Protein AF-0000000084362398 (afdb_homodimer)

Structure (mmCIF, N/CA/C/O backbone):
data_AF-0000000084362398-model_v1
#
loop_
_entity.id
_entity.type
_entity.pdbx_description
1 polymer 'CBS domain-containing protein'
#
loop_
_atom_site.group_PDB
_atom_site.id
_atom_site.type_symbol
_atom_site.label_atom_id
_atom_site.label_alt_id
_atom_site.label_comp_id
_atom_site.label_asym_id
_atom_site.label_entity_id
_atom_site.label_seq_id
_atom_site.pdbx_PDB_ins_code
_atom_site.Cartn_x
_atom_site.Cartn_y
_atom_site.Cartn_z
_atom_site.occupancy
_atom_site.B_iso_or_equiv
_atom_site.auth_seq_id
_atom_site.auth_comp_id
_atom_site.auth_asym_id
_atom_site.auth_atom_id
_atom_site.pdbx_PDB_model_num
ATOM 1 N N . MET A 1 1 ? 42.781 -15.797 26.016 1 23.03 1 MET A N 1
ATOM 2 C CA . MET A 1 1 ? 41.906 -16.719 25.297 1 23.03 1 MET A CA 1
ATOM 3 C C . MET A 1 1 ? 40.469 -16.516 25.672 1 23.03 1 MET A C 1
ATOM 5 O O . MET A 1 1 ? 39.969 -17.156 26.609 1 23.03 1 MET A O 1
ATOM 9 N N . LEU A 1 2 ? 39.875 -15.32 25.781 1 23.44 2 LEU A N 1
ATOM 10 C CA . LEU A 1 2 ? 38.688 -14.859 26.453 1 23.44 2 LEU A CA 1
ATOM 11 C C . LEU A 1 2 ? 37.438 -15.398 25.781 1 23.44 2 LEU A C 1
ATOM 13 O O . LEU A 1 2 ? 37.281 -15.281 24.562 1 23.44 2 LEU A O 1
ATOM 17 N N . ARG A 1 3 ? 36.906 -16.469 26.438 1 30.06 3 ARG A N 1
ATOM 18 C CA . ARG A 1 3 ? 35.688 -17.203 26.125 1 30.06 3 ARG A CA 1
ATOM 19 C C . ARG A 1 3 ? 34.531 -16.266 25.875 1 30.06 3 ARG A C 1
ATOM 21 O O . ARG A 1 3 ? 34.188 -15.461 26.734 1 30.06 3 ARG A O 1
ATOM 28 N N . PRO A 1 4 ? 34.281 -15.945 24.625 1 32.34 4 PRO A N 1
ATOM 29 C CA . PRO A 1 4 ? 33.312 -14.938 24.234 1 32.34 4 PRO A CA 1
ATOM 30 C C . PRO A 1 4 ? 31.953 -15.148 24.891 1 32.34 4 PRO A C 1
ATOM 32 O O . PRO A 1 4 ? 31.625 -16.266 25.297 1 32.34 4 PRO A O 1
ATOM 35 N N . LEU A 1 5 ? 31.375 -14.164 25.578 1 32.97 5 LEU A N 1
ATOM 36 C CA . LEU A 1 5 ? 30.219 -14.039 26.453 1 32.97 5 LEU A CA 1
ATOM 37 C C . LEU A 1 5 ? 29.031 -14.789 25.891 1 32.97 5 LEU A C 1
ATOM 39 O O . LEU A 1 5 ? 28.484 -14.414 24.859 1 32.97 5 LEU A O 1
ATOM 43 N N . TYR A 1 6 ? 28.875 -16.125 26.062 1 34.94 6 TYR A N 1
ATOM 44 C CA . TYR A 1 6 ? 27.891 -17.188 25.859 1 34.94 6 TYR A CA 1
ATOM 45 C C . TYR A 1 6 ? 26.516 -16.781 26.375 1 34.94 6 TYR A C 1
ATOM 47 O O . TYR A 1 6 ? 25.531 -17.484 26.172 1 34.94 6 TYR A O 1
ATOM 55 N N . SER A 1 7 ? 26.516 -15.898 27.344 1 40.41 7 SER A N 1
ATOM 56 C CA . SER A 1 7 ? 25.297 -15.648 28.109 1 40.41 7 SER A CA 1
ATOM 57 C C . SER A 1 7 ? 24.25 -14.922 27.266 1 40.41 7 SER A C 1
ATOM 59 O O . SER A 1 7 ? 23.047 -15.008 27.547 1 40.41 7 SER A O 1
ATOM 61 N N . SER A 1 8 ? 24.781 -14.07 26.422 1 41.56 8 SER A N 1
ATOM 62 C CA . SER A 1 8 ? 23.828 -13.32 25.609 1 41.56 8 SER A CA 1
ATOM 63 C C . SER A 1 8 ? 23.078 -14.242 24.656 1 41.56 8 SER A C 1
ATOM 65 O O . SER A 1 8 ? 22.047 -13.859 24.094 1 41.56 8 SER A O 1
ATOM 67 N N . SER A 1 9 ? 23.656 -15.492 24.531 1 41.34 9 SER A N 1
ATOM 68 C CA . SER A 1 9 ? 23.062 -16.484 23.641 1 41.34 9 SER A CA 1
ATOM 69 C C . SER A 1 9 ? 21.797 -17.078 24.25 1 41.34 9 SER A C 1
ATOM 71 O O . SER A 1 9 ? 20.828 -17.359 23.531 1 41.34 9 SER A O 1
ATOM 73 N N . ARG A 1 10 ? 21.859 -17.406 25.578 1 44.62 10 ARG A N 1
ATOM 74 C CA . ARG A 1 10 ? 20.75 -18.094 26.203 1 44.62 10 ARG A CA 1
ATOM 75 C C . ARG A 1 10 ? 19.516 -17.203 26.297 1 44.62 10 ARG A C 1
ATOM 77 O O . ARG A 1 10 ? 18.391 -17.688 26.281 1 44.62 10 ARG A O 1
ATOM 84 N N . LEU A 1 11 ? 19.766 -15.984 26.766 1 39.19 11 LEU A N 1
ATOM 85 C CA . LEU A 1 11 ? 18.625 -15.078 26.781 1 39.19 11 LEU A CA 1
ATOM 86 C C . LEU A 1 11 ? 17.938 -15.031 25.422 1 39.19 11 LEU A C 1
ATOM 88 O O . LEU A 1 11 ? 16.703 -15 25.344 1 39.19 11 LEU A O 1
ATOM 92 N N . PHE A 1 12 ? 18.828 -15.031 24.375 1 42.84 12 PHE A N 1
ATOM 93 C CA . PHE A 1 12 ? 18.344 -15.008 23 1 42.84 12 PHE A CA 1
ATOM 94 C C . PHE A 1 12 ? 17.688 -16.344 22.641 1 42.84 12 PHE A C 1
ATOM 96 O O . PHE A 1 12 ? 16.703 -16.359 21.922 1 42.84 12 PHE A O 1
ATOM 103 N N . GLN A 1 13 ? 18.312 -17.5 23.219 1 44.78 13 GLN A N 1
ATOM 104 C CA . GLN A 1 13 ? 17.719 -18.797 22.969 1 44.78 13 GLN A CA 1
ATOM 105 C C . GLN A 1 13 ? 16.391 -18.938 23.688 1 44.78 13 GLN A C 1
ATOM 107 O O . GLN A 1 13 ? 15.438 -19.5 23.141 1 44.78 13 GLN A O 1
ATOM 112 N N . ALA A 1 14 ? 16.344 -18.625 24.953 1 40.97 14 ALA A N 1
ATOM 113 C CA . ALA A 1 14 ? 15.117 -18.672 25.75 1 40.97 14 ALA A CA 1
ATOM 114 C C . ALA A 1 14 ? 14.031 -17.781 25.141 1 40.97 14 ALA A C 1
ATOM 116 O O . ALA A 1 14 ? 12.852 -18.156 25.125 1 40.97 14 ALA A O 1
ATOM 117 N N . ALA A 1 15 ? 14.344 -16.625 24.781 1 42.12 15 ALA A N 1
ATOM 118 C CA . ALA A 1 15 ? 13.367 -15.797 24.094 1 42.12 15 ALA A CA 1
ATOM 119 C C . ALA A 1 15 ? 12.828 -16.516 22.859 1 42.12 15 ALA A C 1
ATOM 121 O O . ALA A 1 15 ? 11.648 -16.359 22.516 1 42.12 15 ALA A O 1
ATOM 122 N N . ARG A 1 16 ? 13.641 -17.328 22.219 1 43.06 16 ARG A N 1
ATOM 123 C CA . ARG A 1 16 ? 13.258 -18.125 21.062 1 43.06 16 ARG A CA 1
ATOM 124 C C . ARG A 1 16 ? 12.164 -19.109 21.422 1 43.06 16 ARG A C 1
ATOM 126 O O . ARG A 1 16 ? 11.25 -19.344 20.625 1 43.06 16 ARG A O 1
ATOM 133 N N . GLN A 1 17 ? 12.422 -19.859 22.516 1 43.56 17 GLN A N 1
ATOM 134 C CA . GLN A 1 17 ? 11.461 -20.891 22.875 1 43.56 17 GLN A CA 1
ATOM 135 C C . GLN A 1 17 ? 10.133 -20.297 23.312 1 43.56 17 GLN A C 1
ATOM 137 O O . GLN A 1 17 ? 9.07 -20.844 23.016 1 43.56 17 GLN A O 1
ATOM 142 N N . TYR A 1 18 ? 10.258 -19.5 24.281 1 40.31 18 TYR A N 1
ATOM 143 C CA . TYR A 1 18 ? 9.039 -18.953 24.875 1 40.31 18 TYR A CA 1
ATOM 144 C C . TYR A 1 18 ? 8.25 -18.141 23.844 1 40.31 18 TYR A C 1
ATOM 146 O O . TYR A 1 18 ? 7.023 -18.078 23.906 1 40.31 18 TYR A O 1
ATOM 154 N N . PHE A 1 19 ? 8.898 -17.281 23.031 1 41.75 19 PHE A N 1
ATOM 155 C CA . PHE A 1 19 ? 8.109 -16.453 22.141 1 41.75 19 PHE A CA 1
ATOM 156 C C . PHE A 1 19 ? 7.672 -17.234 20.906 1 41.75 19 PHE A C 1
ATOM 158 O O . PHE A 1 19 ? 8.281 -17.125 19.844 1 41.75 19 PHE A O 1
ATOM 165 N N . ARG A 1 20 ? 7.328 -18.375 21.078 1 46.34 20 ARG A N 1
ATOM 166 C CA . ARG A 1 20 ? 6.617 -19.188 20.078 1 46.34 20 ARG A CA 1
ATOM 167 C C . ARG A 1 20 ? 5.648 -18.328 19.281 1 46.34 20 ARG A C 1
ATOM 169 O O . ARG A 1 20 ? 5.258 -18.703 18.172 1 46.34 20 ARG A O 1
ATOM 176 N N . ASN A 1 21 ? 5.066 -17.234 19.875 1 58.59 21 ASN A N 1
ATOM 177 C CA . ASN A 1 21 ? 4.125 -16.453 19.078 1 58.59 21 ASN A CA 1
ATOM 178 C C . ASN A 1 21 ? 4.844 -15.398 18.25 1 58.59 21 ASN A C 1
ATOM 180 O O . ASN A 1 21 ? 5.27 -14.367 18.766 1 58.59 21 ASN A O 1
ATOM 184 N N . ASP A 1 22 ? 5.41 -15.859 17.172 1 67.31 22 ASP A N 1
ATOM 185 C CA . ASP A 1 22 ? 6.145 -15.094 16.156 1 67.31 22 ASP A CA 1
ATOM 186 C C . ASP A 1 22 ? 5.652 -13.648 16.109 1 67.31 22 ASP A C 1
ATOM 188 O O . ASP A 1 22 ? 6.449 -12.719 15.961 1 67.31 22 ASP A O 1
ATOM 192 N N . GLN A 1 23 ? 4.473 -13.414 16.656 1 74.06 23 GLN A N 1
ATOM 193 C CA . GLN A 1 23 ? 3.92 -12.07 16.516 1 74.06 23 GLN A CA 1
ATOM 194 C C . GLN A 1 23 ? 4.32 -11.195 17.703 1 74.06 23 GLN A C 1
ATOM 196 O O . GLN A 1 23 ? 4.617 -10.008 17.531 1 74.06 23 GLN A O 1
ATOM 201 N N . LEU A 1 24 ? 4.359 -11.75 18.891 1 77.5 24 LEU A N 1
ATOM 202 C CA . LEU A 1 24 ? 4.746 -10.992 20.078 1 77.5 24 LEU A CA 1
ATOM 203 C C . LEU A 1 24 ? 6.234 -10.656 20.047 1 77.5 24 LEU A C 1
ATOM 205 O O . LEU A 1 24 ? 6.637 -9.562 20.453 1 77.5 24 LEU A O 1
ATOM 209 N N . MET A 1 25 ? 6.969 -11.617 19.641 1 83.31 25 MET A N 1
ATOM 210 C CA . MET A 1 25 ? 8.406 -11.383 19.516 1 83.31 25 MET A CA 1
ATOM 211 C C . MET A 1 25 ? 8.688 -10.266 18.516 1 83.31 25 MET A C 1
ATOM 213 O O . MET A 1 25 ? 9.516 -9.398 18.766 1 83.31 25 MET A O 1
ATOM 217 N N . LEU A 1 26 ? 7.977 -10.32 17.484 1 86.88 26 LEU A N 1
ATOM 218 C CA . LEU A 1 26 ? 8.164 -9.305 16.453 1 86.88 26 LEU A CA 1
ATOM 219 C C . LEU A 1 26 ? 7.75 -7.93 16.969 1 86.88 26 LEU A C 1
ATOM 221 O O . LEU A 1 26 ? 8.383 -6.922 16.641 1 86.88 26 LEU A O 1
ATOM 225 N N . ALA A 1 27 ? 6.746 -7.91 17.781 1 87.06 27 ALA A N 1
ATOM 226 C CA . ALA A 1 27 ? 6.281 -6.645 18.359 1 87.06 27 ALA A CA 1
ATOM 227 C C . ALA A 1 27 ? 7.316 -6.062 19.312 1 87.06 27 ALA A C 1
ATOM 229 O O . ALA A 1 27 ? 7.582 -4.855 19.297 1 87.06 27 ALA A O 1
ATOM 230 N N . MET A 1 28 ? 7.879 -6.848 20.094 1 90.94 28 MET A N 1
ATOM 231 C CA . MET A 1 28 ? 8.891 -6.391 21.047 1 90.94 28 MET A CA 1
ATOM 232 C C . MET A 1 28 ? 10.141 -5.914 20.328 1 90.94 28 MET A C 1
ATOM 234 O O . MET A 1 28 ? 10.719 -4.883 20.688 1 90.94 28 MET A O 1
ATOM 238 N N . LEU A 1 29 ? 10.508 -6.703 19.359 1 94.69 29 LEU A N 1
ATOM 239 C CA . LEU A 1 29 ? 11.672 -6.312 18.578 1 94.69 29 LEU A CA 1
ATOM 240 C C . LEU A 1 29 ? 11.43 -4.992 17.859 1 94.69 29 LEU A C 1
ATOM 242 O O . LEU A 1 29 ? 12.352 -4.184 17.703 1 94.69 29 LEU A O 1
ATOM 246 N N . SER A 1 30 ? 10.227 -4.816 17.422 1 95.5 30 SER A N 1
ATOM 247 C CA . SER A 1 30 ? 9.891 -3.582 16.734 1 95.5 30 SER A CA 1
ATOM 248 C C . SER A 1 30 ? 10.016 -2.373 17.641 1 95.5 30 SER A C 1
ATOM 250 O O . SER A 1 30 ? 10.445 -1.302 17.219 1 95.5 30 SER A O 1
ATOM 252 N N . VAL A 1 31 ? 9.656 -2.551 18.906 1 94.5 31 VAL A N 1
ATOM 253 C CA . VAL A 1 31 ? 9.789 -1.469 19.875 1 94.5 31 VAL A CA 1
ATOM 254 C C . VAL A 1 31 ? 11.266 -1.152 20.109 1 94.5 31 VAL A C 1
ATOM 256 O O . VAL A 1 31 ? 11.664 0.015 20.109 1 94.5 31 VAL A O 1
ATOM 259 N N . ILE A 1 32 ? 12.008 -2.158 20.219 1 97.31 32 ILE A N 1
ATOM 260 C CA . ILE A 1 32 ? 13.438 -1.988 20.469 1 97.31 32 ILE A CA 1
ATOM 261 C C . ILE A 1 32 ? 14.094 -1.312 19.266 1 97.31 32 ILE A C 1
ATOM 263 O O . ILE A 1 32 ? 14.867 -0.367 19.422 1 97.31 32 ILE A O 1
ATOM 267 N N . ILE A 1 33 ? 13.773 -1.783 18.125 1 98 33 ILE A N 1
ATOM 268 C CA . ILE A 1 33 ? 14.336 -1.215 16.906 1 98 33 ILE A CA 1
ATOM 269 C C . ILE A 1 33 ? 13.906 0.246 16.781 1 98 33 ILE A C 1
ATOM 271 O O . ILE A 1 33 ? 14.703 1.096 16.375 1 98 33 ILE A O 1
ATOM 275 N N . GLY A 1 34 ? 12.656 0.538 17.109 1 97.75 34 GLY A N 1
ATOM 276 C CA . GLY A 1 34 ? 12.188 1.912 17.078 1 97.75 34 GLY A CA 1
ATOM 277 C C . GLY A 1 34 ? 12.938 2.83 18.016 1 97.75 34 GLY A C 1
ATOM 278 O O . GLY A 1 34 ? 13.328 3.936 17.641 1 97.75 34 GLY A O 1
ATOM 279 N N . ILE A 1 35 ? 13.195 2.365 19.172 1 97.19 35 ILE A N 1
ATOM 280 C CA . ILE A 1 35 ? 13.867 3.164 20.188 1 97.19 35 ILE A CA 1
ATOM 281 C C . ILE A 1 35 ? 15.32 3.41 19.781 1 97.19 35 ILE A C 1
ATOM 283 O O . ILE A 1 35 ? 15.781 4.555 19.781 1 97.19 35 ILE A O 1
ATOM 287 N N . VAL A 1 36 ? 15.945 2.385 19.422 1 98.31 36 VAL A N 1
ATOM 288 C CA . VAL A 1 36 ? 17.375 2.488 19.125 1 98.31 36 VAL A CA 1
ATOM 289 C C . VAL A 1 36 ? 17.562 3.283 17.844 1 98.31 36 VAL A C 1
ATOM 291 O O . VAL A 1 36 ? 18.469 4.121 17.75 1 98.31 36 VAL A O 1
ATOM 294 N N . THR A 1 37 ? 16.781 2.996 16.859 1 98.31 37 THR A N 1
ATOM 295 C CA . THR A 1 37 ? 16.891 3.744 15.609 1 98.31 37 THR A CA 1
ATOM 296 C C . THR A 1 37 ? 16.594 5.223 15.836 1 98.31 37 THR A C 1
ATOM 298 O O . THR A 1 37 ? 17.266 6.09 15.266 1 98.31 37 THR A O 1
ATOM 301 N N . GLY A 1 38 ? 15.531 5.48 16.656 1 97.19 38 GLY A N 1
ATOM 302 C CA . GLY A 1 38 ? 15.273 6.867 17 1 97.19 38 GLY A CA 1
ATOM 303 C C . GLY A 1 38 ? 16.469 7.551 17.641 1 97.19 38 GLY A C 1
ATOM 304 O O . GLY A 1 38 ? 16.812 8.688 17.281 1 97.19 38 GLY A O 1
ATOM 305 N N . ALA A 1 39 ? 17.125 6.898 18.469 1 97.81 39 ALA A N 1
ATOM 306 C CA . ALA A 1 39 ? 18.297 7.43 19.141 1 97.81 39 ALA A CA 1
ATOM 307 C C . ALA A 1 39 ? 19.469 7.602 18.172 1 97.81 39 ALA A C 1
ATOM 309 O O . ALA A 1 39 ? 20.203 8.586 18.234 1 97.81 39 ALA A O 1
ATOM 310 N N . LEU A 1 40 ? 19.609 6.66 17.312 1 98.06 40 LEU A N 1
ATOM 311 C CA . LEU A 1 40 ? 20.672 6.719 16.312 1 98.06 40 LEU A CA 1
ATOM 312 C C . LEU A 1 40 ? 20.469 7.895 15.367 1 98.06 40 LEU A C 1
ATOM 314 O O . LEU A 1 40 ? 21.422 8.562 14.977 1 98.06 40 LEU A O 1
ATOM 318 N N . VAL A 1 41 ? 19.266 8.125 15.008 1 96.94 41 VAL A N 1
ATOM 319 C CA . VAL A 1 41 ? 18.969 9.219 14.102 1 96.94 41 VAL A CA 1
ATOM 320 C C . VAL A 1 41 ? 19.234 10.555 14.789 1 96.94 41 VAL A C 1
ATOM 322 O O . VAL A 1 41 ? 19.75 11.492 14.164 1 96.94 41 VAL A O 1
ATOM 325 N N . ILE A 1 42 ? 18.938 10.656 16.047 1 96.62 42 ILE A N 1
ATOM 326 C CA . ILE A 1 42 ? 19.234 11.852 16.828 1 96.62 42 ILE A CA 1
ATOM 327 C C . ILE A 1 42 ? 20.75 12.07 16.891 1 96.62 42 ILE A C 1
ATOM 329 O O . ILE A 1 42 ? 21.234 13.18 16.672 1 96.62 42 ILE A O 1
ATOM 333 N N . ALA A 1 43 ? 21.453 11.023 17.188 1 97.62 43 ALA A N 1
ATOM 334 C CA . ALA A 1 43 ? 22.906 11.109 17.25 1 97.62 43 ALA A CA 1
ATOM 335 C C . ALA A 1 43 ? 23.484 11.539 15.906 1 97.62 43 ALA A C 1
ATOM 337 O O . ALA A 1 43 ? 24.438 12.32 15.867 1 97.62 43 ALA A O 1
ATOM 338 N N . PHE A 1 44 ? 22.984 11.031 14.875 1 97.5 44 PHE A N 1
ATOM 339 C CA . PHE A 1 44 ? 23.422 11.375 13.531 1 97.5 44 PHE A CA 1
ATOM 340 C C . PHE A 1 44 ? 23.188 12.852 13.25 1 97.5 44 PHE A C 1
ATOM 342 O O . PHE A 1 44 ? 24.078 13.547 12.75 1 97.5 44 PHE A O 1
ATOM 349 N N . ARG A 1 45 ? 22.016 13.328 13.547 1 95.12 45 ARG A N 1
ATOM 350 C CA . ARG A 1 45 ? 21.688 14.727 13.336 1 95.12 45 ARG A CA 1
ATOM 351 C C . ARG A 1 45 ? 22.578 15.641 14.172 1 95.12 45 ARG A C 1
ATOM 353 O O . ARG A 1 45 ? 23.047 16.672 13.688 1 95.12 45 ARG A O 1
ATOM 360 N N . GLU A 1 46 ? 22.797 15.242 15.391 1 95 46 GLU A N 1
ATOM 361 C CA . GLU A 1 46 ? 23.688 16 16.25 1 95 46 GLU A CA 1
ATOM 362 C C . GLU A 1 46 ? 25.125 15.984 15.727 1 95 46 GLU A C 1
ATOM 364 O O . GLU A 1 46 ? 25.875 16.953 15.906 1 95 46 GLU A O 1
ATOM 369 N N . GLY A 1 47 ? 25.484 14.867 15.172 1 96.62 47 GLY A N 1
ATOM 370 C CA . GLY A 1 47 ? 26.797 14.789 14.531 1 96.62 47 GLY A CA 1
ATOM 371 C C . GLY A 1 47 ? 26.953 15.781 13.391 1 96.62 47 GLY A C 1
ATOM 372 O O . GLY A 1 47 ? 28.016 16.406 13.258 1 96.62 47 GLY A O 1
ATOM 373 N N . ILE A 1 48 ? 25.969 15.93 12.586 1 96 48 ILE A N 1
ATOM 374 C CA . ILE A 1 48 ? 25.984 16.891 11.484 1 96 48 ILE A CA 1
ATOM 375 C C . ILE A 1 48 ? 26.156 18.297 12.039 1 96 48 ILE A C 1
ATOM 377 O O . ILE A 1 48 ? 26.984 19.078 11.547 1 96 48 ILE A O 1
ATOM 381 N N . LEU A 1 49 ? 25.375 18.609 13.062 1 93.62 49 LEU A N 1
ATOM 382 C CA . LEU A 1 49 ? 25.438 19.938 13.664 1 93.62 49 LEU A CA 1
ATOM 383 C C . LEU A 1 49 ? 26.797 20.203 14.281 1 93.62 49 LEU A C 1
ATOM 385 O O . LEU A 1 49 ? 27.297 21.328 14.242 1 93.62 49 LEU A O 1
ATOM 389 N N . PHE A 1 50 ? 27.328 19.203 14.82 1 95.19 50 PHE A N 1
ATOM 390 C CA . PHE A 1 50 ? 28.656 19.328 15.414 1 95.19 50 PHE A CA 1
ATOM 391 C C . PHE A 1 50 ? 29.688 19.719 14.359 1 95.19 50 PHE A C 1
ATOM 393 O O . PHE A 1 50 ? 30.484 20.641 14.578 1 95.19 50 PHE A O 1
ATOM 400 N N . PHE A 1 51 ? 29.688 19.078 13.25 1 96.25 51 PHE A N 1
ATOM 401 C CA . PHE A 1 51 ? 30.641 19.375 12.195 1 96.25 51 PHE A CA 1
ATOM 402 C C . PHE A 1 51 ? 30.375 20.75 11.594 1 96.25 51 PHE A C 1
ATOM 404 O O . PHE A 1 51 ? 31.312 21.484 11.273 1 96.25 51 PHE A O 1
ATOM 411 N N . GLN A 1 52 ? 29.156 21.078 11.422 1 94.25 52 GLN A N 1
ATOM 412 C CA . GLN A 1 52 ? 28.797 22.391 10.898 1 94.25 52 GLN A CA 1
ATOM 413 C C . GLN A 1 52 ? 29.266 23.5 11.836 1 94.25 52 GLN A C 1
ATOM 415 O O . GLN A 1 52 ? 29.719 24.562 11.383 1 94.25 52 GLN A O 1
ATOM 420 N N . ALA A 1 53 ? 29.094 23.281 13.117 1 93.94 53 ALA A N 1
ATOM 421 C CA . ALA A 1 53 ? 29.547 24.25 14.109 1 93.94 53 ALA A CA 1
ATOM 422 C C . ALA A 1 53 ? 31.062 24.375 14.102 1 93.94 53 ALA A C 1
ATOM 424 O O . ALA A 1 53 ? 31.609 25.484 14.234 1 93.94 53 ALA A O 1
ATOM 425 N N . THR A 1 54 ? 31.703 23.312 13.938 1 93.75 54 THR A N 1
ATOM 426 C CA . THR A 1 54 ? 33.156 23.281 13.969 1 93.75 54 THR A CA 1
ATOM 427 C C . THR A 1 54 ? 33.75 23.922 12.719 1 93.75 54 THR A C 1
ATOM 429 O O . THR A 1 54 ? 34.719 24.688 12.789 1 93.75 54 THR A O 1
ATOM 432 N N . PHE A 1 55 ? 33.156 23.688 11.562 1 94.75 55 PHE A N 1
ATOM 433 C CA . PHE A 1 55 ? 33.75 24.125 10.305 1 94.75 55 PHE A CA 1
ATOM 434 C C . PHE A 1 55 ? 33.25 25.516 9.922 1 94.75 55 PHE A C 1
ATOM 436 O O . PHE A 1 55 ? 33.969 26.281 9.297 1 94.75 55 PHE A O 1
ATOM 443 N N . TYR A 1 56 ? 32.031 25.812 10.242 1 93.25 56 TYR A N 1
ATOM 444 C CA . TYR A 1 56 ? 31.438 27.078 9.789 1 93.25 56 TYR A CA 1
ATOM 445 C C . TYR A 1 56 ? 31.078 27.969 10.969 1 93.25 56 TYR A C 1
ATOM 447 O O . TYR A 1 56 ? 30.828 29.156 10.797 1 93.25 56 TYR A O 1
ATOM 455 N N . GLY A 1 57 ? 30.969 27.469 12.164 1 88.56 57 GLY A N 1
ATOM 456 C CA . GLY A 1 57 ? 30.516 28.219 13.32 1 88.56 57 GLY A CA 1
ATOM 457 C C . GLY A 1 57 ? 29 28.359 13.383 1 88.56 57 GLY A C 1
ATOM 458 O O . GLY A 1 57 ? 28.484 29.266 14.047 1 88.56 57 GLY A O 1
ATOM 459 N N . ALA A 1 58 ? 28.328 27.641 12.695 1 82.06 58 ALA A N 1
ATOM 460 C CA . ALA A 1 58 ? 26.875 27.734 12.594 1 82.06 58 ALA A CA 1
ATOM 461 C C . ALA A 1 58 ? 26.188 26.812 13.609 1 82.06 58 ALA A C 1
ATOM 463 O O . ALA A 1 58 ? 26.562 25.656 13.75 1 82.06 58 ALA A O 1
ATOM 464 N N . ILE A 1 59 ? 25.25 27.562 14.367 1 75.88 59 ILE A N 1
ATOM 465 C CA . ILE A 1 59 ? 24.469 26.812 15.352 1 75.88 59 ILE A CA 1
ATOM 466 C C . ILE A 1 59 ? 23.031 26.656 14.859 1 75.88 59 ILE A C 1
ATOM 468 O O . ILE A 1 59 ? 22.359 27.641 14.578 1 75.88 59 ILE A O 1
ATOM 472 N N . GLY A 1 60 ? 22.703 25.625 13.922 1 72.69 60 GLY A N 1
ATOM 473 C CA . GLY A 1 60 ? 21.328 25.438 13.484 1 72.69 60 GLY A CA 1
ATOM 474 C C . GLY A 1 60 ? 21.219 25.125 12.008 1 72.69 60 GLY A C 1
ATOM 475 O O . GLY A 1 60 ? 22.172 24.656 11.391 1 72.69 60 GLY A O 1
ATOM 476 N N . GLU A 1 61 ? 19.922 25.484 11.57 1 71.44 61 GLU A N 1
ATOM 477 C CA . GLU A 1 61 ? 19.641 25.031 10.211 1 71.44 61 GLU A CA 1
ATOM 478 C C . GLU A 1 61 ? 19.844 26.156 9.203 1 71.44 61 GLU A C 1
ATOM 480 O O . GLU A 1 61 ? 19.797 25.922 7.992 1 71.44 61 GLU A O 1
ATOM 485 N N . ARG A 1 62 ? 20.25 27.328 9.711 1 80.19 62 ARG A N 1
ATOM 486 C CA . ARG A 1 62 ? 20.469 28.453 8.805 1 80.19 62 ARG A CA 1
ATOM 487 C C . ARG A 1 62 ? 21.953 28.672 8.539 1 80.19 62 ARG A C 1
ATOM 489 O O . ARG A 1 62 ? 22.484 29.75 8.805 1 80.19 62 ARG A O 1
ATOM 496 N N . LEU A 1 63 ? 22.531 27.75 7.918 1 81.75 63 LEU A N 1
ATOM 497 C CA . LEU A 1 63 ? 23.953 27.734 7.586 1 81.75 63 LEU A CA 1
ATOM 498 C C . LEU A 1 63 ? 24.297 28.906 6.656 1 81.75 63 LEU A C 1
ATOM 500 O O . LEU A 1 63 ? 25.391 29.484 6.762 1 81.75 63 LEU A O 1
ATOM 504 N N . TYR A 1 64 ? 23.359 29.297 5.855 1 85.44 64 TYR A N 1
ATOM 505 C CA . TYR A 1 64 ? 23.641 30.297 4.824 1 85.44 64 TYR A CA 1
ATOM 506 C C . TYR A 1 64 ? 23.844 31.672 5.438 1 85.44 64 TYR A C 1
ATOM 508 O O . TYR A 1 64 ? 24.578 32.5 4.898 1 85.44 64 TYR A O 1
ATOM 516 N N . ASP A 1 65 ? 23.203 31.953 6.582 1 86 65 ASP A N 1
ATOM 517 C CA . ASP A 1 65 ? 23.375 33.25 7.242 1 86 65 ASP A CA 1
ATOM 518 C C . ASP A 1 65 ? 24.797 33.406 7.77 1 86 65 ASP A C 1
ATOM 520 O O . ASP A 1 65 ? 25.391 34.5 7.645 1 86 65 ASP A O 1
ATOM 524 N N . VAL A 1 66 ? 25.312 32.344 8.258 1 87.5 66 VAL A N 1
ATOM 525 C CA . VAL A 1 66 ? 26.656 32.375 8.828 1 87.5 66 VAL A CA 1
ATOM 526 C C . VAL A 1 66 ? 27.703 32.344 7.707 1 87.5 66 VAL A C 1
ATOM 528 O O . VAL A 1 66 ? 28.719 33.031 7.762 1 87.5 66 VAL A O 1
ATOM 531 N N . ALA A 1 67 ? 27.438 31.594 6.754 1 88.38 67 ALA A N 1
ATOM 532 C CA . ALA A 1 67 ? 28.344 31.406 5.633 1 88.38 67 ALA A CA 1
ATOM 533 C C . ALA A 1 67 ? 28.562 32.719 4.883 1 88.38 67 ALA A C 1
ATOM 535 O O . ALA A 1 67 ? 29.656 33 4.387 1 88.38 67 ALA A O 1
ATOM 536 N N . ALA A 1 68 ? 27.547 33.5 4.828 1 87.5 68 ALA A N 1
ATOM 537 C CA . ALA A 1 68 ? 27.625 34.781 4.117 1 87.5 68 ALA A CA 1
ATOM 538 C C . ALA A 1 68 ? 28.609 35.719 4.793 1 87.5 68 ALA A C 1
ATOM 540 O O . ALA A 1 68 ? 29.188 36.594 4.141 1 87.5 68 ALA A O 1
ATOM 541 N N . GLY A 1 69 ? 28.891 35.531 6.02 1 88.06 69 GLY A N 1
ATOM 542 C CA . GLY A 1 69 ? 29.781 36.406 6.766 1 88.06 69 GLY A CA 1
ATOM 543 C C . GLY A 1 69 ? 31.203 35.906 6.824 1 88.06 69 GLY A C 1
ATOM 544 O O . GLY A 1 69 ? 32.094 36.594 7.285 1 88.06 69 GLY A O 1
ATOM 545 N N . LEU A 1 70 ? 31.438 34.75 6.301 1 91.75 70 LEU A N 1
ATOM 546 C CA . LEU A 1 70 ? 32.781 34.125 6.355 1 91.75 70 LEU A CA 1
ATOM 547 C C . LEU A 1 70 ? 33.625 34.594 5.184 1 91.75 70 LEU A C 1
ATOM 549 O O . LEU A 1 70 ? 33.094 35 4.137 1 91.75 70 LEU A O 1
ATOM 553 N N . PRO A 1 71 ? 34.938 34.594 5.387 1 94.44 71 PRO A N 1
ATOM 554 C CA . PRO A 1 71 ? 35.812 34.969 4.273 1 94.44 71 PRO A CA 1
ATOM 555 C C . PRO A 1 71 ? 35.75 34 3.104 1 94.44 71 PRO A C 1
ATOM 557 O O . PRO A 1 71 ? 35.406 32.812 3.297 1 94.44 71 PRO A O 1
ATOM 560 N N . TRP A 1 72 ? 36.062 34.438 1.909 1 94.19 72 TRP A N 1
ATOM 561 C CA . TRP A 1 72 ? 35.906 33.688 0.678 1 94.19 72 TRP A CA 1
ATOM 562 C C . TRP A 1 72 ? 36.781 32.406 0.73 1 94.19 72 TRP A C 1
ATOM 564 O O . TRP A 1 72 ? 36.375 31.359 0.232 1 94.19 72 TRP A O 1
ATOM 574 N N . TRP A 1 73 ? 37.938 32.5 1.31 1 95 73 TRP A N 1
ATOM 575 C CA . TRP A 1 73 ? 38.844 31.344 1.332 1 95 73 TRP A CA 1
ATOM 576 C C . TRP A 1 73 ? 38.312 30.234 2.225 1 95 73 TRP A C 1
ATOM 578 O O . TRP A 1 73 ? 38.562 29.047 1.979 1 95 73 TRP A O 1
ATOM 588 N N . HIS A 1 74 ? 37.562 30.641 3.283 1 95.31 74 HIS A N 1
ATOM 589 C CA . HIS A 1 74 ? 36.969 29.656 4.18 1 95.31 74 HIS A CA 1
ATOM 590 C C . HIS A 1 74 ? 35.875 28.875 3.48 1 95.31 74 HIS A C 1
ATOM 592 O O . HIS A 1 74 ? 35.75 27.656 3.656 1 95.31 74 HIS A O 1
ATOM 598 N N . LEU A 1 75 ? 35.094 29.578 2.67 1 95 75 LEU A N 1
ATOM 599 C CA . LEU A 1 75 ? 34 28.969 1.942 1 95 75 LEU A CA 1
ATOM 600 C C . LEU A 1 75 ? 34.531 28.016 0.871 1 95 75 LEU A C 1
ATOM 602 O O . LEU A 1 75 ? 33.844 27.047 0.506 1 95 75 LEU A O 1
ATOM 606 N N . LEU A 1 76 ? 35.719 28.25 0.422 1 96.62 76 LEU A N 1
ATOM 607 C CA . LEU A 1 76 ? 36.312 27.391 -0.575 1 96.62 76 LEU A CA 1
ATOM 608 C C . LEU A 1 76 ? 37.062 26.234 0.092 1 96.62 76 LEU A C 1
ATOM 610 O O . LEU A 1 76 ? 37 25.094 -0.368 1 96.62 76 LEU A O 1
ATOM 614 N N . ALA A 1 77 ? 37.719 26.484 1.186 1 97.12 77 ALA A N 1
ATOM 615 C CA . ALA A 1 77 ? 38.625 25.531 1.812 1 97.12 77 ALA A CA 1
ATOM 616 C C . ALA A 1 77 ? 37.844 24.422 2.516 1 97.12 77 ALA A C 1
ATOM 618 O O . ALA A 1 77 ? 38.219 23.25 2.463 1 97.12 77 ALA A O 1
ATOM 619 N N . VAL A 1 78 ? 36.781 24.766 3.16 1 97 78 VAL A N 1
ATOM 620 C CA . VAL A 1 78 ? 36.094 23.797 4.008 1 97 78 VAL A CA 1
ATOM 621 C C . VAL A 1 78 ? 35.469 22.703 3.146 1 97 78 VAL A C 1
ATOM 623 O O . VAL A 1 78 ? 35.719 21.516 3.373 1 97 78 VAL A O 1
ATOM 626 N N . PRO A 1 79 ? 34.688 23.031 2.102 1 97.69 79 PRO A N 1
ATOM 627 C CA . PRO A 1 79 ? 34.125 21.938 1.29 1 97.69 79 PRO A CA 1
ATOM 628 C C . PRO A 1 79 ? 35.188 21.188 0.494 1 97.69 79 PRO A C 1
ATOM 630 O O . PRO A 1 79 ? 35.062 19.984 0.256 1 97.69 79 PRO A O 1
ATOM 633 N N . THR A 1 80 ? 36.25 21.859 0.119 1 98.19 80 THR A N 1
ATOM 634 C CA . THR A 1 80 ? 37.312 21.203 -0.644 1 98.19 80 THR A CA 1
ATOM 635 C C . THR A 1 80 ? 38.094 20.219 0.23 1 98.19 80 THR A C 1
ATOM 637 O O . THR A 1 80 ? 38.25 19.047 -0.13 1 98.19 80 THR A O 1
ATOM 640 N N . LEU A 1 81 ? 38.531 20.703 1.374 1 98 81 LEU A N 1
ATOM 641 C CA . LEU A 1 81 ? 39.281 19.828 2.283 1 98 81 LEU A CA 1
ATOM 642 C C . LEU A 1 81 ? 38.375 18.781 2.895 1 98 81 LEU A C 1
ATOM 644 O O . LEU A 1 81 ? 38.812 17.625 3.09 1 98 81 LEU A O 1
ATOM 648 N N . GLY A 1 82 ? 37.25 19.25 3.271 1 97.69 82 GLY A N 1
ATOM 649 C CA . GLY A 1 82 ? 36.25 18.266 3.74 1 97.69 82 GLY A CA 1
ATOM 650 C C . GLY A 1 82 ? 35.969 17.188 2.725 1 97.69 82 GLY A C 1
ATOM 651 O O . GLY A 1 82 ? 35.812 16.016 3.08 1 97.69 82 GLY A O 1
ATOM 652 N N . GLY A 1 83 ? 35.812 17.578 1.436 1 98.19 83 GLY A N 1
ATOM 653 C CA . GLY A 1 83 ? 35.594 16.625 0.365 1 98.19 83 GLY A CA 1
ATOM 654 C C . GLY A 1 83 ? 36.75 15.633 0.228 1 98.19 83 GLY A C 1
ATOM 655 O O . GLY A 1 83 ? 36.531 14.453 -0.055 1 98.19 83 GLY A O 1
ATOM 656 N N . LEU A 1 84 ? 37.906 16.141 0.44 1 98 84 LEU A N 1
ATOM 657 C CA . LEU A 1 84 ? 39.062 15.258 0.384 1 98 84 LEU A CA 1
ATOM 658 C C . LEU A 1 84 ? 39 14.219 1.497 1 98 84 LEU A C 1
ATOM 660 O O . LEU A 1 84 ? 39.281 13.039 1.26 1 98 84 LEU A O 1
ATOM 664 N N . VAL A 1 85 ? 38.719 14.625 2.664 1 98.19 85 VAL A N 1
ATOM 665 C CA . VAL A 1 85 ? 38.656 13.719 3.803 1 98.19 85 VAL A CA 1
ATOM 666 C C . VAL A 1 85 ? 37.531 12.695 3.574 1 98.19 85 VAL A C 1
ATOM 668 O O . VAL A 1 85 ? 37.719 11.5 3.838 1 98.19 85 VAL A O 1
ATOM 671 N N . VAL A 1 86 ? 36.438 13.172 3.09 1 98.12 86 VAL A N 1
ATOM 672 C CA . VAL A 1 86 ? 35.281 12.297 2.814 1 98.12 86 VAL A CA 1
ATOM 673 C C . VAL A 1 86 ? 35.688 11.25 1.776 1 98.12 86 VAL A C 1
ATOM 675 O O . VAL A 1 86 ? 35.375 10.062 1.945 1 98.12 86 VAL A O 1
ATOM 678 N N . GLY A 1 87 ? 36.281 11.703 0.696 1 97.69 87 GLY A N 1
ATOM 679 C CA . GLY A 1 87 ? 36.719 10.789 -0.343 1 97.69 87 GLY A CA 1
ATOM 680 C C . GLY A 1 87 ? 37.688 9.711 0.167 1 97.69 87 GLY A C 1
ATOM 681 O O . GLY A 1 87 ? 37.562 8.547 -0.198 1 97.69 87 GLY A O 1
ATOM 682 N N . VAL A 1 88 ? 38.562 10.117 1.042 1 97.44 88 VAL A N 1
ATOM 683 C CA . VAL A 1 88 ? 39.531 9.195 1.599 1 97.44 88 VAL A CA 1
ATOM 684 C C . VAL A 1 88 ? 38.844 8.195 2.527 1 97.44 88 VAL A C 1
ATOM 686 O O . VAL A 1 88 ? 39.156 7.004 2.506 1 97.44 88 VAL A O 1
ATOM 689 N N . LEU A 1 89 ? 38 8.672 3.289 1 97.62 89 LEU A N 1
ATOM 690 C CA . LEU A 1 89 ? 37.281 7.805 4.23 1 97.62 89 LEU A CA 1
ATOM 691 C C . LEU A 1 89 ? 36.406 6.801 3.49 1 97.62 89 LEU A C 1
ATOM 693 O O . LEU A 1 89 ? 36.281 5.652 3.912 1 97.62 89 LEU A O 1
ATOM 697 N N . ILE A 1 90 ? 35.781 7.215 2.426 1 96.75 90 ILE A N 1
ATOM 698 C CA . ILE A 1 90 ? 34.938 6.324 1.642 1 96.75 90 ILE A CA 1
ATOM 699 C C . ILE A 1 90 ? 35.812 5.246 0.981 1 96.75 90 ILE A C 1
ATOM 701 O O . ILE A 1 90 ? 35.469 4.062 1.029 1 96.75 90 ILE A O 1
ATOM 705 N N . HIS A 1 91 ? 36.875 5.648 0.425 1 94.62 91 HIS A N 1
ATOM 706 C CA . HIS A 1 91 ? 37.719 4.742 -0.332 1 94.62 91 HIS A CA 1
ATOM 707 C C . HIS A 1 91 ? 38.375 3.705 0.579 1 94.62 91 HIS A C 1
ATOM 709 O O . HIS A 1 91 ? 38.469 2.531 0.217 1 94.62 91 HIS A O 1
ATOM 715 N N . TYR A 1 92 ? 38.719 4.121 1.754 1 93.69 92 TYR A N 1
ATOM 716 C CA . TYR A 1 92 ? 39.438 3.203 2.621 1 93.69 92 TYR A CA 1
ATOM 717 C C . TYR A 1 92 ? 38.531 2.66 3.723 1 93.69 92 TYR A C 1
ATOM 719 O O . TYR A 1 92 ? 38.812 1.618 4.316 1 93.69 92 TYR A O 1
ATOM 727 N N . GLY A 1 93 ? 37.5 3.256 3.992 1 93 93 GLY A N 1
ATOM 728 C CA . GLY A 1 93 ? 36.656 2.887 5.129 1 93 93 GLY A CA 1
ATOM 729 C C . GLY A 1 93 ? 35.5 2.012 4.746 1 93 93 GLY A C 1
ATOM 730 O O . GLY A 1 93 ? 34.938 1.284 5.582 1 93 93 GLY A O 1
ATOM 731 N N . LEU A 1 94 ? 35.094 2.139 3.551 1 93.56 94 LEU A N 1
ATOM 732 C CA . LEU A 1 94 ? 33.938 1.348 3.098 1 93.56 94 LEU A CA 1
ATOM 733 C C . LEU A 1 94 ? 34.375 0.319 2.059 1 93.56 94 LEU A C 1
ATOM 735 O O . LEU A 1 94 ? 35.156 0.63 1.16 1 93.56 94 LEU A O 1
ATOM 739 N N . ARG A 1 95 ? 33.875 -0.902 2.141 1 86.81 95 ARG A N 1
ATOM 740 C CA . ARG A 1 95 ? 34.344 -2.037 1.342 1 86.81 95 ARG A CA 1
ATOM 741 C C . ARG A 1 95 ? 34 -1.831 -0.133 1 86.81 95 ARG A C 1
ATOM 743 O O . ARG A 1 95 ? 34.781 -2.199 -1.008 1 86.81 95 ARG A O 1
ATOM 750 N N . ASP A 1 96 ? 32.906 -1.191 -0.431 1 88.12 96 ASP A N 1
ATOM 751 C CA . ASP A 1 96 ? 32.5 -1.042 -1.823 1 88.12 96 ASP A CA 1
ATOM 752 C C . ASP A 1 96 ? 32.969 0.292 -2.396 1 88.12 96 ASP A C 1
ATOM 754 O O . ASP A 1 96 ? 32.719 0.588 -3.57 1 88.12 96 ASP A O 1
ATOM 758 N N . GLN A 1 97 ? 33.625 1.177 -1.596 1 90.44 97 GLN A N 1
ATOM 759 C CA . GLN A 1 97 ? 34.25 2.424 -1.989 1 90.44 97 GLN A CA 1
ATOM 760 C C . GLN A 1 97 ? 33.25 3.402 -2.586 1 90.44 97 GLN A C 1
ATOM 762 O O . GLN A 1 97 ? 33.562 4.086 -3.568 1 90.44 97 GLN A O 1
ATOM 767 N N . ARG A 1 98 ? 32.062 3.324 -2.154 1 91.31 98 ARG A N 1
ATOM 768 C CA . ARG A 1 98 ? 31.016 4.246 -2.549 1 91.31 98 ARG A CA 1
ATOM 769 C C . ARG A 1 98 ? 30.156 4.633 -1.352 1 91.31 98 ARG A C 1
ATOM 771 O O . ARG A 1 98 ? 30.062 3.889 -0.374 1 91.31 98 ARG A O 1
ATOM 778 N N . PRO A 1 99 ? 29.562 5.82 -1.464 1 92.5 99 PRO A N 1
ATOM 779 C CA . PRO A 1 99 ? 28.656 6.184 -0.376 1 92.5 99 PRO A CA 1
ATOM 780 C C . PRO A 1 99 ? 27.422 5.277 -0.309 1 92.5 99 PRO A C 1
ATOM 782 O O . PRO A 1 99 ? 26.922 4.836 -1.345 1 92.5 99 PRO A O 1
ATOM 785 N N . HIS A 1 100 ? 27.016 5.016 0.94 1 93.62 100 HIS A N 1
ATOM 786 C CA . HIS A 1 100 ? 25.844 4.156 1.139 1 93.62 100 HIS A CA 1
ATOM 787 C C . HIS A 1 100 ? 24.594 4.98 1.408 1 93.62 100 HIS A C 1
ATOM 789 O O . HIS A 1 100 ? 24.672 6.07 1.98 1 93.62 100 HIS A O 1
ATOM 795 N N . GLY A 1 101 ? 23.469 4.492 0.942 1 94.12 101 GLY A N 1
ATOM 796 C CA . GLY A 1 101 ? 22.188 5.164 1.111 1 94.12 101 GLY A CA 1
ATOM 797 C C . GLY A 1 101 ? 21 4.227 0.996 1 94.12 101 GLY A C 1
ATOM 798 O O . GLY A 1 101 ? 21.094 3.049 1.351 1 94.12 101 GLY A O 1
ATOM 799 N N . VAL A 1 102 ? 19.922 4.758 0.569 1 95.31 102 VAL A N 1
ATOM 800 C CA . VAL A 1 102 ? 18.656 4.031 0.54 1 95.31 102 VAL A CA 1
ATOM 801 C C . VAL A 1 102 ? 18.734 2.912 -0.496 1 95.31 102 VAL A C 1
ATOM 803 O O . VAL A 1 102 ? 18.141 1.844 -0.303 1 95.31 102 VAL A O 1
ATOM 806 N N . ALA A 1 103 ? 19.438 3.135 -1.575 1 93.81 103 ALA A N 1
ATOM 807 C CA . ALA A 1 103 ? 19.562 2.115 -2.613 1 93.81 103 ALA A CA 1
ATOM 808 C C . ALA A 1 103 ? 20.188 0.841 -2.053 1 93.81 103 ALA A C 1
ATOM 810 O O . ALA A 1 103 ? 19.828 -0.265 -2.467 1 93.81 103 ALA A O 1
ATOM 811 N N . ASP A 1 104 ? 21.109 0.986 -1.155 1 94.12 104 ASP A N 1
ATOM 812 C CA . ASP A 1 104 ? 21.75 -0.165 -0.52 1 94.12 104 ASP A CA 1
ATOM 813 C C . ASP A 1 104 ? 20.75 -0.934 0.345 1 94.12 104 ASP A C 1
ATOM 815 O O . ASP A 1 104 ? 20.844 -2.158 0.463 1 94.12 104 ASP A O 1
ATOM 819 N N . VAL A 1 105 ? 19.891 -0.191 0.96 1 95.62 105 VAL A N 1
ATOM 820 C CA . VAL A 1 105 ? 18.875 -0.808 1.797 1 95.62 105 VAL A CA 1
ATOM 821 C C . VAL A 1 105 ? 17.906 -1.602 0.924 1 95.62 105 VAL A C 1
ATOM 823 O O . VAL A 1 105 ? 17.516 -2.719 1.274 1 95.62 105 VAL A O 1
ATOM 826 N N . ILE A 1 106 ? 17.516 -1.013 -0.197 1 91.38 106 ILE A N 1
ATOM 827 C CA . ILE A 1 106 ? 16.625 -1.691 -1.138 1 91.38 106 ILE A CA 1
ATOM 828 C C . ILE A 1 106 ? 17.297 -2.965 -1.648 1 91.38 106 ILE A C 1
ATOM 830 O O . ILE A 1 106 ? 16.656 -4.012 -1.75 1 91.38 106 ILE A O 1
ATOM 834 N N . GLU A 1 107 ? 18.547 -2.871 -1.956 1 87.88 107 GLU A N 1
ATOM 835 C CA . GLU A 1 107 ? 19.328 -4.023 -2.408 1 87.88 107 GLU A CA 1
ATOM 836 C C . GLU A 1 107 ? 19.344 -5.121 -1.347 1 87.88 107 GLU A C 1
ATOM 838 O O . GLU A 1 107 ? 19.188 -6.301 -1.664 1 87.88 107 GLU A O 1
ATOM 843 N N . ALA A 1 108 ? 19.594 -4.715 -0.144 1 89 108 ALA A N 1
ATOM 844 C CA . ALA A 1 108 ? 19.625 -5.68 0.952 1 89 108 ALA A CA 1
ATOM 845 C C . ALA A 1 108 ? 18.281 -6.379 1.122 1 89 108 ALA A C 1
ATOM 847 O O . ALA A 1 108 ? 18.234 -7.582 1.377 1 89 108 ALA A O 1
ATOM 848 N N . SER A 1 109 ? 17.25 -5.652 1.063 1 87.69 109 SER A N 1
ATOM 849 C CA . SER A 1 109 ? 15.906 -6.211 1.194 1 87.69 109 SER A CA 1
ATOM 850 C C . SER A 1 109 ? 15.609 -7.195 0.066 1 87.69 109 SER A C 1
ATOM 852 O O . SER A 1 109 ? 15.055 -8.273 0.303 1 87.69 109 SER A O 1
ATOM 854 N N . ALA A 1 110 ? 16.016 -6.852 -1.083 1 77.19 110 ALA A N 1
ATOM 855 C CA . ALA A 1 110 ? 15.664 -7.633 -2.266 1 77.19 110 ALA A CA 1
ATOM 856 C C . ALA A 1 110 ? 16.594 -8.828 -2.439 1 77.19 110 ALA A C 1
ATOM 858 O O . ALA A 1 110 ? 16.156 -9.906 -2.836 1 77.19 110 ALA A O 1
ATOM 859 N N . LEU A 1 111 ? 17.891 -8.594 -2.143 1 73.69 111 LEU A N 1
ATOM 860 C CA . LEU A 1 111 ? 18.859 -9.578 -2.596 1 73.69 111 LEU A CA 1
ATOM 861 C C . LEU A 1 111 ? 19.578 -10.227 -1.41 1 73.69 111 LEU A C 1
ATOM 863 O O . LEU A 1 111 ? 20.141 -11.32 -1.538 1 73.69 111 LEU A O 1
ATOM 867 N N . LYS A 1 112 ? 19.547 -9.609 -0.319 1 79 112 LYS A N 1
ATOM 868 C CA . LYS A 1 112 ? 20.359 -10.117 0.78 1 79 112 LYS A CA 1
ATOM 869 C C . LYS A 1 112 ? 19.5 -10.57 1.946 1 79 112 LYS A C 1
ATOM 871 O O . LYS A 1 112 ? 19.953 -10.656 3.084 1 79 112 LYS A O 1
ATOM 876 N N . GLY A 1 113 ? 18.203 -10.695 1.756 1 76.56 113 GLY A N 1
ATOM 877 C CA . GLY A 1 113 ? 17.281 -11.195 2.77 1 76.56 113 GLY A CA 1
ATOM 878 C C . GLY A 1 113 ? 17.078 -10.227 3.916 1 76.56 113 GLY A C 1
ATOM 879 O O . GLY A 1 113 ? 16.797 -10.633 5.043 1 76.56 113 GLY A O 1
ATOM 880 N N . GLY A 1 114 ? 17.453 -9.039 3.719 1 85.94 114 GLY A N 1
ATOM 881 C CA . GLY A 1 114 ? 17.234 -8.016 4.727 1 85.94 114 GLY A CA 1
ATOM 882 C C . GLY A 1 114 ? 18.359 -7.918 5.734 1 85.94 114 GLY A C 1
ATOM 883 O O . GLY A 1 114 ? 18.188 -7.328 6.805 1 85.94 114 GLY A O 1
ATOM 884 N N . ARG A 1 115 ? 19.516 -8.516 5.449 1 88.75 115 ARG A N 1
ATOM 885 C CA . ARG A 1 115 ? 20.641 -8.492 6.379 1 88.75 115 ARG A CA 1
ATOM 886 C C . ARG A 1 115 ? 21.656 -7.426 5.988 1 88.75 115 ARG A C 1
ATOM 888 O O . ARG A 1 115 ? 21.875 -7.184 4.801 1 88.75 115 ARG A O 1
ATOM 895 N N . MET A 1 116 ? 22.094 -6.707 6.996 1 94.25 116 MET A N 1
ATOM 896 C CA . MET A 1 116 ? 23.062 -5.629 6.793 1 94.25 116 MET A CA 1
ATOM 897 C C . MET A 1 116 ? 24.062 -5.582 7.934 1 94.25 116 MET A C 1
ATOM 899 O O . MET A 1 116 ? 23.844 -6.164 8.992 1 94.25 116 MET A O 1
ATOM 903 N N . SER A 1 117 ? 25.172 -4.938 7.707 1 94.94 117 SER A N 1
ATOM 904 C CA . SER A 1 117 ? 26.219 -4.805 8.703 1 94.94 117 SER A CA 1
ATOM 905 C C . SER A 1 117 ? 26.062 -3.514 9.5 1 94.94 117 SER A C 1
ATOM 907 O O . SER A 1 117 ? 25.953 -2.43 8.922 1 94.94 117 SER A O 1
ATOM 909 N N . LEU A 1 118 ? 26.078 -3.613 10.828 1 96.69 118 LEU A N 1
ATOM 910 C CA . LEU A 1 118 ? 25.969 -2.436 11.688 1 96.69 118 LEU A CA 1
ATOM 911 C C . LEU A 1 118 ? 27.234 -1.589 11.609 1 96.69 118 LEU A C 1
ATOM 913 O O . LEU A 1 118 ? 27.156 -0.358 11.648 1 96.69 118 LEU A O 1
ATOM 917 N N . THR A 1 119 ? 28.328 -2.199 11.516 1 96.44 119 THR A N 1
ATOM 918 C CA . THR A 1 119 ? 29.594 -1.484 11.453 1 96.44 119 THR A CA 1
ATOM 919 C C . THR A 1 119 ? 29.672 -0.626 10.195 1 96.44 119 THR A C 1
ATOM 921 O O . THR A 1 119 ? 30.094 0.527 10.242 1 96.44 119 THR A O 1
ATOM 924 N N . THR A 1 120 ? 29.266 -1.206 9.125 1 95.81 120 THR A N 1
ATOM 925 C CA . THR A 1 120 ? 29.219 -0.442 7.879 1 95.81 120 THR A CA 1
ATOM 926 C C . THR A 1 120 ? 28.25 0.724 7.996 1 95.81 120 THR A C 1
ATOM 928 O O . THR A 1 120 ? 28.516 1.817 7.492 1 95.81 120 THR A O 1
ATOM 931 N N . GLY A 1 121 ? 27.141 0.469 8.672 1 97.31 121 GLY A N 1
ATOM 932 C CA . GLY A 1 121 ? 26.141 1.518 8.867 1 97.31 121 GLY A CA 1
ATOM 933 C C . GLY A 1 121 ? 26.672 2.682 9.688 1 97.31 121 GLY A C 1
ATOM 934 O O . GLY A 1 121 ? 26.422 3.844 9.359 1 97.31 121 GLY A O 1
ATOM 935 N N . LEU A 1 122 ? 27.391 2.377 10.711 1 97.62 122 LEU A N 1
ATOM 936 C CA . LEU A 1 122 ? 27.922 3.41 11.594 1 97.62 122 LEU A CA 1
ATOM 937 C C . LEU A 1 122 ? 29.031 4.199 10.891 1 97.62 122 LEU A C 1
ATOM 939 O O . LEU A 1 122 ? 29.094 5.422 11.016 1 97.62 122 LEU A O 1
ATOM 943 N N . ARG A 1 123 ? 29.859 3.531 10.164 1 97.38 123 ARG A N 1
ATOM 944 C CA . ARG A 1 123 ? 30.906 4.207 9.406 1 97.38 123 ARG A CA 1
ATOM 945 C C . ARG A 1 123 ? 30.297 5.125 8.344 1 97.38 123 ARG A C 1
ATOM 947 O O . ARG A 1 123 ? 30.734 6.266 8.188 1 97.38 123 ARG A O 1
ATOM 954 N N . ALA A 1 124 ? 29.312 4.578 7.664 1 97.69 124 ALA A N 1
ATOM 955 C CA . ALA A 1 124 ? 28.656 5.371 6.633 1 97.69 124 ALA A CA 1
ATOM 956 C C . ALA A 1 124 ? 27.984 6.605 7.234 1 97.69 124 ALA A C 1
ATOM 958 O O . ALA A 1 124 ? 28.016 7.688 6.648 1 97.69 124 ALA A O 1
ATOM 959 N N . ALA A 1 125 ? 27.359 6.426 8.383 1 98.06 125 ALA A N 1
ATOM 960 C CA . ALA A 1 125 ? 26.719 7.547 9.055 1 98.06 125 ALA A CA 1
ATOM 961 C C . ALA A 1 125 ? 27.719 8.633 9.422 1 98.06 125 ALA A C 1
ATOM 963 O O . ALA A 1 125 ? 27.438 9.82 9.273 1 98.06 125 ALA A O 1
ATOM 964 N N . PHE A 1 126 ? 28.828 8.234 9.875 1 97.94 126 PHE A N 1
ATOM 965 C CA . PHE A 1 126 ? 29.875 9.172 10.242 1 97.94 126 PHE A CA 1
ATOM 966 C C . PHE A 1 126 ? 30.359 9.945 9.016 1 97.94 126 PHE A C 1
ATOM 968 O O . PHE A 1 126 ? 30.484 11.172 9.055 1 97.94 126 PHE A O 1
ATOM 975 N N . ILE A 1 127 ? 30.625 9.266 7.973 1 97.94 127 ILE A N 1
ATOM 976 C CA . ILE A 1 127 ? 31.109 9.859 6.734 1 97.94 127 ILE A CA 1
ATOM 977 C C . ILE A 1 127 ? 30.062 10.828 6.184 1 97.94 127 ILE A C 1
ATOM 979 O O . ILE A 1 127 ? 30.406 11.93 5.738 1 97.94 127 ILE A O 1
ATOM 983 N N . ASN A 1 128 ? 28.781 10.406 6.219 1 98.12 128 ASN A N 1
ATOM 984 C CA . ASN A 1 128 ? 27.703 11.258 5.73 1 98.12 128 ASN A CA 1
ATOM 985 C C . ASN A 1 128 ? 27.547 12.516 6.582 1 98.12 128 ASN A C 1
ATOM 987 O O . ASN A 1 128 ? 27.25 13.586 6.062 1 98.12 128 ASN A O 1
ATOM 991 N N . ALA A 1 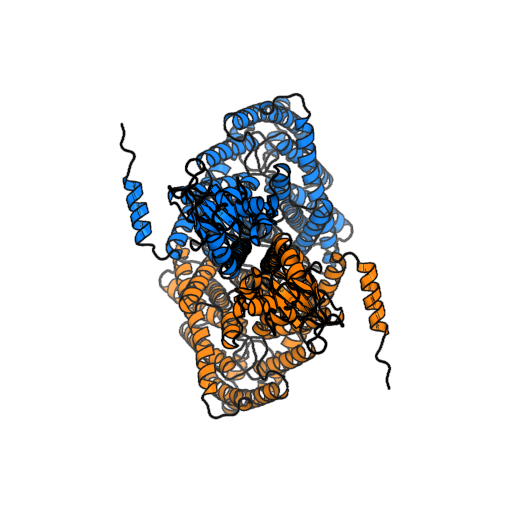129 ? 27.703 12.336 7.91 1 97.88 129 ALA A N 1
ATOM 992 C CA . ALA A 1 129 ? 27.625 13.5 8.789 1 97.88 129 ALA A CA 1
ATOM 993 C C . ALA A 1 129 ? 28.734 14.5 8.461 1 97.88 129 ALA A C 1
ATOM 995 O O . ALA A 1 129 ? 28.5 15.711 8.445 1 97.88 129 ALA A O 1
ATOM 996 N N . LEU A 1 130 ? 29.891 14 8.234 1 97.75 130 LEU A N 1
ATOM 997 C CA . LEU A 1 130 ? 31.031 14.836 7.855 1 97.75 130 LEU A CA 1
ATOM 998 C C . LEU A 1 130 ? 30.781 15.508 6.512 1 97.75 130 LEU A C 1
ATOM 1000 O O . LEU A 1 130 ? 31.047 16.703 6.344 1 97.75 130 LEU A O 1
ATOM 1004 N N . SER A 1 131 ? 30.266 14.766 5.574 1 98.12 131 SER A N 1
ATOM 1005 C CA . SER A 1 131 ? 29.969 15.258 4.238 1 98.12 131 SER A CA 1
ATOM 1006 C C . SER A 1 131 ? 29 16.438 4.289 1 98.12 131 SER A C 1
ATOM 1008 O O . SER A 1 131 ? 29.266 17.5 3.711 1 98.12 131 SER A O 1
ATOM 1010 N N . ILE A 1 132 ? 27.953 16.297 5.016 1 96.94 132 ILE A N 1
ATOM 1011 C CA . ILE A 1 132 ? 26.938 17.328 5.141 1 96.94 132 ILE A CA 1
ATOM 1012 C C . ILE A 1 132 ? 27.5 18.5 5.945 1 96.94 132 ILE A C 1
ATOM 1014 O O . ILE A 1 132 ? 27.281 19.672 5.602 1 96.94 132 ILE A O 1
ATOM 1018 N N . GLY A 1 133 ? 28.25 18.188 6.945 1 95.62 133 GLY A N 1
ATOM 1019 C CA . GLY A 1 133 ? 28.828 19.203 7.809 1 95.62 133 GLY A CA 1
ATOM 1020 C C . GLY A 1 133 ? 29.828 20.094 7.098 1 95.62 133 GLY A C 1
ATOM 1021 O O . GLY A 1 133 ? 30 21.266 7.469 1 95.62 133 GLY A O 1
ATOM 1022 N N . CYS A 1 134 ? 30.469 19.562 6.082 1 95.81 134 CYS A N 1
ATOM 1023 C CA . CYS A 1 134 ? 31.453 20.344 5.348 1 95.81 134 CYS A CA 1
ATOM 1024 C C . CYS A 1 134 ? 30.797 21.203 4.289 1 95.81 134 CYS A C 1
ATOM 1026 O O . CYS A 1 134 ? 31.453 22.031 3.65 1 95.81 134 CYS A O 1
ATOM 1028 N N . GLY A 1 135 ? 29.516 20.984 4.141 1 94.94 135 GLY A N 1
ATOM 1029 C CA . GLY A 1 135 ? 28.812 21.906 3.268 1 94.94 135 GLY A CA 1
ATOM 1030 C C . GLY A 1 135 ? 28.281 21.25 2.008 1 94.94 135 GLY A C 1
ATOM 1031 O O . GLY A 1 135 ? 27.688 21.922 1.154 1 94.94 135 GLY A O 1
ATOM 1032 N N . ALA A 1 136 ? 28.438 19.953 1.841 1 97.5 136 ALA A N 1
ATOM 1033 C CA . ALA A 1 136 ? 27.875 19.266 0.683 1 97.5 136 ALA A CA 1
ATOM 1034 C C . ALA A 1 136 ? 26.375 19.484 0.597 1 97.5 136 ALA A C 1
ATOM 1036 O O . ALA A 1 136 ? 25.672 19.5 1.619 1 97.5 136 ALA A O 1
ATOM 1037 N N . SER A 1 137 ? 25.875 19.734 -0.617 1 98.06 137 SER A N 1
ATOM 1038 C CA . SER A 1 137 ? 24.453 19.969 -0.85 1 98.06 137 SER A CA 1
ATOM 1039 C C . SER A 1 137 ? 23.688 18.656 -0.987 1 98.06 137 SER A C 1
ATOM 1041 O O . SER A 1 137 ? 23.312 18.266 -2.092 1 98.06 137 SER A O 1
ATOM 1043 N N . VAL A 1 138 ? 23.484 17.984 0.113 1 97.81 138 VAL A N 1
ATOM 1044 C CA . VAL A 1 138 ? 22.844 16.672 0.151 1 97.81 138 VAL A CA 1
ATOM 1045 C C . VAL A 1 138 ? 21.906 16.594 1.355 1 97.81 138 VAL A C 1
ATOM 1047 O O . VAL A 1 138 ? 21.828 17.531 2.154 1 97.81 138 VAL A O 1
ATOM 1050 N N . GLY A 1 139 ? 21.156 15.547 1.379 1 96.25 139 GLY A N 1
ATOM 1051 C CA . GLY A 1 139 ? 20.172 15.391 2.443 1 96.25 139 GLY A CA 1
ATOM 1052 C C . GLY A 1 139 ? 20.625 14.438 3.535 1 96.25 139 GLY A C 1
ATOM 1053 O O . GLY A 1 139 ? 21.547 13.641 3.33 1 96.25 139 GLY A O 1
ATOM 1054 N N . ARG A 1 140 ? 19.969 14.516 4.637 1 95.69 140 ARG A N 1
ATOM 1055 C CA . ARG A 1 140 ? 20.359 13.703 5.789 1 95.69 140 ARG A CA 1
ATOM 1056 C C . ARG A 1 140 ? 19.438 12.5 5.953 1 95.69 140 ARG A C 1
ATOM 1058 O O . ARG A 1 140 ? 19.781 11.539 6.641 1 95.69 140 ARG A O 1
ATOM 1065 N N . GLU A 1 141 ? 18.312 12.398 5.301 1 94.69 141 GLU A N 1
ATOM 1066 C CA . GLU A 1 141 ? 17.312 11.359 5.527 1 94.69 141 GLU A CA 1
ATOM 1067 C C . GLU A 1 141 ? 17.766 10.023 4.953 1 94.69 141 GLU A C 1
ATOM 1069 O O . GLU A 1 141 ? 17.531 8.969 5.551 1 94.69 141 GLU A O 1
ATOM 1074 N N . GLY A 1 142 ? 18.344 10.094 3.791 1 96 142 GLY A N 1
ATOM 1075 C CA . GLY A 1 142 ? 18.844 8.867 3.199 1 96 142 GLY A CA 1
ATOM 1076 C C . GLY A 1 142 ? 19.812 8.117 4.105 1 96 142 GLY A C 1
ATOM 1077 O O . GLY A 1 142 ? 19.594 6.945 4.414 1 96 142 GLY A O 1
ATOM 1078 N N . PRO A 1 143 ? 20.812 8.828 4.52 1 97.62 143 PRO A N 1
ATOM 1079 C CA . PRO A 1 143 ? 21.75 8.219 5.461 1 97.62 143 PRO A CA 1
ATOM 1080 C C . PRO A 1 143 ? 21.078 7.734 6.742 1 97.62 143 PRO A C 1
ATOM 1082 O O . PRO A 1 143 ? 21.469 6.703 7.301 1 97.62 143 PRO A O 1
ATOM 1085 N N . ALA A 1 144 ? 20.109 8.484 7.215 1 97.81 144 ALA A N 1
ATOM 1086 C CA . ALA A 1 144 ? 19.375 8.062 8.406 1 97.81 144 ALA A CA 1
ATOM 1087 C C . ALA A 1 144 ? 18.656 6.742 8.172 1 97.81 144 ALA A C 1
ATOM 1089 O O . ALA A 1 144 ? 18.656 5.863 9.039 1 97.81 144 ALA A O 1
ATOM 1090 N N . VAL A 1 145 ? 18.031 6.648 7.039 1 97.81 145 VAL A N 1
ATOM 1091 C CA . VAL A 1 145 ? 17.344 5.426 6.656 1 97.81 145 VAL A CA 1
ATOM 1092 C C . VAL A 1 145 ? 18.328 4.258 6.609 1 97.81 145 VAL A C 1
ATOM 1094 O O . VAL A 1 145 ? 18.031 3.17 7.113 1 97.81 145 VAL A O 1
ATOM 1097 N N . HIS A 1 146 ? 19.469 4.5 5.988 1 98.12 146 HIS A N 1
ATOM 1098 C CA . HIS A 1 146 ? 20.484 3.463 5.91 1 98.12 146 HIS A CA 1
ATOM 1099 C C . HIS A 1 146 ? 20.953 3.037 7.301 1 98.12 146 HIS A C 1
ATOM 1101 O O . HIS A 1 146 ? 21.156 1.848 7.555 1 98.12 146 HIS A O 1
ATOM 1107 N N . LEU A 1 147 ? 21.141 4.008 8.141 1 98.38 147 LEU A N 1
ATOM 1108 C CA . LEU A 1 147 ? 21.578 3.744 9.5 1 98.38 147 LEU A CA 1
ATOM 1109 C C . LEU A 1 147 ? 20.562 2.902 10.258 1 98.38 147 LEU A C 1
ATOM 1111 O O . LEU A 1 147 ? 20.922 1.911 10.898 1 98.38 147 LEU A O 1
ATOM 1115 N N . GLY A 1 148 ? 19.312 3.271 10.203 1 98.38 148 GLY A N 1
ATOM 1116 C CA . GLY A 1 148 ? 18.25 2.494 10.828 1 98.38 148 GLY A CA 1
ATOM 1117 C C . GLY A 1 148 ? 18.141 1.085 10.281 1 98.38 148 GLY A C 1
ATOM 1118 O O . GLY A 1 148 ? 17.984 0.126 11.039 1 98.38 148 GLY A O 1
ATOM 1119 N N . ALA A 1 149 ? 18.203 0.983 9.008 1 98.19 149 ALA A N 1
ATOM 1120 C CA . ALA A 1 149 ? 18.141 -0.321 8.352 1 98.19 149 ALA A CA 1
ATOM 1121 C C . ALA A 1 149 ? 19.328 -1.196 8.758 1 98.19 149 ALA A C 1
ATOM 1123 O O . ALA A 1 149 ? 19.188 -2.408 8.922 1 98.19 149 ALA A O 1
ATOM 1124 N N . SER A 1 150 ? 20.484 -0.565 8.836 1 98.19 150 SER A N 1
ATOM 1125 C CA . SER A 1 150 ? 21.688 -1.311 9.211 1 98.19 150 SER A CA 1
ATOM 1126 C C . SER A 1 150 ? 21.547 -1.905 10.609 1 98.19 150 SER A C 1
ATOM 1128 O O . SER A 1 150 ? 21.953 -3.049 10.844 1 98.19 150 SER A O 1
ATOM 1130 N N . PHE A 1 151 ? 21.031 -1.159 11.492 1 98.31 151 PHE A N 1
ATOM 1131 C CA . PHE A 1 151 ? 20.828 -1.675 12.836 1 98.31 151 PHE A CA 1
ATOM 1132 C C . PHE A 1 151 ? 19.812 -2.811 12.844 1 98.31 151 PHE A C 1
ATOM 1134 O O . PHE A 1 151 ? 20.062 -3.867 13.43 1 98.31 151 PHE A O 1
ATOM 1141 N N . ALA A 1 152 ? 18.672 -2.582 12.258 1 98.19 152 ALA A N 1
ATOM 1142 C CA . ALA A 1 152 ? 17.625 -3.602 12.203 1 98.19 152 ALA A CA 1
ATOM 1143 C C . ALA A 1 152 ? 18.125 -4.867 11.523 1 98.19 152 ALA A C 1
ATOM 1145 O O . ALA A 1 152 ? 17.844 -5.98 11.977 1 98.19 152 ALA A O 1
ATOM 1146 N N . GLY A 1 153 ? 18.859 -4.66 10.383 1 96.38 153 GLY A N 1
ATOM 1147 C CA . GLY A 1 153 ? 19.422 -5.801 9.68 1 96.38 153 GLY A CA 1
ATOM 1148 C C . GLY A 1 153 ? 20.438 -6.574 10.516 1 96.38 153 GLY A C 1
ATOM 1149 O O . GLY A 1 153 ? 20.516 -7.801 10.414 1 96.38 153 GLY A O 1
ATOM 1150 N N . TRP A 1 154 ? 21.203 -5.875 11.234 1 97.12 154 TRP A N 1
ATOM 1151 C CA . TRP A 1 154 ? 22.172 -6.496 12.133 1 97.12 154 TRP A CA 1
ATOM 1152 C C . TRP A 1 154 ? 21.469 -7.316 13.211 1 97.12 154 TRP A C 1
ATOM 1154 O O . TRP A 1 154 ? 21.906 -8.422 13.539 1 97.12 154 TRP A O 1
ATOM 1164 N N . VAL A 1 155 ? 20.406 -6.812 13.82 1 96.81 155 VAL A N 1
ATOM 1165 C CA . VAL A 1 155 ? 19.641 -7.523 14.836 1 96.81 155 VAL A CA 1
ATOM 1166 C C . VAL A 1 155 ? 19.078 -8.812 14.242 1 96.81 155 VAL A C 1
ATOM 1168 O O . VAL A 1 155 ? 19.109 -9.867 14.875 1 96.81 155 VAL A O 1
ATOM 1171 N N . ALA A 1 156 ? 18.531 -8.672 13.039 1 93.62 156 ALA A N 1
ATOM 1172 C CA . ALA A 1 156 ? 17.984 -9.844 12.375 1 93.62 156 ALA A CA 1
ATOM 1173 C C . ALA A 1 156 ? 19.047 -10.914 12.164 1 93.62 156 ALA A C 1
ATOM 1175 O O . ALA A 1 156 ? 18.781 -12.109 12.312 1 93.62 156 ALA A O 1
ATOM 1176 N N . LYS A 1 157 ? 20.219 -10.477 11.789 1 91.38 157 LYS A N 1
ATOM 1177 C CA . LYS A 1 157 ? 21.344 -11.391 11.578 1 91.38 157 LYS A CA 1
ATOM 1178 C C . LYS A 1 157 ? 21.75 -12.062 12.891 1 91.38 157 LYS A C 1
ATOM 1180 O O . LYS A 1 157 ? 22.016 -13.266 12.922 1 91.38 157 LYS A O 1
ATOM 1185 N N . GLN A 1 158 ? 21.781 -11.344 13.93 1 93.69 158 GLN A N 1
ATOM 1186 C CA . GLN A 1 158 ? 22.188 -11.859 15.234 1 93.69 158 GLN A CA 1
ATOM 1187 C C . GLN A 1 158 ? 21.188 -12.898 15.75 1 93.69 158 GLN A C 1
ATOM 1189 O O . GLN A 1 158 ? 21.578 -13.852 16.422 1 93.69 158 GLN A O 1
ATOM 1194 N N . LEU A 1 159 ? 19.969 -12.703 15.398 1 91.19 159 LEU A N 1
ATOM 1195 C CA . LEU A 1 159 ? 18.922 -13.602 15.891 1 91.19 159 LEU A CA 1
ATOM 1196 C C . LEU A 1 159 ? 18.625 -14.695 14.867 1 91.19 159 LEU A C 1
ATOM 1198 O O . LEU A 1 159 ? 17.75 -15.539 15.094 1 91.19 159 LEU A O 1
ATOM 1202 N N . ASP A 1 160 ? 19.234 -14.68 13.781 1 86.81 160 ASP A N 1
ATOM 1203 C CA . ASP A 1 160 ? 19.109 -15.656 12.711 1 86.81 160 ASP A CA 1
ATOM 1204 C C . ASP A 1 160 ? 17.641 -15.844 12.32 1 86.81 160 ASP A C 1
ATOM 1206 O O . ASP A 1 160 ? 17.141 -16.969 12.312 1 86.81 160 ASP A O 1
ATOM 1210 N N . LEU A 1 161 ? 17.094 -14.781 12.039 1 84.19 161 LEU A N 1
ATOM 1211 C CA . LEU A 1 161 ? 15.68 -14.805 11.695 1 84.19 161 LEU A CA 1
ATOM 1212 C C . LEU A 1 161 ? 15.484 -15.227 10.242 1 84.19 161 LEU A C 1
ATOM 1214 O O . LEU A 1 161 ? 16.406 -15.148 9.438 1 84.19 161 LEU A O 1
ATOM 1218 N N . SER A 1 162 ? 14.273 -15.656 9.953 1 75.38 162 SER A N 1
ATOM 1219 C CA . SER A 1 162 ? 13.922 -16.016 8.586 1 75.38 162 SER A CA 1
ATOM 1220 C C . SER A 1 162 ? 13.969 -14.805 7.66 1 75.38 162 SER A C 1
ATOM 1222 O O . SER A 1 162 ? 13.977 -13.664 8.125 1 75.38 162 SER A O 1
ATOM 1224 N N . ARG A 1 163 ? 14.016 -15.078 6.383 1 76.06 163 ARG A N 1
ATOM 1225 C CA . ARG A 1 163 ? 14.094 -14.023 5.375 1 76.06 163 ARG A CA 1
ATOM 1226 C C . ARG A 1 163 ? 12.922 -13.055 5.508 1 76.06 163 ARG A C 1
ATOM 1228 O O . ARG A 1 163 ? 13.109 -11.836 5.426 1 76.06 163 ARG A O 1
ATOM 1235 N N . SER A 1 164 ? 11.766 -13.562 5.727 1 76.69 164 SER A N 1
ATOM 1236 C CA . SER A 1 164 ? 10.562 -12.742 5.824 1 76.69 164 SER A CA 1
ATOM 1237 C C . SER A 1 164 ? 10.609 -11.844 7.062 1 76.69 164 SER A C 1
ATOM 1239 O O . SER A 1 164 ? 10.273 -10.664 6.988 1 76.69 164 SER A O 1
ATOM 1241 N N . LEU A 1 165 ? 11.023 -12.438 8.117 1 82.81 165 LEU A N 1
ATOM 1242 C CA . LEU A 1 165 ? 11.094 -11.68 9.359 1 82.81 165 LEU A CA 1
ATOM 1243 C C . LEU A 1 165 ? 12.203 -10.633 9.305 1 82.81 165 LEU A C 1
ATOM 1245 O O . LEU A 1 165 ? 12.047 -9.523 9.82 1 82.81 165 LEU A O 1
ATOM 1249 N N . SER A 1 166 ? 13.312 -11.023 8.656 1 87.75 166 SER A N 1
ATOM 1250 C CA . SER A 1 166 ? 14.43 -10.094 8.523 1 87.75 166 SER A CA 1
ATOM 1251 C C . SER A 1 166 ? 14.039 -8.883 7.684 1 87.75 166 SER A C 1
ATOM 1253 O O . SER A 1 166 ? 14.422 -7.754 8.008 1 87.75 166 SER A O 1
ATOM 1255 N N . ARG A 1 167 ? 13.32 -9.109 6.668 1 86.75 167 ARG A N 1
ATOM 1256 C CA . ARG A 1 167 ? 12.859 -8.023 5.812 1 86.75 167 ARG A CA 1
ATOM 1257 C C . ARG A 1 167 ? 11.898 -7.105 6.559 1 86.75 167 ARG A C 1
ATOM 1259 O O . ARG A 1 167 ? 11.938 -5.887 6.395 1 86.75 167 ARG A O 1
ATOM 1266 N N . THR A 1 168 ? 11.055 -7.715 7.332 1 88.62 168 THR A N 1
ATOM 1267 C CA . THR A 1 168 ? 10.117 -6.938 8.133 1 88.62 168 THR A CA 1
ATOM 1268 C C . THR A 1 168 ? 10.859 -6.059 9.141 1 88.62 168 THR A C 1
ATOM 1270 O O . THR A 1 168 ? 10.531 -4.883 9.305 1 88.62 168 THR A O 1
ATOM 1273 N N . LEU A 1 169 ? 11.859 -6.617 9.773 1 94.31 169 LEU A N 1
ATOM 1274 C CA . LEU A 1 169 ? 12.625 -5.84 10.742 1 94.31 169 LEU A CA 1
ATOM 1275 C C . LEU A 1 169 ? 13.391 -4.715 10.047 1 94.31 169 LEU A C 1
ATOM 1277 O O . LEU A 1 169 ? 13.523 -3.619 10.594 1 94.31 169 LEU A O 1
ATOM 1281 N N . LEU A 1 170 ? 13.938 -5.082 8.883 1 95.25 170 LEU A N 1
ATOM 1282 C CA . LEU A 1 170 ? 14.594 -4.043 8.102 1 95.25 170 LEU A CA 1
ATOM 1283 C C . LEU A 1 170 ? 13.641 -2.883 7.832 1 95.25 170 LEU A C 1
ATOM 1285 O O . LEU A 1 170 ? 14.023 -1.717 7.957 1 95.25 170 LEU A O 1
ATOM 1289 N N . GLY A 1 171 ? 12.445 -3.24 7.48 1 94.94 171 GLY A N 1
ATOM 1290 C CA . GLY A 1 171 ? 11.414 -2.23 7.297 1 94.94 171 GLY A CA 1
ATOM 1291 C C . GLY A 1 171 ? 11.141 -1.423 8.555 1 94.94 171 GLY A C 1
ATOM 1292 O O . GLY A 1 171 ? 10.883 -0.22 8.484 1 94.94 171 GLY A O 1
ATOM 1293 N N . CYS A 1 172 ? 11.203 -2.055 9.703 1 96.56 172 CYS A N 1
ATOM 1294 C CA . CYS A 1 172 ? 11.031 -1.369 10.984 1 96.56 172 CYS A CA 1
ATOM 1295 C C . CYS A 1 172 ? 12.102 -0.299 11.172 1 96.56 172 CYS A C 1
ATOM 1297 O O . CYS A 1 172 ? 11.797 0.814 11.609 1 96.56 172 CYS A O 1
ATOM 1299 N N . GLY A 1 173 ? 13.258 -0.664 10.867 1 98.06 173 GLY A N 1
ATOM 1300 C CA . GLY A 1 173 ? 14.336 0.305 10.961 1 98.06 173 GLY A CA 1
ATOM 1301 C C . GLY A 1 173 ? 14.156 1.494 10.039 1 98.06 173 GLY A C 1
ATOM 1302 O O . GLY A 1 173 ? 14.383 2.639 10.438 1 98.06 173 GLY A O 1
ATOM 1303 N N . VAL A 1 174 ? 13.797 1.231 8.82 1 97.75 174 VAL A N 1
ATOM 1304 C CA . VAL A 1 174 ? 13.57 2.27 7.816 1 97.75 174 VAL A CA 1
ATOM 1305 C C . VAL A 1 174 ? 12.438 3.191 8.273 1 97.75 174 VAL A C 1
ATOM 1307 O O . VAL A 1 174 ? 12.578 4.414 8.242 1 97.75 174 VAL A O 1
ATOM 1310 N N . ALA A 1 175 ? 1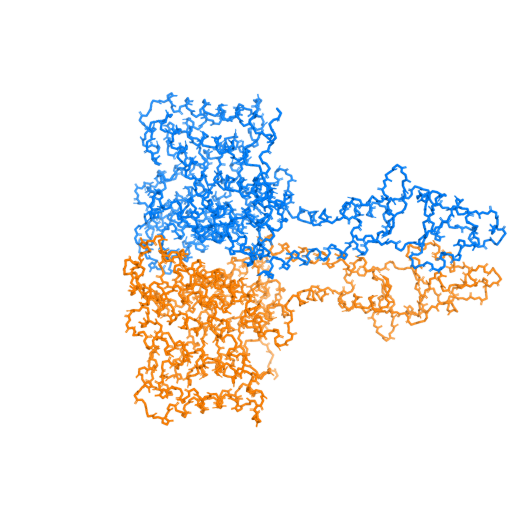1.391 2.584 8.719 1 97.31 175 ALA A N 1
ATOM 1311 C CA . ALA A 1 175 ? 10.211 3.338 9.148 1 97.31 175 ALA A CA 1
ATOM 1312 C C . ALA A 1 175 ? 10.539 4.23 10.336 1 97.31 175 ALA A C 1
ATOM 1314 O O . ALA A 1 175 ? 10.141 5.395 10.383 1 97.31 175 ALA A O 1
ATOM 1315 N N . ALA A 1 176 ? 11.211 3.697 11.273 1 97.81 176 ALA A N 1
ATOM 1316 C CA . ALA A 1 176 ? 11.586 4.465 12.461 1 97.81 176 ALA A CA 1
ATOM 1317 C C . ALA A 1 176 ? 12.5 5.625 12.094 1 97.81 176 ALA A C 1
ATOM 1319 O O . ALA A 1 176 ? 12.391 6.715 12.656 1 97.81 176 ALA A O 1
ATOM 1320 N N . ALA A 1 177 ? 13.359 5.359 11.227 1 98 177 ALA A N 1
ATOM 1321 C CA . ALA A 1 177 ? 14.297 6.398 10.812 1 98 177 ALA A CA 1
ATOM 1322 C C . ALA A 1 177 ? 13.57 7.547 10.117 1 98 177 ALA A C 1
ATOM 1324 O O . ALA A 1 177 ? 13.828 8.719 10.406 1 98 177 ALA A O 1
ATOM 1325 N N . VAL A 1 178 ? 12.734 7.242 9.211 1 95.62 178 VAL A N 1
ATOM 1326 C CA . VAL A 1 178 ? 11.992 8.266 8.484 1 95.62 178 VAL A CA 1
ATOM 1327 C C . VAL A 1 178 ? 11.055 9 9.438 1 95.62 178 VAL A C 1
ATOM 1329 O O . VAL A 1 178 ? 11 10.234 9.438 1 95.62 178 VAL A O 1
ATOM 1332 N N . ALA A 1 179 ? 10.359 8.258 10.219 1 93.44 179 ALA A N 1
ATOM 1333 C CA . ALA A 1 179 ? 9.422 8.844 11.18 1 93.44 179 ALA A CA 1
ATOM 1334 C C . ALA A 1 179 ? 10.148 9.75 12.172 1 93.44 179 ALA A C 1
ATOM 1336 O O . ALA A 1 179 ? 9.664 10.836 12.492 1 93.44 179 ALA A O 1
ATOM 1337 N N . GLY A 1 180 ? 11.234 9.25 12.656 1 91.12 180 GLY A N 1
ATOM 1338 C CA . GLY A 1 180 ? 12.016 10.047 13.594 1 91.12 180 GLY A CA 1
ATOM 1339 C C . GLY A 1 180 ? 12.617 11.289 12.969 1 91.12 180 GLY A C 1
ATOM 1340 O O . GLY A 1 180 ? 12.773 12.312 13.641 1 91.12 180 GLY A O 1
ATOM 1341 N N . SER A 1 181 ? 12.867 11.211 11.703 1 91.06 181 SER A N 1
ATOM 1342 C CA . SER A 1 181 ? 13.492 12.336 11.008 1 91.06 181 SER A CA 1
ATOM 1343 C C . SER A 1 181 ? 12.469 13.422 10.695 1 91.06 181 SER A C 1
ATOM 1345 O O . SER A 1 181 ? 12.805 14.609 10.703 1 91.06 181 SER A O 1
ATOM 1347 N N . PHE A 1 182 ? 11.266 13.062 10.438 1 87.12 182 PHE A N 1
ATOM 1348 C CA . PHE A 1 182 ? 10.289 14.023 9.938 1 87.12 182 PHE A CA 1
ATOM 1349 C C . PHE A 1 182 ? 9.133 14.18 10.922 1 87.12 182 PHE A C 1
ATOM 1351 O O . PHE A 1 182 ? 8.219 14.969 10.695 1 87.12 182 PHE A O 1
ATOM 1358 N N . ASN A 1 183 ? 9.148 13.43 11.969 1 86.06 183 ASN A N 1
ATOM 1359 C CA . ASN A 1 183 ? 8 13.375 12.867 1 86.06 183 ASN A CA 1
ATOM 1360 C C . ASN A 1 183 ? 6.723 12.992 12.125 1 86.06 183 ASN A C 1
ATOM 1362 O O . ASN A 1 183 ? 5.703 13.672 12.25 1 86.06 183 ASN A O 1
ATOM 1366 N N . ALA A 1 184 ? 6.902 12.047 11.328 1 88.38 184 ALA A N 1
ATOM 1367 C CA . ALA A 1 184 ? 5.812 11.586 10.469 1 88.38 184 ALA A CA 1
ATOM 1368 C C . ALA A 1 184 ? 5.676 10.062 10.531 1 88.38 184 ALA A C 1
ATOM 1370 O O . ALA A 1 184 ? 6.125 9.359 9.617 1 88.38 184 ALA A O 1
ATOM 1371 N N . PRO A 1 185 ? 5 9.578 11.555 1 90 185 PRO A N 1
ATOM 1372 C CA . PRO A 1 185 ? 4.973 8.133 11.773 1 90 185 PRO A CA 1
ATOM 1373 C C . PRO A 1 185 ? 4.215 7.383 10.68 1 90 185 PRO A C 1
ATOM 1375 O O . PRO A 1 185 ? 4.605 6.277 10.305 1 90 185 PRO A O 1
ATOM 1378 N N . ILE A 1 186 ? 3.094 7.883 10.164 1 89.69 186 ILE A N 1
ATOM 1379 C CA . ILE A 1 186 ? 2.354 7.199 9.102 1 89.69 186 ILE A CA 1
ATOM 1380 C C . ILE A 1 186 ? 3.205 7.133 7.84 1 89.69 186 ILE A C 1
ATOM 1382 O O . ILE A 1 186 ? 3.338 6.07 7.227 1 89.69 186 ILE A O 1
ATOM 1386 N N . ALA A 1 187 ? 3.756 8.281 7.547 1 91.19 187 ALA A N 1
ATOM 1387 C CA . ALA A 1 187 ? 4.59 8.367 6.352 1 91.19 187 ALA A CA 1
ATOM 1388 C C . ALA A 1 187 ? 5.797 7.438 6.457 1 91.19 187 ALA A C 1
ATOM 1390 O O . ALA A 1 187 ? 6.199 6.816 5.469 1 91.19 187 ALA A O 1
ATOM 1391 N N . GLY A 1 188 ? 6.363 7.414 7.633 1 93.25 188 GLY A N 1
ATOM 1392 C CA . GLY A 1 188 ? 7.496 6.523 7.828 1 93.25 188 GLY A CA 1
ATOM 1393 C C . GLY A 1 188 ? 7.16 5.062 7.586 1 93.25 188 GLY A C 1
ATOM 1394 O O . GLY A 1 188 ? 7.914 4.348 6.93 1 93.25 188 GLY A O 1
ATOM 1395 N N . ALA A 1 189 ? 6.074 4.648 8.109 1 92.38 189 ALA A N 1
ATOM 1396 C CA . ALA A 1 189 ? 5.645 3.266 7.93 1 92.38 189 ALA A CA 1
ATOM 1397 C C . ALA A 1 189 ? 5.371 2.963 6.457 1 92.38 189 ALA A C 1
ATOM 1399 O O . ALA A 1 189 ? 5.766 1.91 5.949 1 92.38 189 ALA A O 1
ATOM 1400 N N . LEU A 1 190 ? 4.734 3.91 5.82 1 90.62 190 LEU A N 1
ATOM 1401 C CA . LEU A 1 190 ? 4.371 3.682 4.426 1 90.62 190 LEU A CA 1
ATOM 1402 C C . LEU A 1 190 ? 5.598 3.773 3.525 1 90.62 190 LEU A C 1
ATOM 1404 O O . LEU A 1 190 ? 5.688 3.066 2.518 1 90.62 190 LEU A O 1
ATOM 1408 N N . PHE A 1 191 ? 6.52 4.57 3.893 1 92.5 191 PHE A N 1
ATOM 1409 C CA . PHE A 1 191 ? 7.75 4.664 3.117 1 92.5 191 PHE A CA 1
ATOM 1410 C C . PHE A 1 191 ? 8.492 3.332 3.109 1 92.5 191 PHE A C 1
ATOM 1412 O O . PHE A 1 191 ? 9 2.902 2.072 1 92.5 191 PHE A O 1
ATOM 1419 N N . ALA A 1 192 ? 8.609 2.771 4.27 1 93.06 192 ALA A N 1
ATOM 1420 C CA . ALA A 1 192 ? 9.273 1.475 4.379 1 93.06 192 ALA A CA 1
ATOM 1421 C C . ALA A 1 192 ? 8.625 0.45 3.449 1 93.06 192 ALA A C 1
ATOM 1423 O O . ALA A 1 192 ? 9.32 -0.326 2.791 1 93.06 192 ALA A O 1
ATOM 1424 N N . ASN A 1 193 ? 7.348 0.483 3.4 1 85.44 193 ASN A N 1
ATOM 1425 C CA . ASN A 1 193 ? 6.621 -0.486 2.588 1 85.44 193 ASN A CA 1
ATOM 1426 C C . ASN A 1 193 ? 6.637 -0.104 1.11 1 85.44 193 ASN A C 1
ATOM 1428 O O . ASN A 1 193 ? 6.719 -0.974 0.241 1 85.44 193 ASN A O 1
ATOM 1432 N N . GLU A 1 194 ? 6.555 1.115 0.81 1 84.62 194 GLU A N 1
ATOM 1433 C CA . GLU A 1 194 ? 6.441 1.607 -0.56 1 84.62 194 GLU A CA 1
ATOM 1434 C C . GLU A 1 194 ? 7.785 1.55 -1.279 1 84.62 194 GLU A C 1
ATOM 1436 O O . GLU A 1 194 ? 7.852 1.187 -2.455 1 84.62 194 GLU A O 1
ATOM 1441 N N . VAL A 1 195 ? 8.82 1.851 -0.602 1 85.69 195 VAL A N 1
ATOM 1442 C CA . VAL A 1 195 ? 10.102 2.055 -1.275 1 85.69 195 VAL A CA 1
ATOM 1443 C C . VAL A 1 195 ? 11.023 0.87 -0.998 1 85.69 195 VAL A C 1
ATOM 1445 O O . VAL A 1 195 ? 11.766 0.429 -1.883 1 85.69 195 VAL A O 1
ATOM 1448 N N . VAL A 1 196 ? 10.977 0.311 0.179 1 85.19 196 VAL A N 1
ATOM 1449 C CA . VAL A 1 196 ? 12.023 -0.629 0.573 1 85.19 196 VAL A CA 1
ATOM 1450 C C . VAL A 1 196 ? 11.508 -2.061 0.448 1 85.19 196 VAL A C 1
ATOM 1452 O O . VAL A 1 196 ? 12.109 -2.887 -0.241 1 85.19 196 VAL A O 1
ATOM 1455 N N . ILE A 1 197 ? 10.391 -2.312 1.107 1 75.88 197 ILE A N 1
ATOM 1456 C CA . ILE A 1 197 ? 9.875 -3.68 1.121 1 75.88 197 ILE A CA 1
ATOM 1457 C C . ILE A 1 197 ? 9.172 -3.98 -0.199 1 75.88 197 ILE A C 1
ATOM 1459 O O . ILE A 1 197 ? 9.328 -5.07 -0.759 1 75.88 197 ILE A O 1
ATOM 1463 N N . GLY A 1 198 ? 8.383 -3.021 -0.665 1 69.06 198 GLY A N 1
ATOM 1464 C CA . GLY A 1 198 ? 7.766 -3.162 -1.973 1 69.06 198 GLY A CA 1
ATOM 1465 C C . GLY A 1 198 ? 6.383 -3.783 -1.914 1 69.06 198 GLY A C 1
ATOM 1466 O O . GLY A 1 198 ? 5.812 -4.141 -2.947 1 69.06 198 GLY A O 1
ATOM 1467 N N . HIS A 1 199 ? 5.883 -4.082 -0.741 1 62.97 199 HIS A N 1
ATOM 1468 C CA . HIS A 1 199 ? 4.512 -4.57 -0.635 1 62.97 199 HIS A CA 1
ATOM 1469 C C . HIS A 1 199 ? 3.889 -4.176 0.7 1 62.97 199 HIS A C 1
ATOM 1471 O O . HIS A 1 199 ? 4.586 -3.701 1.6 1 62.97 199 HIS A O 1
ATOM 1477 N N . TYR A 1 200 ? 2.525 -4.34 0.75 1 56.38 200 TYR A N 1
ATOM 1478 C CA . TYR A 1 200 ? 1.787 -3.908 1.933 1 56.38 200 TYR A CA 1
ATOM 1479 C C . TYR A 1 200 ? 1.118 -5.094 2.619 1 56.38 200 TYR A C 1
ATOM 1481 O O . TYR A 1 200 ? -0.08 -5.055 2.91 1 56.38 200 TYR A O 1
ATOM 1489 N N . ALA A 1 201 ? 1.921 -6.055 2.896 1 59.72 201 ALA A N 1
ATOM 1490 C CA . ALA A 1 201 ? 1.341 -7.172 3.635 1 59.72 201 ALA A CA 1
ATOM 1491 C C . ALA A 1 201 ? 1.004 -6.766 5.066 1 59.72 201 ALA A C 1
ATOM 1493 O O . ALA A 1 201 ? 1.8 -6.102 5.734 1 59.72 201 ALA A O 1
ATOM 1494 N N . LEU A 1 202 ? -0.142 -7.082 5.477 1 61.84 202 LEU A N 1
ATOM 1495 C CA . LEU A 1 202 ? -0.665 -6.684 6.781 1 61.84 202 LEU A CA 1
ATOM 1496 C C . LEU A 1 202 ? 0.224 -7.203 7.906 1 61.84 202 LEU A C 1
ATOM 1498 O O . LEU A 1 202 ? 0.437 -6.512 8.906 1 61.84 202 LEU A O 1
ATOM 1502 N N . LYS A 1 203 ? 0.747 -8.375 7.75 1 66.94 203 LYS A N 1
ATOM 1503 C CA . LYS A 1 203 ? 1.57 -8.961 8.805 1 66.94 203 LYS A CA 1
ATOM 1504 C C . LYS A 1 203 ? 2.848 -8.156 9.016 1 66.94 203 LYS A C 1
ATOM 1506 O O . LYS A 1 203 ? 3.371 -8.086 10.133 1 66.94 203 LYS A O 1
ATOM 1511 N N . ALA A 1 204 ? 3.248 -7.676 7.938 1 74.12 204 ALA A N 1
ATOM 1512 C CA . ALA A 1 204 ? 4.469 -6.875 8.008 1 74.12 204 ALA A CA 1
ATOM 1513 C C . ALA A 1 204 ? 4.156 -5.438 8.406 1 74.12 204 ALA A C 1
ATOM 1515 O O . ALA A 1 204 ? 5.027 -4.723 8.914 1 74.12 204 ALA A O 1
ATOM 1516 N N . PHE A 1 205 ? 2.967 -5.102 8.398 1 82.62 205 PHE A N 1
ATOM 1517 C CA . PHE A 1 205 ? 2.592 -3.703 8.586 1 82.62 205 PHE A CA 1
ATOM 1518 C C . PHE A 1 205 ? 2.586 -3.342 10.062 1 82.62 205 PHE A C 1
ATOM 1520 O O . PHE A 1 205 ? 3.07 -2.275 10.453 1 82.62 205 PHE A O 1
ATOM 1527 N N . ALA A 1 206 ? 2.139 -4.23 10.914 1 85.75 206 ALA A N 1
ATOM 1528 C CA . ALA A 1 206 ? 1.961 -3.926 12.328 1 85.75 206 ALA A CA 1
ATOM 1529 C C . ALA A 1 206 ? 3.301 -3.627 13 1 85.75 206 ALA A C 1
ATOM 1531 O O . ALA A 1 206 ? 3.463 -2.584 13.633 1 85.75 206 ALA A O 1
ATOM 1532 N N . PRO A 1 207 ? 4.25 -4.504 12.852 1 90.38 207 PRO A N 1
ATOM 1533 C CA . PRO A 1 207 ? 5.539 -4.199 13.477 1 90.38 207 PRO A CA 1
ATOM 1534 C C . PRO A 1 207 ? 6.18 -2.93 12.922 1 90.38 207 PRO A C 1
ATOM 1536 O O . PRO A 1 207 ? 6.828 -2.186 13.664 1 90.38 207 PRO A O 1
ATOM 1539 N N . VAL A 1 208 ? 6.027 -2.684 11.656 1 93.69 208 VAL A N 1
ATOM 1540 C CA . VAL A 1 208 ? 6.605 -1.51 11.016 1 93.69 208 VAL A CA 1
ATOM 1541 C C . VAL A 1 208 ? 5.992 -0.242 11.602 1 93.69 208 VAL A C 1
ATOM 1543 O O . VAL A 1 208 ? 6.703 0.728 11.883 1 93.69 208 VAL A O 1
ATOM 1546 N N . VAL A 1 209 ? 4.738 -0.289 11.867 1 92.81 209 VAL A N 1
ATOM 1547 C CA . VAL A 1 209 ? 4.035 0.846 12.453 1 92.81 209 VAL A CA 1
ATOM 1548 C C . VAL A 1 209 ? 4.5 1.053 13.898 1 92.81 209 VAL A C 1
ATOM 1550 O O . VAL A 1 209 ? 4.734 2.186 14.32 1 92.81 209 VAL A O 1
ATOM 1553 N N . ILE A 1 210 ? 4.59 -0.01 14.617 1 92.19 210 ILE A N 1
ATOM 1554 C CA . ILE A 1 210 ? 5.027 0.072 16.016 1 92.19 210 ILE A CA 1
ATOM 1555 C C . ILE A 1 210 ? 6.41 0.715 16.078 1 92.19 210 ILE A C 1
ATOM 1557 O O . ILE A 1 210 ? 6.648 1.606 16.891 1 92.19 210 ILE A O 1
ATOM 1561 N N . ALA A 1 211 ? 7.254 0.271 15.234 1 96.44 211 ALA A N 1
ATOM 1562 C CA . ALA A 1 211 ? 8.602 0.837 15.195 1 96.44 211 ALA A CA 1
ATOM 1563 C C . ALA A 1 211 ? 8.562 2.309 14.797 1 96.44 211 ALA A C 1
ATOM 1565 O O . ALA A 1 211 ? 9.312 3.125 15.336 1 96.44 211 ALA A O 1
ATOM 1566 N N . SER A 1 212 ? 7.785 2.607 13.812 1 95.06 212 SER A N 1
ATOM 1567 C CA . SER A 1 212 ? 7.645 3.975 13.328 1 95.06 212 SER A CA 1
ATOM 1568 C C . SER A 1 212 ? 7.164 4.91 14.43 1 95.06 212 SER A C 1
ATOM 1570 O O . SER A 1 212 ? 7.73 5.984 14.633 1 95.06 212 SER A O 1
ATOM 1572 N N . VAL A 1 213 ? 6.188 4.527 15.164 1 91.31 213 VAL A N 1
ATOM 1573 C CA . VAL A 1 213 ? 5.629 5.32 16.25 1 91.31 213 VAL A CA 1
ATOM 1574 C C . VAL A 1 213 ? 6.664 5.473 17.359 1 91.31 213 VAL A C 1
ATOM 1576 O O . VAL A 1 213 ? 6.855 6.566 17.906 1 91.31 213 VAL A O 1
ATOM 1579 N N . THR A 1 214 ? 7.305 4.391 17.688 1 93.12 214 THR A N 1
ATOM 1580 C CA . THR A 1 214 ? 8.312 4.43 18.75 1 93.12 214 THR A CA 1
ATOM 1581 C C . THR A 1 214 ? 9.461 5.359 18.359 1 93.12 214 THR A C 1
ATOM 1583 O O . THR A 1 214 ? 9.945 6.121 19.203 1 93.12 214 THR A O 1
ATOM 1586 N N . GLY A 1 215 ? 9.891 5.219 17.125 1 94.06 215 GLY A N 1
ATOM 1587 C CA . GLY A 1 215 ? 10.914 6.137 16.672 1 94.06 215 GLY A CA 1
ATOM 1588 C C . GLY A 1 215 ? 10.508 7.594 16.766 1 94.06 215 GLY A C 1
ATOM 1589 O O . GLY A 1 215 ? 11.32 8.445 17.141 1 94.06 215 GLY A O 1
ATOM 1590 N N . THR A 1 216 ? 9.32 7.879 16.484 1 90.94 216 THR A N 1
ATOM 1591 C CA . THR A 1 216 ? 8.789 9.234 16.562 1 90.94 216 THR A CA 1
ATOM 1592 C C . THR A 1 216 ? 8.758 9.719 18.016 1 90.94 216 THR A C 1
ATOM 1594 O O . THR A 1 216 ? 9.094 10.875 18.297 1 90.94 216 THR A O 1
ATOM 1597 N N . VAL A 1 217 ? 8.352 8.875 18.875 1 87.94 217 VAL A N 1
ATOM 1598 C CA . VAL A 1 217 ? 8.266 9.227 20.281 1 87.94 217 VAL A CA 1
ATOM 1599 C C . VAL A 1 217 ? 9.648 9.586 20.812 1 87.94 217 VAL A C 1
ATOM 1601 O O . VAL A 1 217 ? 9.805 10.555 21.562 1 87.94 217 VAL A O 1
ATOM 1604 N N . VAL A 1 218 ? 10.586 8.836 20.406 1 92.25 218 VAL A N 1
ATOM 1605 C CA . VAL A 1 218 ? 11.953 9.109 20.844 1 92.25 218 VAL A CA 1
ATOM 1606 C C . VAL A 1 218 ? 12.406 10.461 20.297 1 92.25 218 VAL A C 1
ATOM 1608 O O . VAL A 1 218 ? 13.008 11.258 21.031 1 92.25 218 VAL A O 1
ATOM 1611 N N . SER A 1 219 ? 12.148 10.672 19.078 1 90.62 219 SER A N 1
ATOM 1612 C CA . SER A 1 219 ? 12.523 11.945 18.469 1 90.62 219 SER A CA 1
ATOM 1613 C C . SER A 1 219 ? 11.805 13.109 19.125 1 90.62 219 SER A C 1
ATOM 1615 O O . SER A 1 219 ? 12.414 14.148 19.406 1 90.62 219 SER A O 1
ATOM 1617 N N . ARG A 1 220 ? 10.57 12.977 19.422 1 85.38 220 ARG A N 1
ATOM 1618 C CA . ARG A 1 220 ? 9.781 14.039 20.031 1 85.38 220 ARG A CA 1
ATOM 1619 C C . ARG A 1 220 ? 10.234 14.281 21.469 1 85.38 220 ARG A C 1
ATOM 1621 O O . ARG A 1 220 ? 10.195 15.414 21.953 1 85.38 220 ARG A O 1
ATOM 1628 N N . ALA A 1 221 ? 10.578 13.25 22.109 1 85.56 221 ALA A N 1
ATOM 1629 C CA . ALA A 1 221 ? 11.062 13.391 23.484 1 85.56 221 ALA A CA 1
ATOM 1630 C C . ALA A 1 221 ? 12.328 14.242 23.531 1 85.56 221 ALA A C 1
ATOM 1632 O O . ALA A 1 221 ? 12.57 14.961 24.5 1 85.56 221 ALA A O 1
ATOM 1633 N N . TYR A 1 222 ? 13.047 14.18 22.453 1 88.06 222 TYR A N 1
ATOM 1634 C CA . TYR A 1 222 ? 14.305 14.914 22.422 1 88.06 222 TYR A CA 1
ATOM 1635 C C . TYR A 1 222 ? 14.094 16.312 21.828 1 88.06 222 TYR A C 1
ATOM 1637 O O . TYR A 1 222 ? 14.555 17.297 22.391 1 88.06 222 TYR A O 1
ATOM 1645 N N . TYR A 1 223 ? 13.445 16.438 20.719 1 83.81 223 TYR A N 1
ATOM 1646 C CA . TYR A 1 223 ? 13.336 17.688 19.984 1 83.81 223 TYR A CA 1
ATOM 1647 C C . TYR A 1 223 ? 12.031 18.406 20.328 1 83.81 223 TYR A C 1
ATOM 1649 O O . TYR A 1 223 ? 11.891 19.609 20.094 1 83.81 223 TYR A O 1
ATOM 1657 N N . GLY A 1 224 ? 11.031 17.734 20.859 1 74.06 224 GLY A N 1
ATOM 1658 C CA . GLY A 1 224 ? 9.711 18.297 21.094 1 74.06 224 GLY A CA 1
ATOM 1659 C C . GLY A 1 224 ? 8.727 18 19.984 1 74.06 224 GLY A C 1
ATOM 1660 O O . GLY A 1 224 ? 9.062 17.281 19.031 1 74.06 224 GLY A O 1
ATOM 1661 N N . ASP A 1 225 ? 7.453 18.406 20.156 1 62.38 225 ASP A N 1
ATOM 1662 C CA . ASP A 1 225 ? 6.344 18.047 19.281 1 62.38 225 ASP A CA 1
ATOM 1663 C C . ASP A 1 225 ? 6.121 19.109 18.203 1 62.38 225 ASP A C 1
ATOM 1665 O O . ASP A 1 225 ? 5.172 19.891 18.297 1 62.38 225 ASP A O 1
ATOM 1669 N N . TYR A 1 226 ? 7.223 19.5 17.641 1 53.5 226 TYR A N 1
ATOM 1670 C CA . TYR A 1 226 ? 7.016 20.562 16.672 1 53.5 226 TYR A CA 1
ATOM 1671 C C . TYR A 1 226 ? 7.023 20 15.25 1 53.5 226 TYR A C 1
ATOM 1673 O O . TYR A 1 226 ? 7.781 19.078 14.945 1 53.5 226 TYR A O 1
ATOM 1681 N N . PRO A 1 227 ? 5.926 20.453 14.562 1 54.12 227 PRO A N 1
ATOM 1682 C CA . PRO A 1 227 ? 6.078 20.125 13.141 1 54.12 227 PRO A CA 1
ATOM 1683 C C . PRO A 1 227 ? 7.371 20.672 12.539 1 54.12 227 PRO A C 1
ATOM 1685 O O . PRO A 1 227 ? 7.918 21.656 13.039 1 54.12 227 PRO A O 1
ATOM 1688 N N . ALA A 1 228 ? 7.871 19.859 11.672 1 44.81 228 ALA A N 1
ATOM 1689 C CA . ALA A 1 228 ? 9.141 20.234 11.07 1 44.81 228 ALA A CA 1
ATOM 1690 C C . ALA A 1 228 ? 9.055 21.625 10.43 1 44.81 228 ALA A C 1
ATOM 1692 O O . ALA A 1 228 ? 10.039 22.359 10.398 1 44.81 228 ALA A O 1
ATOM 1693 N N . PHE A 1 229 ? 7.801 21.984 9.922 1 46.81 229 PHE A N 1
ATOM 1694 C CA . PHE A 1 229 ? 7.598 23.281 9.273 1 46.81 229 PHE A CA 1
ATOM 1695 C C . PHE A 1 229 ? 6.355 23.969 9.82 1 46.81 229 PHE A C 1
ATOM 1697 O O . PHE A 1 229 ? 5.348 23.312 10.094 1 46.81 229 PHE A O 1
ATOM 1704 N N . VAL A 1 230 ? 6.355 25.141 10.156 1 49.72 230 VAL A N 1
ATOM 1705 C CA . VAL A 1 230 ? 5.227 25.906 10.672 1 49.72 230 VAL A CA 1
ATOM 1706 C C . VAL A 1 230 ? 4.539 26.656 9.531 1 49.72 230 VAL A C 1
ATOM 1708 O O . VAL A 1 230 ? 5.172 27.453 8.836 1 49.72 230 VAL A O 1
ATOM 1711 N N . LEU A 1 231 ? 3.332 26.125 9.18 1 55.56 231 LEU A N 1
ATOM 1712 C CA . LEU A 1 231 ? 2.619 26.781 8.086 1 55.56 231 LEU A CA 1
ATOM 1713 C C . LEU A 1 231 ? 1.508 27.672 8.625 1 55.56 231 LEU A C 1
ATOM 1715 O O . LEU A 1 231 ? 0.851 27.328 9.609 1 55.56 231 LEU A O 1
ATOM 1719 N N . PRO A 1 232 ? 1.447 28.875 8.109 1 53.81 232 PRO A N 1
ATOM 1720 C CA . PRO A 1 232 ? 0.221 29.641 8.383 1 53.81 232 PRO A CA 1
ATOM 1721 C C . PRO A 1 232 ? -1.031 28.938 7.859 1 53.81 232 PRO A C 1
ATOM 1723 O O . PRO A 1 232 ? -0.956 28.156 6.902 1 53.81 232 PRO A O 1
ATOM 1726 N N . PRO A 1 233 ? -2.129 28.969 8.578 1 56.03 233 PRO A N 1
ATOM 1727 C CA . PRO A 1 233 ? -3.373 28.328 8.156 1 56.03 233 PRO A CA 1
ATOM 1728 C C . PRO A 1 233 ? -3.777 28.688 6.73 1 56.03 233 PRO A C 1
ATOM 1730 O O . PRO A 1 233 ? -3.656 29.859 6.328 1 56.03 233 PRO A O 1
ATOM 1733 N N . HIS A 1 234 ? -3.734 27.656 5.785 1 57.22 234 HIS A N 1
ATOM 1734 C CA . HIS A 1 234 ? -4.109 27.906 4.398 1 57.22 234 HIS A CA 1
ATOM 1735 C C . HIS A 1 234 ? -5.43 27.234 4.055 1 57.22 234 HIS A C 1
ATOM 1737 O O . HIS A 1 234 ? -5.781 26.203 4.648 1 57.22 234 HIS A O 1
ATOM 1743 N N . GLU A 1 235 ? -6.441 27.922 3.527 1 55.75 235 GLU A N 1
ATOM 1744 C CA . GLU A 1 235 ? -7.672 27.328 3.016 1 55.75 235 GLU A CA 1
ATOM 1745 C C . GLU A 1 235 ? -7.676 27.297 1.49 1 55.75 235 GLU A C 1
ATOM 1747 O O . GLU A 1 235 ? -7.098 28.172 0.843 1 55.75 235 GLU A O 1
ATOM 1752 N N . ILE A 1 236 ? -7.875 26.062 0.954 1 56.75 236 ILE A N 1
ATOM 1753 C CA . ILE A 1 236 ? -8.125 26.078 -0.483 1 56.75 236 ILE A CA 1
ATOM 1754 C C . ILE A 1 236 ? -9.383 26.891 -0.787 1 56.75 236 ILE A C 1
ATOM 1756 O O . ILE A 1 236 ? -10.484 26.516 -0.368 1 56.75 236 ILE A O 1
ATOM 1760 N N . LEU A 1 237 ? -9.18 28.047 -1.286 1 55.09 237 LEU A N 1
ATOM 1761 C CA . LEU A 1 237 ? -10.273 29.016 -1.399 1 55.09 237 LEU A CA 1
ATOM 1762 C C . LEU A 1 237 ? -11.102 28.75 -2.654 1 55.09 237 LEU A C 1
ATOM 1764 O O . LEU A 1 237 ? -12.273 29.125 -2.729 1 55.09 237 LEU A O 1
ATOM 1768 N N . SER A 1 238 ? -10.453 28.109 -3.652 1 66 238 SER A N 1
ATOM 1769 C CA . SER A 1 238 ? -11.273 28.078 -4.859 1 66 238 SER A CA 1
ATOM 1770 C C . SER A 1 238 ? -10.953 26.844 -5.703 1 66 238 SER A C 1
ATOM 1772 O O . SER A 1 238 ? -9.781 26.469 -5.844 1 66 238 SER A O 1
ATOM 1774 N N . TYR A 1 239 ? -12.016 26.156 -6.164 1 70.44 239 TYR A N 1
ATOM 1775 C CA . TYR A 1 239 ? -11.891 25 -7.051 1 70.44 239 TYR A CA 1
ATOM 1776 C C . TYR A 1 239 ? -11.227 25.391 -8.367 1 70.44 239 TYR A C 1
ATOM 1778 O O . TYR A 1 239 ? -10.742 24.531 -9.102 1 70.44 239 TYR A O 1
ATOM 1786 N N . PHE A 1 240 ? -11.07 26.625 -8.562 1 73.44 240 PHE A N 1
ATOM 1787 C CA . PHE A 1 240 ? -10.469 27.125 -9.789 1 73.44 240 PHE A CA 1
ATOM 1788 C C . PHE A 1 240 ? -8.953 27.031 -9.727 1 73.44 240 PHE A C 1
ATOM 1790 O O . PHE A 1 240 ? -8.266 27.281 -10.727 1 73.44 240 PHE A O 1
ATOM 1797 N N . GLU A 1 241 ? -8.555 26.516 -8.695 1 82.81 241 GLU A N 1
ATOM 1798 C CA . GLU A 1 241 ? -7.109 26.422 -8.547 1 82.81 241 GLU A CA 1
ATOM 1799 C C . GLU A 1 241 ? -6.594 25.062 -9.008 1 82.81 241 GLU A C 1
ATOM 1801 O O . GLU A 1 241 ? -5.387 24.844 -9.109 1 82.81 241 GLU A O 1
ATOM 1806 N N . PHE A 1 242 ? -7.434 24.203 -9.422 1 84.5 242 PHE A N 1
ATOM 1807 C CA . PHE A 1 242 ? -7.023 22.844 -9.758 1 84.5 242 PHE A CA 1
ATOM 1808 C C . PHE A 1 242 ? -6.148 22.844 -11 1 84.5 242 PHE A C 1
ATOM 1810 O O . PHE A 1 242 ? -5.164 22.109 -11.07 1 84.5 242 PHE A O 1
ATOM 1817 N N . PRO A 1 243 ? -6.469 23.672 -11.977 1 87.06 243 PRO A N 1
ATOM 1818 C CA . PRO A 1 243 ? -5.559 23.719 -13.117 1 87.06 243 PRO A CA 1
ATOM 1819 C C . PRO A 1 243 ? -4.152 24.172 -12.734 1 87.06 243 PRO A C 1
ATOM 1821 O O . PRO A 1 243 ? -3.17 23.719 -13.336 1 87.06 243 PRO A O 1
ATOM 1824 N N . ALA A 1 244 ? -4.086 25.094 -11.797 1 90.81 244 ALA A N 1
ATOM 1825 C CA . ALA A 1 244 ? -2.783 25.547 -11.312 1 90.81 244 ALA A CA 1
ATOM 1826 C C . ALA A 1 244 ? -2.02 24.406 -10.641 1 90.81 244 ALA A C 1
ATOM 1828 O O . ALA A 1 244 ? -0.801 24.297 -10.797 1 90.81 244 ALA A O 1
ATOM 1829 N N . PHE A 1 245 ? -2.748 23.594 -9.969 1 91.75 245 PHE A N 1
ATOM 1830 C CA . PHE A 1 245 ? -2.111 22.453 -9.312 1 91.75 245 PHE A CA 1
ATOM 1831 C C . PHE A 1 245 ? -1.593 21.453 -10.344 1 91.75 245 PHE A C 1
ATOM 1833 O O . PHE A 1 245 ? -0.521 20.875 -10.172 1 91.75 245 PHE A O 1
ATOM 1840 N N . ILE A 1 246 ? -2.363 21.25 -11.352 1 91.44 246 ILE A N 1
ATOM 1841 C CA . ILE A 1 246 ? -1.968 20.344 -12.43 1 91.44 246 ILE A CA 1
ATOM 1842 C C . ILE A 1 246 ? -0.707 20.875 -13.109 1 91.44 246 ILE A C 1
ATOM 1844 O O . ILE A 1 246 ? 0.24 20.125 -13.344 1 91.44 246 ILE A O 1
ATOM 1848 N N . LEU A 1 247 ? -0.72 22.125 -13.367 1 95.06 247 LEU A N 1
ATOM 1849 C CA . LEU A 1 247 ? 0.431 22.734 -14.023 1 95.06 247 LEU A CA 1
ATOM 1850 C C . LEU A 1 247 ? 1.67 22.656 -13.141 1 95.06 247 LEU A C 1
ATOM 1852 O O . LEU A 1 247 ? 2.77 22.391 -13.625 1 95.06 247 LEU A O 1
ATOM 1856 N N . LEU A 1 248 ? 1.467 22.953 -11.883 1 96.38 248 LEU A N 1
ATOM 1857 C CA . LEU A 1 248 ? 2.578 22.828 -10.953 1 96.38 248 LEU A CA 1
ATOM 1858 C C . LEU A 1 248 ? 3.102 21.391 -10.93 1 96.38 248 LEU A C 1
ATOM 1860 O O . LEU A 1 248 ? 4.309 21.172 -10.828 1 96.38 248 LEU A O 1
ATOM 1864 N N . GLY A 1 249 ? 2.176 20.422 -11 1 96.81 249 GLY A N 1
ATOM 1865 C CA . GLY A 1 249 ? 2.582 19.016 -11.078 1 96.81 249 GLY A CA 1
ATOM 1866 C C . GLY A 1 249 ? 3.436 18.719 -12.289 1 96.81 249 GLY A C 1
ATOM 1867 O O . GLY A 1 249 ? 4.43 17.984 -12.188 1 96.81 249 GLY A O 1
ATOM 1868 N N . VAL A 1 250 ? 3.07 19.266 -13.367 1 96.44 250 VAL A N 1
ATOM 1869 C CA . VAL A 1 250 ? 3.828 19.062 -14.594 1 96.44 250 VAL A CA 1
ATOM 1870 C C . VAL A 1 250 ? 5.227 19.656 -14.445 1 96.44 250 VAL A C 1
ATOM 1872 O O . VAL A 1 250 ? 6.227 19 -14.742 1 96.44 250 VAL A O 1
ATOM 1875 N N . LEU A 1 251 ? 5.289 20.844 -13.961 1 98.38 251 LEU A N 1
ATOM 1876 C CA . LEU A 1 251 ? 6.57 21.5 -13.773 1 98.38 251 LEU A CA 1
ATOM 1877 C C . LEU A 1 251 ? 7.426 20.766 -12.75 1 98.38 251 LEU A C 1
ATOM 1879 O O . LEU A 1 251 ? 8.648 20.688 -12.898 1 98.38 251 LEU A O 1
ATOM 1883 N N . ALA A 1 252 ? 6.762 20.328 -11.734 1 98.56 252 ALA A N 1
ATOM 1884 C CA . ALA A 1 252 ? 7.477 19.578 -10.703 1 98.56 252 ALA A CA 1
ATOM 1885 C C . ALA A 1 252 ? 8.086 18.297 -11.273 1 98.56 252 ALA A C 1
ATOM 1887 O O . ALA A 1 252 ? 9.203 17.922 -10.914 1 98.56 252 ALA A O 1
ATOM 1888 N N . GLY A 1 253 ? 7.293 17.594 -12.117 1 97.5 253 GLY A N 1
ATOM 1889 C CA . GLY A 1 253 ? 7.824 16.406 -12.766 1 97.5 253 GLY A CA 1
ATOM 1890 C C . GLY A 1 253 ? 9.031 16.688 -13.641 1 97.5 253 GLY A C 1
ATOM 1891 O O . GLY A 1 253 ? 10 15.93 -13.641 1 97.5 253 GLY A O 1
ATOM 1892 N N . LEU A 1 254 ? 8.969 17.75 -14.344 1 97.94 254 LEU A N 1
ATOM 1893 C CA . LEU A 1 254 ? 10.078 18.156 -15.195 1 97.94 254 LEU A CA 1
ATOM 1894 C C . LEU A 1 254 ? 11.297 18.547 -14.359 1 97.94 254 LEU A C 1
ATOM 1896 O O . LEU A 1 254 ? 12.43 18.203 -14.711 1 97.94 254 LEU A O 1
ATOM 1900 N N . THR A 1 255 ? 11.047 19.234 -13.32 1 98.56 255 THR A N 1
ATOM 1901 C CA . THR A 1 255 ? 12.117 19.641 -12.422 1 98.56 255 THR A CA 1
ATOM 1902 C C . THR A 1 255 ? 12.781 18.422 -11.789 1 98.56 255 THR A C 1
ATOM 1904 O O . THR A 1 255 ? 14.008 18.375 -11.672 1 98.56 255 THR A O 1
ATOM 1907 N N . ALA A 1 256 ? 11.977 17.531 -11.32 1 98.31 256 ALA A N 1
ATOM 1908 C CA . ALA A 1 256 ? 12.523 16.297 -10.75 1 98.31 256 ALA A CA 1
ATOM 1909 C C . ALA A 1 256 ? 13.383 15.57 -11.773 1 98.31 256 ALA A C 1
ATOM 1911 O O . ALA A 1 256 ? 14.453 15.062 -11.438 1 98.31 256 ALA A O 1
ATOM 1912 N N . SER A 1 257 ? 12.914 15.484 -12.992 1 97.5 257 SER A N 1
ATOM 1913 C CA . SER A 1 257 ? 13.68 14.836 -14.062 1 97.5 257 SER A CA 1
ATOM 1914 C C . SER A 1 257 ? 15 15.555 -14.312 1 97.5 257 SER A C 1
ATOM 1916 O O . SER A 1 257 ? 16.016 14.914 -14.562 1 97.5 257 SER A O 1
ATOM 1918 N N . LEU A 1 258 ? 14.914 16.812 -14.266 1 97.94 258 LEU A N 1
ATOM 1919 C CA . LEU A 1 258 ? 16.125 17.609 -14.438 1 97.94 258 LEU A CA 1
ATOM 1920 C C . LEU A 1 258 ? 17.109 17.359 -13.305 1 97.94 258 LEU A C 1
ATOM 1922 O O . LEU A 1 258 ? 18.312 17.266 -13.531 1 97.94 258 LEU A O 1
ATOM 1926 N N . LEU A 1 259 ? 16.625 17.328 -12.164 1 98.06 259 LEU A N 1
ATOM 1927 C CA . LEU A 1 259 ? 17.453 17.031 -11 1 98.06 259 LEU A CA 1
ATOM 1928 C C . LEU A 1 259 ? 18.156 15.688 -11.164 1 98.06 259 LEU A C 1
ATOM 1930 O O . LEU A 1 259 ? 19.359 15.578 -10.938 1 98.06 259 LEU A O 1
ATOM 1934 N N . LEU A 1 260 ? 17.453 14.672 -11.555 1 97.19 260 LEU A N 1
ATOM 1935 C CA . LEU A 1 260 ? 18.016 13.336 -11.758 1 97.19 260 LEU A CA 1
ATOM 1936 C C . LEU A 1 260 ? 19.078 13.352 -12.852 1 97.19 260 LEU A C 1
ATOM 1938 O O . LEU A 1 260 ? 20.172 12.797 -12.672 1 97.19 260 LEU A O 1
ATOM 1942 N N . ARG A 1 261 ? 18.734 13.977 -13.883 1 96.81 261 ARG A N 1
ATOM 1943 C CA . ARG A 1 261 ? 19.672 14.047 -15 1 96.81 261 ARG A CA 1
ATOM 1944 C C . ARG A 1 261 ? 20.953 14.75 -14.594 1 96.81 261 ARG A C 1
ATOM 1946 O O . ARG A 1 261 ? 22.047 14.344 -15 1 96.81 261 ARG A O 1
ATOM 1953 N N . THR A 1 262 ? 20.797 15.797 -13.906 1 98.06 262 THR A N 1
ATOM 1954 C CA . THR A 1 262 ? 21.953 16.562 -13.469 1 98.06 262 THR A CA 1
ATOM 1955 C C . THR A 1 262 ? 22.859 15.711 -12.578 1 98.06 262 THR A C 1
ATOM 1957 O O . THR A 1 262 ? 24.094 15.758 -12.703 1 98.06 262 THR A O 1
ATOM 1960 N N . ILE A 1 263 ? 22.328 15 -11.727 1 97.56 263 ILE A N 1
ATOM 1961 C CA . ILE A 1 263 ? 23.094 14.164 -10.805 1 97.56 263 ILE A CA 1
ATOM 1962 C C . ILE A 1 263 ? 23.859 13.102 -11.594 1 97.56 263 ILE A C 1
ATOM 1964 O O . ILE A 1 263 ? 25.078 12.945 -11.398 1 97.56 263 ILE A O 1
ATOM 1968 N N . PHE A 1 264 ? 23.234 12.406 -12.453 1 95.81 264 PHE A N 1
ATOM 1969 C CA . PHE A 1 264 ? 23.859 11.273 -13.133 1 95.81 264 PHE A CA 1
ATOM 1970 C C . PHE A 1 264 ? 24.797 11.758 -14.227 1 95.81 264 PHE A C 1
ATOM 1972 O O . PHE A 1 264 ? 25.797 11.102 -14.531 1 95.81 264 PHE A O 1
ATOM 1979 N N . THR A 1 265 ? 24.5 12.922 -14.812 1 96.94 265 THR A N 1
ATOM 1980 C CA . THR A 1 265 ? 25.453 13.516 -15.734 1 96.94 265 THR A CA 1
ATOM 1981 C C . THR A 1 265 ? 26.734 13.93 -15 1 96.94 265 THR A C 1
ATOM 1983 O O . THR A 1 265 ? 27.844 13.734 -15.508 1 96.94 265 THR A O 1
ATOM 1986 N N . ALA A 1 266 ? 26.516 14.5 -13.852 1 97.69 266 ALA A N 1
ATOM 1987 C CA . ALA A 1 266 ? 27.688 14.859 -13.031 1 97.69 266 ALA A CA 1
ATOM 1988 C C . ALA A 1 266 ? 28.484 13.617 -12.656 1 97.69 266 ALA A C 1
ATOM 1990 O O . ALA A 1 266 ? 29.719 13.656 -12.633 1 97.69 266 ALA A O 1
ATOM 1991 N N . GLN A 1 267 ? 27.828 12.594 -12.352 1 96 267 GLN A N 1
ATOM 1992 C CA . GLN A 1 267 ? 28.484 11.336 -12.023 1 96 267 GLN A CA 1
ATOM 1993 C C . GLN A 1 267 ? 29.297 10.812 -13.211 1 96 267 GLN A C 1
ATOM 1995 O O . GLN A 1 267 ? 30.438 10.359 -13.039 1 96 267 GLN A O 1
ATOM 2000 N N . ASP A 1 268 ? 28.766 10.859 -14.344 1 96.06 268 ASP A N 1
ATOM 2001 C CA . ASP A 1 268 ? 29.453 10.398 -15.547 1 96.06 268 ASP A CA 1
ATOM 2002 C C . ASP A 1 268 ? 30.656 11.289 -15.859 1 96.06 268 ASP A C 1
ATOM 2004 O O . ASP A 1 268 ? 31.703 10.789 -16.266 1 96.06 268 ASP A O 1
ATOM 2008 N N . LEU A 1 269 ? 30.438 12.516 -15.656 1 96.06 269 LEU A N 1
ATOM 2009 C CA . LEU A 1 269 ? 31.531 13.461 -15.906 1 96.06 269 LEU A CA 1
ATOM 2010 C C . LEU A 1 269 ? 32.688 13.234 -14.93 1 96.06 269 LEU A C 1
ATOM 2012 O O . LEU A 1 269 ? 33.844 13.359 -15.297 1 96.06 269 LEU A O 1
ATOM 2016 N N . SER A 1 270 ? 32.344 13 -13.727 1 95.75 270 SER A N 1
ATOM 2017 C CA . SER A 1 270 ? 33.375 12.781 -12.711 1 95.75 270 SER A CA 1
ATOM 2018 C C . SER A 1 270 ? 34.25 11.562 -13.039 1 95.75 270 SER A C 1
ATOM 2020 O O . SER A 1 270 ? 35.438 11.523 -12.727 1 95.75 270 SER A O 1
ATOM 2022 N N . LYS A 1 271 ? 33.688 10.594 -13.664 1 91.81 271 LYS A N 1
ATOM 2023 C CA . LYS A 1 271 ? 34.406 9.367 -14 1 91.81 271 LYS A CA 1
ATOM 2024 C C . LYS A 1 271 ? 35.406 9.594 -15.125 1 91.81 271 LYS A C 1
ATOM 2026 O O . LYS A 1 271 ? 36.344 8.805 -15.305 1 91.81 271 LYS A O 1
ATOM 2031 N N . THR A 1 272 ? 35.219 10.617 -15.867 1 93.94 272 THR A N 1
ATOM 2032 C CA . THR A 1 272 ? 36.094 10.891 -17 1 93.94 272 THR A CA 1
ATOM 2033 C C . THR A 1 272 ? 37.312 11.672 -16.531 1 93.94 272 THR A C 1
ATOM 2035 O O . THR A 1 272 ? 38.312 11.734 -17.25 1 93.94 272 THR A O 1
ATOM 2038 N N . LEU A 1 273 ? 37.281 12.211 -15.422 1 94.56 273 LEU A N 1
ATOM 2039 C CA . LEU A 1 273 ? 38.406 13 -14.922 1 94.56 273 LEU A CA 1
ATOM 2040 C C . LEU A 1 273 ? 39.562 12.094 -14.508 1 94.56 273 LEU A C 1
ATOM 2042 O O . LEU A 1 273 ? 39.344 11.016 -13.945 1 94.56 273 LEU A O 1
ATOM 2046 N N . PRO A 1 274 ? 40.75 12.5 -14.844 1 93.56 274 PRO A N 1
ATOM 2047 C CA . PRO A 1 274 ? 41.906 11.695 -14.5 1 93.56 274 PRO A CA 1
ATOM 2048 C C . PRO A 1 274 ? 42.344 11.859 -13.039 1 93.56 274 PRO A C 1
ATOM 2050 O O . PRO A 1 274 ? 43.469 12.258 -12.75 1 93.56 274 PRO A O 1
ATOM 2053 N N . VAL A 1 275 ? 41.469 11.781 -12.117 1 94 275 VAL A N 1
ATOM 2054 C CA . VAL A 1 275 ? 41.719 11.875 -10.68 1 94 275 VAL A CA 1
ATOM 2055 C C . VAL A 1 275 ? 41.281 10.586 -9.992 1 94 275 VAL A C 1
ATOM 2057 O O . VAL A 1 275 ? 40.312 9.961 -10.414 1 94 275 VAL A O 1
ATOM 2060 N N . PRO A 1 276 ? 42.125 10.227 -9.07 1 93.25 276 PRO A N 1
ATOM 2061 C CA . PRO A 1 276 ? 41.719 9.031 -8.344 1 93.25 276 PRO A CA 1
ATOM 2062 C C . PRO A 1 276 ? 40.344 9.211 -7.664 1 93.25 276 PRO A C 1
ATOM 2064 O O . PRO A 1 276 ? 40.031 10.312 -7.223 1 93.25 276 PRO A O 1
ATOM 2067 N N . PRO A 1 277 ? 39.656 8.172 -7.516 1 92.06 277 PRO A N 1
ATOM 2068 C CA . PRO A 1 277 ? 38.281 8.25 -6.98 1 92.06 277 PRO A CA 1
ATOM 2069 C C . PRO A 1 277 ? 38.219 8.922 -5.613 1 92.06 277 PRO A C 1
ATOM 2071 O O . PRO A 1 277 ? 37.25 9.602 -5.297 1 92.06 277 PRO A O 1
ATOM 2074 N N . TRP A 1 278 ? 39.25 8.805 -4.836 1 94.12 278 TRP A N 1
ATOM 2075 C CA . TRP A 1 278 ? 39.219 9.383 -3.498 1 94.12 278 TRP A CA 1
ATOM 2076 C C . TRP A 1 278 ? 39.375 10.898 -3.559 1 94.12 278 TRP A C 1
ATOM 2078 O O . TRP A 1 278 ? 39.125 11.602 -2.582 1 94.12 278 TRP A O 1
ATOM 2088 N N . GLY A 1 279 ? 39.75 11.469 -4.68 1 96.5 279 GLY A N 1
ATOM 2089 C CA . GLY A 1 279 ? 39.969 12.898 -4.836 1 96.5 279 GLY A CA 1
ATOM 2090 C C . GLY A 1 279 ? 38.75 13.609 -5.438 1 96.5 279 GLY A C 1
ATOM 2091 O O . GLY A 1 279 ? 38.656 14.836 -5.395 1 96.5 279 GLY A O 1
ATOM 2092 N N . LEU A 1 280 ? 37.844 12.906 -5.918 1 97.12 280 LEU A N 1
ATOM 2093 C CA . LEU A 1 280 ? 36.719 13.461 -6.66 1 97.12 280 LEU A CA 1
ATOM 2094 C C . LEU A 1 280 ? 35.875 14.352 -5.762 1 97.12 280 LEU A C 1
ATOM 2096 O O . LEU A 1 280 ? 35.469 15.445 -6.164 1 97.12 280 LEU A O 1
ATOM 2100 N N . PRO A 1 281 ? 35.625 13.906 -4.504 1 97.81 281 PRO A N 1
ATOM 2101 C CA . PRO A 1 281 ? 34.812 14.789 -3.645 1 97.81 281 PRO A CA 1
ATOM 2102 C C . PRO A 1 281 ? 35.531 16.125 -3.359 1 97.81 281 PRO A C 1
ATOM 2104 O O . PRO A 1 281 ? 34.844 17.141 -3.141 1 97.81 281 PRO A O 1
ATOM 2107 N N . ALA A 1 282 ? 36.812 16.172 -3.426 1 98.19 282 ALA A N 1
ATOM 2108 C CA . ALA A 1 282 ? 37.562 17.422 -3.256 1 98.19 282 ALA A CA 1
ATOM 2109 C C . ALA A 1 282 ? 37.25 18.391 -4.402 1 98.19 282 ALA A C 1
ATOM 2111 O O . ALA A 1 282 ? 37.094 19.594 -4.184 1 98.19 282 ALA A O 1
ATOM 2112 N N . ILE A 1 283 ? 37.219 17.875 -5.566 1 98.06 283 ILE A N 1
ATOM 2113 C CA . ILE A 1 283 ? 36.906 18.688 -6.738 1 98.06 283 ILE A CA 1
ATOM 2114 C C . ILE A 1 283 ? 35.469 19.188 -6.633 1 98.06 283 ILE A C 1
ATOM 2116 O O . ILE A 1 283 ? 35.188 20.359 -6.898 1 98.06 283 ILE A O 1
ATOM 2120 N N . GLY A 1 284 ? 34.594 18.25 -6.289 1 98.06 284 GLY A N 1
ATOM 2121 C CA . GLY A 1 284 ? 33.219 18.656 -6.051 1 98.06 284 GLY A CA 1
ATOM 2122 C C . GLY A 1 284 ? 33.094 19.734 -4.988 1 98.06 284 GLY A C 1
ATOM 2123 O O . GLY A 1 284 ? 32.344 20.688 -5.148 1 98.06 284 GLY A O 1
ATOM 2124 N N . GLY A 1 285 ? 33.844 19.531 -3.916 1 98.25 285 GLY A N 1
ATOM 2125 C CA . GLY A 1 285 ? 33.844 20.531 -2.85 1 98.25 285 GLY A CA 1
ATOM 2126 C C . GLY A 1 285 ? 34.312 21.891 -3.309 1 98.25 285 GLY A C 1
ATOM 2127 O O . GLY A 1 285 ? 33.781 22.922 -2.873 1 98.25 285 GLY A O 1
ATOM 2128 N N . PHE A 1 286 ? 35.25 21.875 -4.113 1 98.19 286 PHE A N 1
ATOM 2129 C CA . PHE A 1 286 ? 35.75 23.141 -4.664 1 98.19 286 PHE A CA 1
ATOM 2130 C C . PHE A 1 286 ? 34.656 23.844 -5.465 1 98.19 286 PHE A C 1
ATOM 2132 O O . PHE A 1 286 ? 34.438 25.047 -5.309 1 98.19 286 PHE A O 1
ATOM 2139 N N . MET A 1 287 ? 34 23.125 -6.301 1 98.38 287 MET A N 1
ATOM 2140 C CA . MET A 1 287 ? 32.938 23.688 -7.121 1 98.38 287 MET A CA 1
ATOM 2141 C C . MET A 1 287 ? 31.812 24.234 -6.246 1 98.38 287 MET A C 1
ATOM 2143 O O . MET A 1 287 ? 31.266 25.297 -6.516 1 98.38 287 MET A O 1
ATOM 2147 N N . ILE A 1 288 ? 31.484 23.516 -5.203 1 97.62 288 ILE A N 1
ATOM 2148 C CA . ILE A 1 288 ? 30.453 23.922 -4.277 1 97.62 288 ILE A CA 1
ATOM 2149 C C . ILE A 1 288 ? 30.875 25.203 -3.553 1 97.62 288 ILE A C 1
ATOM 2151 O O . ILE A 1 288 ? 30.078 26.109 -3.35 1 97.62 288 ILE A O 1
ATOM 2155 N N . GLY A 1 289 ? 32.125 25.203 -3.148 1 97.19 289 GLY A N 1
ATOM 2156 C CA . GLY A 1 289 ? 32.656 26.391 -2.52 1 97.19 289 GLY A CA 1
ATOM 2157 C C . GLY A 1 289 ? 32.531 27.625 -3.4 1 97.19 289 GLY A C 1
ATOM 2158 O O . GLY A 1 289 ? 32.188 28.703 -2.924 1 97.19 289 GLY A O 1
ATOM 2159 N N . VAL A 1 290 ? 32.812 27.469 -4.633 1 97.75 290 VAL A N 1
ATOM 2160 C CA . VAL A 1 290 ? 32.688 28.578 -5.582 1 97.75 290 VAL A CA 1
ATOM 2161 C C . VAL A 1 290 ? 31.25 29.031 -5.695 1 97.75 290 VAL A C 1
ATOM 2163 O O . VAL A 1 290 ? 30.969 30.234 -5.719 1 97.75 290 VAL A O 1
ATOM 2166 N N . MET A 1 291 ? 30.375 28.141 -5.742 1 97.75 291 MET A N 1
ATOM 2167 C CA . MET A 1 291 ? 28.953 28.469 -5.824 1 97.75 291 MET A CA 1
ATOM 2168 C C . MET A 1 291 ? 28.484 29.188 -4.566 1 97.75 291 MET A C 1
ATOM 2170 O O . MET A 1 291 ? 27.656 30.094 -4.637 1 97.75 291 MET A O 1
ATOM 2174 N N . ALA A 1 292 ? 29.062 28.766 -3.455 1 96.38 292 ALA A N 1
ATOM 2175 C CA . ALA A 1 292 ? 28.641 29.297 -2.16 1 96.38 292 ALA A CA 1
ATOM 2176 C C . ALA A 1 292 ? 29.062 30.766 -2.014 1 96.38 292 ALA A C 1
ATOM 2178 O O . ALA A 1 292 ? 28.5 31.5 -1.199 1 96.38 292 ALA A O 1
ATOM 2179 N N . LEU A 1 293 ? 30.047 31.219 -2.795 1 95.62 293 LEU A N 1
ATOM 2180 C CA . LEU A 1 293 ? 30.469 32.594 -2.76 1 95.62 293 LEU A CA 1
ATOM 2181 C C . LEU A 1 293 ? 29.344 33.531 -3.256 1 95.62 293 LEU A C 1
ATOM 2183 O O . LEU A 1 293 ? 29.219 34.656 -2.783 1 95.62 293 LEU A O 1
ATOM 2187 N N . VAL A 1 294 ? 28.516 32.969 -4.168 1 95 294 VAL A N 1
ATOM 2188 C CA . VAL A 1 294 ? 27.453 33.781 -4.762 1 95 294 VAL A CA 1
ATOM 2189 C C . VAL A 1 294 ? 26.109 33.406 -4.129 1 95 294 VAL A C 1
ATOM 2191 O O . VAL A 1 294 ? 25.25 34.25 -3.936 1 95 294 VAL A O 1
ATOM 2194 N N . LEU A 1 295 ? 26 32.125 -3.869 1 96.38 295 LEU A N 1
ATOM 2195 C CA . LEU A 1 295 ? 24.734 31.609 -3.373 1 96.38 295 LEU A CA 1
ATOM 2196 C C . LEU A 1 295 ? 24.953 30.656 -2.205 1 96.38 295 LEU A C 1
ATOM 2198 O O . LEU A 1 295 ? 24.75 29.438 -2.338 1 96.38 295 LEU A O 1
ATOM 2202 N N . PRO A 1 296 ? 25.188 31.234 -1.022 1 95.5 296 PRO A N 1
ATOM 2203 C CA . PRO A 1 296 ? 25.469 30.375 0.136 1 95.5 296 PRO A CA 1
ATOM 2204 C C . PRO A 1 296 ? 24.297 29.484 0.521 1 95.5 296 PRO A C 1
ATOM 2206 O O . PRO A 1 296 ? 24.469 28.516 1.253 1 95.5 296 PRO A O 1
ATOM 2209 N N . GLN A 1 297 ? 23.109 29.75 -0.031 1 95.19 297 GLN A N 1
ATOM 2210 C CA . GLN A 1 297 ? 21.891 29 0.29 1 95.19 297 GLN A CA 1
ATOM 2211 C C . GLN A 1 297 ? 21.969 27.578 -0.227 1 95.19 297 GLN A C 1
ATOM 2213 O O . GLN A 1 297 ? 21.156 26.719 0.17 1 95.19 297 GLN A O 1
ATOM 2218 N N . VAL A 1 298 ? 22.906 27.281 -1.043 1 96.25 298 VAL A N 1
ATOM 2219 C CA . VAL A 1 298 ? 22.984 25.953 -1.646 1 96.25 298 VAL A CA 1
ATOM 2220 C C . VAL A 1 298 ? 23.688 25 -0.692 1 96.25 298 VAL A C 1
ATOM 2222 O O . VAL A 1 298 ? 23.594 23.766 -0.849 1 96.25 298 VAL A O 1
ATOM 2225 N N . LEU A 1 299 ? 24.344 25.531 0.342 1 95.25 299 LEU A N 1
ATOM 2226 C CA . LEU A 1 299 ? 25.141 24.703 1.252 1 95.25 299 LEU A CA 1
ATOM 2227 C C . LEU A 1 299 ? 24.234 23.906 2.186 1 95.25 299 LEU A C 1
ATOM 2229 O O . LEU A 1 299 ? 23.203 24.406 2.633 1 95.25 299 LEU A O 1
ATOM 2233 N N . GLY A 1 300 ? 24.641 22.656 2.445 1 93.69 300 GLY A N 1
ATOM 2234 C CA . GLY A 1 300 ? 24.016 21.859 3.482 1 93.69 300 GLY A CA 1
ATOM 2235 C C . GLY A 1 300 ? 22.688 21.266 3.059 1 93.69 300 GLY A C 1
ATOM 2236 O O . GLY A 1 300 ? 22.453 21.047 1.869 1 93.69 300 GLY A O 1
ATOM 2237 N N . VAL A 1 301 ? 21.859 21.016 4.031 1 92.94 301 VAL A N 1
ATOM 2238 C CA . VAL A 1 301 ? 20.594 20.297 3.832 1 92.94 301 VAL A CA 1
ATOM 2239 C C . VAL A 1 301 ? 19.578 21.219 3.176 1 92.94 301 VAL A C 1
ATOM 2241 O O . VAL A 1 301 ? 18.812 20.797 2.307 1 92.94 301 VAL A O 1
ATOM 2244 N N . GLY A 1 302 ? 19.516 22.484 3.518 1 91.5 302 GLY A N 1
ATOM 2245 C CA . GLY A 1 302 ? 18.672 23.469 2.877 1 91.5 302 GLY A CA 1
ATOM 2246 C C . GLY A 1 302 ? 17.344 23.656 3.592 1 91.5 302 GLY A C 1
ATOM 2247 O O . GLY A 1 302 ? 16.422 24.266 3.049 1 91.5 302 GLY A O 1
ATOM 2248 N N . TYR A 1 303 ? 17.156 23.234 4.875 1 88.06 303 TYR A N 1
ATOM 2249 C CA . TYR A 1 303 ? 15.883 23.359 5.578 1 88.06 303 TYR A CA 1
ATOM 2250 C C . TYR A 1 303 ? 15.625 24.797 5.992 1 88.06 303 TYR A C 1
ATOM 2252 O O . TYR A 1 303 ? 14.484 25.25 6.023 1 88.06 303 TYR A O 1
ATOM 2260 N N . GLY A 1 304 ? 16.703 25.562 6.246 1 87.62 304 GLY A N 1
ATOM 2261 C CA . GLY A 1 304 ? 16.531 26.953 6.586 1 87.62 304 GLY A CA 1
ATOM 2262 C C . GLY A 1 304 ? 15.898 27.766 5.477 1 87.62 304 GLY A C 1
ATOM 2263 O O . GLY A 1 304 ? 14.938 28.5 5.711 1 87.62 304 GLY A O 1
ATOM 2264 N N . ILE A 1 305 ? 16.406 27.594 4.312 1 91.12 305 ILE A N 1
ATOM 2265 C CA . ILE A 1 305 ? 15.891 28.359 3.178 1 91.12 305 ILE A CA 1
ATOM 2266 C C . ILE A 1 305 ? 14.484 27.875 2.818 1 91.12 305 ILE A C 1
ATOM 2268 O O . ILE A 1 305 ? 13.656 28.641 2.344 1 91.12 305 ILE A O 1
ATOM 2272 N N . THR A 1 306 ? 14.203 26.609 3.033 1 91.31 306 THR A N 1
ATOM 2273 C CA . THR A 1 306 ? 12.867 26.078 2.814 1 91.31 306 THR A CA 1
ATOM 2274 C C . THR A 1 306 ? 11.859 26.719 3.76 1 91.31 306 THR A C 1
ATOM 2276 O O . THR A 1 306 ? 10.75 27.062 3.354 1 91.31 306 THR A O 1
ATOM 2279 N N . ASP A 1 307 ? 12.273 26.891 4.969 1 88.56 307 ASP A N 1
ATOM 2280 C CA . ASP A 1 307 ? 11.43 27.562 5.953 1 88.56 307 ASP A CA 1
ATOM 2281 C C . ASP A 1 307 ? 11.117 29 5.523 1 88.56 307 ASP A C 1
ATOM 2283 O O . ASP A 1 307 ? 9.992 29.469 5.695 1 88.56 307 ASP A O 1
ATOM 2287 N N . ASP A 1 308 ? 12.125 29.625 5.051 1 89.12 308 ASP A N 1
ATOM 2288 C CA . ASP A 1 308 ? 11.938 31 4.582 1 89.12 308 ASP A CA 1
ATOM 2289 C C . ASP A 1 308 ? 10.977 31.047 3.4 1 89.12 308 ASP A C 1
ATOM 2291 O O . ASP A 1 308 ? 10.195 32 3.27 1 89.12 308 ASP A O 1
ATOM 2295 N N . ALA A 1 309 ? 11.07 30.078 2.549 1 90.56 309 ALA A N 1
ATOM 2296 C CA . ALA A 1 309 ? 10.172 30.016 1.399 1 90.56 309 ALA A CA 1
ATOM 2297 C C . ALA A 1 309 ? 8.727 29.781 1.842 1 90.56 309 ALA A C 1
ATOM 2299 O O . ALA A 1 309 ? 7.801 30.375 1.284 1 90.56 309 ALA A O 1
ATOM 2300 N N . LEU A 1 310 ? 8.547 28.953 2.76 1 86.44 310 LEU A N 1
ATOM 2301 C CA . LEU A 1 310 ? 7.223 28.656 3.281 1 86.44 310 LEU A CA 1
ATOM 2302 C C . LEU A 1 310 ? 6.617 29.859 3.979 1 86.44 310 LEU A C 1
ATOM 2304 O O . LEU A 1 310 ? 5.395 30.031 3.984 1 86.44 310 LEU A O 1
ATOM 2308 N N . GLY A 1 311 ? 7.504 30.672 4.531 1 82.44 311 GLY A N 1
ATOM 2309 C CA . GLY A 1 311 ? 7.059 31.875 5.227 1 82.44 311 GLY A CA 1
ATOM 2310 C C . GLY A 1 311 ? 6.855 33.062 4.305 1 82.44 311 GLY A C 1
ATOM 2311 O O . GLY A 1 311 ? 6.629 34.188 4.766 1 82.44 311 GLY A O 1
ATOM 2312 N N . ASP A 1 312 ? 6.953 32.844 3.064 1 80.38 312 ASP A N 1
ATOM 2313 C CA . ASP A 1 312 ? 6.703 33.844 2.037 1 80.38 312 ASP A CA 1
ATOM 2314 C C . ASP A 1 312 ? 7.664 35.031 2.178 1 80.38 312 ASP A C 1
ATOM 2316 O O . ASP A 1 312 ? 7.277 36.188 1.966 1 80.38 312 ASP A O 1
ATOM 2320 N N . SER A 1 313 ? 8.82 34.75 2.492 1 80.62 313 SER A N 1
ATOM 2321 C CA . SER A 1 313 ? 9.742 35.844 2.77 1 80.62 313 SER A CA 1
ATOM 2322 C C . SER A 1 313 ? 10.758 36.031 1.643 1 80.62 313 SER A C 1
ATOM 2324 O O . SER A 1 313 ? 11.539 36.969 1.638 1 80.62 313 SER A O 1
ATOM 2326 N N . LEU A 1 314 ? 10.68 35.156 0.669 1 91 314 LEU A N 1
ATOM 2327 C CA . LEU A 1 314 ? 11.727 35.188 -0.347 1 91 314 LEU A CA 1
ATOM 2328 C C . LEU A 1 314 ? 11.227 35.844 -1.624 1 91 314 LEU A C 1
ATOM 2330 O O . LEU A 1 314 ? 10.07 35.688 -2.014 1 91 314 LEU A O 1
ATOM 2334 N N . ALA A 1 315 ? 12.125 36.625 -2.201 1 94.19 315 ALA A N 1
ATOM 2335 C CA . ALA A 1 315 ? 11.828 37.25 -3.484 1 94.19 315 ALA A CA 1
ATOM 2336 C C . ALA A 1 315 ? 11.898 36.25 -4.625 1 94.19 315 ALA A C 1
ATOM 2338 O O . ALA A 1 315 ? 12.57 35.219 -4.512 1 94.19 315 ALA A O 1
ATOM 2339 N N . LEU A 1 316 ? 11.18 36.531 -5.719 1 95.62 316 LEU A N 1
ATOM 2340 C CA . LEU A 1 316 ? 11.102 35.625 -6.871 1 95.62 316 LEU A CA 1
ATOM 2341 C C . LEU A 1 316 ? 12.492 35.312 -7.418 1 95.62 316 LEU A C 1
ATOM 2343 O O . LEU A 1 316 ? 12.797 34.156 -7.734 1 95.62 316 LEU A O 1
ATOM 2347 N N . GLY A 1 317 ? 13.305 36.344 -7.555 1 96.5 317 GLY A N 1
ATOM 2348 C CA . GLY A 1 317 ? 14.648 36.156 -8.078 1 96.5 317 GLY A CA 1
ATOM 2349 C C . GLY A 1 317 ? 15.477 35.156 -7.266 1 96.5 317 GLY A C 1
ATOM 2350 O O . GLY A 1 317 ? 16.203 34.344 -7.824 1 96.5 317 GLY A O 1
ATOM 2351 N N . LEU A 1 318 ? 15.445 35.312 -5.973 1 96.38 318 LEU A N 1
ATOM 2352 C CA . LEU A 1 318 ? 16.203 34.438 -5.094 1 96.38 318 LEU A CA 1
ATOM 2353 C C . LEU A 1 318 ? 15.656 33 -5.164 1 96.38 318 LEU A C 1
ATOM 2355 O O . LEU A 1 318 ? 16.422 32.031 -5.121 1 96.38 318 LEU A O 1
ATOM 2359 N N . LEU A 1 319 ? 14.336 32.875 -5.254 1 97.81 319 LEU A N 1
ATOM 2360 C CA . LEU A 1 319 ? 13.719 31.562 -5.371 1 97.81 319 LEU A CA 1
ATOM 2361 C C . LEU A 1 319 ? 14.234 30.844 -6.609 1 97.81 319 LEU A C 1
ATOM 2363 O O . LEU A 1 319 ? 14.617 29.672 -6.531 1 97.81 319 LEU A O 1
ATOM 2367 N N . VAL A 1 320 ? 14.266 31.469 -7.68 1 98.06 320 VAL A N 1
ATOM 2368 C CA . VAL A 1 320 ? 14.695 30.875 -8.938 1 98.06 320 VAL A CA 1
ATOM 2369 C C . VAL A 1 320 ? 16.188 30.578 -8.875 1 98.06 320 VAL A C 1
ATOM 2371 O O . VAL A 1 320 ? 16.656 29.531 -9.352 1 98.06 320 VAL A O 1
ATOM 2374 N N . ALA A 1 321 ? 16.938 31.5 -8.312 1 98.06 321 ALA A N 1
ATOM 2375 C CA . ALA A 1 321 ? 18.391 31.312 -8.203 1 98.06 321 ALA A CA 1
ATOM 2376 C C . ALA A 1 321 ? 18.719 30.078 -7.363 1 98.06 321 ALA A C 1
ATOM 2378 O O . ALA A 1 321 ? 19.594 29.297 -7.73 1 98.06 321 ALA A O 1
ATOM 2379 N N . VAL A 1 322 ? 18.078 29.969 -6.262 1 98.06 322 VAL A N 1
ATOM 2380 C CA . VAL A 1 322 ? 18.344 28.844 -5.375 1 98.06 322 VAL A CA 1
ATOM 2381 C C . VAL A 1 322 ? 17.844 27.547 -6.02 1 98.06 322 VAL A C 1
ATOM 2383 O O . VAL A 1 322 ? 18.438 26.484 -5.852 1 98.06 322 VAL A O 1
ATOM 2386 N N . LEU A 1 323 ? 16.688 27.609 -6.742 1 98.56 323 LEU A N 1
ATOM 2387 C CA . LEU A 1 323 ? 16.172 26.453 -7.469 1 98.56 323 LEU A CA 1
ATOM 2388 C C . LEU A 1 323 ? 17.219 25.891 -8.414 1 98.56 323 LEU A C 1
ATOM 2390 O O . LEU A 1 323 ? 17.547 24.703 -8.344 1 98.56 323 LEU A O 1
ATOM 2394 N N . VAL A 1 324 ? 17.766 26.688 -9.195 1 98.5 324 VAL A N 1
ATOM 2395 C CA . VAL A 1 324 ? 18.766 26.266 -10.18 1 98.5 324 VAL A CA 1
ATOM 2396 C C . VAL A 1 324 ? 20.062 25.906 -9.477 1 98.5 324 VAL A C 1
ATOM 2398 O O . VAL A 1 324 ? 20.688 24.891 -9.781 1 98.5 324 VAL A O 1
ATOM 2401 N N . GLY A 1 325 ? 20.469 26.75 -8.539 1 98.5 325 GLY A N 1
ATOM 2402 C CA . GLY A 1 325 ? 21.703 26.516 -7.809 1 98.5 325 GLY A CA 1
ATOM 2403 C C . GLY A 1 325 ? 21.688 25.203 -7.047 1 98.5 325 GLY A C 1
ATOM 2404 O O . GLY A 1 325 ? 22.688 24.469 -7.043 1 98.5 325 GLY A O 1
ATOM 2405 N N . LYS A 1 326 ? 20.578 24.922 -6.387 1 98.5 326 LYS A N 1
ATOM 2406 C CA . LYS A 1 326 ? 20.484 23.703 -5.59 1 98.5 326 LYS A CA 1
ATOM 2407 C C . LYS A 1 326 ? 20.516 22.469 -6.48 1 98.5 326 LYS A C 1
ATOM 2409 O O . LYS A 1 326 ? 21.062 21.422 -6.102 1 98.5 326 LYS A O 1
ATOM 2414 N N . ILE A 1 327 ? 19.875 22.531 -7.621 1 98.75 327 ILE A N 1
ATOM 2415 C CA . ILE A 1 327 ? 19.891 21.422 -8.57 1 98.75 327 ILE A CA 1
ATOM 2416 C C . ILE A 1 327 ? 21.328 21.109 -8.977 1 98.75 327 ILE A C 1
ATOM 2418 O O . ILE A 1 327 ? 21.766 19.953 -8.93 1 98.75 327 ILE A O 1
ATOM 2422 N N . ILE A 1 328 ? 22.062 22.125 -9.273 1 98.62 328 ILE A N 1
ATOM 2423 C CA . ILE A 1 328 ? 23.453 21.969 -9.727 1 98.62 328 ILE A CA 1
ATOM 2424 C C . ILE A 1 328 ? 24.328 21.516 -8.562 1 98.62 328 ILE A C 1
ATOM 2426 O O . ILE A 1 328 ? 25.125 20.578 -8.703 1 98.62 328 ILE A O 1
ATOM 2430 N N . ALA A 1 329 ? 24.188 22.156 -7.43 1 98.62 329 ALA A N 1
ATOM 2431 C CA . ALA A 1 329 ? 25.016 21.844 -6.266 1 98.62 329 ALA A CA 1
ATOM 2432 C C . ALA A 1 329 ? 24.797 20.406 -5.805 1 98.62 329 ALA A C 1
ATOM 2434 O O . ALA A 1 329 ? 25.75 19.719 -5.441 1 98.62 329 ALA A O 1
ATOM 2435 N N . THR A 1 330 ? 23.547 20 -5.77 1 98.62 330 THR A N 1
ATOM 2436 C CA . THR A 1 330 ? 23.234 18.641 -5.383 1 98.62 330 THR A CA 1
ATOM 2437 C C . THR A 1 330 ? 23.781 17.641 -6.41 1 98.62 330 THR A C 1
ATOM 2439 O O . THR A 1 330 ? 24.297 16.594 -6.047 1 98.62 330 THR A O 1
ATOM 2442 N N . GLY A 1 331 ? 23.625 18.016 -7.676 1 98.44 331 GLY A N 1
ATOM 2443 C CA . GLY A 1 331 ? 24.219 17.188 -8.719 1 98.44 331 GLY A CA 1
ATOM 2444 C C . GLY A 1 331 ? 25.719 17 -8.562 1 98.44 331 GLY A C 1
ATOM 2445 O O . GLY A 1 331 ? 26.219 15.883 -8.672 1 98.44 331 GLY A O 1
ATOM 2446 N N . ILE A 1 332 ? 26.375 18.047 -8.266 1 98.19 332 ILE A N 1
ATOM 2447 C CA . ILE A 1 332 ? 27.828 18.016 -8.086 1 98.19 332 ILE A CA 1
ATOM 2448 C C . ILE A 1 332 ? 28.172 17.203 -6.844 1 98.19 332 ILE A C 1
ATOM 2450 O O . ILE A 1 332 ? 29.078 16.375 -6.875 1 98.19 332 ILE A O 1
ATOM 2454 N N . SER A 1 333 ? 27.469 17.438 -5.762 1 98.38 333 SER A N 1
ATOM 2455 C CA . SER A 1 333 ? 27.766 16.75 -4.512 1 98.38 333 SER A CA 1
ATOM 2456 C C . SER A 1 333 ? 27.625 15.234 -4.668 1 98.38 333 SER A C 1
ATOM 2458 O O . SER A 1 333 ? 28.562 14.484 -4.379 1 98.38 333 SER A O 1
ATOM 2460 N N . LEU A 1 334 ? 26.547 14.789 -5.176 1 97.5 334 LEU A N 1
ATOM 2461 C CA . LEU A 1 334 ? 26.297 13.359 -5.309 1 97.5 334 LEU A CA 1
ATOM 2462 C C . LEU A 1 334 ? 27.094 12.773 -6.473 1 97.5 334 LEU A C 1
ATOM 2464 O O . LEU A 1 334 ? 27.578 11.641 -6.398 1 97.5 334 LEU A O 1
ATOM 2468 N N . GLY A 1 335 ? 27.234 13.516 -7.473 1 96.94 335 GLY A N 1
ATOM 2469 C CA . GLY A 1 335 ? 27.938 13.039 -8.648 1 96.94 335 GLY A CA 1
ATOM 2470 C C . GLY A 1 335 ? 29.438 12.883 -8.422 1 96.94 335 GLY A C 1
ATOM 2471 O O . GLY A 1 335 ? 30.062 12.008 -9.023 1 96.94 335 GLY A O 1
ATOM 2472 N N . PHE A 1 336 ? 29.969 13.711 -7.609 1 97.44 336 PHE A N 1
ATOM 2473 C CA . PHE A 1 336 ? 31.422 13.695 -7.391 1 97.44 336 PHE A CA 1
ATOM 2474 C C . PHE A 1 336 ? 31.766 12.883 -6.148 1 97.44 336 PHE A C 1
ATOM 2476 O O . PHE A 1 336 ? 32.906 12.875 -5.707 1 97.44 336 PHE A O 1
ATOM 2483 N N . GLY A 1 337 ? 30.797 12.312 -5.559 1 95.31 337 GLY A N 1
ATOM 2484 C CA . GLY A 1 337 ? 31.109 11.242 -4.625 1 95.31 337 GLY A CA 1
ATOM 2485 C C . GLY A 1 337 ? 30.906 11.633 -3.174 1 95.31 337 GLY A C 1
ATOM 2486 O O . GLY A 1 337 ? 31.25 10.883 -2.264 1 95.31 337 GLY A O 1
ATOM 2487 N N . PHE A 1 338 ? 30.375 12.812 -2.883 1 97 338 PHE A N 1
ATOM 2488 C CA . PHE A 1 338 ? 30.016 13.125 -1.506 1 97 338 PHE A CA 1
ATOM 2489 C C . PHE A 1 338 ? 28.938 12.164 -0.996 1 97 338 PHE A C 1
ATOM 2491 O O . PHE A 1 338 ? 28.141 11.648 -1.776 1 97 338 PHE A O 1
ATOM 2498 N N . GLY A 1 339 ? 29 11.859 0.294 1 96.06 339 GLY A N 1
ATOM 2499 C CA . GLY A 1 339 ? 27.938 11.086 0.914 1 96.06 339 GLY A CA 1
ATOM 2500 C C . GLY A 1 339 ? 26.734 11.93 1.282 1 96.06 339 GLY A C 1
ATOM 2501 O O . GLY A 1 339 ? 26.859 13.078 1.693 1 96.06 339 GLY A O 1
ATOM 2502 N N . GLY A 1 340 ? 25.609 11.344 1.121 1 96.38 340 GLY A N 1
ATOM 2503 C CA . GLY A 1 340 ? 24.375 12.031 1.469 1 96.38 340 GLY A CA 1
ATOM 2504 C C . GLY A 1 340 ? 23.156 11.484 0.749 1 96.38 340 GLY A C 1
ATOM 2505 O O . GLY A 1 340 ? 23.266 10.539 -0.038 1 96.38 340 GLY A O 1
ATOM 2506 N N . GLY A 1 341 ? 22 12.094 1.079 1 96.06 341 GLY A N 1
ATOM 2507 C CA . GLY A 1 341 ? 20.75 11.664 0.481 1 96.06 341 GLY A CA 1
ATOM 2508 C C . GLY A 1 341 ? 20.141 12.688 -0.458 1 96.06 341 GLY A C 1
ATOM 2509 O O . GLY A 1 341 ? 20.672 13.797 -0.595 1 96.06 341 GLY A O 1
ATOM 2510 N N . ILE A 1 342 ? 19.078 12.289 -1.07 1 96.94 342 ILE A N 1
ATOM 2511 C CA . ILE A 1 342 ? 18.469 13.141 -2.082 1 96.94 342 ILE A CA 1
ATOM 2512 C C . ILE A 1 342 ? 17.156 13.719 -1.555 1 96.94 342 ILE A C 1
ATOM 2514 O O . ILE A 1 342 ? 16.609 14.656 -2.131 1 96.94 342 ILE A O 1
ATOM 2518 N N . PHE A 1 343 ? 16.656 13.242 -0.435 1 94.88 343 PHE A N 1
ATOM 2519 C CA . PHE A 1 343 ? 15.336 13.594 0.079 1 94.88 343 PHE A CA 1
ATOM 2520 C C . PHE A 1 343 ? 15.234 15.094 0.324 1 94.88 343 PHE A C 1
ATOM 2522 O O . PHE A 1 343 ? 14.375 15.766 -0.256 1 94.88 343 PHE A O 1
ATOM 2529 N N . SER A 1 344 ? 16.109 15.625 1.132 1 94.25 344 SER A N 1
ATOM 2530 C CA . SER A 1 344 ? 16.031 17.031 1.531 1 94.25 344 SER A CA 1
ATOM 2531 C C . SER A 1 344 ? 16.25 17.953 0.341 1 94.25 344 SER A C 1
ATOM 2533 O O . SER A 1 344 ? 15.508 18.922 0.148 1 94.25 344 SER A O 1
ATOM 2535 N N . PRO A 1 345 ? 17.219 17.672 -0.452 1 97.31 345 PRO A N 1
ATOM 2536 C CA . PRO A 1 345 ? 17.391 18.531 -1.628 1 97.31 345 PRO A CA 1
ATOM 2537 C C . PRO A 1 345 ? 16.141 18.531 -2.525 1 97.31 345 PRO A C 1
ATOM 2539 O O . PRO A 1 345 ? 15.812 19.578 -3.109 1 97.31 345 PRO A O 1
ATOM 2542 N N . SER A 1 346 ? 15.5 17.406 -2.639 1 97.75 346 SER A N 1
ATOM 2543 C CA . SER A 1 346 ? 14.289 17.359 -3.453 1 97.75 346 SER A CA 1
ATOM 2544 C C . SER A 1 346 ? 13.188 18.234 -2.854 1 97.75 346 SER A C 1
ATOM 2546 O O . SER A 1 346 ? 12.43 18.875 -3.582 1 97.75 346 SER A O 1
ATOM 2548 N N . LEU A 1 347 ? 13.133 18.25 -1.553 1 95.25 347 LEU A N 1
ATOM 2549 C CA . LEU A 1 347 ? 12.164 19.109 -0.877 1 95.25 347 LEU A CA 1
ATOM 2550 C C . LEU A 1 347 ? 12.492 20.578 -1.11 1 95.25 347 LEU A C 1
ATOM 2552 O O . LEU A 1 347 ? 11.602 21.391 -1.366 1 95.25 347 LEU A O 1
ATOM 2556 N N . VAL A 1 348 ? 13.781 20.922 -1.028 1 96.62 348 VAL A N 1
ATOM 2557 C CA . VAL A 1 348 ? 14.219 22.312 -1.197 1 96.62 348 VAL A CA 1
ATOM 2558 C C . VAL A 1 348 ? 13.922 22.781 -2.621 1 96.62 348 VAL A C 1
ATOM 2560 O O . VAL A 1 348 ? 13.344 23.844 -2.82 1 96.62 348 VAL A O 1
ATOM 2563 N N . VAL A 1 349 ? 14.312 21.969 -3.564 1 98.5 349 VAL A N 1
ATOM 2564 C CA . VAL A 1 349 ? 14.086 22.297 -4.969 1 98.5 349 VAL A CA 1
ATOM 2565 C C . VAL A 1 349 ? 12.594 22.453 -5.23 1 98.5 349 VAL A C 1
ATOM 2567 O O . VAL A 1 349 ? 12.172 23.391 -5.922 1 98.5 349 VAL A O 1
ATOM 2570 N N . GLY A 1 350 ? 11.852 21.594 -4.691 1 98.25 350 GLY A N 1
ATOM 2571 C CA . GLY A 1 350 ? 10.414 21.688 -4.836 1 98.25 350 GLY A CA 1
ATOM 2572 C C . GLY A 1 350 ? 9.812 22.922 -4.184 1 98.25 350 GLY A C 1
ATOM 2573 O O . GLY A 1 350 ? 8.906 23.547 -4.734 1 98.25 350 GLY A O 1
ATOM 2574 N N . ALA A 1 351 ? 10.305 23.203 -3.016 1 95.88 351 ALA A N 1
ATOM 2575 C CA . ALA A 1 351 ? 9.828 24.391 -2.312 1 95.88 351 ALA A CA 1
ATOM 2576 C C . ALA A 1 351 ? 10.117 25.656 -3.117 1 95.88 351 ALA A C 1
ATOM 2578 O O . ALA A 1 351 ? 9.273 26.547 -3.217 1 95.88 351 ALA A O 1
ATOM 2579 N N . MET A 1 352 ? 11.297 25.703 -3.627 1 98.19 352 MET A N 1
ATOM 2580 C CA . MET A 1 352 ? 11.672 26.875 -4.422 1 98.19 352 MET A CA 1
ATOM 2581 C C . MET A 1 352 ? 10.812 26.984 -5.68 1 98.19 352 MET A C 1
ATOM 2583 O O . MET A 1 352 ? 10.375 28.062 -6.047 1 98.19 352 MET A O 1
ATOM 2587 N N . LEU A 1 353 ? 10.57 25.875 -6.305 1 98.44 353 LEU A N 1
ATOM 2588 C CA . LEU A 1 353 ? 9.719 25.859 -7.488 1 98.44 353 LEU A CA 1
ATOM 2589 C C . LEU A 1 353 ? 8.305 26.297 -7.145 1 98.44 353 LEU A C 1
ATOM 2591 O O . LEU A 1 353 ? 7.723 27.141 -7.832 1 98.44 353 LEU A O 1
ATOM 2595 N N . GLY A 1 354 ? 7.773 25.688 -6.148 1 96.56 354 GLY A N 1
ATOM 2596 C CA . GLY A 1 354 ? 6.422 26.016 -5.727 1 96.56 354 GLY A CA 1
ATOM 2597 C C . GLY A 1 354 ? 6.27 27.469 -5.316 1 96.56 354 GLY A C 1
ATOM 2598 O O . GLY A 1 354 ? 5.266 28.109 -5.645 1 96.56 354 GLY A O 1
ATOM 2599 N N . GLY A 1 355 ? 7.258 27.953 -4.543 1 94.81 355 GLY A N 1
ATOM 2600 C CA . GLY A 1 355 ? 7.234 29.344 -4.16 1 94.81 355 GLY A CA 1
ATOM 2601 C C . GLY A 1 355 ? 7.27 30.297 -5.344 1 94.81 355 GLY A C 1
ATOM 2602 O O . GLY A 1 355 ? 6.512 31.266 -5.398 1 94.81 355 GLY A O 1
ATOM 2603 N N . ALA A 1 356 ? 8.141 30.031 -6.227 1 97.12 356 ALA A N 1
ATOM 2604 C CA . ALA A 1 356 ? 8.227 30.859 -7.434 1 97.12 356 ALA A CA 1
ATOM 2605 C C . ALA A 1 356 ? 6.934 30.797 -8.234 1 97.12 356 ALA A C 1
ATOM 2607 O O . ALA A 1 356 ? 6.445 31.828 -8.711 1 97.12 356 ALA A O 1
ATOM 2608 N N . PHE A 1 357 ? 6.422 29.625 -8.398 1 95.62 357 PHE A N 1
ATOM 2609 C CA . PHE A 1 357 ? 5.164 29.422 -9.109 1 95.62 357 PHE A CA 1
ATOM 2610 C C . PHE A 1 357 ? 4.031 30.188 -8.422 1 95.62 357 PHE A C 1
ATOM 2612 O O . PHE A 1 357 ? 3.203 30.812 -9.094 1 95.62 357 PHE A O 1
ATOM 2619 N N . GLY A 1 358 ? 4.027 30.078 -7.141 1 91.88 358 GLY A N 1
ATOM 2620 C CA . GLY A 1 358 ? 2.996 30.781 -6.379 1 91.88 358 GLY A CA 1
ATOM 2621 C C . GLY A 1 358 ? 3.01 32.281 -6.586 1 91.88 358 GLY A C 1
ATOM 2622 O O . GLY A 1 358 ? 1.955 32.906 -6.73 1 91.88 358 GLY A O 1
ATOM 2623 N N . ILE A 1 359 ? 4.172 32.875 -6.586 1 92.5 359 ILE A N 1
ATOM 2624 C CA . ILE A 1 359 ? 4.305 34.312 -6.797 1 92.5 359 ILE A CA 1
ATOM 2625 C C . ILE A 1 359 ? 3.807 34.656 -8.195 1 92.5 359 ILE A C 1
ATOM 2627 O O . ILE A 1 359 ? 3.068 35.625 -8.359 1 92.5 359 ILE A O 1
ATOM 2631 N N . VAL A 1 360 ? 4.109 33.875 -9.164 1 92.44 360 VAL A N 1
ATOM 2632 C CA . VAL A 1 360 ? 3.74 34.156 -10.547 1 92.44 360 VAL A CA 1
ATOM 2633 C C . VAL A 1 360 ? 2.23 34 -10.719 1 92.44 360 VAL A C 1
ATOM 2635 O O . VAL A 1 360 ? 1.582 34.844 -11.328 1 92.44 360 VAL A O 1
ATOM 2638 N N . VAL A 1 361 ? 1.703 32.969 -10.219 1 88.56 361 VAL A N 1
ATOM 2639 C CA . VAL A 1 361 ? 0.28 32.688 -10.391 1 88.56 361 VAL A CA 1
ATOM 2640 C C . VAL A 1 361 ? -0.542 33.75 -9.648 1 88.56 361 VAL A C 1
ATOM 2642 O O . VAL A 1 361 ? -1.592 34.188 -10.133 1 88.56 361 VAL A O 1
ATOM 2645 N N . THR A 1 362 ? -0.103 34.062 -8.461 1 84.25 362 THR A N 1
ATOM 2646 C CA . THR A 1 362 ? -0.833 35.031 -7.672 1 84.25 362 THR A CA 1
ATOM 2647 C C . THR A 1 362 ? -0.784 36.406 -8.336 1 84.25 362 THR A C 1
ATOM 2649 O O . THR A 1 362 ? -1.695 37.219 -8.164 1 84.25 362 THR A O 1
ATOM 2652 N N . SER A 1 363 ? 0.227 36.688 -9 1 84.5 363 SER A N 1
ATOM 2653 C CA . SER A 1 363 ? 0.32 37.938 -9.711 1 84.5 363 SER A CA 1
ATOM 2654 C C . SER A 1 363 ? -0.686 38 -10.859 1 84.5 363 SER A C 1
ATOM 2656 O O . SER A 1 363 ? -1.22 39.094 -11.164 1 84.5 363 SER A O 1
ATOM 2658 N N . PHE A 1 364 ? -0.984 36.875 -11.398 1 82.44 364 PHE A N 1
ATOM 2659 C CA . PHE A 1 364 ? -1.917 36.812 -12.516 1 82.44 364 PHE A CA 1
ATOM 2660 C C . PHE A 1 364 ? -3.352 36.688 -12.016 1 82.44 364 PHE A C 1
ATOM 2662 O O . PHE A 1 364 ? -4.285 37.188 -12.641 1 82.44 364 PHE A O 1
ATOM 2669 N N . MET A 1 365 ? -3.525 35.938 -10.953 1 77.25 365 MET A N 1
ATOM 2670 C CA . MET A 1 365 ? -4.863 35.719 -10.414 1 77.25 365 MET A CA 1
ATOM 2671 C C . MET A 1 365 ? -4.895 35.969 -8.906 1 77.25 365 MET A C 1
ATOM 2673 O O . MET A 1 365 ? -5.004 35.031 -8.125 1 77.25 365 MET A O 1
ATOM 2677 N N . PRO A 1 366 ? -5.027 37.156 -8.477 1 70.5 366 PRO A N 1
ATOM 2678 C CA . PRO A 1 366 ? -4.961 37.469 -7.055 1 70.5 366 PRO A CA 1
ATOM 2679 C C . PRO A 1 366 ? -6.137 36.906 -6.262 1 70.5 366 PRO A C 1
ATOM 2681 O O . PRO A 1 366 ? -6.023 36.688 -5.051 1 70.5 366 PRO A O 1
ATOM 2684 N N . GLU A 1 367 ? -7.223 36.625 -6.84 1 63.84 367 GLU A N 1
ATOM 2685 C CA . GLU A 1 367 ? -8.422 36.156 -6.148 1 63.84 367 GLU A CA 1
ATOM 2686 C C . GLU A 1 367 ? -8.297 34.688 -5.75 1 63.84 367 GLU A C 1
ATOM 2688 O O . GLU A 1 367 ? -8.977 34.219 -4.836 1 63.84 367 GLU A O 1
ATOM 2693 N N . LEU A 1 368 ? -7.492 34 -6.426 1 58.5 368 LEU A N 1
ATOM 2694 C CA . LEU A 1 368 ? -7.438 32.531 -6.281 1 58.5 368 LEU A CA 1
ATOM 2695 C C . LEU A 1 368 ? -6.434 32.156 -5.207 1 58.5 368 LEU A C 1
ATOM 2697 O O . LEU A 1 368 ? -6.152 30.953 -5.023 1 58.5 368 LEU A O 1
ATOM 2701 N N . ASN A 1 369 ? -6.371 32.812 -3.918 1 61.09 369 ASN A N 1
ATOM 2702 C CA . ASN A 1 369 ? -4.965 32.719 -3.537 1 61.09 369 ASN A CA 1
ATOM 2703 C C . ASN A 1 369 ? -4.766 31.719 -2.393 1 61.09 369 ASN A C 1
ATOM 2705 O O . ASN A 1 369 ? -5.254 31.953 -1.282 1 61.09 369 ASN A O 1
ATOM 2709 N N . THR A 1 370 ? -4.672 30.375 -2.582 1 63.62 370 THR A N 1
ATOM 2710 C CA . THR A 1 370 ? -4.012 29.422 -1.701 1 63.62 370 THR A CA 1
ATOM 2711 C C . THR A 1 370 ? -2.764 30.031 -1.072 1 63.62 370 THR A C 1
ATOM 2713 O O . THR A 1 370 ? -2.281 29.547 -0.045 1 63.62 370 THR A O 1
ATOM 2716 N N . GLY A 1 371 ? -2.383 31.266 -1.409 1 74.38 371 GLY A N 1
ATOM 2717 C CA . GLY A 1 371 ? -1.188 31.906 -0.886 1 74.38 371 GLY A CA 1
ATOM 2718 C C . GLY A 1 371 ? 0.098 31.281 -1.395 1 74.38 371 GLY A C 1
ATOM 2719 O O . GLY A 1 371 ? 0.099 30.141 -1.865 1 74.38 371 GLY A O 1
ATOM 2720 N N . THR A 1 372 ? 1.169 31.969 -1.417 1 82.75 372 THR A N 1
ATOM 2721 C CA . THR A 1 372 ? 2.471 31.5 -1.887 1 82.75 372 THR A CA 1
ATOM 2722 C C . THR A 1 372 ? 2.963 30.328 -1.054 1 82.75 372 THR A C 1
ATOM 2724 O O . THR A 1 372 ? 3.594 29.406 -1.582 1 82.75 372 THR A O 1
ATOM 2727 N N . GLY A 1 373 ? 2.549 30.344 0.216 1 83.69 373 GLY A N 1
ATOM 2728 C CA . GLY A 1 373 ? 2.936 29.25 1.099 1 83.69 373 GLY A CA 1
ATOM 2729 C C . GLY A 1 373 ? 2.328 27.922 0.703 1 83.69 373 GLY A C 1
ATOM 2730 O O . GLY A 1 373 ? 2.984 26.875 0.792 1 83.69 373 GLY A O 1
ATOM 2731 N N . GLY A 1 374 ? 1.088 27.969 0.281 1 85.62 374 GLY A N 1
ATOM 2732 C CA . GLY A 1 374 ? 0.424 26.766 -0.162 1 85.62 374 GLY A CA 1
ATOM 2733 C C . GLY A 1 374 ? 1.065 26.141 -1.391 1 85.62 374 GLY A C 1
ATOM 2734 O O . GLY A 1 374 ? 1.271 24.922 -1.446 1 85.62 374 GLY A O 1
ATOM 2735 N N . TYR A 1 375 ? 1.411 26.953 -2.311 1 90.81 375 TYR A N 1
ATOM 2736 C CA . TYR A 1 375 ? 2.062 26.469 -3.521 1 90.81 375 TYR A CA 1
ATOM 2737 C C . TYR A 1 375 ? 3.461 25.938 -3.213 1 90.81 375 TYR A C 1
ATOM 2739 O O . TYR A 1 375 ? 3.928 24.984 -3.848 1 90.81 375 TYR A O 1
ATOM 2747 N N . THR A 1 376 ? 4.137 26.609 -2.262 1 92.06 376 THR A N 1
ATOM 2748 C CA . THR A 1 376 ? 5.449 26.141 -1.831 1 92.06 376 THR A CA 1
ATOM 2749 C C . THR A 1 376 ? 5.375 24.719 -1.289 1 92.06 376 THR A C 1
ATOM 2751 O O . THR A 1 376 ? 6.203 23.875 -1.632 1 92.06 376 THR A O 1
ATOM 2754 N N . LEU A 1 377 ? 4.34 24.516 -0.55 1 90.62 377 LEU A N 1
ATOM 2755 C CA . LEU A 1 377 ? 4.156 23.203 0.047 1 90.62 377 LEU A CA 1
ATOM 2756 C C . LEU A 1 377 ? 3.855 22.156 -1.022 1 90.62 377 LEU A C 1
ATOM 2758 O O . LEU A 1 377 ? 4.383 21.047 -0.974 1 90.62 377 LEU A O 1
ATOM 2762 N N . ILE A 1 378 ? 3.004 22.469 -1.886 1 92.56 378 ILE A N 1
ATOM 2763 C CA . ILE A 1 378 ? 2.619 21.547 -2.953 1 92.56 378 ILE A CA 1
ATOM 2764 C C . ILE A 1 378 ? 3.832 21.234 -3.822 1 92.56 378 ILE A C 1
ATOM 2766 O O . ILE A 1 378 ? 4.059 20.078 -4.188 1 92.56 378 ILE A O 1
ATOM 2770 N N . GLY A 1 379 ? 4.57 22.234 -4.121 1 95.75 379 GLY A N 1
ATOM 2771 C CA . GLY A 1 379 ? 5.785 22.016 -4.895 1 95.75 379 GLY A CA 1
ATOM 2772 C C . GLY A 1 379 ? 6.785 21.125 -4.188 1 95.75 379 GLY A C 1
ATOM 2773 O O . GLY A 1 379 ? 7.402 20.25 -4.816 1 95.75 379 GLY A O 1
ATOM 2774 N N . MET A 1 380 ? 6.957 21.359 -2.928 1 94.56 380 MET A N 1
ATOM 2775 C CA . MET A 1 380 ? 7.855 20.562 -2.102 1 94.56 380 MET A CA 1
ATOM 2776 C C . MET A 1 380 ? 7.516 19.078 -2.209 1 94.56 380 MET A C 1
ATOM 2778 O O . MET A 1 380 ? 8.391 18.25 -2.49 1 94.56 380 MET A O 1
ATOM 2782 N N . GLY A 1 381 ? 6.273 18.828 -2.023 1 94.62 381 GLY A N 1
ATOM 2783 C CA . GLY A 1 381 ? 5.836 17.438 -2.072 1 94.62 381 GLY A CA 1
ATOM 2784 C C . GLY A 1 381 ? 5.902 16.844 -3.465 1 94.62 381 GLY A C 1
ATOM 2785 O O . GLY A 1 381 ? 6.297 15.688 -3.631 1 94.62 381 GLY A O 1
ATOM 2786 N N . ALA A 1 382 ? 5.559 17.578 -4.457 1 97.31 382 ALA A N 1
ATOM 2787 C CA . ALA A 1 382 ? 5.469 17.078 -5.828 1 97.31 382 ALA A CA 1
ATOM 2788 C C . ALA A 1 382 ? 6.844 16.703 -6.367 1 97.31 382 ALA A C 1
ATOM 2790 O O . ALA A 1 382 ? 7.016 15.641 -6.957 1 97.31 382 ALA A O 1
ATOM 2791 N N . VAL A 1 383 ? 7.805 17.5 -6.168 1 98.19 383 VAL A N 1
ATOM 2792 C CA . VAL A 1 383 ? 9.141 17.219 -6.668 1 98.19 383 VAL A CA 1
ATOM 2793 C C . VAL A 1 383 ? 9.75 16.047 -5.879 1 98.19 383 VAL A C 1
ATOM 2795 O O . VAL A 1 383 ? 10.367 15.156 -6.457 1 98.19 383 VAL A O 1
ATOM 2798 N N . ALA A 1 384 ? 9.594 16.109 -4.59 1 96.94 384 ALA A N 1
ATOM 2799 C CA . ALA A 1 384 ? 10.148 15.039 -3.754 1 96.94 384 ALA A CA 1
ATOM 2800 C C . ALA A 1 384 ? 9.555 13.688 -4.133 1 96.94 384 ALA A C 1
ATOM 2802 O O . ALA A 1 384 ? 10.281 12.703 -4.262 1 96.94 384 ALA A O 1
ATOM 2803 N N . ALA A 1 385 ? 8.242 13.68 -4.258 1 95.94 385 ALA A N 1
ATOM 2804 C CA . ALA A 1 385 ? 7.574 12.422 -4.602 1 95.94 385 ALA A CA 1
ATOM 2805 C C . ALA A 1 385 ? 8.07 11.891 -5.941 1 95.94 385 ALA A C 1
ATOM 2807 O O . ALA A 1 385 ? 8.328 10.688 -6.078 1 95.94 385 ALA A O 1
ATOM 2808 N N . ALA A 1 386 ? 8.18 12.711 -6.895 1 95.56 386 ALA A N 1
ATOM 2809 C CA . ALA A 1 386 ? 8.617 12.328 -8.234 1 95.56 386 ALA A CA 1
ATOM 2810 C C . ALA A 1 386 ? 10.07 11.852 -8.227 1 95.56 386 ALA A C 1
ATOM 2812 O O . ALA A 1 386 ? 10.43 10.93 -8.961 1 95.56 386 ALA A O 1
ATOM 2813 N N . THR A 1 387 ? 10.859 12.445 -7.469 1 96.75 387 THR A N 1
ATOM 2814 C CA . THR A 1 387 ? 12.273 12.102 -7.398 1 96.75 387 THR A CA 1
ATOM 2815 C C . THR A 1 387 ? 12.469 10.758 -6.691 1 96.75 387 THR A C 1
ATOM 2817 O O . THR A 1 387 ? 13.266 9.93 -7.137 1 96.75 387 THR A O 1
ATOM 2820 N N . LEU A 1 388 ? 11.742 10.586 -5.648 1 93.94 388 LEU A N 1
ATOM 2821 C CA . LEU A 1 388 ? 11.922 9.398 -4.812 1 93.94 388 LEU A CA 1
ATOM 2822 C C . LEU A 1 388 ? 11.141 8.219 -5.367 1 93.94 388 LEU A C 1
ATOM 2824 O O . LEU A 1 388 ? 11.422 7.066 -5.023 1 93.94 388 LEU A O 1
ATOM 2828 N N . GLY A 1 389 ? 10.195 8.531 -6.156 1 89.25 389 GLY A N 1
ATOM 2829 C CA . GLY A 1 389 ? 9.32 7.48 -6.641 1 89.25 389 GLY A CA 1
ATOM 2830 C C . GLY A 1 389 ? 8.398 6.934 -5.566 1 89.25 389 GLY A C 1
ATOM 2831 O O . GLY A 1 389 ? 8.117 5.73 -5.535 1 89.25 389 GLY A O 1
ATOM 2832 N N . ALA A 1 390 ? 8.047 7.715 -4.68 1 90.62 390 ALA A N 1
ATOM 2833 C CA . ALA A 1 390 ? 7.219 7.324 -3.543 1 90.62 390 ALA A CA 1
ATOM 2834 C C . ALA A 1 390 ? 6.09 8.328 -3.322 1 90.62 390 ALA A C 1
ATOM 2836 O O . ALA A 1 390 ? 6.098 9.078 -2.344 1 90.62 390 ALA A O 1
ATOM 2837 N N . PRO A 1 391 ? 5.078 8.352 -4.113 1 90 391 PRO A N 1
ATOM 2838 C CA . PRO A 1 391 ? 4.031 9.375 -4.062 1 90 391 PRO A CA 1
ATOM 2839 C C . PRO A 1 391 ? 3.201 9.305 -2.785 1 90 391 PRO A C 1
ATOM 2841 O O . PRO A 1 391 ? 2.828 10.344 -2.232 1 90 391 PRO A O 1
ATOM 2844 N N . ILE A 1 392 ? 2.877 8.109 -2.268 1 88.44 392 ILE A N 1
ATOM 2845 C CA . ILE A 1 392 ? 1.989 7.957 -1.119 1 88.44 392 ILE A CA 1
ATOM 2846 C C . ILE A 1 392 ? 2.697 8.438 0.145 1 88.44 392 ILE A C 1
ATOM 2848 O O . ILE A 1 392 ? 2.201 9.328 0.842 1 88.44 392 ILE A O 1
ATOM 2852 N N . SER A 1 393 ? 3.828 7.883 0.37 1 89.94 393 SER A N 1
ATOM 2853 C CA . SER A 1 393 ? 4.555 8.211 1.593 1 89.94 393 SER A CA 1
ATOM 2854 C C . SER A 1 393 ? 4.973 9.68 1.611 1 89.94 393 SER A C 1
ATOM 2856 O O . SER A 1 393 ? 4.918 10.328 2.656 1 89.94 393 SER A O 1
ATOM 2858 N N . THR A 1 394 ? 5.367 10.211 0.465 1 90.88 394 THR A N 1
ATOM 2859 C CA . THR A 1 394 ? 5.816 11.602 0.424 1 90.88 394 THR A CA 1
ATOM 2860 C C . THR A 1 394 ? 4.648 12.555 0.667 1 90.88 394 THR A C 1
ATOM 2862 O O . THR A 1 394 ? 4.809 13.578 1.328 1 90.88 394 THR A O 1
ATOM 2865 N N . THR A 1 395 ? 3.521 12.242 0.106 1 88.69 395 THR A N 1
ATOM 2866 C CA . THR A 1 395 ? 2.332 13.039 0.373 1 88.69 395 THR A CA 1
ATOM 2867 C C . THR A 1 395 ? 2.033 13.086 1.869 1 88.69 395 THR A C 1
ATOM 2869 O O . THR A 1 395 ? 1.75 14.148 2.422 1 88.69 395 THR A O 1
ATOM 2872 N N . LEU A 1 396 ? 2.188 11.977 2.445 1 88.12 396 LEU A N 1
ATOM 2873 C CA . LEU A 1 396 ? 1.861 11.891 3.863 1 88.12 396 LEU A CA 1
ATOM 2874 C C . LEU A 1 396 ? 2.926 12.578 4.711 1 88.12 396 LEU A C 1
ATOM 2876 O O . LEU A 1 396 ? 2.619 13.148 5.758 1 88.12 396 LEU A O 1
ATOM 2880 N N . ILE A 1 397 ? 4.152 12.492 4.277 1 87.06 397 ILE A N 1
ATOM 2881 C CA . ILE A 1 397 ? 5.215 13.203 4.98 1 87.06 397 ILE A CA 1
ATOM 2882 C C . ILE A 1 397 ? 4.898 14.695 5.016 1 87.06 397 ILE A C 1
ATOM 2884 O O . ILE A 1 397 ? 4.961 15.328 6.074 1 87.06 397 ILE A O 1
ATOM 2888 N N . VAL A 1 398 ? 4.562 15.234 3.902 1 82.81 398 VAL A N 1
ATOM 2889 C CA . VAL A 1 398 ? 4.27 16.656 3.811 1 82.81 398 VAL A CA 1
ATOM 2890 C C . VAL A 1 398 ? 3.043 17 4.656 1 82.81 398 VAL A C 1
ATOM 2892 O O . VAL A 1 398 ? 3.014 18.016 5.344 1 82.81 398 VAL A O 1
ATOM 2895 N N . PHE A 1 399 ? 2.133 16.062 4.68 1 78.31 399 PHE A N 1
ATOM 2896 C CA . PHE A 1 399 ? 0.904 16.266 5.441 1 78.31 399 PHE A CA 1
ATOM 2897 C C . PHE A 1 399 ? 1.18 16.219 6.938 1 78.31 399 PHE A C 1
ATOM 2899 O O . PHE A 1 399 ? 0.662 17.047 7.695 1 78.31 399 PHE A O 1
ATOM 2906 N N . GLU A 1 400 ? 1.862 15.281 7.328 1 79 400 GLU A N 1
ATOM 2907 C CA . GLU A 1 400 ? 2.133 15.109 8.75 1 79 400 GLU A CA 1
ATOM 2908 C C . GLU A 1 400 ? 3.059 16.203 9.273 1 79 400 GLU A C 1
ATOM 2910 O O . GLU A 1 400 ? 2.959 16.625 10.43 1 79 400 GLU A O 1
ATOM 2915 N N . MET A 1 401 ? 3.865 16.688 8.336 1 74.69 401 MET A N 1
ATOM 2916 C CA . MET A 1 401 ? 4.824 17.703 8.742 1 74.69 401 MET A CA 1
ATOM 2917 C C . MET A 1 401 ? 4.141 19.062 8.898 1 74.69 401 MET A C 1
ATOM 2919 O O . MET A 1 401 ? 4.578 19.906 9.688 1 74.69 401 MET A O 1
ATOM 2923 N N . THR A 1 402 ? 3.059 19.234 8.148 1 68.44 402 THR A N 1
ATOM 2924 C CA . THR A 1 402 ? 2.461 20.562 8.125 1 68.44 402 THR A CA 1
ATOM 2925 C C . THR A 1 402 ? 1.12 20.562 8.852 1 68.44 402 THR A C 1
ATOM 2927 O O . THR A 1 402 ? 0.65 21.625 9.289 1 68.44 402 THR A O 1
ATOM 2930 N N . GLY A 1 403 ? 0.46 19.422 8.891 1 64.38 403 GLY A N 1
ATOM 2931 C CA . GLY A 1 403 ? -0.843 19.328 9.531 1 64.38 403 GLY A CA 1
ATOM 2932 C C . GLY A 1 403 ? -1.949 20 8.742 1 64.38 403 GLY A C 1
ATOM 2933 O O . GLY A 1 403 ? -3.033 20.25 9.273 1 64.38 403 GLY A O 1
ATOM 2934 N N . ASP A 1 404 ? -1.653 20.453 7.516 1 64 404 ASP A N 1
ATOM 2935 C CA . ASP A 1 404 ? -2.646 21.172 6.734 1 64 404 ASP A CA 1
ATOM 2936 C C . ASP A 1 404 ? -3.367 20.25 5.754 1 64 404 ASP A C 1
ATOM 2938 O O . ASP A 1 404 ? -2.812 19.891 4.715 1 64 404 ASP A O 1
ATOM 2942 N N . TYR A 1 405 ? -4.602 20.078 6.082 1 62.88 405 TYR A N 1
ATOM 2943 C CA . TYR A 1 405 ? -5.387 19.125 5.285 1 62.88 405 TYR A CA 1
ATOM 2944 C C . TYR A 1 405 ? -6.043 19.828 4.105 1 62.88 405 TYR A C 1
ATOM 2946 O O . TYR A 1 405 ? -6.414 19.188 3.119 1 62.88 405 TYR A O 1
ATOM 2954 N N . ALA A 1 406 ? -6.07 21.156 4.207 1 67.12 406 ALA A N 1
ATOM 2955 C CA . ALA A 1 406 ? -6.773 21.906 3.156 1 67.12 406 ALA A CA 1
ATOM 2956 C C . ALA A 1 406 ? -6.051 21.766 1.818 1 67.12 406 ALA A C 1
ATOM 2958 O O . ALA A 1 406 ? -6.68 21.812 0.76 1 67.12 406 ALA A O 1
ATOM 2959 N N . LEU A 1 407 ? -4.758 21.547 1.989 1 76.94 407 LEU A N 1
ATOM 2960 C CA . LEU A 1 407 ? -3.971 21.531 0.761 1 76.94 407 LEU A CA 1
ATOM 2961 C C . LEU A 1 407 ? -3.748 20.109 0.275 1 76.94 407 LEU A C 1
ATOM 2963 O O . LEU A 1 407 ? -3.02 19.875 -0.695 1 76.94 407 LEU A O 1
ATOM 2967 N N . THR A 1 408 ? -4.449 19.25 0.856 1 77 408 THR A N 1
ATOM 2968 C CA . THR A 1 408 ? -4.207 17.844 0.598 1 77 408 THR A CA 1
ATOM 2969 C C . THR A 1 408 ? -4.617 17.469 -0.825 1 77 408 THR A C 1
ATOM 2971 O O . THR A 1 408 ? -3.908 16.734 -1.51 1 77 408 THR A O 1
ATOM 2974 N N . MET A 1 409 ? -5.672 18.016 -1.243 1 83.69 409 MET A N 1
ATOM 2975 C CA . MET A 1 409 ? -6.176 17.656 -2.566 1 83.69 409 MET A CA 1
ATOM 2976 C C . MET A 1 409 ? -5.242 18.156 -3.66 1 83.69 409 MET A C 1
ATOM 2978 O O . MET A 1 409 ? -4.941 17.438 -4.609 1 83.69 409 MET A O 1
ATOM 2982 N N . GLY A 1 410 ? -4.855 19.422 -3.488 1 86.94 410 GLY A N 1
ATOM 2983 C CA . GLY A 1 410 ? -3.918 19.969 -4.457 1 86.94 410 GLY A CA 1
ATOM 2984 C C . GLY A 1 410 ? -2.59 19.25 -4.48 1 86.94 410 GLY A C 1
ATOM 2985 O O . GLY A 1 410 ? -2.027 19 -5.551 1 86.94 410 GLY A O 1
ATOM 2986 N N . LEU A 1 411 ? -2.152 18.906 -3.328 1 90.69 411 LEU A N 1
ATOM 2987 C CA . LEU A 1 411 ? -0.889 18.188 -3.205 1 90.69 411 LEU A CA 1
ATOM 2988 C C . LEU A 1 411 ? -0.976 16.812 -3.865 1 90.69 411 LEU A C 1
ATOM 2990 O O . LEU A 1 411 ? -0.074 16.422 -4.605 1 90.69 411 LEU A O 1
ATOM 2994 N N . LEU A 1 412 ? -2.076 16.172 -3.586 1 89.88 412 LEU A N 1
ATOM 2995 C CA . LEU A 1 412 ? -2.258 14.836 -4.145 1 89.88 412 LEU A CA 1
ATOM 2996 C C . LEU A 1 412 ? -2.266 14.883 -5.668 1 89.88 412 LEU A C 1
ATOM 2998 O O . LEU A 1 412 ? -1.636 14.047 -6.32 1 89.88 412 LEU A O 1
ATOM 3002 N N . LEU A 1 413 ? -2.932 15.773 -6.16 1 90.25 413 LEU A N 1
ATOM 3003 C CA . LEU A 1 413 ? -3.025 15.906 -7.609 1 90.25 413 LEU A CA 1
ATOM 3004 C C . LEU A 1 413 ? -1.664 16.219 -8.219 1 90.25 413 LEU A C 1
ATOM 3006 O O . LEU A 1 413 ? -1.267 15.625 -9.219 1 90.25 413 LEU A O 1
ATOM 3010 N N . ALA A 1 414 ? -1.014 17.141 -7.648 1 94.62 414 ALA A N 1
ATOM 3011 C CA . ALA A 1 414 ? 0.297 17.547 -8.156 1 94.62 414 ALA A CA 1
ATOM 3012 C C . ALA A 1 414 ? 1.291 16.391 -8.07 1 94.62 414 ALA A C 1
ATOM 3014 O O . ALA A 1 414 ? 2.117 16.203 -8.969 1 94.62 414 ALA A O 1
ATOM 3015 N N . VAL A 1 415 ? 1.229 15.664 -7.02 1 94.62 415 VAL A N 1
ATOM 3016 C CA . VAL A 1 415 ? 2.15 14.562 -6.773 1 94.62 415 VAL A CA 1
ATOM 3017 C C . VAL A 1 415 ? 1.939 13.469 -7.82 1 94.62 415 VAL A C 1
ATOM 3019 O O . VAL A 1 415 ? 2.902 12.938 -8.383 1 94.62 415 VAL A O 1
ATOM 3022 N N . VAL A 1 416 ? 0.726 13.172 -8.055 1 90.12 416 VAL A N 1
ATOM 3023 C CA . VAL A 1 416 ? 0.435 12.094 -9 1 90.12 416 VAL A CA 1
ATOM 3024 C C . VAL A 1 416 ? 0.852 12.516 -10.406 1 90.12 416 VAL A C 1
ATOM 3026 O O . VAL A 1 416 ? 1.418 11.711 -11.156 1 90.12 416 VAL A O 1
ATOM 3029 N N . ILE A 1 417 ? 0.608 13.711 -10.766 1 91.19 417 ILE A N 1
ATOM 3030 C CA . ILE A 1 417 ? 0.964 14.219 -12.086 1 91.19 417 ILE A CA 1
ATOM 3031 C C . ILE A 1 417 ? 2.484 14.273 -12.227 1 91.19 417 ILE A C 1
ATOM 3033 O O . ILE A 1 417 ? 3.035 13.867 -13.25 1 91.19 417 ILE A O 1
ATOM 3037 N N . SER A 1 418 ? 3.115 14.797 -11.242 1 95.75 418 SER A N 1
ATOM 3038 C CA . SER A 1 418 ? 4.57 14.906 -11.305 1 95.75 418 SER A CA 1
ATOM 3039 C C . SER A 1 418 ? 5.223 13.539 -11.414 1 95.75 418 SER A C 1
ATOM 3041 O O . SER A 1 418 ? 6.191 13.359 -12.156 1 95.75 418 SER A O 1
ATOM 3043 N N . THR A 1 419 ? 4.734 12.625 -10.664 1 90.81 419 THR A N 1
ATOM 3044 C CA . THR A 1 419 ? 5.281 11.273 -10.703 1 90.81 419 THR A CA 1
ATOM 3045 C C . THR A 1 419 ? 5.074 10.648 -12.078 1 90.81 419 THR A C 1
ATOM 3047 O O . THR A 1 419 ? 5.961 9.961 -12.594 1 90.81 419 THR A O 1
ATOM 3050 N N . ALA A 1 420 ? 3.912 10.867 -12.641 1 85.25 420 ALA A N 1
ATOM 3051 C CA . ALA A 1 420 ? 3.627 10.344 -13.977 1 85.25 420 ALA A CA 1
ATOM 3052 C C . ALA A 1 420 ? 4.559 10.953 -15.016 1 85.25 420 ALA A C 1
ATOM 3054 O O . ALA A 1 420 ? 5.043 10.25 -15.914 1 85.25 420 ALA A O 1
ATOM 3055 N N . ILE A 1 421 ? 4.785 12.18 -14.906 1 90 421 ILE A N 1
ATOM 3056 C CA . ILE A 1 421 ? 5.648 12.891 -15.852 1 90 421 ILE A CA 1
ATOM 3057 C C . ILE A 1 421 ? 7.078 12.367 -15.727 1 90 421 ILE A C 1
ATOM 3059 O O . ILE A 1 421 ? 7.738 12.109 -16.734 1 90 421 ILE A O 1
ATOM 3063 N N . THR A 1 422 ? 7.555 12.273 -14.547 1 91.31 422 THR A N 1
ATOM 3064 C CA . THR A 1 422 ? 8.922 11.812 -14.32 1 91.31 422 THR A CA 1
ATOM 3065 C C . THR A 1 422 ? 9.102 10.391 -14.852 1 91.31 422 THR A C 1
ATOM 3067 O O . THR A 1 422 ? 10.156 10.055 -15.398 1 91.31 422 THR A O 1
ATOM 3070 N N . ARG A 1 423 ? 8.141 9.578 -14.648 1 82.38 423 ARG A N 1
ATOM 3071 C CA . ARG A 1 423 ? 8.219 8.211 -15.141 1 82.38 423 ARG A CA 1
ATOM 3072 C C . ARG A 1 423 ? 8.289 8.172 -16.656 1 82.38 423 ARG A C 1
ATOM 3074 O O . ARG A 1 423 ? 8.93 7.289 -17.234 1 82.38 423 ARG A O 1
ATOM 3081 N N . ASN A 1 424 ? 7.637 9.047 -17.297 1 82.38 424 ASN A N 1
ATOM 3082 C CA . ASN A 1 424 ? 7.648 9.102 -18.766 1 82.38 424 ASN A CA 1
ATOM 3083 C C . ASN A 1 424 ? 8.961 9.672 -19.297 1 82.38 424 ASN A C 1
ATOM 3085 O O . ASN A 1 424 ? 9.445 9.25 -20.344 1 82.38 424 ASN A O 1
ATOM 3089 N N . VAL A 1 425 ? 9.461 10.578 -18.547 1 88 425 VAL A N 1
ATOM 3090 C CA . VAL A 1 425 ? 10.648 11.281 -19.016 1 88 425 VAL A CA 1
ATOM 3091 C C . VAL A 1 425 ? 11.898 10.508 -18.594 1 88 425 VAL A C 1
ATOM 3093 O O . VAL A 1 425 ? 12.812 10.32 -19.406 1 88 425 VAL A O 1
ATOM 3096 N N . SER A 1 426 ? 11.961 10.102 -17.359 1 85.5 426 SER A N 1
ATOM 3097 C CA . SER A 1 426 ? 13.164 9.461 -16.828 1 85.5 426 SER A CA 1
ATOM 3098 C C . SER A 1 426 ? 12.977 7.957 -16.703 1 85.5 426 SER A C 1
ATOM 3100 O O . SER A 1 426 ? 13.922 7.234 -16.359 1 85.5 426 SER A O 1
ATOM 3102 N N . LYS A 1 427 ? 11.812 7.434 -16.875 1 75.19 427 LYS A N 1
ATOM 3103 C CA . LYS A 1 427 ? 11.453 6.016 -16.891 1 75.19 427 LYS A CA 1
ATOM 3104 C C . LYS A 1 427 ? 11.375 5.453 -15.477 1 75.19 427 LYS A C 1
ATOM 3106 O O . LYS A 1 427 ? 10.648 4.484 -15.227 1 75.19 427 LYS A O 1
ATOM 3111 N N . THR A 1 428 ? 12.375 5.984 -14.594 1 79.94 428 THR A N 1
ATOM 3112 C CA . THR A 1 428 ? 12.367 5.414 -13.258 1 79.94 428 THR A CA 1
ATOM 3113 C C . THR A 1 428 ? 12.711 6.477 -12.219 1 79.94 428 THR A C 1
ATOM 3115 O O . THR A 1 428 ? 12.969 7.633 -12.562 1 79.94 428 THR A O 1
ATOM 3118 N N . SER A 1 429 ? 12.672 6.074 -10.891 1 86.69 429 SER A N 1
ATOM 3119 C CA . SER A 1 429 ? 13 6.953 -9.766 1 86.69 429 SER A CA 1
ATOM 3120 C C . SER A 1 429 ? 14.5 6.969 -9.492 1 86.69 429 SER A C 1
ATOM 3122 O O . SER A 1 429 ? 15.25 6.207 -10.094 1 86.69 429 SER A O 1
ATOM 3124 N N . PHE A 1 430 ? 14.859 7.805 -8.664 1 92.06 430 PHE A N 1
ATOM 3125 C CA . PHE A 1 430 ? 16.266 7.996 -8.328 1 92.06 430 PHE A CA 1
ATOM 3126 C C . PHE A 1 430 ? 16.891 6.691 -7.848 1 92.06 430 PHE A C 1
ATOM 3128 O O . PHE A 1 430 ? 17.938 6.281 -8.336 1 92.06 430 PHE A O 1
ATOM 3135 N N . PHE A 1 431 ? 16.344 5.977 -6.965 1 90.44 431 PHE A N 1
ATOM 3136 C CA . PHE A 1 431 ? 16.906 4.773 -6.367 1 90.44 431 PHE A CA 1
ATOM 3137 C C . PHE A 1 431 ? 16.953 3.637 -7.383 1 90.44 431 PHE A C 1
ATOM 3139 O O . PHE A 1 431 ? 17.922 2.875 -7.426 1 90.44 431 PHE A O 1
ATOM 3146 N N . ALA A 1 432 ? 15.938 3.568 -8.117 1 85.25 432 ALA A N 1
ATOM 3147 C CA . ALA A 1 432 ? 15.914 2.547 -9.164 1 85.25 432 ALA A CA 1
ATOM 3148 C C . ALA A 1 432 ? 17.016 2.781 -10.188 1 85.25 432 ALA A C 1
ATOM 3150 O O . ALA A 1 432 ? 17.641 1.83 -10.664 1 85.25 432 ALA A O 1
ATOM 3151 N N . LEU A 1 433 ? 17.188 4.004 -10.508 1 87.75 433 LEU A N 1
ATOM 3152 C CA . LEU A 1 433 ? 18.234 4.344 -11.461 1 87.75 433 LEU A CA 1
ATOM 3153 C C . LEU A 1 433 ? 19.609 4.035 -10.891 1 87.75 433 LEU A C 1
ATOM 3155 O O . LEU A 1 433 ? 20.5 3.584 -11.609 1 87.75 433 LEU A O 1
ATOM 3159 N N . GLN A 1 434 ? 19.766 4.355 -9.641 1 91.56 434 GLN A N 1
ATOM 3160 C CA . GLN A 1 434 ? 21.016 4.039 -8.977 1 91.56 434 GLN A CA 1
ATOM 3161 C C . GLN A 1 434 ? 21.312 2.543 -9.031 1 91.56 434 GLN A C 1
ATOM 3163 O O . GLN A 1 434 ? 22.453 2.133 -9.281 1 91.56 434 GLN A O 1
ATOM 3168 N N . LEU A 1 435 ? 20.359 1.751 -8.781 1 88.62 435 LEU A N 1
ATOM 3169 C CA . LEU A 1 435 ? 20.531 0.301 -8.773 1 88.62 435 LEU A CA 1
ATOM 3170 C C . LEU A 1 435 ? 20.75 -0.232 -10.188 1 88.62 435 LEU A C 1
ATOM 3172 O O . LEU A 1 435 ? 21.547 -1.144 -10.391 1 88.62 435 LEU A O 1
ATOM 3176 N N . GLU A 1 436 ? 20.062 0.306 -11.148 1 83.5 436 GLU A N 1
ATOM 3177 C CA . GLU A 1 436 ? 20.234 -0.09 -12.539 1 83.5 436 GLU A CA 1
ATOM 3178 C C . GLU A 1 436 ? 21.672 0.185 -13.008 1 83.5 436 GLU A C 1
ATOM 3180 O O . GLU A 1 436 ? 22.25 -0.617 -13.742 1 83.5 436 GLU A O 1
ATOM 3185 N N . ARG A 1 437 ? 22.125 1.269 -12.625 1 86.69 437 ARG A N 1
ATOM 3186 C CA . ARG A 1 437 ? 23.484 1.655 -13.031 1 86.69 437 ARG A CA 1
ATOM 3187 C C . ARG A 1 437 ? 24.531 0.757 -12.383 1 86.69 437 ARG A C 1
ATOM 3189 O O . ARG A 1 437 ? 25.641 0.62 -12.898 1 86.69 437 ARG A O 1
ATOM 3196 N N . ARG A 1 438 ? 24.109 0.193 -11.258 1 85.88 438 ARG A N 1
ATOM 3197 C CA . ARG A 1 438 ? 24.984 -0.776 -10.609 1 85.88 438 ARG A CA 1
ATOM 3198 C C . ARG A 1 438 ? 24.828 -2.16 -11.227 1 85.88 438 ARG A C 1
ATOM 3200 O O . ARG A 1 438 ? 25.484 -3.117 -10.797 1 85.88 438 ARG A O 1
ATOM 3207 N N . GLY A 1 439 ? 23.938 -2.246 -12.18 1 78.69 439 GLY A N 1
ATOM 3208 C CA . GLY A 1 439 ? 23.703 -3.514 -12.852 1 78.69 439 GLY A CA 1
ATOM 3209 C C . GLY A 1 439 ? 22.719 -4.406 -12.109 1 78.69 439 GLY A C 1
ATOM 3210 O O . GLY A 1 439 ? 22.656 -5.613 -12.367 1 78.69 439 GLY A O 1
ATOM 3211 N N . LEU A 1 440 ? 22.062 -3.863 -11.195 1 76 440 LEU A N 1
ATOM 3212 C CA . LEU A 1 440 ? 21.141 -4.656 -10.383 1 76 440 LEU A CA 1
ATOM 3213 C C . LEU A 1 440 ? 19.703 -4.48 -10.859 1 76 440 LEU A C 1
ATOM 3215 O O . LEU A 1 440 ? 19.188 -3.359 -10.898 1 76 440 LEU A O 1
ATOM 3219 N N . ASP A 1 441 ? 19.109 -5.453 -11.523 1 64.5 441 ASP A N 1
ATOM 3220 C CA . ASP A 1 441 ? 17.703 -5.441 -11.938 1 64.5 441 ASP A CA 1
ATOM 3221 C C . ASP A 1 441 ? 16.812 -6.082 -10.875 1 64.5 441 ASP A C 1
ATOM 3223 O O . ASP A 1 441 ? 16.891 -7.289 -10.641 1 64.5 441 ASP A O 1
ATOM 3227 N N . LEU A 1 442 ? 16.031 -5.281 -10.25 1 63.09 442 LEU A N 1
ATOM 3228 C CA . LEU A 1 442 ? 15.227 -5.797 -9.141 1 63.09 442 LEU A CA 1
ATOM 3229 C C . LEU A 1 442 ? 14.156 -6.766 -9.648 1 63.09 442 LEU A C 1
ATOM 3231 O O . LEU A 1 442 ? 13.773 -7.699 -8.938 1 63.09 442 LEU A O 1
ATOM 3235 N N . LYS A 1 443 ? 13.625 -6.523 -10.852 1 59.69 443 LYS A N 1
ATOM 3236 C CA . LYS A 1 443 ? 12.656 -7.457 -11.422 1 59.69 443 LYS A CA 1
ATOM 3237 C C . LYS A 1 443 ? 13.281 -8.836 -11.617 1 59.69 443 LYS A C 1
ATOM 3239 O O . LYS A 1 443 ? 12.695 -9.852 -11.227 1 59.69 443 LYS A O 1
ATOM 3244 N N . GLY A 1 444 ? 14.305 -8.742 -12.266 1 52.78 444 GLY A N 1
ATOM 3245 C CA . GLY A 1 444 ? 15.07 -9.961 -12.508 1 52.78 444 GLY A CA 1
ATOM 3246 C C . GLY A 1 444 ? 15.633 -10.578 -11.242 1 52.78 444 GLY A C 1
ATOM 3247 O O . GLY A 1 444 ? 15.695 -11.797 -11.117 1 52.78 444 GLY A O 1
ATOM 3248 N N . GLY A 1 445 ? 15.758 -9.727 -10.391 1 53.66 445 GLY A N 1
ATOM 3249 C CA . GLY A 1 445 ? 16.359 -10.172 -9.141 1 53.66 445 GLY A CA 1
ATOM 3250 C C . GLY A 1 445 ? 15.398 -10.969 -8.273 1 53.66 445 GLY A C 1
ATOM 3251 O O . GLY A 1 445 ? 15.797 -11.945 -7.641 1 53.66 445 GLY A O 1
ATOM 3252 N N . PHE A 1 446 ? 14.195 -10.492 -8.352 1 61.16 446 PHE A N 1
ATOM 3253 C CA . PHE A 1 446 ? 13.188 -11.211 -7.578 1 61.16 446 PHE A CA 1
ATOM 3254 C C . PHE A 1 446 ? 13.023 -12.633 -8.094 1 61.16 446 PHE A C 1
ATOM 3256 O O . PHE A 1 446 ? 13.008 -13.586 -7.312 1 61.16 446 PHE A O 1
ATOM 3263 N N . GLU A 1 447 ? 12.875 -12.617 -9.453 1 64.44 447 GLU A N 1
ATOM 3264 C CA . GLU A 1 447 ? 12.75 -13.93 -10.078 1 64.44 447 GLU A CA 1
ATOM 3265 C C . GLU A 1 447 ? 13.922 -14.836 -9.703 1 64.44 447 GLU A C 1
ATOM 3267 O O . GLU A 1 447 ? 13.719 -15.969 -9.266 1 64.44 447 GLU A O 1
ATOM 3272 N N . SER A 1 448 ? 15.023 -14.312 -9.859 1 63.53 448 SER A N 1
ATOM 3273 C CA . SER A 1 448 ? 16.234 -15.055 -9.562 1 63.53 448 SER A CA 1
ATOM 3274 C C . SER A 1 448 ? 16.344 -15.383 -8.078 1 63.53 448 SER A C 1
ATOM 3276 O O . SER A 1 448 ? 16.781 -16.469 -7.707 1 63.53 448 SER A O 1
ATOM 3278 N N . GLY A 1 449 ? 15.867 -14.469 -7.316 1 64.38 449 GLY A N 1
ATOM 3279 C CA . GLY A 1 449 ? 15.906 -14.688 -5.879 1 64.38 449 GLY A CA 1
ATOM 3280 C C . GLY A 1 449 ? 15.039 -15.844 -5.426 1 64.38 449 GLY A C 1
ATOM 3281 O O . GLY A 1 449 ? 15.453 -16.656 -4.59 1 64.38 449 GLY A O 1
ATOM 3282 N N . LEU A 1 450 ? 13.922 -15.945 -6.051 1 71.06 450 LEU A N 1
ATOM 3283 C CA . LEU A 1 450 ? 13.008 -17.016 -5.699 1 71.06 450 LEU A CA 1
ATOM 3284 C C . LEU A 1 450 ? 13.562 -18.375 -6.125 1 71.06 450 LEU A C 1
ATOM 3286 O O . LEU A 1 450 ? 13.422 -19.359 -5.402 1 71.06 450 LEU A O 1
ATOM 3290 N N . LEU A 1 451 ? 14.219 -18.328 -7.27 1 74.88 451 LEU A N 1
ATOM 3291 C CA . LEU A 1 451 ? 14.781 -19.578 -7.781 1 74.88 451 LEU A CA 1
ATOM 3292 C C . LEU A 1 451 ? 16.031 -19.969 -6.996 1 74.88 451 LEU A C 1
ATOM 3294 O O . LEU A 1 451 ? 16.297 -21.172 -6.828 1 74.88 451 LEU A O 1
ATOM 3298 N N . ARG A 1 452 ? 16.641 -19.125 -6.453 1 71.44 452 ARG A N 1
ATOM 3299 C CA . ARG A 1 452 ? 17.859 -19.391 -5.695 1 71.44 452 ARG A CA 1
ATOM 3300 C C . ARG A 1 452 ? 17.531 -19.781 -4.258 1 71.44 452 ARG A C 1
ATOM 3302 O O . ARG A 1 452 ? 18.391 -20.328 -3.549 1 71.44 452 ARG A O 1
ATOM 3309 N N . ALA A 1 453 ? 16.297 -19.453 -3.934 1 70.06 453 ALA A N 1
ATOM 3310 C CA . ALA A 1 453 ? 15.891 -19.75 -2.557 1 70.06 453 ALA A CA 1
ATOM 3311 C C . ALA A 1 453 ? 15.68 -21.234 -2.352 1 70.06 453 ALA A C 1
ATOM 3313 O O . ALA A 1 453 ? 15.703 -21.734 -1.219 1 70.06 453 ALA A O 1
ATOM 3314 N N . SER A 1 454 ? 15.422 -21.969 -3.471 1 78.31 454 SER A N 1
ATOM 3315 C CA . SER A 1 454 ? 15.211 -23.406 -3.385 1 78.31 454 SER A CA 1
ATOM 3316 C C . SER A 1 454 ? 16.375 -24.172 -4.004 1 78.31 454 SER A C 1
ATOM 3318 O O . SER A 1 454 ? 17.016 -23.703 -4.941 1 78.31 454 SER A O 1
ATOM 3320 N N . ARG A 1 455 ? 16.656 -25.344 -3.424 1 86.25 455 ARG A N 1
ATOM 3321 C CA . ARG A 1 455 ? 17.734 -26.203 -3.91 1 86.25 455 ARG A CA 1
ATOM 3322 C C . ARG A 1 455 ? 17.188 -27.391 -4.695 1 86.25 455 ARG A C 1
ATOM 3324 O O . ARG A 1 455 ? 16.016 -27.75 -4.535 1 86.25 455 ARG A O 1
ATOM 3331 N N . VAL A 1 456 ? 18 -27.891 -5.422 1 91.44 456 VAL A N 1
ATOM 3332 C CA . VAL A 1 456 ? 17.656 -29.031 -6.27 1 91.44 456 VAL A CA 1
ATOM 3333 C C . VAL A 1 456 ? 17.219 -30.203 -5.398 1 91.44 456 VAL A C 1
ATOM 3335 O O . VAL A 1 456 ? 16.25 -30.891 -5.711 1 91.44 456 VAL A O 1
ATOM 3338 N N . CYS A 1 457 ? 17.797 -30.422 -4.324 1 89.88 457 CYS A N 1
ATOM 3339 C CA . CYS A 1 457 ? 17.516 -31.578 -3.463 1 89.88 457 CYS A CA 1
ATOM 3340 C C . CYS A 1 457 ? 16.125 -31.469 -2.859 1 89.88 457 CYS A C 1
ATOM 3342 O O . CYS A 1 457 ? 15.523 -32.469 -2.477 1 89.88 457 CYS A O 1
ATOM 3344 N N . ASP A 1 458 ? 15.57 -30.234 -2.795 1 87.44 458 ASP A N 1
ATOM 3345 C CA . ASP A 1 458 ? 14.25 -30 -2.227 1 87.44 458 ASP A CA 1
ATOM 3346 C C . ASP A 1 458 ? 13.156 -30.453 -3.191 1 87.44 458 ASP A C 1
ATOM 3348 O O . ASP A 1 458 ? 12.016 -30.703 -2.777 1 87.44 458 ASP A O 1
ATOM 3352 N N . VAL A 1 459 ? 13.555 -30.531 -4.445 1 89.94 459 VAL A N 1
ATOM 3353 C CA . VAL A 1 459 ? 12.539 -30.734 -5.473 1 89.94 459 VAL A CA 1
ATOM 3354 C C . VAL A 1 459 ? 12.789 -32.062 -6.188 1 89.94 459 VAL A C 1
ATOM 3356 O O . VAL A 1 459 ? 11.891 -32.594 -6.832 1 89.94 459 VAL A O 1
ATOM 3359 N N . MET A 1 460 ? 13.969 -32.625 -6.031 1 90.69 460 MET A N 1
ATOM 3360 C CA . MET A 1 460 ? 14.352 -33.844 -6.781 1 90.69 460 MET A CA 1
ATOM 3361 C C . MET A 1 460 ? 13.508 -35.031 -6.352 1 90.69 460 MET A C 1
ATOM 3363 O O . MET A 1 460 ? 12.938 -35.031 -5.262 1 90.69 460 MET A O 1
ATOM 3367 N N . GLU A 1 461 ? 13.383 -35.938 -7.246 1 88.25 461 GLU A N 1
ATOM 3368 C CA . GLU A 1 461 ? 12.719 -37.219 -6.969 1 88.25 461 GLU A CA 1
ATOM 3369 C C . GLU A 1 461 ? 13.727 -38.344 -6.883 1 88.25 461 GLU A C 1
ATOM 3371 O O . GLU A 1 461 ? 14.641 -38.438 -7.703 1 88.25 461 GLU A O 1
ATOM 3376 N N . GLU A 1 462 ? 13.562 -39.094 -5.898 1 82.5 462 GLU A N 1
ATOM 3377 C CA . GLU A 1 462 ? 14.508 -40.188 -5.668 1 82.5 462 GLU A CA 1
ATOM 3378 C C . GLU A 1 462 ? 14.164 -41.406 -6.52 1 82.5 462 GLU A C 1
ATOM 3380 O O . GLU A 1 462 ? 15.016 -42.281 -6.766 1 82.5 462 GLU A O 1
ATOM 3385 N N . ASN A 1 463 ? 12.992 -41.375 -7.066 1 72.25 463 ASN A N 1
ATOM 3386 C CA . ASN A 1 463 ? 12.562 -42.594 -7.754 1 72.25 463 ASN A CA 1
ATOM 3387 C C . ASN A 1 463 ? 12.953 -42.562 -9.234 1 72.25 463 ASN A C 1
ATOM 3389 O O . ASN A 1 463 ? 12.25 -41.969 -10.055 1 72.25 463 ASN A O 1
ATOM 3393 N N . ALA A 1 464 ? 14.227 -42.812 -9.469 1 76.25 464 ALA A N 1
ATOM 3394 C CA . ALA A 1 464 ? 14.625 -42.938 -10.867 1 76.25 464 ALA A CA 1
ATOM 3395 C C . ALA A 1 464 ? 15.07 -44.375 -11.164 1 76.25 464 ALA A C 1
ATOM 3397 O O . ALA A 1 464 ? 15.492 -45.094 -10.258 1 76.25 464 ALA A O 1
ATOM 3398 N N . GLU A 1 465 ? 14.805 -44.812 -12.336 1 77.81 465 GLU A N 1
ATOM 3399 C CA . GLU A 1 465 ? 15.211 -46.156 -12.75 1 77.81 465 GLU A CA 1
ATOM 3400 C C . GLU A 1 465 ? 16.703 -46.219 -13.094 1 77.81 465 GLU A C 1
ATOM 3402 O O . GLU A 1 465 ? 17.141 -45.562 -14.047 1 77.81 465 GLU A O 1
ATOM 3407 N N . LEU A 1 466 ? 17.406 -46.938 -12.266 1 86.38 466 LEU A N 1
ATOM 3408 C CA . LEU A 1 466 ? 18.859 -47.062 -12.43 1 86.38 466 LEU A CA 1
ATOM 3409 C C . LEU A 1 466 ? 19.219 -48.406 -13.07 1 86.38 466 LEU A C 1
ATOM 3411 O O . LEU A 1 466 ? 18.609 -49.438 -12.781 1 86.38 466 LEU A O 1
ATOM 3415 N N . LEU A 1 467 ? 20.141 -48.25 -13.969 1 89.94 467 LEU A N 1
ATOM 3416 C CA . LEU A 1 467 ? 20.641 -49.469 -14.617 1 89.94 467 LEU A CA 1
ATOM 3417 C C . LEU A 1 467 ? 22.141 -49.625 -14.359 1 89.94 467 LEU A C 1
ATOM 3419 O O . LEU A 1 467 ? 22.875 -48.656 -14.289 1 89.94 467 LEU A O 1
ATOM 3423 N N . ASN A 1 468 ? 22.422 -50.906 -14.242 1 91.56 468 ASN A N 1
ATOM 3424 C CA . ASN A 1 468 ? 23.844 -51.219 -14.156 1 91.56 468 ASN A CA 1
ATOM 3425 C C . ASN A 1 468 ? 24.516 -51.156 -15.531 1 91.56 468 ASN A C 1
ATOM 3427 O O . ASN A 1 468 ? 23.922 -51.562 -16.531 1 91.56 468 ASN A O 1
ATOM 3431 N N . ARG A 1 469 ? 25.734 -50.781 -15.57 1 90.06 469 ARG A N 1
ATOM 3432 C CA . ARG A 1 469 ? 26.469 -50.594 -16.828 1 90.06 469 ARG A CA 1
ATOM 3433 C C . ARG A 1 469 ? 26.578 -51.938 -17.578 1 90.06 469 ARG A C 1
ATOM 3435 O O . ARG A 1 469 ? 26.688 -51.938 -18.812 1 90.06 469 ARG A O 1
ATOM 3442 N N . ASN A 1 470 ? 26.5 -53.062 -16.844 1 89 470 ASN A N 1
ATOM 3443 C CA . ASN A 1 470 ? 26.703 -54.344 -17.469 1 89 470 ASN A CA 1
ATOM 3444 C C . ASN A 1 470 ? 25.375 -55 -17.859 1 89 470 ASN A C 1
ATOM 3446 O O . ASN A 1 470 ? 25.344 -56.156 -18.297 1 89 470 ASN A O 1
ATOM 3450 N N . LEU A 1 471 ? 24.391 -54.344 -17.797 1 89 471 LEU A N 1
ATOM 3451 C CA . LEU A 1 471 ? 23.094 -54.906 -18.156 1 89 471 LEU A CA 1
ATOM 3452 C C . LEU A 1 471 ? 23.016 -55.188 -19.656 1 89 471 LEU A C 1
ATOM 3454 O O . LEU A 1 471 ? 23.312 -54.344 -20.469 1 89 471 LEU A O 1
ATOM 3458 N N . PRO A 1 472 ? 22.641 -56.375 -19.906 1 87.5 472 PRO A N 1
ATOM 3459 C CA . PRO A 1 472 ? 22.547 -56.75 -21.328 1 87.5 472 PRO A CA 1
ATOM 3460 C C . PRO A 1 472 ? 21.453 -55.969 -22.062 1 87.5 472 PRO A C 1
ATOM 3462 O O . PRO A 1 472 ? 20.484 -55.5 -21.453 1 87.5 472 PRO A O 1
ATOM 3465 N N . LEU A 1 473 ? 21.578 -55.875 -23.297 1 85.75 473 LEU A N 1
ATOM 3466 C CA . LEU A 1 473 ? 20.719 -55.094 -24.172 1 85.75 473 LEU A CA 1
ATOM 3467 C C . LEU A 1 473 ? 19.281 -55.594 -24.094 1 85.75 473 LEU A C 1
ATOM 3469 O O . LEU A 1 473 ? 18.344 -54.781 -24.141 1 85.75 473 LEU A O 1
ATOM 3473 N N . ALA A 1 474 ? 19.109 -56.875 -23.969 1 79.56 474 ALA A N 1
ATOM 3474 C CA . ALA A 1 474 ? 17.766 -57.438 -23.906 1 79.56 474 ALA A CA 1
ATOM 3475 C C . ALA A 1 474 ? 17 -56.906 -22.688 1 79.56 474 ALA A C 1
ATOM 3477 O O . ALA A 1 474 ? 15.828 -56.531 -22.797 1 79.56 474 ALA A O 1
ATOM 3478 N N . SER A 1 475 ? 17.688 -56.875 -21.609 1 85.19 475 SER A N 1
ATOM 3479 C CA . SER A 1 475 ? 17.094 -56.375 -20.375 1 85.19 475 SER A CA 1
ATOM 3480 C C . SER A 1 475 ? 16.906 -54.844 -20.422 1 85.19 475 SER A C 1
ATOM 3482 O O . SER A 1 475 ? 15.93 -54.344 -19.875 1 85.19 475 SER A O 1
ATOM 3484 N N . LEU A 1 476 ? 17.797 -54.25 -21.047 1 85.81 476 LEU A N 1
ATOM 3485 C CA . LEU A 1 476 ? 17.734 -52.781 -21.188 1 85.81 476 LEU A CA 1
ATOM 3486 C C . LEU A 1 476 ? 16.469 -52.375 -21.969 1 85.81 476 LEU A C 1
ATOM 3488 O O . LEU A 1 476 ? 15.828 -51.375 -21.609 1 85.81 476 LEU A O 1
ATOM 3492 N N . ARG A 1 477 ? 16.188 -53.062 -22.906 1 79.44 477 ARG A N 1
ATOM 3493 C CA . ARG A 1 477 ? 15.008 -52.812 -23.719 1 79.44 477 ARG A CA 1
ATOM 3494 C C . ARG A 1 477 ? 13.742 -52.875 -22.875 1 79.44 477 ARG A C 1
ATOM 3496 O O . ARG A 1 477 ? 12.852 -52.031 -23 1 79.44 477 ARG A O 1
ATOM 3503 N N . VAL A 1 478 ? 13.711 -53.812 -22.047 1 79.31 478 VAL A N 1
ATOM 3504 C CA . VAL A 1 478 ? 12.547 -54 -21.188 1 79.31 478 VAL A CA 1
ATOM 3505 C C . VAL A 1 478 ? 12.438 -52.844 -20.203 1 79.31 478 VAL A C 1
ATOM 3507 O O . VAL A 1 478 ? 11.344 -52.344 -19.938 1 79.31 478 VAL A O 1
ATOM 3510 N N . CYS A 1 479 ? 13.523 -52.438 -19.797 1 83.12 479 CYS A N 1
ATOM 3511 C CA . CYS A 1 479 ? 13.539 -51.344 -18.844 1 83.12 479 CYS A CA 1
ATOM 3512 C C . CYS A 1 479 ? 13.07 -50.062 -19.484 1 83.12 479 CYS A C 1
ATOM 3514 O O . CYS A 1 479 ? 12.352 -49.281 -18.859 1 83.12 479 CYS A O 1
ATOM 3516 N N . LEU A 1 480 ? 13.5 -49.812 -20.609 1 80 480 LEU A N 1
ATOM 3517 C CA . LEU A 1 480 ? 13.102 -48.625 -21.344 1 80 480 LEU A CA 1
ATOM 3518 C C . LEU A 1 480 ? 11.602 -48.625 -21.625 1 80 480 LEU A C 1
ATOM 3520 O O . LEU A 1 480 ? 10.953 -47.562 -21.594 1 80 480 LEU A O 1
ATOM 3524 N N . GLN A 1 481 ? 11.156 -49.812 -21.922 1 74.81 481 GLN A N 1
ATOM 3525 C CA . GLN A 1 481 ? 9.734 -49.969 -22.203 1 74.81 481 GLN A CA 1
ATOM 3526 C C . GLN A 1 481 ? 8.883 -49.688 -20.969 1 74.81 481 GLN A C 1
ATOM 3528 O O . GLN A 1 481 ? 7.777 -49.156 -21.094 1 74.81 481 GLN A O 1
ATOM 3533 N N . GLU A 1 482 ? 9.414 -50 -19.922 1 76.38 482 GLU A N 1
ATOM 3534 C CA . GLU A 1 482 ? 8.664 -49.875 -18.688 1 76.38 482 GLU A CA 1
ATOM 3535 C C . GLU A 1 482 ? 8.844 -48.469 -18.094 1 76.38 482 GLU A C 1
ATOM 3537 O O . GLU A 1 482 ? 8.086 -48.062 -17.203 1 76.38 482 GLU A O 1
ATOM 3542 N N . SER A 1 483 ? 9.75 -47.781 -18.609 1 75.44 483 SER A N 1
ATOM 3543 C CA . SER A 1 483 ? 10.047 -46.469 -18.047 1 75.44 483 SER A CA 1
ATOM 3544 C C . SER A 1 483 ? 8.969 -45.438 -18.422 1 75.44 483 SER A C 1
ATOM 3546 O O . SER A 1 483 ? 8.523 -45.406 -19.562 1 75.44 483 SER A O 1
ATOM 3548 N N . SER A 1 484 ? 8.625 -44.656 -17.453 1 70.75 484 SER A N 1
ATOM 3549 C CA . SER A 1 484 ? 7.605 -43.656 -17.688 1 70.75 484 SER A CA 1
ATOM 3550 C C . SER A 1 484 ? 8.188 -42.438 -18.375 1 70.75 484 SER A C 1
ATOM 3552 O O . SER A 1 484 ? 7.484 -41.719 -19.109 1 70.75 484 SER A O 1
ATOM 3554 N N . THR A 1 485 ? 9.461 -42.188 -18.297 1 71.94 485 THR A N 1
ATOM 3555 C CA . THR A 1 485 ? 10.078 -40.969 -18.828 1 71.94 485 THR A CA 1
ATOM 3556 C C . THR A 1 485 ? 10.844 -41.25 -20.109 1 71.94 485 THR A C 1
ATOM 3558 O O . THR A 1 485 ? 11.219 -40.344 -20.844 1 71.94 485 THR A O 1
ATOM 3561 N N . GLY A 1 486 ? 11.062 -42.531 -20.375 1 73.81 486 GLY A N 1
ATOM 3562 C CA . GLY A 1 486 ? 11.812 -42.969 -21.547 1 73.81 486 GLY A CA 1
ATOM 3563 C C . GLY A 1 486 ? 13.305 -42.719 -21.422 1 73.81 486 GLY A C 1
ATOM 3564 O O . GLY A 1 486 ? 14.039 -42.844 -22.406 1 73.81 486 GLY A O 1
ATOM 3565 N N . GLU A 1 487 ? 13.672 -42.281 -20.312 1 80.94 487 GLU A N 1
ATOM 3566 C CA . GLU A 1 487 ? 15.086 -42.031 -20.062 1 80.94 487 GLU A CA 1
ATOM 3567 C C . GLU A 1 487 ? 15.57 -42.812 -18.844 1 80.94 487 GLU A C 1
ATOM 3569 O O . GLU A 1 487 ? 14.891 -42.844 -17.812 1 80.94 487 GLU A O 1
ATOM 3574 N N . LEU A 1 488 ? 16.656 -43.562 -19.078 1 87.94 488 LEU A N 1
ATOM 3575 C CA . LEU A 1 488 ? 17.25 -44.344 -18.016 1 87.94 488 LEU A CA 1
ATOM 3576 C C . LEU A 1 488 ? 18.656 -43.875 -17.688 1 87.94 488 LEU A C 1
ATOM 3578 O O . LEU A 1 488 ? 19.344 -43.312 -18.562 1 87.94 488 LEU A O 1
ATOM 3582 N N . PHE A 1 489 ? 19.031 -44.125 -16.453 1 91.88 489 PHE A N 1
ATOM 3583 C CA . PHE A 1 489 ? 20.359 -43.688 -16 1 91.88 489 PHE A CA 1
ATOM 3584 C C . PHE A 1 489 ? 21.234 -44.906 -15.672 1 91.88 489 PHE A C 1
ATOM 3586 O O . PHE A 1 489 ? 20.766 -45.844 -15.055 1 91.88 489 PHE A O 1
ATOM 3593 N N . VAL A 1 490 ? 22.422 -44.844 -16.156 1 93.44 490 VAL A N 1
ATOM 3594 C CA . VAL A 1 490 ? 23.359 -45.938 -15.969 1 93.44 490 VAL A CA 1
ATOM 3595 C C . VAL A 1 490 ? 24.359 -45.594 -14.875 1 93.44 490 VAL A C 1
ATOM 3597 O O . VAL A 1 490 ? 24.953 -44.531 -14.891 1 93.44 490 VAL A O 1
ATOM 3600 N N . VAL A 1 491 ? 24.516 -46.531 -13.969 1 92.38 491 VAL A N 1
ATOM 3601 C CA . VAL A 1 491 ? 25.438 -46.281 -12.859 1 92.38 491 VAL A CA 1
ATOM 3602 C C . VAL A 1 491 ? 26.5 -47.375 -12.828 1 92.38 491 VAL A C 1
ATOM 3604 O O . VAL A 1 491 ? 26.297 -48.469 -13.352 1 92.38 491 VAL A O 1
ATOM 3607 N N . ASP A 1 492 ? 27.641 -47.062 -12.227 1 89.38 492 ASP A N 1
ATOM 3608 C CA . ASP A 1 492 ? 28.703 -48.062 -12.07 1 89.38 492 ASP A CA 1
ATOM 3609 C C . ASP A 1 492 ? 28.516 -48.875 -10.789 1 89.38 492 ASP A C 1
ATOM 3611 O O . ASP A 1 492 ? 27.469 -48.781 -10.133 1 89.38 492 ASP A O 1
ATOM 3615 N N . ASP A 1 493 ? 29.469 -49.781 -10.531 1 88.5 493 ASP A N 1
ATOM 3616 C CA . ASP A 1 493 ? 29.375 -50.688 -9.406 1 88.5 493 ASP A CA 1
ATOM 3617 C C . ASP A 1 493 ? 29.375 -49.938 -8.078 1 88.5 493 ASP A C 1
ATOM 3619 O O . ASP A 1 493 ? 28.891 -50.469 -7.062 1 88.5 493 ASP A O 1
ATOM 3623 N N . HIS A 1 494 ? 29.766 -48.688 -8.094 1 88 494 HIS A N 1
ATOM 3624 C CA . HIS A 1 494 ? 29.828 -47.906 -6.871 1 88 494 HIS A CA 1
ATOM 3625 C C . HIS A 1 494 ? 28.656 -46.938 -6.785 1 88 494 HIS A C 1
ATOM 3627 O O . HIS A 1 494 ? 28.609 -46.094 -5.879 1 88 494 HIS A O 1
ATOM 3633 N N . GLY A 1 495 ? 27.797 -47 -7.719 1 88.56 495 GLY A N 1
ATOM 3634 C CA . GLY A 1 495 ? 26.625 -46.156 -7.691 1 88.56 495 GLY A CA 1
ATOM 3635 C C . GLY A 1 495 ? 26.844 -44.812 -8.359 1 88.56 495 GLY A C 1
ATOM 3636 O O . GLY A 1 495 ? 26.016 -43.906 -8.219 1 88.56 495 GLY A O 1
ATOM 3637 N N . GLY A 1 496 ? 27.953 -44.688 -9 1 91.38 496 GLY A N 1
ATOM 3638 C CA . GLY A 1 496 ? 28.266 -43.438 -9.695 1 91.38 496 GLY A CA 1
ATOM 3639 C C . GLY A 1 496 ? 27.609 -43.344 -11.062 1 91.38 496 GLY A C 1
ATOM 3640 O O . GLY A 1 496 ? 27.547 -44.344 -11.789 1 91.38 496 GLY A O 1
ATOM 3641 N N . LEU A 1 497 ? 27.109 -42.156 -11.383 1 92.56 497 LEU A N 1
ATOM 3642 C CA . LEU A 1 497 ? 26.484 -41.938 -12.68 1 92.56 497 LEU A CA 1
ATOM 3643 C C . LEU A 1 497 ? 27.531 -41.969 -13.797 1 92.56 497 LEU A C 1
ATOM 3645 O O . LEU A 1 497 ? 28.516 -41.219 -13.742 1 92.56 497 LEU A O 1
ATOM 3649 N N . VAL A 1 498 ? 27.219 -42.75 -14.82 1 90.12 498 VAL A N 1
ATOM 3650 C CA . VAL A 1 498 ? 28.188 -42.875 -15.891 1 90.12 498 VAL A CA 1
ATOM 3651 C C . VAL A 1 498 ? 27.562 -42.438 -17.219 1 90.12 498 VAL A C 1
ATOM 3653 O O . VAL A 1 498 ? 28.281 -42.094 -18.156 1 90.12 498 VAL A O 1
ATOM 3656 N N . GLY A 1 499 ? 26.312 -42.562 -17.281 1 90.94 499 GLY A N 1
ATOM 3657 C CA . GLY A 1 499 ? 25.688 -42.188 -18.531 1 90.94 499 GLY A CA 1
ATOM 3658 C C . GLY A 1 499 ? 24.172 -42.25 -18.484 1 90.94 499 GLY A C 1
ATOM 3659 O O . GLY A 1 499 ? 23.594 -42.469 -17.406 1 90.94 499 GLY A O 1
ATOM 3660 N N . THR A 1 500 ? 23.531 -41.938 -19.625 1 90.38 500 THR A N 1
ATOM 3661 C CA . THR A 1 500 ? 22.078 -42.031 -19.797 1 90.38 500 THR A CA 1
ATOM 3662 C C . THR A 1 500 ? 21.734 -42.75 -21.094 1 90.38 500 THR A C 1
ATOM 3664 O O . THR A 1 500 ? 22.531 -42.781 -22.016 1 90.38 500 THR A O 1
ATOM 3667 N N . VAL A 1 501 ? 20.562 -43.438 -21.047 1 86.56 501 VAL A N 1
ATOM 3668 C CA . VAL A 1 501 ? 20.156 -44.188 -22.234 1 86.56 501 VAL A CA 1
ATOM 3669 C C . VAL A 1 501 ? 18.703 -43.844 -22.578 1 86.56 501 VAL A C 1
ATOM 3671 O O . VAL A 1 501 ? 17.844 -43.812 -21.703 1 86.56 501 VAL A O 1
ATOM 3674 N N . THR A 1 502 ? 18.516 -43.5 -23.828 1 82.62 502 THR A N 1
ATOM 3675 C CA . THR A 1 502 ? 17.172 -43.312 -24.375 1 82.62 502 THR A CA 1
ATOM 3676 C C . THR A 1 502 ? 16.969 -44.25 -25.578 1 82.62 502 THR A C 1
ATOM 3678 O O . THR A 1 502 ? 17.906 -44.938 -26 1 82.62 502 THR A O 1
ATOM 3681 N N . LEU A 1 503 ? 15.758 -44.188 -26.016 1 76.06 503 LEU A N 1
ATOM 3682 C CA . LEU A 1 503 ? 15.492 -45.031 -27.172 1 76.06 503 LEU A CA 1
ATOM 3683 C C . LEU A 1 503 ? 16.328 -44.594 -28.375 1 76.06 503 LEU A C 1
ATOM 3685 O O . LEU A 1 503 ? 16.75 -45.438 -29.188 1 76.06 503 LEU A O 1
ATOM 3689 N N . ALA A 1 504 ? 16.531 -43.375 -28.391 1 75.88 504 ALA A N 1
ATOM 3690 C CA . ALA A 1 504 ? 17.312 -42.844 -29.5 1 75.88 504 ALA A CA 1
ATOM 3691 C C . ALA A 1 504 ? 18.75 -43.344 -29.469 1 75.88 504 ALA A C 1
ATOM 3693 O O . ALA A 1 504 ? 19.391 -43.469 -30.516 1 75.88 504 ALA A O 1
ATOM 3694 N N . ASP A 1 505 ? 19.188 -43.719 -28.422 1 78.12 505 ASP A N 1
ATOM 3695 C CA . ASP A 1 505 ? 20.562 -44.156 -28.25 1 78.12 505 ASP A CA 1
ATOM 3696 C C . ASP A 1 505 ? 20.734 -45.625 -28.672 1 78.12 505 ASP A C 1
ATOM 3698 O O . ASP A 1 505 ? 21.844 -46.062 -28.922 1 78.12 505 ASP A O 1
ATOM 3702 N N . LEU A 1 506 ? 19.672 -46.375 -28.625 1 74.75 506 LEU A N 1
ATOM 3703 C CA . LEU A 1 506 ? 19.766 -47.812 -28.953 1 74.75 506 LEU A CA 1
ATOM 3704 C C . LEU A 1 506 ? 19.922 -48 -30.453 1 74.75 506 LEU A C 1
ATOM 3706 O O . LEU A 1 506 ? 20.391 -49.062 -30.906 1 74.75 506 LEU A O 1
ATOM 3710 N N . THR A 1 507 ? 20.062 -47 -31.234 1 64.19 507 THR A N 1
ATOM 3711 C CA . THR A 1 507 ? 20.25 -47.031 -32.688 1 64.19 507 THR A CA 1
ATOM 3712 C C . THR A 1 507 ? 19.641 -48.281 -33.281 1 64.19 507 THR A C 1
ATOM 3714 O O . THR A 1 507 ? 18.625 -48.812 -32.781 1 64.19 507 THR A O 1
ATOM 3717 N N . GLU A 1 508 ? 20.266 -48.906 -34.375 1 60.53 508 GLU A N 1
ATOM 3718 C CA . GLU A 1 508 ? 19.844 -50.094 -35.094 1 60.53 508 GLU A CA 1
ATOM 3719 C C . GLU A 1 508 ? 19.984 -51.344 -34.219 1 60.53 508 GLU A C 1
ATOM 3721 O O . GLU A 1 508 ? 19.266 -52.344 -34.406 1 60.53 508 GLU A O 1
ATOM 3726 N N . ALA A 1 509 ? 20.703 -51.281 -33.156 1 61.25 509 ALA A N 1
ATOM 3727 C CA . ALA A 1 509 ? 21 -52.438 -32.281 1 61.25 509 ALA A CA 1
ATOM 3728 C C . ALA A 1 509 ? 19.781 -52.75 -31.391 1 61.25 509 ALA A C 1
ATOM 3730 O O . ALA A 1 509 ? 19.656 -53.875 -30.906 1 61.25 509 ALA A O 1
ATOM 3731 N N . ALA A 1 510 ? 18.922 -51.812 -31.281 1 61.44 510 ALA A N 1
ATOM 3732 C CA . ALA A 1 510 ? 17.797 -51.938 -30.359 1 61.44 510 ALA A CA 1
ATOM 3733 C C . ALA A 1 510 ? 16.875 -53.062 -30.781 1 61.44 510 ALA A C 1
ATOM 3735 O O . ALA A 1 510 ? 16.25 -53.719 -29.938 1 61.44 510 ALA A O 1
ATOM 3736 N N . PHE A 1 511 ? 17.016 -53.375 -32.125 1 63.94 511 PHE A N 1
ATOM 3737 C CA . PHE A 1 511 ? 15.984 -54.281 -32.594 1 63.94 511 PHE A CA 1
ATOM 3738 C C . PHE A 1 511 ? 16.609 -55.562 -33.156 1 63.94 511 PHE A C 1
ATOM 3740 O O . PHE A 1 511 ? 15.914 -56.375 -33.75 1 63.94 511 PHE A O 1
ATOM 3747 N N . ASP A 1 512 ? 17.953 -55.562 -32.969 1 66.38 512 ASP A N 1
ATOM 3748 C CA . ASP A 1 512 ? 18.641 -56.781 -33.406 1 66.38 512 ASP A CA 1
ATOM 3749 C C . ASP A 1 512 ? 18.797 -57.781 -32.281 1 66.38 512 ASP A C 1
ATOM 3751 O O . ASP A 1 512 ? 19.562 -57.531 -31.328 1 66.38 512 ASP A O 1
ATOM 3755 N N . SER A 1 513 ? 18.094 -58.875 -32.312 1 68.62 513 SER A N 1
ATOM 3756 C CA . SER A 1 513 ? 18.109 -59.875 -31.266 1 68.62 513 SER A CA 1
ATOM 3757 C C . SER A 1 513 ? 19.484 -60.531 -31.156 1 68.62 513 SER A C 1
ATOM 3759 O O . SER A 1 513 ? 19.844 -61.094 -30.125 1 68.62 513 SER A O 1
ATOM 3761 N N . GLU A 1 514 ? 20.25 -60.469 -32.25 1 71.81 514 GLU A N 1
ATOM 3762 C CA . GLU A 1 514 ? 21.562 -61.094 -32.219 1 71.81 514 GLU A CA 1
ATOM 3763 C C . GLU A 1 514 ? 22.516 -60.375 -31.281 1 71.81 514 GLU A C 1
ATOM 3765 O O . GLU A 1 514 ? 23.484 -60.938 -30.781 1 71.81 514 GLU A O 1
ATOM 3770 N N . LEU A 1 515 ? 22.141 -59.219 -31.078 1 75.06 515 LEU A N 1
ATOM 3771 C CA . LEU A 1 515 ? 23.016 -58.406 -30.266 1 75.06 515 LEU A CA 1
ATOM 3772 C C . LEU A 1 515 ? 22.594 -58.406 -28.812 1 75.06 515 LEU A C 1
ATOM 3774 O O . LEU A 1 515 ? 23.219 -57.75 -27.969 1 75.06 515 LEU A O 1
ATOM 3778 N N . ASP A 1 516 ? 21.703 -59.219 -28.422 1 76.81 516 ASP A N 1
ATOM 3779 C CA . ASP A 1 516 ? 21.062 -59.219 -27.109 1 76.81 516 ASP A CA 1
ATOM 3780 C C . ASP A 1 516 ? 22.078 -59.5 -26.016 1 76.81 516 ASP A C 1
ATOM 3782 O O . ASP A 1 516 ? 22 -58.969 -24.922 1 76.81 516 ASP A O 1
ATOM 3786 N N . PHE A 1 517 ? 23 -60.312 -26.297 1 77.69 517 PHE A N 1
ATOM 3787 C CA . PHE A 1 517 ? 23.922 -60.719 -25.25 1 77.69 517 PHE A CA 1
ATOM 3788 C C . PHE A 1 517 ? 25.328 -60.25 -25.547 1 77.69 517 PHE A C 1
ATOM 3790 O O . PHE A 1 517 ? 26.266 -60.531 -24.781 1 77.69 517 PHE A O 1
ATOM 3797 N N . LEU A 1 518 ? 25.469 -59.438 -26.641 1 79.25 518 LEU A N 1
ATOM 3798 C CA . LEU A 1 518 ? 26.797 -59 -27.016 1 79.25 518 LEU A CA 1
ATOM 3799 C C . LEU A 1 518 ? 27.016 -57.531 -26.625 1 79.25 518 LEU A C 1
ATOM 3801 O O . LEU A 1 518 ? 28.156 -57.094 -26.469 1 79.25 518 LEU A O 1
ATOM 3805 N N . VAL A 1 519 ? 25.984 -56.875 -26.562 1 85.94 519 VAL A N 1
ATOM 3806 C CA . VAL A 1 519 ? 26.047 -55.469 -26.297 1 85.94 519 VAL A CA 1
ATOM 3807 C C . VAL A 1 519 ? 25.422 -55.156 -24.922 1 85.94 519 VAL A C 1
ATOM 3809 O O . VAL A 1 519 ? 24.422 -55.781 -24.547 1 85.94 519 VAL A O 1
ATOM 3812 N N . ASN A 1 520 ? 26.125 -54.406 -24.094 1 87.62 520 ASN A N 1
ATOM 3813 C CA . ASN A 1 520 ? 25.609 -54 -22.797 1 87.62 520 ASN A CA 1
ATOM 3814 C C . ASN A 1 520 ? 25.281 -52.5 -22.734 1 87.62 520 ASN A C 1
ATOM 3816 O O . ASN A 1 520 ? 25.469 -51.812 -23.719 1 87.62 520 ASN A O 1
ATOM 3820 N N . ALA A 1 521 ? 24.719 -52.094 -21.641 1 89.25 521 ALA A N 1
ATOM 3821 C CA . ALA A 1 521 ? 24.297 -50.719 -21.469 1 89.25 521 ALA A CA 1
ATOM 3822 C C . ALA A 1 521 ? 25.453 -49.75 -21.641 1 89.25 521 ALA A C 1
ATOM 3824 O O . ALA A 1 521 ? 25.297 -48.656 -22.203 1 89.25 521 ALA A O 1
ATOM 3825 N N . ALA A 1 522 ? 26.594 -50.094 -21.25 1 88.44 522 ALA A N 1
ATOM 3826 C CA . ALA A 1 522 ? 27.781 -49.25 -21.344 1 88.44 522 ALA A CA 1
ATOM 3827 C C . ALA A 1 522 ? 28.141 -48.969 -22.797 1 88.44 522 ALA A C 1
ATOM 3829 O O . ALA A 1 522 ? 28.734 -47.938 -23.109 1 88.44 522 ALA A O 1
ATOM 3830 N N . ASP A 1 523 ? 27.734 -49.75 -23.672 1 87.5 523 ASP A N 1
ATOM 3831 C CA . ASP A 1 523 ? 28.094 -49.625 -25.078 1 87.5 523 ASP A CA 1
ATOM 3832 C C . ASP A 1 523 ? 27.156 -48.688 -25.812 1 87.5 523 ASP A C 1
ATOM 3834 O O . ASP A 1 523 ? 27.5 -48.125 -26.859 1 87.5 523 ASP A O 1
ATOM 3838 N N . VAL A 1 524 ? 26.016 -48.5 -25.234 1 86.44 524 VAL A N 1
ATOM 3839 C CA . VAL A 1 524 ? 25.016 -47.75 -25.984 1 86.44 524 VAL A CA 1
ATOM 3840 C C . VAL A 1 524 ? 24.719 -46.438 -25.266 1 86.44 524 VAL A C 1
ATOM 3842 O O . VAL A 1 524 ? 24.141 -45.5 -25.844 1 86.44 524 VAL A O 1
ATOM 3845 N N . MET A 1 525 ? 25.094 -46.375 -24.141 1 86.88 525 MET A N 1
ATOM 3846 C CA . MET A 1 525 ? 24.75 -45.188 -23.328 1 86.88 525 MET A CA 1
ATOM 3847 C C . MET A 1 525 ? 25.453 -43.938 -23.828 1 86.88 525 MET A C 1
ATOM 3849 O O . MET A 1 525 ? 26.516 -44.031 -24.453 1 86.88 525 MET A O 1
ATOM 3853 N N . ARG A 1 526 ? 24.781 -42.781 -23.656 1 88.38 526 ARG A N 1
ATOM 3854 C CA . ARG A 1 526 ? 25.438 -41.5 -23.859 1 88.38 526 ARG A CA 1
ATOM 3855 C C . ARG A 1 526 ? 26.312 -41.156 -22.656 1 88.38 526 ARG A C 1
ATOM 3857 O O . ARG A 1 526 ? 25.844 -41.094 -21.516 1 88.38 526 ARG A O 1
ATOM 3864 N N . ARG A 1 527 ? 27.516 -40.812 -23.016 1 87.44 527 ARG A N 1
ATOM 3865 C CA . ARG A 1 527 ? 28.469 -40.562 -21.953 1 87.44 527 ARG A CA 1
ATOM 3866 C C . ARG A 1 527 ? 28.438 -39.094 -21.531 1 87.44 527 ARG A C 1
ATOM 3868 O O . ARG A 1 527 ? 28.078 -38.219 -22.328 1 87.44 527 ARG A O 1
ATOM 3875 N N . ASN A 1 528 ? 28.719 -38.812 -20.312 1 84 528 ASN A N 1
ATOM 3876 C CA . ASN A 1 528 ? 28.844 -37.469 -19.703 1 84 528 ASN A CA 1
ATOM 3877 C C . ASN A 1 528 ? 27.531 -36.688 -19.797 1 84 528 ASN A C 1
ATOM 3879 O O . ASN A 1 528 ? 27.516 -35.594 -20.328 1 84 528 ASN A O 1
ATOM 3883 N N . PRO A 1 529 ? 26.547 -37.281 -19.266 1 87.81 529 PRO A N 1
ATOM 3884 C CA . PRO A 1 529 ? 25.281 -36.562 -19.266 1 87.81 529 PRO A CA 1
ATOM 3885 C C . PRO A 1 529 ? 25.312 -35.312 -18.375 1 87.81 529 PRO A C 1
ATOM 3887 O O . PRO A 1 529 ? 26.141 -35.219 -17.469 1 87.81 529 PRO A O 1
ATOM 3890 N N . PRO A 1 530 ? 24.438 -34.312 -18.688 1 89.94 530 PRO A N 1
ATOM 3891 C CA . PRO A 1 530 ? 24.312 -33.188 -17.75 1 89.94 530 PRO A CA 1
ATOM 3892 C C . PRO A 1 530 ? 23.875 -33.625 -16.359 1 89.94 530 PRO A C 1
ATOM 3894 O O . PRO A 1 530 ? 23.047 -34.531 -16.234 1 89.94 530 PRO A O 1
ATOM 3897 N N . MET A 1 531 ? 24.516 -33.125 -15.398 1 92.5 531 MET A N 1
ATOM 3898 C CA . MET A 1 531 ? 24.172 -33.469 -14.023 1 92.5 531 MET A CA 1
ATOM 3899 C C . MET A 1 531 ? 24.094 -32.25 -13.148 1 92.5 531 MET A C 1
ATOM 3901 O O . MET A 1 531 ? 24.656 -31.188 -13.492 1 92.5 531 MET A O 1
ATOM 3905 N N . LEU A 1 532 ? 23.359 -32.312 -12.133 1 93.69 532 LEU A N 1
ATOM 3906 C CA . LEU A 1 532 ? 23.219 -31.266 -11.133 1 93.69 532 LEU A CA 1
ATOM 3907 C C . LEU A 1 532 ? 23.625 -31.766 -9.75 1 93.69 532 LEU A C 1
ATOM 3909 O O . LEU A 1 532 ? 23.531 -32.969 -9.461 1 93.69 532 LEU A O 1
ATOM 3913 N N . LEU A 1 533 ? 24.156 -30.891 -9.047 1 93.44 533 LEU A N 1
ATOM 3914 C CA . LEU A 1 533 ? 24.469 -31.219 -7.664 1 93.44 533 LEU A CA 1
ATOM 3915 C C . LEU A 1 533 ? 23.234 -31.016 -6.773 1 93.44 533 LEU A C 1
ATOM 3917 O O . LEU A 1 533 ? 22.406 -30.156 -7.051 1 93.44 533 LEU A O 1
ATOM 3921 N N . CYS A 1 534 ? 23.188 -31.781 -5.758 1 90.81 534 CYS A N 1
ATOM 3922 C CA . CYS A 1 534 ? 22.094 -31.688 -4.809 1 90.81 534 CYS A CA 1
ATOM 3923 C C . CYS A 1 534 ? 21.953 -30.281 -4.254 1 90.81 534 CYS A C 1
ATOM 3925 O O . CYS A 1 534 ? 20.844 -29.766 -4.094 1 90.81 534 CYS A O 1
ATOM 3927 N N . ASN A 1 535 ? 22.984 -29.562 -4.109 1 88.75 535 ASN A N 1
ATOM 3928 C CA . ASN A 1 535 ? 22.984 -28.266 -3.447 1 88.75 535 ASN A CA 1
ATOM 3929 C C . ASN A 1 535 ? 22.891 -27.125 -4.457 1 88.75 535 ASN A C 1
ATOM 3931 O O . ASN A 1 535 ? 22.891 -25.953 -4.074 1 88.75 535 ASN A O 1
ATOM 3935 N N . ASP A 1 536 ? 22.781 -27.531 -5.699 1 89.06 536 ASP A N 1
ATOM 3936 C CA . ASP A 1 536 ? 22.578 -26.484 -6.695 1 89.06 536 ASP A CA 1
ATOM 3937 C C . ASP A 1 536 ? 21.219 -25.797 -6.496 1 89.06 536 ASP A C 1
ATOM 3939 O O . ASP A 1 536 ? 20.297 -26.375 -5.918 1 89.06 536 ASP A O 1
ATOM 3943 N N . HIS A 1 537 ? 21.141 -24.516 -6.922 1 88.31 537 HIS A N 1
ATOM 3944 C CA . HIS A 1 537 ? 19.875 -23.797 -6.875 1 88.31 537 HIS A CA 1
ATOM 3945 C C . HIS A 1 537 ? 19 -24.125 -8.078 1 88.31 537 HIS A C 1
ATOM 3947 O O . HIS A 1 537 ? 19.5 -24.609 -9.102 1 88.31 537 HIS A O 1
ATOM 3953 N N . LEU A 1 538 ? 17.75 -23.891 -7.918 1 88.88 538 LEU A N 1
ATOM 3954 C CA . LEU A 1 538 ? 16.812 -24.188 -9 1 88.88 538 LEU A CA 1
ATOM 3955 C C . LEU A 1 538 ? 17.125 -23.344 -10.227 1 88.88 538 LEU A C 1
ATOM 3957 O O . LEU A 1 538 ? 16.844 -23.75 -11.359 1 88.88 538 LEU A O 1
ATOM 3961 N N . GLU A 1 539 ? 17.672 -22.172 -9.945 1 86.12 539 GLU A N 1
ATOM 3962 C CA . GLU A 1 539 ? 18.094 -21.359 -11.078 1 86.12 539 GLU A CA 1
ATOM 3963 C C . GLU A 1 539 ? 19.109 -22.094 -11.953 1 86.12 539 GLU A C 1
ATOM 3965 O O . GLU A 1 539 ? 19.016 -22.062 -13.18 1 86.12 539 GLU A O 1
ATOM 3970 N N . THR A 1 540 ? 20 -22.703 -11.305 1 87.62 540 THR A N 1
ATOM 3971 C CA . THR A 1 540 ? 21 -23.5 -12.008 1 87.62 540 THR A CA 1
ATOM 3972 C C . THR A 1 540 ? 20.359 -24.656 -12.75 1 87.62 540 THR A C 1
ATOM 3974 O O . THR A 1 540 ? 20.766 -25 -13.867 1 87.62 540 THR A O 1
ATOM 3977 N N . ALA A 1 541 ? 19.438 -25.219 -12.102 1 91.25 541 ALA A N 1
ATOM 3978 C CA . ALA A 1 541 ? 18.734 -26.328 -12.727 1 91.25 541 ALA A CA 1
ATOM 3979 C C . ALA A 1 541 ? 18.062 -25.891 -14.023 1 91.25 541 ALA A C 1
ATOM 3981 O O . ALA A 1 541 ? 18.188 -26.547 -15.055 1 91.25 541 ALA A O 1
ATOM 3982 N N . LEU A 1 542 ? 17.453 -24.766 -13.914 1 85.44 542 LEU A N 1
ATOM 3983 C CA . LEU A 1 542 ? 16.734 -24.266 -15.086 1 85.44 542 LEU A CA 1
ATOM 3984 C C . LEU A 1 542 ? 17.719 -23.891 -16.203 1 85.44 542 LEU A C 1
ATOM 3986 O O . LEU A 1 542 ? 17.453 -24.156 -17.375 1 85.44 542 LEU A O 1
ATOM 3990 N N . LEU A 1 543 ? 18.734 -23.297 -15.852 1 85.06 543 LEU A N 1
ATOM 3991 C CA . LEU A 1 543 ? 19.766 -22.938 -16.828 1 85.06 543 LEU A CA 1
ATOM 3992 C C . LEU A 1 543 ? 20.359 -24.172 -17.484 1 85.06 543 LEU A C 1
ATOM 3994 O O . LEU A 1 543 ? 20.562 -24.203 -18.688 1 85.06 543 LEU A O 1
ATOM 3998 N N . THR A 1 544 ? 20.641 -25.172 -16.734 1 89.25 544 THR A N 1
ATOM 3999 C CA . THR A 1 544 ? 21.203 -26.422 -17.25 1 89.25 544 THR A CA 1
ATOM 4000 C C . THR A 1 544 ? 20.203 -27.109 -18.188 1 89.25 544 THR A C 1
ATOM 4002 O O . THR A 1 544 ? 20.594 -27.641 -19.234 1 89.25 544 THR A O 1
ATOM 4005 N N . MET A 1 545 ? 19.031 -27.109 -17.812 1 88.06 545 MET A N 1
ATOM 4006 C CA . MET A 1 545 ? 18 -27.719 -18.656 1 88.06 545 MET A CA 1
ATOM 4007 C C . MET A 1 545 ? 17.844 -26.969 -19.969 1 88.06 545 MET A C 1
ATOM 4009 O O . MET A 1 545 ? 17.703 -27.578 -21.031 1 88.06 545 MET A O 1
ATOM 4013 N N . ARG A 1 546 ? 17.922 -25.688 -19.859 1 80.44 546 ARG A N 1
ATOM 4014 C CA . ARG A 1 546 ? 17.812 -24.859 -21.047 1 80.44 546 ARG A CA 1
ATOM 4015 C C . ARG A 1 546 ? 19.016 -25.062 -21.969 1 80.44 546 ARG A C 1
ATOM 4017 O O . ARG A 1 546 ? 18.859 -25.188 -23.188 1 80.44 546 ARG A O 1
ATOM 4024 N N . ASP A 1 547 ? 20.141 -25.125 -21.422 1 82.44 547 ASP A N 1
ATOM 4025 C CA . ASP A 1 547 ? 21.375 -25.266 -22.203 1 82.44 547 ASP A CA 1
ATOM 4026 C C . ASP A 1 547 ? 21.469 -26.672 -22.812 1 82.44 547 ASP A C 1
ATOM 4028 O O . ASP A 1 547 ? 21.906 -26.812 -23.953 1 82.44 547 ASP A O 1
ATOM 4032 N N . SER A 1 548 ? 21.062 -27.688 -22.078 1 81.44 548 SER A N 1
ATOM 4033 C CA . SER A 1 548 ? 21.172 -29.062 -22.547 1 81.44 548 SER A CA 1
ATOM 4034 C C . SER A 1 548 ? 19.969 -29.453 -23.406 1 81.44 548 SER A C 1
ATOM 4036 O O . SER A 1 548 ? 20.047 -30.391 -24.203 1 81.44 548 SER A O 1
ATOM 4038 N N . GLY A 1 549 ? 18.844 -28.766 -23.094 1 76.81 549 GLY A N 1
ATOM 4039 C CA . GLY A 1 549 ? 17.609 -29.109 -23.781 1 76.81 549 GLY A CA 1
ATOM 4040 C C . GLY A 1 549 ? 16.906 -30.312 -23.188 1 76.81 549 GLY A C 1
ATOM 4041 O O . GLY A 1 549 ? 15.93 -30.812 -23.766 1 76.81 549 GLY A O 1
ATOM 4042 N N . GLU A 1 550 ? 17.422 -30.844 -22.078 1 81.62 550 GLU A N 1
ATOM 4043 C CA . GLU A 1 550 ? 16.828 -32 -21.422 1 81.62 550 GLU A CA 1
ATOM 4044 C C . GLU A 1 550 ? 15.836 -31.578 -20.344 1 81.62 550 GLU A C 1
ATOM 4046 O O . GLU A 1 550 ? 16.078 -30.594 -19.625 1 81.62 550 GLU A O 1
ATOM 4051 N N . SER A 1 551 ? 14.734 -32.281 -20.266 1 84.19 551 SER A N 1
ATOM 4052 C CA . SER A 1 551 ? 13.719 -31.938 -19.266 1 84.19 551 SER A CA 1
ATOM 4053 C C . SER A 1 551 ? 13.906 -32.781 -18 1 84.19 551 SER A C 1
ATOM 4055 O O . SER A 1 551 ? 13.234 -32.531 -17 1 84.19 551 SER A O 1
ATOM 4057 N N . LEU A 1 552 ? 14.766 -33.75 -18.109 1 88.06 552 LEU A N 1
ATOM 4058 C CA . LEU A 1 552 ? 15.094 -34.625 -16.984 1 88.06 552 LEU A CA 1
ATOM 4059 C C . LEU A 1 552 ? 16.594 -34.656 -16.766 1 88.06 552 LEU A C 1
ATOM 4061 O O . LEU A 1 552 ? 17.359 -35 -17.672 1 88.06 552 LEU A O 1
ATOM 4065 N N . ILE A 1 553 ? 17.047 -34.281 -15.531 1 91.56 553 ILE A N 1
ATOM 4066 C CA . ILE A 1 553 ? 18.484 -34.25 -15.258 1 91.56 553 ILE A CA 1
ATOM 4067 C C . ILE A 1 553 ? 18.781 -35.031 -13.984 1 91.56 553 ILE A C 1
ATOM 4069 O O . ILE A 1 553 ? 18.016 -35 -13.031 1 91.56 553 ILE A O 1
ATOM 4073 N N . ALA A 1 554 ? 19.859 -35.75 -14.039 1 93.06 554 ALA A N 1
ATOM 4074 C CA . ALA A 1 554 ? 20.312 -36.531 -12.875 1 93.06 554 ALA A CA 1
ATOM 4075 C C . ALA A 1 554 ? 20.906 -35.625 -11.812 1 93.06 554 ALA A C 1
ATOM 4077 O O . ALA A 1 554 ? 21.547 -34.594 -12.133 1 93.06 554 ALA A O 1
ATOM 4078 N N . VAL A 1 555 ? 20.609 -35.938 -10.594 1 94.56 555 VAL A N 1
ATOM 4079 C CA . VAL A 1 555 ? 21.172 -35.219 -9.445 1 94.56 555 VAL A CA 1
ATOM 4080 C C . VAL A 1 555 ? 22.188 -36.125 -8.742 1 94.56 555 VAL A C 1
ATOM 4082 O O . VAL A 1 555 ? 21.906 -37.281 -8.43 1 94.56 555 VAL A O 1
ATOM 4085 N N . VAL A 1 556 ? 23.391 -35.562 -8.539 1 93.31 556 VAL A N 1
ATOM 4086 C CA . VAL A 1 556 ? 24.453 -36.344 -7.918 1 93.31 556 VAL A CA 1
ATOM 4087 C C . VAL A 1 556 ? 24.922 -35.656 -6.641 1 93.31 556 VAL A C 1
ATOM 4089 O O . VAL A 1 556 ? 24.594 -34.469 -6.406 1 93.31 556 VAL A O 1
ATOM 4092 N N . ASP A 1 557 ? 25.547 -36.375 -5.879 1 89.44 557 ASP A N 1
ATOM 4093 C CA . ASP A 1 557 ? 25.984 -35.844 -4.586 1 89.44 557 ASP A CA 1
ATOM 4094 C C . ASP A 1 557 ? 27.141 -34.875 -4.75 1 89.44 557 ASP A C 1
ATOM 4096 O O . ASP A 1 557 ? 27.125 -33.781 -4.18 1 89.44 557 ASP A O 1
ATOM 4100 N N . ASN A 1 558 ? 28.172 -35.25 -5.395 1 88.38 558 ASN A N 1
ATOM 4101 C CA . ASN A 1 558 ? 29.312 -34.375 -5.641 1 88.38 558 ASN A CA 1
ATOM 4102 C C . ASN A 1 558 ? 29.938 -34.625 -7.012 1 88.38 558 ASN A C 1
ATOM 4104 O O . ASN A 1 558 ? 29.641 -35.656 -7.648 1 88.38 558 ASN A O 1
ATOM 4108 N N . SER A 1 559 ? 30.828 -33.719 -7.457 1 83.19 559 SER A N 1
ATOM 4109 C CA . SER A 1 559 ? 31.422 -33.781 -8.789 1 83.19 559 SER A CA 1
ATOM 4110 C C . SER A 1 559 ? 32.531 -34.844 -8.852 1 83.19 559 SER A C 1
ATOM 4112 O O . SER A 1 559 ? 32.875 -35.312 -9.938 1 83.19 559 SER A O 1
ATOM 4114 N N . GLU A 1 560 ? 33 -35.188 -7.738 1 81.06 560 GLU A N 1
ATOM 4115 C CA . GLU A 1 560 ? 34.125 -36.156 -7.719 1 81.06 560 GLU A CA 1
ATOM 4116 C C . GLU A 1 560 ? 33.625 -37.594 -7.82 1 81.06 560 GLU A C 1
ATOM 4118 O O . GLU A 1 560 ? 34.062 -38.344 -8.688 1 81.06 560 GLU A O 1
ATOM 4123 N N . ASN A 1 561 ? 32.688 -38.094 -6.992 1 83.12 561 ASN A N 1
ATOM 4124 C CA . ASN A 1 561 ? 32.188 -39.438 -6.949 1 83.12 561 ASN A CA 1
ATOM 4125 C C . ASN A 1 561 ? 30.938 -39.625 -7.812 1 83.12 561 ASN A C 1
ATOM 4127 O O . ASN A 1 561 ? 30.594 -40.719 -8.195 1 83.12 561 ASN A O 1
ATOM 4131 N N . CYS A 1 562 ? 30.297 -38.594 -8.164 1 89.31 562 CYS A N 1
ATOM 4132 C CA . CYS A 1 562 ? 29.094 -38.531 -8.984 1 89.31 562 CYS A CA 1
ATOM 4133 C C . CYS A 1 562 ? 28.078 -39.594 -8.539 1 89.31 562 CYS A C 1
ATOM 4135 O O . CYS A 1 562 ? 27.469 -40.281 -9.367 1 89.31 562 CYS A O 1
ATOM 4137 N N . LYS A 1 563 ? 27.969 -39.812 -7.25 1 91.75 563 LYS A N 1
ATOM 4138 C CA . LYS A 1 563 ? 26.969 -40.75 -6.758 1 91.75 563 LYS A CA 1
ATOM 4139 C C . LYS A 1 563 ? 25.562 -40.281 -7.105 1 91.75 563 LYS A C 1
ATOM 4141 O O . LYS A 1 563 ? 25.188 -39.156 -6.82 1 91.75 563 LYS A O 1
ATOM 4146 N N . PHE A 1 564 ? 24.812 -41.219 -7.613 1 92.62 564 PHE A N 1
ATOM 4147 C CA . PHE A 1 564 ? 23.469 -40.906 -8.07 1 92.62 564 PHE A CA 1
ATOM 4148 C C . PHE A 1 564 ? 22.516 -40.75 -6.887 1 92.62 564 PHE A C 1
ATOM 4150 O O . PHE A 1 564 ? 22.406 -41.625 -6.051 1 92.62 564 PHE A O 1
ATOM 4157 N N . LEU A 1 565 ? 21.781 -39.594 -6.766 1 92.06 565 LEU A N 1
ATOM 4158 C CA . LEU A 1 565 ? 20.859 -39.344 -5.668 1 92.06 565 LEU A CA 1
ATOM 4159 C C . LEU A 1 565 ? 19.422 -39.375 -6.156 1 92.06 565 LEU A C 1
ATOM 4161 O O . LEU A 1 565 ? 18.516 -39.719 -5.398 1 92.06 565 LEU A O 1
ATOM 4165 N N . GLY A 1 566 ? 19.25 -38.969 -7.375 1 92.25 566 GLY A N 1
ATOM 4166 C CA . GLY A 1 566 ? 17.906 -38.875 -7.926 1 92.25 566 GLY A CA 1
ATOM 4167 C C . GLY A 1 566 ? 17.844 -38.094 -9.227 1 92.25 566 GLY A C 1
ATOM 4168 O O . GLY A 1 566 ? 18.844 -37.969 -9.93 1 92.25 566 GLY A O 1
ATOM 4169 N N . VAL A 1 567 ? 16.578 -37.688 -9.641 1 92.62 567 VAL A N 1
ATOM 4170 C CA . VAL A 1 567 ? 16.391 -36.938 -10.875 1 92.62 567 VAL A CA 1
ATOM 4171 C C . VAL A 1 567 ? 15.5 -35.719 -10.609 1 92.62 567 VAL A C 1
ATOM 4173 O O . VAL A 1 567 ? 14.75 -35.688 -9.633 1 92.62 567 VAL A O 1
ATOM 4176 N N . ILE A 1 568 ? 15.672 -34.688 -11.359 1 91.44 568 ILE A N 1
ATOM 4177 C CA . ILE A 1 568 ? 14.828 -33.5 -11.297 1 91.44 568 ILE A CA 1
ATOM 4178 C C . ILE A 1 568 ? 14.234 -33.219 -12.68 1 91.44 568 ILE A C 1
ATOM 4180 O O . ILE A 1 568 ? 14.961 -33.188 -13.68 1 91.44 568 ILE A O 1
ATOM 4184 N N . GLU A 1 569 ? 12.906 -33.094 -12.68 1 88.94 569 GLU A N 1
ATOM 4185 C CA . GLU A 1 569 ? 12.203 -32.812 -13.93 1 88.94 569 GLU A CA 1
ATOM 4186 C C . GLU A 1 569 ? 11.891 -31.328 -14.055 1 88.94 569 GLU A C 1
ATOM 4188 O O . GLU A 1 569 ? 11.625 -30.656 -13.062 1 88.94 569 GLU A O 1
ATOM 4193 N N . GLU A 1 570 ? 11.859 -30.859 -15.227 1 87.06 570 GLU A N 1
ATOM 4194 C CA . GLU A 1 570 ? 11.594 -29.453 -15.492 1 87.06 570 GLU A CA 1
ATOM 4195 C C . GLU A 1 570 ? 10.219 -29.047 -14.969 1 87.06 570 GLU A C 1
ATOM 4197 O O . GLU A 1 570 ? 10.047 -27.938 -14.438 1 87.06 570 GLU A O 1
ATOM 4202 N N . LYS A 1 571 ? 9.25 -29.938 -15.172 1 82.06 571 LYS A N 1
ATOM 4203 C CA . LYS A 1 571 ? 7.902 -29.609 -14.695 1 82.06 571 LYS A CA 1
ATOM 4204 C C . LYS A 1 571 ? 7.879 -29.406 -13.188 1 82.06 571 LYS A C 1
ATOM 4206 O O . LYS A 1 571 ? 7.152 -28.562 -12.68 1 82.06 571 LYS A O 1
ATOM 4211 N N . HIS A 1 572 ? 8.672 -30.156 -12.477 1 84.94 572 HIS A N 1
ATOM 4212 C CA . HIS A 1 572 ? 8.727 -30.031 -11.023 1 84.94 572 HIS A CA 1
ATOM 4213 C C . HIS A 1 572 ? 9.438 -28.75 -10.617 1 84.94 572 HIS A C 1
ATOM 4215 O O . HIS A 1 572 ? 9.078 -28.125 -9.609 1 84.94 572 HIS A O 1
ATOM 4221 N N . VAL A 1 573 ? 10.414 -28.422 -11.398 1 86.06 573 VAL A N 1
ATOM 4222 C CA . VAL A 1 573 ? 11.102 -27.156 -11.148 1 86.06 573 VAL A CA 1
ATOM 4223 C C . VAL A 1 573 ? 10.133 -26 -11.336 1 86.06 573 VAL A C 1
ATOM 4225 O O . VAL A 1 573 ? 10.055 -25.094 -10.5 1 86.06 573 VAL A O 1
ATOM 4228 N N . MET A 1 574 ? 9.414 -26.031 -12.359 1 84.06 574 MET A N 1
ATOM 4229 C CA . MET A 1 574 ? 8.461 -24.984 -12.68 1 84.06 574 MET A CA 1
ATOM 4230 C C . MET A 1 574 ? 7.336 -24.922 -11.648 1 84.06 574 MET A C 1
ATOM 4232 O O . MET A 1 574 ? 6.863 -23.844 -11.289 1 84.06 574 MET A O 1
ATOM 4236 N N . ALA A 1 575 ? 6.949 -26.094 -11.258 1 81.19 575 ALA A N 1
ATOM 4237 C CA . ALA A 1 575 ? 5.922 -26.156 -10.227 1 81.19 575 ALA A CA 1
ATOM 4238 C C . ALA A 1 575 ? 6.414 -25.547 -8.914 1 81.19 575 ALA A C 1
ATOM 4240 O O . ALA A 1 575 ? 5.668 -24.828 -8.242 1 81.19 575 ALA A O 1
ATOM 4241 N N . ALA A 1 576 ? 7.582 -25.891 -8.664 1 81.5 576 ALA A N 1
ATOM 4242 C CA . ALA A 1 576 ? 8.172 -25.328 -7.453 1 81.5 576 ALA A CA 1
ATOM 4243 C C . ALA A 1 576 ? 8.289 -23.797 -7.562 1 81.5 576 ALA A C 1
ATOM 4245 O O . ALA A 1 576 ? 8.055 -23.094 -6.586 1 81.5 576 ALA A O 1
ATOM 4246 N N . TYR A 1 577 ? 8.703 -23.422 -8.664 1 79.06 577 TYR A N 1
ATOM 4247 C CA . TYR A 1 577 ? 8.805 -21.984 -8.922 1 79.06 577 TYR A CA 1
ATOM 4248 C C . TYR A 1 577 ? 7.441 -21.312 -8.805 1 79.06 577 TYR A C 1
ATOM 4250 O O . TYR A 1 577 ? 7.324 -20.25 -8.211 1 79.06 577 TYR A O 1
ATOM 4258 N N . ASN A 1 578 ? 6.449 -21.938 -9.344 1 76.25 578 ASN A N 1
ATOM 4259 C CA . ASN A 1 578 ? 5.082 -21.422 -9.258 1 76.25 578 ASN A CA 1
ATOM 4260 C C . ASN A 1 578 ? 4.621 -21.328 -7.805 1 76.25 578 ASN A C 1
ATOM 4262 O O . ASN A 1 578 ? 3.973 -20.344 -7.422 1 76.25 578 ASN A O 1
ATOM 4266 N N . ARG A 1 579 ? 4.891 -22.312 -7.168 1 75.56 579 ARG A N 1
ATOM 4267 C CA . ARG A 1 579 ? 4.523 -22.328 -5.758 1 75.56 579 ARG A CA 1
ATOM 4268 C C . ARG A 1 579 ? 5.211 -21.188 -5.004 1 75.56 579 ARG A C 1
ATOM 4270 O O . ARG A 1 579 ? 4.598 -20.531 -4.156 1 75.56 579 ARG A O 1
ATOM 4277 N N . ALA A 1 580 ? 6.43 -21.031 -5.309 1 73.44 580 ALA A N 1
ATOM 4278 C CA . ALA A 1 580 ? 7.191 -19.969 -4.668 1 73.44 580 ALA A CA 1
ATOM 4279 C C . ALA A 1 580 ? 6.613 -18.594 -5.016 1 73.44 580 ALA A C 1
ATOM 4281 O O . ALA A 1 580 ? 6.535 -17.719 -4.156 1 73.44 580 ALA A O 1
ATOM 4282 N N . LEU A 1 581 ? 6.254 -18.484 -6.172 1 72.5 581 LEU A N 1
ATOM 4283 C CA . LEU A 1 581 ? 5.66 -17.234 -6.641 1 72.5 581 LEU A CA 1
ATOM 4284 C C . LEU A 1 581 ? 4.32 -16.984 -5.957 1 72.5 581 LEU A C 1
ATOM 4286 O O . LEU A 1 581 ? 4.035 -15.852 -5.547 1 72.5 581 LEU A O 1
ATOM 4290 N N . LEU A 1 582 ? 3.604 -18.016 -5.867 1 70.19 582 LEU A N 1
ATOM 4291 C CA . LEU A 1 582 ? 2.295 -17.906 -5.234 1 70.19 582 LEU A CA 1
ATOM 4292 C C . LEU A 1 582 ? 2.434 -17.594 -3.748 1 70.19 582 LEU A C 1
ATOM 4294 O O . LEU A 1 582 ? 1.701 -16.75 -3.211 1 70.19 582 LEU A O 1
ATOM 4298 N N . LEU A 1 583 ? 3.324 -18.25 -3.201 1 65.56 583 LEU A N 1
ATOM 4299 C CA . LEU A 1 583 ? 3.562 -18.016 -1.781 1 65.56 583 LEU A CA 1
ATOM 4300 C C . LEU A 1 583 ? 4.008 -16.578 -1.536 1 65.56 583 LEU A C 1
ATOM 4302 O O . LEU A 1 583 ? 3.578 -15.953 -0.567 1 65.56 583 LEU A O 1
ATOM 4306 N N . SER A 1 584 ? 4.875 -16.203 -2.367 1 64.62 584 SER A N 1
ATOM 4307 C CA . SER A 1 584 ? 5.34 -14.828 -2.256 1 64.62 584 SER A CA 1
ATOM 4308 C C . SER A 1 584 ? 4.184 -13.844 -2.398 1 64.62 584 SER A C 1
ATOM 4310 O O . SER A 1 584 ? 4.121 -12.844 -1.681 1 64.62 584 SER A O 1
ATOM 4312 N N . ARG A 1 585 ? 3.402 -14.125 -3.275 1 64.06 585 ARG A N 1
ATOM 4313 C CA . ARG A 1 585 ? 2.236 -13.273 -3.496 1 64.06 585 ARG A CA 1
ATOM 4314 C C . ARG A 1 585 ? 1.311 -13.289 -2.285 1 64.06 585 ARG A C 1
ATOM 4316 O O . ARG A 1 585 ? 0.793 -12.25 -1.879 1 64.06 585 ARG A O 1
ATOM 4323 N N . TYR A 1 586 ? 1.102 -14.516 -1.8 1 61.28 586 TYR A N 1
ATOM 4324 C CA . TYR A 1 586 ? 0.236 -14.648 -0.634 1 61.28 586 TYR A CA 1
ATOM 4325 C C . TYR A 1 586 ? 0.814 -13.906 0.564 1 61.28 586 TYR A C 1
ATOM 4327 O O . TYR A 1 586 ? 0.075 -13.297 1.338 1 61.28 586 TYR A O 1
ATOM 4335 N N . GLU A 1 587 ? 2.055 -14.031 0.596 1 56.88 587 GLU A N 1
ATOM 4336 C CA . GLU A 1 587 ? 2.727 -13.312 1.674 1 56.88 587 GLU A CA 1
ATOM 4337 C C . GLU A 1 587 ? 2.561 -11.805 1.52 1 56.88 587 GLU A C 1
ATOM 4339 O O . GLU A 1 587 ? 2.459 -11.078 2.512 1 56.88 587 GLU A O 1
ATOM 4344 N N . GLU A 1 588 ? 2.592 -11.477 0.316 1 58.22 588 GLU A N 1
ATOM 4345 C CA . GLU A 1 588 ? 2.482 -10.055 0.029 1 58.22 588 GLU A CA 1
ATOM 4346 C C . GLU A 1 588 ? 1.045 -9.57 0.194 1 58.22 588 GLU A C 1
ATOM 4348 O O . GLU A 1 588 ? 0.806 -8.367 0.372 1 58.22 588 GLU A O 1
ATOM 4353 N N . ARG A 1 589 ? 0.095 -10.484 -0.043 1 54.78 589 ARG A N 1
ATOM 4354 C CA . ARG A 1 589 ? -1.302 -10.078 0.058 1 54.78 589 ARG A CA 1
ATOM 4355 C C . ARG A 1 589 ? -1.882 -10.438 1.42 1 54.78 589 ARG A C 1
ATOM 4357 O O . ARG A 1 589 ? -2.768 -9.75 1.928 1 54.78 589 ARG A O 1
ATOM 4364 N N . ASP A 1 590 ? -1.994 -12.07 1.711 1 49.22 590 ASP A N 1
ATOM 4365 C CA . ASP A 1 590 ? -2.684 -12.633 2.869 1 49.22 590 ASP A CA 1
ATOM 4366 C C . ASP A 1 590 ? -2.07 -12.125 4.172 1 49.22 590 ASP A C 1
ATOM 4368 O O . ASP A 1 590 ? -2.418 -12.602 5.254 1 49.22 590 ASP A O 1
ATOM 4372 N N . VAL A 1 591 ? -1.161 -11.391 4.129 1 37.38 591 VAL A N 1
ATOM 4373 C CA . VAL A 1 591 ? -1.046 -11.109 5.555 1 37.38 591 VAL A CA 1
ATOM 4374 C C . VAL A 1 591 ? -2.205 -10.219 6 1 37.38 591 VAL A C 1
ATOM 4376 O O . VAL A 1 591 ? -2.592 -9.289 5.289 1 37.38 591 VAL A O 1
ATOM 4379 N N . MET B 1 1 ? -38.656 -0.779 -35.5 1 23.27 1 MET B N 1
ATOM 4380 C CA . MET B 1 1 ? -37.375 -1.471 -35.656 1 23.27 1 MET B CA 1
ATOM 4381 C C . MET B 1 1 ? -36.219 -0.525 -35.406 1 23.27 1 MET B C 1
ATOM 4383 O O . MET B 1 1 ? -35.75 0.141 -36.344 1 23.27 1 MET B O 1
ATOM 4387 N N . LEU B 1 2 ? -36.188 0.302 -34.406 1 24.52 2 LEU B N 1
ATOM 4388 C CA . LEU B 1 2 ? -35.406 1.498 -34.156 1 24.52 2 LEU B CA 1
ATOM 4389 C C . LEU B 1 2 ? -33.938 1.141 -33.938 1 24.52 2 LEU B C 1
ATOM 4391 O O . LEU B 1 2 ? -33.625 0.252 -33.156 1 24.52 2 LEU B O 1
ATOM 4395 N N . ARG B 1 3 ? -33.125 1.368 -35.062 1 33.19 3 ARG B N 1
ATOM 4396 C CA . ARG B 1 3 ? -31.703 1.184 -35.25 1 33.19 3 ARG B CA 1
ATOM 4397 C C . ARG B 1 3 ? -30.906 1.789 -34.094 1 33.19 3 ARG B C 1
ATOM 4399 O O . ARG B 1 3 ? -31.047 2.977 -33.812 1 33.19 3 ARG B O 1
ATOM 4406 N N . PRO B 1 4 ? -30.594 0.983 -33.125 1 33.75 4 PRO B N 1
ATOM 4407 C CA . PRO B 1 4 ? -29.922 1.461 -31.922 1 33.75 4 PRO B CA 1
ATOM 4408 C C . PRO B 1 4 ? -28.75 2.393 -32.219 1 33.75 4 PRO B C 1
ATOM 4410 O O . PRO B 1 4 ? -28.172 2.336 -33.312 1 33.75 4 PRO B O 1
ATOM 4413 N N . LEU B 1 5 ? -28.656 3.584 -31.656 1 33.19 5 LEU B N 1
ATOM 4414 C CA . LEU B 1 5 ? -27.875 4.809 -31.797 1 33.19 5 LEU B CA 1
ATOM 4415 C C . LEU B 1 5 ? -26.375 4.492 -31.891 1 33.19 5 LEU B C 1
ATOM 4417 O O . LEU B 1 5 ? -25.797 3.98 -30.938 1 33.19 5 LEU B O 1
ATOM 4421 N N . TYR B 1 6 ? -25.766 4.25 -33.094 1 36.59 6 TYR B N 1
ATOM 4422 C CA . TYR B 1 6 ? -24.453 4.066 -33.688 1 36.59 6 TYR B CA 1
ATOM 4423 C C . TYR B 1 6 ? -23.484 5.164 -33.25 1 36.59 6 TYR B C 1
ATOM 4425 O O . TYR B 1 6 ? -22.281 5.047 -33.469 1 36.59 6 TYR B O 1
ATOM 4433 N N . SER B 1 7 ? -24.047 6.352 -33.031 1 41.31 7 SER B N 1
ATOM 4434 C CA . SER B 1 7 ? -23.188 7.535 -32.969 1 41.31 7 SER B CA 1
ATOM 4435 C C . SER B 1 7 ? -22.312 7.523 -31.734 1 41.31 7 SER B C 1
ATOM 4437 O O . SER B 1 7 ? -21.234 8.133 -31.719 1 41.31 7 SER B O 1
ATOM 4439 N N . SER B 1 8 ? -22.906 7.004 -30.719 1 41.78 8 SER B N 1
ATOM 4440 C CA . SER B 1 8 ? -22.109 6.996 -29.484 1 41.78 8 SER B CA 1
ATOM 4441 C C . SER B 1 8 ? -20.891 6.078 -29.625 1 41.78 8 SER B C 1
ATOM 4443 O O . SER B 1 8 ? -19.969 6.152 -28.812 1 41.78 8 SER B O 1
ATOM 4445 N N . SER B 1 9 ? -20.922 5.23 -30.719 1 43.16 9 SER B N 1
ATOM 4446 C CA . SER B 1 9 ? -19.844 4.281 -30.969 1 43.16 9 SER B CA 1
ATOM 4447 C C . SER B 1 9 ? -18.609 4.984 -31.516 1 43.16 9 SER B C 1
ATOM 4449 O O . SER B 1 9 ? -17.484 4.598 -31.203 1 43.16 9 SER B O 1
ATOM 4451 N N . ARG B 1 10 ? -18.812 5.945 -32.5 1 45.25 10 ARG B N 1
ATOM 4452 C CA . ARG B 1 10 ? -17.688 6.586 -33.156 1 45.25 10 ARG B CA 1
ATOM 4453 C C . ARG B 1 10 ? -16.906 7.477 -32.219 1 45.25 10 ARG B C 1
ATOM 4455 O O . ARG B 1 10 ? -15.688 7.625 -32.344 1 45.25 10 ARG B O 1
ATOM 4462 N N . LEU B 1 11 ? -17.703 8.242 -31.5 1 40.09 11 LEU B N 1
ATOM 4463 C CA . LEU B 1 11 ? -17 9.062 -30.531 1 40.09 11 LEU B CA 1
ATOM 4464 C C . LEU B 1 11 ? -16.078 8.211 -29.656 1 40.09 11 LEU B C 1
ATOM 4466 O O . LEU B 1 11 ? -14.953 8.617 -29.344 1 40.09 11 LEU B O 1
ATOM 4470 N N . PHE B 1 12 ? -16.688 7.043 -29.281 1 43.38 12 PHE B N 1
ATOM 4471 C CA . PHE B 1 12 ? -15.953 6.094 -28.453 1 43.38 12 PHE B CA 1
ATOM 4472 C C . PHE B 1 12 ? -14.797 5.473 -29.234 1 43.38 12 PHE B C 1
ATOM 4474 O O . PHE B 1 12 ? -13.734 5.211 -28.672 1 43.38 12 PHE B O 1
ATOM 4481 N N . GLN B 1 13 ? -15.031 5.254 -30.594 1 44.44 13 GLN B N 1
ATOM 4482 C CA . GLN B 1 13 ? -13.953 4.715 -31.406 1 44.44 13 GLN B CA 1
ATOM 4483 C C . GLN B 1 13 ? -12.852 5.75 -31.609 1 44.44 13 GLN B C 1
ATOM 4485 O O . GLN B 1 13 ? -11.664 5.414 -31.578 1 44.44 13 GLN B O 1
ATOM 4490 N N . ALA B 1 14 ? -13.18 6.891 -32 1 41.06 14 ALA B N 1
ATOM 4491 C CA . ALA B 1 14 ? -12.203 7.957 -32.188 1 41.06 14 ALA B CA 1
ATOM 4492 C C . ALA B 1 14 ? -11.414 8.211 -30.906 1 41.06 14 ALA B C 1
ATOM 4494 O O . ALA B 1 14 ? -10.203 8.438 -30.938 1 41.06 14 ALA B O 1
ATOM 4495 N N . ALA B 1 15 ? -12.117 8.305 -29.828 1 42.81 15 ALA B N 1
ATOM 4496 C CA . ALA B 1 15 ? -11.391 8.406 -28.562 1 42.81 15 ALA B CA 1
ATOM 4497 C C . ALA B 1 15 ? -10.398 7.258 -28.406 1 42.81 15 ALA B C 1
ATOM 4499 O O . ALA B 1 15 ? -9.297 7.445 -27.875 1 42.81 15 ALA B O 1
ATOM 4500 N N . ARG B 1 16 ? -10.711 6.152 -28.969 1 44.06 16 ARG B N 1
ATOM 4501 C CA . ARG B 1 16 ? -9.844 4.977 -28.953 1 44.06 16 ARG B CA 1
ATOM 4502 C C . ARG B 1 16 ? -8.562 5.234 -29.734 1 44.06 16 ARG B C 1
ATOM 4504 O O . ARG B 1 16 ? -7.48 4.793 -29.344 1 44.06 16 ARG B O 1
ATOM 4511 N N . GLN B 1 17 ? -8.812 5.734 -30.938 1 43.97 17 GLN B N 1
ATOM 4512 C CA . GLN B 1 17 ? -7.652 5.922 -31.797 1 43.97 17 GLN B CA 1
ATOM 4513 C C . GLN B 1 17 ? -6.73 7.012 -31.25 1 43.97 17 GLN B C 1
ATOM 4515 O O . GLN B 1 17 ? -5.504 6.898 -31.359 1 43.97 17 GLN B O 1
ATOM 4520 N N . TYR B 1 18 ? -7.305 8.141 -31.156 1 39.91 18 TYR B N 1
ATOM 4521 C CA . TYR B 1 18 ? -6.496 9.281 -30.75 1 39.91 18 TYR B CA 1
ATOM 4522 C C . TYR B 1 18 ? -5.883 9.047 -29.375 1 39.91 18 TYR B C 1
ATOM 4524 O O . TYR B 1 18 ? -4.812 9.578 -29.062 1 39.91 18 TYR B O 1
ATOM 4532 N N . PHE B 1 19 ? -6.609 8.516 -28.375 1 42.5 19 PHE B N 1
ATOM 4533 C CA . PHE B 1 19 ? -6.047 8.383 -27.031 1 42.5 19 PHE B CA 1
ATOM 4534 C C . PHE B 1 19 ? -5.117 7.176 -26.969 1 42.5 19 PHE B C 1
ATOM 4536 O O . PHE B 1 19 ? -5.492 6.125 -26.438 1 42.5 19 PHE B O 1
ATOM 4543 N N . ARG B 1 20 ? -4.434 6.914 -27.953 1 46.47 20 ARG B N 1
ATOM 4544 C CA . ARG B 1 20 ? -3.307 5.988 -27.953 1 46.47 20 ARG B CA 1
ATOM 4545 C C . ARG B 1 20 ? -2.541 6.047 -26.641 1 46.47 20 ARG B C 1
ATOM 4547 O O . ARG B 1 20 ? -1.812 5.113 -26.297 1 46.47 20 ARG B O 1
ATOM 4554 N N . ASN B 1 21 ? -2.502 7.246 -25.953 1 58.62 21 ASN B N 1
ATOM 4555 C CA . ASN B 1 21 ? -1.752 7.273 -24.703 1 58.62 21 ASN B CA 1
ATOM 4556 C C . ASN B 1 21 ? -2.598 6.789 -23.531 1 58.62 21 ASN B C 1
ATOM 4558 O O . ASN B 1 21 ? -3.449 7.523 -23.031 1 58.62 21 ASN B O 1
ATOM 4562 N N . ASP B 1 22 ? -2.727 5.512 -23.453 1 67.19 22 ASP B N 1
ATOM 4563 C CA . ASP B 1 22 ? -3.463 4.762 -22.438 1 67.19 22 ASP B CA 1
ATOM 4564 C C . ASP B 1 22 ? -3.502 5.527 -21.125 1 67.19 22 ASP B C 1
ATOM 4566 O O . ASP B 1 22 ? -4.523 5.535 -20.438 1 67.19 22 ASP B O 1
ATOM 4570 N N . GLN B 1 23 ? -2.607 6.48 -20.984 1 74 23 GLN B N 1
ATOM 4571 C CA . GLN B 1 23 ? -2.547 7.16 -19.688 1 74 23 GLN B CA 1
ATOM 4572 C C . GLN B 1 23 ? -3.457 8.383 -19.672 1 74 23 GLN B C 1
ATOM 4574 O O . GLN B 1 23 ? -4.105 8.664 -18.656 1 74 23 GLN B O 1
ATOM 4579 N N . LEU B 1 24 ? -3.529 9.102 -20.766 1 77.56 24 LEU B N 1
ATOM 4580 C CA . LEU B 1 24 ? -4.383 10.281 -20.844 1 77.56 24 LEU B CA 1
ATOM 4581 C C . LEU B 1 24 ? -5.855 9.883 -20.844 1 77.56 24 LEU B C 1
ATOM 4583 O O . LEU B 1 24 ? -6.688 10.562 -20.234 1 77.56 24 LEU B O 1
ATOM 4587 N N . MET B 1 25 ? -6.117 8.867 -21.578 1 83.38 25 MET B N 1
ATOM 4588 C CA . MET B 1 25 ? -7.488 8.367 -21.609 1 83.38 25 MET B CA 1
ATOM 4589 C C . MET B 1 25 ? -7.938 7.934 -20.219 1 83.38 25 MET B C 1
ATOM 4591 O O . MET B 1 25 ? -9.055 8.234 -19.797 1 83.38 25 MET B O 1
ATOM 4595 N N . LEU B 1 26 ? -7.062 7.305 -19.578 1 86.88 26 LEU B N 1
ATOM 4596 C CA . LEU B 1 26 ? -7.383 6.844 -18.234 1 86.88 26 LEU B CA 1
ATOM 4597 C C . LEU B 1 26 ? -7.59 8.023 -17.297 1 86.88 26 LEU B C 1
ATOM 4599 O O . LEU B 1 26 ? -8.453 7.977 -16.406 1 86.88 26 LEU B O 1
ATOM 4603 N N . ALA B 1 27 ? -6.832 9.047 -17.5 1 87.06 27 ALA B N 1
ATOM 4604 C CA . ALA B 1 27 ? -6.961 10.242 -16.656 1 87.06 27 ALA B CA 1
ATOM 4605 C C . ALA B 1 27 ? -8.305 10.93 -16.891 1 87.06 27 ALA B C 1
ATOM 4607 O O . ALA B 1 27 ? -8.961 11.352 -15.93 1 87.06 27 ALA B O 1
ATOM 4608 N N . MET B 1 28 ? -8.703 11.031 -18.047 1 90.94 28 MET B N 1
ATOM 4609 C CA . MET B 1 28 ? -9.977 11.672 -18.375 1 90.94 28 MET B CA 1
ATOM 4610 C C . MET B 1 28 ? -11.148 10.852 -17.859 1 90.94 28 MET B C 1
ATOM 4612 O O . MET B 1 28 ? -12.102 11.398 -17.312 1 90.94 28 MET B O 1
ATOM 4616 N N . LEU B 1 29 ? -11.008 9.578 -18.078 1 94.75 29 LEU B N 1
ATOM 4617 C CA . LEU B 1 29 ? -12.055 8.695 -17.578 1 94.75 29 LEU B CA 1
ATOM 4618 C C . LEU B 1 29 ? -12.148 8.773 -16.062 1 94.75 29 LEU B C 1
ATOM 4620 O O . LEU B 1 29 ? -13.242 8.688 -15.492 1 94.75 29 LEU B O 1
ATOM 4624 N N . SER B 1 30 ? -11.031 8.914 -15.453 1 95.5 30 SER B N 1
ATOM 4625 C CA . SER B 1 30 ? -11.016 9 -13.992 1 95.5 30 SER B CA 1
ATOM 4626 C C . SER B 1 30 ? -11.734 10.25 -13.508 1 95.5 30 SER B C 1
ATOM 4628 O O . SER B 1 30 ? -12.422 10.219 -12.484 1 95.5 30 SER B O 1
ATOM 4630 N N . VAL B 1 31 ? -11.586 11.328 -14.234 1 94.56 31 VAL B N 1
ATOM 4631 C CA . VAL B 1 31 ? -12.273 12.562 -13.875 1 94.56 31 VAL B CA 1
ATOM 4632 C C . VAL B 1 31 ? -13.781 12.383 -14.031 1 94.56 31 VAL B C 1
ATOM 4634 O O . VAL B 1 31 ? -14.555 12.758 -13.148 1 94.56 31 VAL B O 1
ATOM 4637 N N . ILE B 1 32 ? -14.141 11.773 -15.07 1 97.31 32 ILE B N 1
ATOM 4638 C CA . ILE B 1 32 ? -15.555 11.562 -15.352 1 97.31 32 ILE B CA 1
ATOM 4639 C C . ILE B 1 32 ? -16.156 10.641 -14.289 1 97.31 32 ILE B C 1
ATOM 4641 O O . ILE B 1 32 ? -17.219 10.922 -13.742 1 97.31 32 ILE B O 1
ATOM 4645 N N . ILE B 1 33 ? -15.469 9.602 -14.008 1 98 33 ILE B N 1
ATOM 4646 C CA . ILE B 1 33 ? -15.938 8.648 -13.008 1 98 33 ILE B CA 1
ATOM 4647 C C . ILE B 1 33 ? -16.031 9.328 -11.648 1 98 33 ILE B C 1
ATOM 4649 O O . ILE B 1 33 ? -16.969 9.094 -10.891 1 98 33 ILE B O 1
ATOM 4653 N N . GLY B 1 34 ? -15.039 10.18 -11.336 1 97.75 34 GLY B N 1
ATOM 4654 C CA . GLY B 1 34 ? -15.078 10.914 -10.086 1 97.75 34 GLY B CA 1
ATOM 4655 C C . GLY B 1 34 ? -16.281 11.844 -9.977 1 97.75 34 GLY B C 1
ATOM 4656 O O . GLY B 1 34 ? -16.953 11.883 -8.938 1 97.75 34 GLY B O 1
ATOM 4657 N N . ILE B 1 35 ? -16.578 12.5 -11.016 1 97.25 35 ILE B N 1
ATOM 4658 C CA . ILE B 1 35 ? -17.672 13.461 -11.023 1 97.25 35 ILE B CA 1
ATOM 4659 C C . ILE B 1 35 ? -19.016 12.734 -10.898 1 97.25 35 ILE B C 1
ATOM 4661 O O . ILE B 1 35 ? -19.844 13.078 -10.047 1 97.25 35 ILE B O 1
ATOM 4665 N N . VAL B 1 36 ? -19.172 11.766 -11.68 1 98.31 36 VAL B N 1
ATOM 4666 C CA . VAL B 1 36 ? -20.453 11.062 -11.719 1 98.31 36 VAL B CA 1
ATOM 4667 C C . VAL B 1 36 ? -20.656 10.281 -10.422 1 98.31 36 VAL B C 1
ATOM 4669 O O . VAL B 1 36 ? -21.75 10.266 -9.867 1 98.31 36 VAL B O 1
ATOM 4672 N N . THR B 1 37 ? -19.625 9.617 -9.984 1 98.31 37 THR B N 1
ATOM 4673 C CA . THR B 1 37 ? -19.75 8.875 -8.734 1 98.31 37 THR B CA 1
ATOM 4674 C C . THR B 1 37 ? -20.047 9.82 -7.574 1 98.31 37 THR B C 1
ATOM 4676 O O . THR B 1 37 ? -20.844 9.492 -6.695 1 98.31 37 THR B O 1
ATOM 4679 N N . GLY B 1 38 ? -19.297 10.969 -7.574 1 97.19 38 GLY B N 1
ATOM 4680 C CA . GLY B 1 38 ? -19.609 11.969 -6.562 1 97.19 38 GLY B CA 1
ATOM 4681 C C . GLY B 1 38 ? -21.078 12.375 -6.57 1 97.19 38 GLY B C 1
ATOM 4682 O O . GLY B 1 38 ? -21.703 12.469 -5.516 1 97.19 38 GLY B O 1
ATOM 4683 N N . ALA B 1 39 ? -21.609 12.555 -7.676 1 97.81 39 ALA B N 1
ATOM 4684 C CA . ALA B 1 39 ? -23.016 12.938 -7.824 1 97.81 39 ALA B CA 1
ATOM 4685 C C . ALA B 1 39 ? -23.938 11.797 -7.402 1 97.81 39 ALA B C 1
ATOM 4687 O O . ALA B 1 39 ? -24.984 12.031 -6.777 1 97.81 39 ALA B O 1
ATOM 4688 N N . LEU B 1 40 ? -23.578 10.625 -7.766 1 98.06 40 LEU B N 1
ATOM 4689 C CA . LEU B 1 40 ? -24.375 9.453 -7.402 1 98.06 40 LEU B CA 1
ATOM 4690 C C . LEU B 1 40 ? -24.406 9.266 -5.891 1 98.06 40 LEU B C 1
ATOM 4692 O O . LEU B 1 40 ? -25.438 8.906 -5.328 1 98.06 4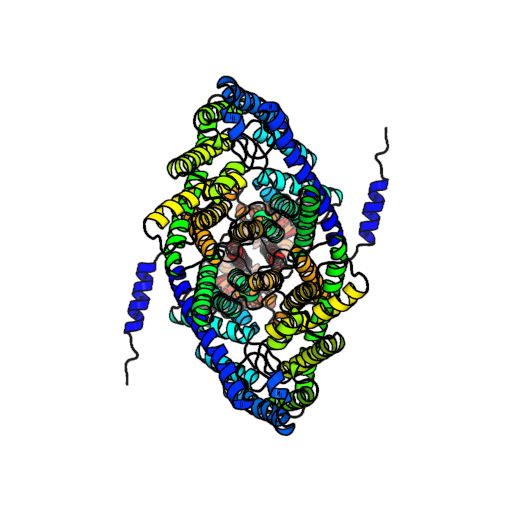0 LEU B O 1
ATOM 4696 N N . VAL B 1 41 ? -23.328 9.477 -5.266 1 96.94 41 VAL B N 1
ATOM 4697 C CA . VAL B 1 41 ? -23.25 9.32 -3.818 1 96.94 41 VAL B CA 1
ATOM 4698 C C . VAL B 1 41 ? -24.109 10.391 -3.137 1 96.94 41 VAL B C 1
ATOM 4700 O O . VAL B 1 41 ? -24.766 10.109 -2.137 1 96.94 41 VAL B O 1
ATOM 4703 N N . ILE B 1 42 ? -24.094 11.578 -3.652 1 96.62 42 ILE B N 1
ATOM 4704 C CA . ILE B 1 42 ? -24.938 12.648 -3.131 1 96.62 42 ILE B CA 1
ATOM 4705 C C . ILE B 1 42 ? -26.406 12.266 -3.287 1 96.62 42 ILE B C 1
ATOM 4707 O O . ILE B 1 42 ? -27.203 12.414 -2.352 1 96.62 42 ILE B O 1
ATOM 4711 N N . ALA B 1 43 ? -26.75 11.805 -4.445 1 97.69 43 ALA B N 1
ATOM 4712 C CA . ALA B 1 43 ? -28.125 11.383 -4.703 1 97.69 43 ALA B CA 1
ATOM 4713 C C . ALA B 1 43 ? -28.547 10.266 -3.756 1 97.69 43 ALA B C 1
ATOM 4715 O O . ALA B 1 43 ? -29.688 10.242 -3.279 1 97.69 43 ALA B O 1
ATOM 4716 N N . PHE B 1 44 ? -27.719 9.367 -3.539 1 97.44 44 PHE B N 1
ATOM 4717 C CA . PHE B 1 44 ? -27.969 8.25 -2.631 1 97.44 44 PHE B CA 1
ATOM 4718 C C . PHE B 1 44 ? -28.203 8.75 -1.213 1 97.44 44 PHE B C 1
ATOM 4720 O O . PHE B 1 44 ? -29.156 8.336 -0.554 1 97.44 44 PHE B O 1
ATOM 4727 N N . ARG B 1 45 ? -27.359 9.625 -0.744 1 95 45 ARG B N 1
ATOM 4728 C CA . ARG B 1 45 ? -27.5 10.18 0.597 1 95 45 ARG B CA 1
ATOM 4729 C C . ARG B 1 45 ? -28.797 10.969 0.729 1 95 45 ARG B C 1
ATOM 4731 O O . ARG B 1 45 ? -29.5 10.859 1.738 1 95 45 ARG B O 1
ATOM 4738 N N . GLU B 1 46 ? -29.094 11.727 -0.281 1 95.06 46 GLU B N 1
ATOM 4739 C CA . GLU B 1 46 ? -30.359 12.469 -0.283 1 95.06 46 GLU B CA 1
ATOM 4740 C C . GLU B 1 46 ? -31.562 11.523 -0.308 1 95.06 46 GLU B C 1
ATOM 4742 O O . GLU B 1 46 ? -32.594 11.836 0.252 1 95.06 46 GLU B O 1
ATOM 4747 N N . GLY B 1 47 ? -31.391 10.43 -1.014 1 96.62 47 GLY B N 1
ATOM 4748 C CA . GLY B 1 47 ? -32.438 9.414 -1.002 1 96.62 47 GLY B CA 1
ATOM 4749 C C . GLY B 1 47 ? -32.719 8.852 0.38 1 96.62 47 GLY B C 1
ATOM 4750 O O . GLY B 1 47 ? -33.875 8.648 0.759 1 96.62 47 GLY B O 1
ATOM 4751 N N . ILE B 1 48 ? -31.703 8.602 1.127 1 95.94 48 ILE B N 1
ATOM 4752 C CA . ILE B 1 48 ? -31.828 8.109 2.494 1 95.94 48 ILE B CA 1
ATOM 4753 C C . ILE B 1 48 ? -32.594 9.133 3.338 1 95.94 48 ILE B C 1
ATOM 4755 O O . ILE B 1 48 ? -33.531 8.781 4.066 1 95.94 48 ILE B O 1
ATOM 4759 N N . LEU B 1 49 ? -32.156 10.375 3.209 1 93.75 49 LEU B N 1
ATOM 4760 C CA . LEU B 1 49 ? -32.781 11.445 3.98 1 93.75 49 LEU B CA 1
ATOM 4761 C C . LEU B 1 49 ? -34.25 11.594 3.598 1 93.75 49 LEU B C 1
ATOM 4763 O O . LEU B 1 49 ? -35.094 11.883 4.449 1 93.75 49 LEU B O 1
ATOM 4767 N N . PHE B 1 50 ? -34.5 11.422 2.389 1 95.25 50 PHE B N 1
ATOM 4768 C CA . PHE B 1 50 ? -35.875 11.5 1.905 1 95.25 50 PHE B CA 1
ATOM 4769 C C . PHE B 1 50 ? -36.75 10.445 2.578 1 95.25 50 PHE B C 1
ATOM 4771 O O . PHE B 1 50 ? -37.844 10.758 3.062 1 95.25 50 PHE B O 1
ATOM 4778 N N . PHE B 1 51 ? -36.312 9.25 2.637 1 96.19 51 PHE B N 1
ATOM 4779 C CA . PHE B 1 51 ? -37.094 8.172 3.248 1 96.19 51 PHE B CA 1
ATOM 4780 C C . PHE B 1 51 ? -37.219 8.383 4.754 1 96.19 51 PHE B C 1
ATOM 4782 O O . PHE B 1 51 ? -38.25 8.117 5.344 1 96.19 51 PHE B O 1
ATOM 4789 N N . GLN B 1 52 ? -36.156 8.805 5.359 1 94.25 52 GLN B N 1
ATOM 4790 C CA . GLN B 1 52 ? -36.188 9.078 6.793 1 94.25 52 GLN B CA 1
ATOM 4791 C C . GLN B 1 52 ? -37.188 10.18 7.121 1 94.25 52 GLN B C 1
ATOM 4793 O O . GLN B 1 52 ? -37.875 10.109 8.141 1 94.25 52 GLN B O 1
ATOM 4798 N N . ALA B 1 53 ? -37.188 11.203 6.293 1 94.06 53 ALA B N 1
ATOM 4799 C CA . ALA B 1 53 ? -38.156 12.297 6.484 1 94.06 53 ALA B CA 1
ATOM 4800 C C . ALA B 1 53 ? -39.562 11.812 6.293 1 94.06 53 ALA B C 1
ATOM 4802 O O . ALA B 1 53 ? -40.469 12.227 7.02 1 94.06 53 ALA B O 1
ATOM 4803 N N . THR B 1 54 ? -39.781 10.977 5.363 1 93.81 54 THR B N 1
ATOM 4804 C CA . THR B 1 54 ? -41.094 10.492 5.031 1 93.81 54 THR B CA 1
ATOM 4805 C C . THR B 1 54 ? -41.625 9.531 6.105 1 93.81 54 THR B C 1
ATOM 4807 O O . THR B 1 54 ? -42.781 9.602 6.504 1 93.81 54 THR B O 1
ATOM 4810 N N . PHE B 1 55 ? -40.75 8.695 6.637 1 94.81 55 PHE B N 1
ATOM 4811 C CA . PHE B 1 55 ? -41.188 7.633 7.535 1 94.81 55 PHE B CA 1
ATOM 4812 C C . PHE B 1 55 ? -41.156 8.102 8.984 1 94.81 55 PHE B C 1
ATOM 4814 O O . PHE B 1 55 ? -41.969 7.672 9.805 1 94.81 55 PHE B O 1
ATOM 4821 N N . TYR B 1 56 ? -40.188 8.93 9.305 1 93.25 56 TYR B N 1
ATOM 4822 C CA . TYR B 1 56 ? -40 9.305 10.703 1 93.25 56 TYR B CA 1
ATOM 4823 C C . TYR B 1 56 ? -40.219 10.805 10.898 1 93.25 56 TYR B C 1
ATOM 4825 O O . TYR B 1 56 ? -40.375 11.281 12.023 1 93.25 56 TYR B O 1
ATOM 4833 N N . GLY B 1 57 ? -40.188 11.609 9.875 1 88.69 57 GLY B N 1
ATOM 4834 C CA . GLY B 1 57 ? -40.25 13.062 9.977 1 88.69 57 GLY B CA 1
ATOM 4835 C C . GLY B 1 57 ? -38.938 13.695 10.359 1 88.69 57 GLY B C 1
ATOM 4836 O O . GLY B 1 57 ? -38.906 14.828 10.852 1 88.69 57 GLY B O 1
ATOM 4837 N N . ALA B 1 58 ? -37.906 13.055 10.188 1 82.75 58 ALA B N 1
ATOM 4838 C CA . ALA B 1 58 ? -36.594 13.523 10.609 1 82.75 58 ALA B CA 1
ATOM 4839 C C . ALA B 1 58 ? -35.844 14.172 9.445 1 82.75 58 ALA B C 1
ATOM 4841 O O . ALA B 1 58 ? -35.812 13.633 8.336 1 82.75 58 ALA B O 1
ATOM 4842 N N . ILE B 1 59 ? -35.312 15.438 9.688 1 76.25 59 ILE B N 1
ATOM 4843 C CA . ILE B 1 59 ? -34.594 16.172 8.648 1 76.25 59 ILE B CA 1
ATOM 4844 C C . ILE B 1 59 ? -33.125 16.188 8.977 1 76.25 59 ILE B C 1
ATOM 4846 O O . ILE B 1 59 ? -32.312 16.688 8.195 1 76.25 59 ILE B O 1
ATOM 4850 N N . GLY B 1 60 ? -32.406 15.109 9.328 1 73.06 60 GLY B N 1
ATOM 4851 C CA . GLY B 1 60 ? -31 15.141 9.672 1 73.06 60 GLY B CA 1
ATOM 4852 C C . GLY B 1 60 ? -30.469 13.812 10.18 1 73.06 60 GLY B C 1
ATOM 4853 O O . GLY B 1 60 ? -31.078 12.766 9.93 1 73.06 60 GLY B O 1
ATOM 4854 N N . GLU B 1 61 ? -29.281 14.062 10.797 1 71.44 61 GLU B N 1
ATOM 4855 C CA . GLU B 1 61 ? -28.578 12.844 11.195 1 71.44 61 GLU B CA 1
ATOM 4856 C C . GLU B 1 61 ? -28.969 12.422 12.617 1 71.44 61 GLU B C 1
ATOM 4858 O O . GLU B 1 61 ? -28.594 11.336 13.07 1 71.44 61 GLU B O 1
ATOM 4863 N N . ARG B 1 62 ? -29.828 13.219 13.195 1 80 62 ARG B N 1
ATOM 4864 C CA . ARG B 1 62 ? -30.25 12.898 14.555 1 80 62 ARG B CA 1
ATOM 4865 C C . ARG B 1 62 ? -31.625 12.258 14.57 1 80 62 ARG B C 1
ATOM 4867 O O . ARG B 1 62 ? -32.531 12.766 15.227 1 80 62 ARG B O 1
ATOM 4874 N N . LEU B 1 63 ? -31.734 11.141 14.023 1 81.69 63 LEU B N 1
ATOM 4875 C CA . LEU B 1 63 ? -32.969 10.367 13.906 1 81.69 63 LEU B CA 1
ATOM 4876 C C . LEU B 1 63 ? -33.5 9.992 15.281 1 81.69 63 LEU B C 1
ATOM 4878 O O . LEU B 1 63 ? -34.719 9.961 15.492 1 81.69 63 LEU B O 1
ATOM 4882 N N . TYR B 1 64 ? -32.594 9.836 16.234 1 85.44 64 TYR B N 1
ATOM 4883 C CA . TYR B 1 64 ? -33 9.32 17.531 1 85.44 64 TYR B CA 1
ATOM 4884 C C . TYR B 1 64 ? -33.781 10.375 18.312 1 85.44 64 TYR B C 1
ATOM 4886 O O . TYR B 1 64 ? -34.656 10.039 19.141 1 85.44 64 TYR B O 1
ATOM 4894 N N . ASP B 1 65 ? -33.531 11.664 18.078 1 86.38 65 ASP B N 1
ATOM 4895 C CA . ASP B 1 65 ? -34.25 12.719 18.766 1 86.38 65 ASP B CA 1
ATOM 4896 C C . ASP B 1 65 ? -35.719 12.734 18.344 1 86.38 65 ASP B C 1
ATOM 4898 O O . ASP B 1 65 ? -36.625 12.898 19.172 1 86.38 65 ASP B O 1
ATOM 4902 N N . VAL B 1 66 ? -35.938 12.484 17.094 1 87.69 66 VAL B N 1
ATOM 4903 C CA . VAL B 1 66 ? -37.281 12.5 16.547 1 87.69 66 VAL B CA 1
ATOM 4904 C C . VAL B 1 66 ? -38 11.195 16.891 1 87.69 66 VAL B C 1
ATOM 4906 O O . VAL B 1 66 ? -39.188 11.195 17.234 1 87.69 66 VAL B O 1
ATOM 4909 N N . ALA B 1 67 ? -37.312 10.172 16.828 1 88.44 67 ALA B N 1
ATOM 4910 C CA . ALA B 1 67 ? -37.875 8.844 17.094 1 88.44 67 ALA B CA 1
ATOM 4911 C C . ALA B 1 67 ? -38.375 8.734 18.531 1 88.44 67 ALA B C 1
ATOM 4913 O O . ALA B 1 67 ? -39.375 8.062 18.797 1 88.44 67 ALA B O 1
ATOM 4914 N N . ALA B 1 68 ? -37.688 9.391 19.422 1 87.62 68 ALA B N 1
ATOM 4915 C CA . ALA B 1 68 ? -38.062 9.336 20.828 1 87.62 68 ALA B CA 1
ATOM 4916 C C . ALA B 1 68 ? -39.438 9.969 21.047 1 87.62 68 ALA B C 1
ATOM 4918 O O . ALA B 1 68 ? -40.125 9.625 22.016 1 87.62 68 ALA B O 1
ATOM 4919 N N . GLY B 1 69 ? -39.875 10.805 20.188 1 88.25 69 GLY B N 1
ATOM 4920 C CA . GLY B 1 69 ? -41.125 11.5 20.344 1 88.25 69 GLY B CA 1
ATOM 4921 C C . GLY B 1 69 ? -42.281 10.828 19.594 1 88.25 69 GLY B C 1
ATOM 4922 O O . GLY B 1 69 ? -43.438 11.203 19.75 1 88.25 69 GLY B O 1
ATOM 4923 N N . LEU B 1 70 ? -42 9.797 18.875 1 91.81 70 LEU B N 1
ATOM 4924 C CA . LEU B 1 70 ? -43 9.117 18.078 1 91.81 70 LEU B CA 1
ATOM 4925 C C . LEU B 1 70 ? -43.719 8.055 18.906 1 91.81 70 LEU B C 1
ATOM 4927 O O . LEU B 1 70 ? -43.188 7.539 19.891 1 91.81 70 LEU B O 1
ATOM 4931 N N . PRO B 1 71 ? -44.969 7.762 18.531 1 94.44 71 PRO B N 1
ATOM 4932 C CA . PRO B 1 71 ? -45.656 6.707 19.266 1 94.44 71 PRO B CA 1
ATOM 4933 C C . PRO B 1 71 ? -45.031 5.332 19.078 1 94.44 71 PRO B C 1
ATOM 4935 O O . PRO B 1 71 ? -44.375 5.082 18.062 1 94.44 71 PRO B O 1
ATOM 4938 N N . TRP B 1 72 ? -45.25 4.441 20.016 1 94.19 72 TRP B N 1
ATOM 4939 C CA . TRP B 1 72 ? -44.625 3.127 20.062 1 94.19 72 TRP B CA 1
ATOM 4940 C C . TRP B 1 72 ? -44.969 2.316 18.812 1 94.19 72 TRP B C 1
ATOM 4942 O O . TRP B 1 72 ? -44.125 1.581 18.281 1 94.19 72 TRP B O 1
ATOM 4952 N N . TRP B 1 73 ? -46.188 2.418 18.328 1 95 73 TRP B N 1
ATOM 4953 C CA . TRP B 1 73 ? -46.594 1.616 17.188 1 95 73 TRP B CA 1
ATOM 4954 C C . TRP B 1 73 ? -45.906 2.055 15.906 1 95 73 TRP B C 1
ATOM 4956 O O . TRP B 1 73 ? -45.656 1.242 15.008 1 95 73 TRP B O 1
ATOM 4966 N N . HIS B 1 74 ? -45.562 3.357 15.844 1 95.31 74 HIS B N 1
ATOM 4967 C CA . HIS B 1 74 ? -44.875 3.879 14.688 1 95.31 74 HIS B CA 1
ATOM 4968 C C . HIS B 1 74 ? -43.438 3.338 14.633 1 95.31 74 HIS B C 1
ATOM 4970 O O . HIS B 1 74 ? -42.938 2.986 13.555 1 95.31 74 HIS B O 1
ATOM 4976 N N . LEU B 1 75 ? -42.844 3.242 15.781 1 95.06 75 LEU B N 1
ATOM 4977 C CA . LEU B 1 75 ? -41.469 2.75 15.875 1 95.06 75 LEU B CA 1
ATOM 4978 C C . LEU B 1 75 ? -41.406 1.262 15.547 1 95.06 75 LEU B C 1
ATOM 4980 O O . LEU B 1 75 ? -40.375 0.769 15.086 1 95.06 75 LEU B O 1
ATOM 4984 N 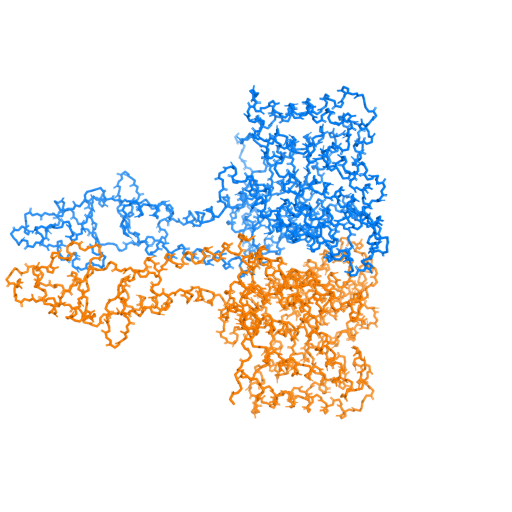N . LEU B 1 76 ? -42.469 0.585 15.734 1 96.56 76 LEU B N 1
ATOM 4985 C CA . LEU B 1 76 ? -42.531 -0.836 15.422 1 96.56 76 LEU B CA 1
ATOM 4986 C C . LEU B 1 76 ? -42.938 -1.05 13.961 1 96.56 76 LEU B C 1
ATOM 4988 O O . LEU B 1 76 ? -42.406 -1.909 13.281 1 96.56 76 LEU B O 1
ATOM 4992 N N . ALA B 1 77 ? -43.844 -0.246 13.469 1 97.12 77 ALA B N 1
ATOM 4993 C CA . ALA B 1 77 ? -44.469 -0.464 12.164 1 97.12 77 ALA B CA 1
ATOM 4994 C C . ALA B 1 77 ? -43.5 -0.103 11.031 1 97.12 77 ALA B C 1
ATOM 4996 O O . ALA B 1 77 ? -43.438 -0.798 10.016 1 97.12 77 ALA B O 1
ATOM 4997 N N . VAL B 1 78 ? -42.781 0.945 11.195 1 97 78 VAL B N 1
ATOM 4998 C CA . VAL B 1 78 ? -41.969 1.466 10.094 1 97 78 VAL B CA 1
ATOM 4999 C C . VAL B 1 78 ? -40.844 0.48 9.766 1 97 78 VAL B C 1
ATOM 5001 O O . VAL B 1 78 ? -40.719 0.057 8.617 1 97 78 VAL B O 1
ATOM 5004 N N . PRO B 1 79 ? -40.062 0.033 10.742 1 97.69 79 PRO B N 1
ATOM 5005 C CA . PRO B 1 79 ? -39 -0.925 10.383 1 97.69 79 PRO B CA 1
ATOM 5006 C C . PRO B 1 79 ? -39.562 -2.283 9.969 1 97.69 79 PRO B C 1
ATOM 5008 O O . PRO B 1 79 ? -38.969 -2.967 9.125 1 97.69 79 PRO B O 1
ATOM 5011 N N . THR B 1 80 ? -40.688 -2.678 10.508 1 98.19 80 THR B N 1
ATOM 5012 C CA . THR B 1 80 ? -41.281 -3.961 10.156 1 98.19 80 THR B CA 1
ATOM 5013 C C . THR B 1 80 ? -41.812 -3.941 8.727 1 98.19 80 THR B C 1
ATOM 5015 O O . THR B 1 80 ? -41.469 -4.809 7.922 1 98.19 80 THR B O 1
ATOM 5018 N N . LEU B 1 81 ? -42.625 -2.943 8.43 1 98 81 LEU B N 1
ATOM 5019 C CA . LEU B 1 81 ? -43.188 -2.828 7.086 1 98 81 LEU B CA 1
ATOM 5020 C C . LEU B 1 81 ? -42.094 -2.473 6.074 1 98 81 LEU B C 1
ATOM 5022 O O . LEU B 1 81 ? -42.125 -2.959 4.941 1 98 81 LEU B O 1
ATOM 5026 N N . GLY B 1 82 ? -41.312 -1.561 6.504 1 97.69 82 GLY B N 1
ATOM 5027 C CA . GLY B 1 82 ? -40.156 -1.259 5.656 1 97.69 82 GLY B CA 1
ATOM 5028 C C . GLY B 1 82 ? -39.312 -2.475 5.348 1 97.69 82 GLY B C 1
ATOM 5029 O O . GLY B 1 82 ? -38.844 -2.648 4.219 1 97.69 82 GLY B O 1
ATOM 5030 N N . GLY B 1 83 ? -39.062 -3.312 6.379 1 98.19 83 GLY B N 1
ATOM 5031 C CA . GLY B 1 83 ? -38.312 -4.551 6.184 1 98.19 83 GLY B CA 1
ATOM 5032 C C . GLY B 1 83 ? -39 -5.496 5.207 1 98.19 83 GLY B C 1
ATOM 5033 O O . GLY B 1 83 ? -38.312 -6.172 4.426 1 98.19 83 GLY B O 1
ATOM 5034 N N . LEU B 1 84 ? -40.281 -5.5 5.273 1 97.94 84 LEU B N 1
ATOM 5035 C CA . LEU B 1 84 ? -41 -6.336 4.34 1 97.94 84 LEU B CA 1
ATOM 5036 C C . LEU B 1 84 ? -40.812 -5.855 2.906 1 97.94 84 LEU B C 1
ATOM 5038 O O . LEU B 1 84 ? -40.594 -6.66 2 1 97.94 84 LEU B O 1
ATOM 5042 N N . VAL B 1 85 ? -40.938 -4.602 2.695 1 98.19 85 VAL B N 1
ATOM 5043 C CA . VAL B 1 85 ? -40.781 -4.031 1.362 1 98.19 85 VAL B CA 1
ATOM 5044 C C . VAL B 1 85 ? -39.375 -4.289 0.857 1 98.19 85 VAL B C 1
ATOM 5046 O O . VAL B 1 85 ? -39.156 -4.66 -0.303 1 98.19 85 VAL B O 1
ATOM 5049 N N . VAL B 1 86 ? -38.406 -4.102 1.734 1 98.12 86 VAL B N 1
ATOM 5050 C CA . VAL B 1 86 ? -37 -4.32 1.387 1 98.12 86 VAL B CA 1
ATOM 5051 C C . VAL B 1 86 ? -36.812 -5.777 0.986 1 98.12 86 VAL B C 1
ATOM 5053 O O . VAL B 1 86 ? -36.156 -6.062 -0.027 1 98.12 86 VAL B O 1
ATOM 5056 N N . GLY B 1 87 ? -37.312 -6.684 1.8 1 97.69 87 GLY B N 1
ATOM 5057 C CA . GLY B 1 87 ? -37.188 -8.102 1.497 1 97.69 87 GLY B CA 1
ATOM 5058 C C . GLY B 1 87 ? -37.781 -8.477 0.153 1 97.69 87 GLY B C 1
ATOM 5059 O O . GLY B 1 87 ? -37.188 -9.25 -0.599 1 97.69 87 GLY B O 1
ATOM 5060 N N . VAL B 1 88 ? -38.906 -7.879 -0.152 1 97.44 88 VAL B N 1
ATOM 5061 C CA . VAL B 1 88 ? -39.594 -8.164 -1.406 1 97.44 88 VAL B CA 1
ATOM 5062 C C . VAL B 1 88 ? -38.781 -7.594 -2.576 1 97.44 88 VAL B C 1
ATOM 5064 O O . VAL B 1 88 ? -38.656 -8.242 -3.613 1 97.44 88 VAL B O 1
ATOM 5067 N N . LEU B 1 89 ? -38.312 -6.461 -2.416 1 97.56 89 LEU B N 1
ATOM 5068 C CA . LEU B 1 89 ? -37.562 -5.816 -3.482 1 97.56 89 LEU B CA 1
ATOM 5069 C C . LEU B 1 89 ? -36.25 -6.566 -3.746 1 97.56 89 LEU B C 1
ATOM 5071 O O . LEU B 1 89 ? -35.812 -6.676 -4.895 1 97.56 89 LEU B O 1
ATOM 5075 N N . ILE B 1 90 ? -35.625 -7.059 -2.717 1 96.75 90 ILE B N 1
ATOM 5076 C CA . ILE B 1 90 ? -34.406 -7.809 -2.875 1 96.75 90 ILE B CA 1
ATOM 5077 C C . ILE B 1 90 ? -34.688 -9.125 -3.592 1 96.75 90 ILE B C 1
ATOM 5079 O O . ILE B 1 90 ? -33.969 -9.492 -4.531 1 96.75 90 ILE B O 1
ATOM 5083 N N . HIS B 1 91 ? -35.688 -9.789 -3.188 1 94.5 91 HIS B N 1
ATOM 5084 C CA . HIS B 1 91 ? -36 -11.109 -3.711 1 94.5 91 HIS B CA 1
ATOM 5085 C C . HIS B 1 91 ? -36.406 -11.039 -5.18 1 94.5 91 HIS B C 1
ATOM 5087 O O . HIS B 1 91 ? -36.031 -11.891 -5.98 1 94.5 91 HIS B O 1
ATOM 5093 N N . TYR B 1 92 ? -37.094 -9.992 -5.516 1 93.62 92 TYR B N 1
ATOM 5094 C CA . TYR B 1 92 ? -37.625 -9.93 -6.879 1 93.62 92 TYR B CA 1
ATOM 5095 C C . TYR B 1 92 ? -36.812 -8.945 -7.723 1 93.62 92 TYR B C 1
ATOM 5097 O O . TYR B 1 92 ? -36.844 -9.016 -8.953 1 93.62 92 TYR B O 1
ATOM 5105 N N . GLY B 1 93 ? -36.125 -8.109 -7.16 1 92.88 93 GLY B N 1
ATOM 5106 C CA . GLY B 1 93 ? -35.469 -7.043 -7.895 1 92.88 93 GLY B CA 1
ATOM 5107 C C . GLY B 1 93 ? -34 -7.336 -8.18 1 92.88 93 GLY B C 1
ATOM 5108 O O . GLY B 1 93 ? -33.438 -6.777 -9.117 1 92.88 93 GLY B O 1
ATOM 5109 N N . LEU B 1 94 ? -33.438 -8.125 -7.367 1 93.44 94 LEU B N 1
ATOM 5110 C CA . LEU B 1 94 ? -32.031 -8.453 -7.555 1 93.44 94 LEU B CA 1
ATOM 5111 C C . LEU B 1 94 ? -31.875 -9.922 -7.945 1 93.44 94 LEU B C 1
ATOM 5113 O O . LEU B 1 94 ? -32.531 -10.797 -7.371 1 93.44 94 LEU B O 1
ATOM 5117 N N . ARG B 1 95 ? -31 -10.203 -8.906 1 86.69 95 ARG B N 1
ATOM 5118 C CA . ARG B 1 95 ? -30.859 -11.523 -9.516 1 86.69 95 ARG B CA 1
ATOM 5119 C C . ARG B 1 95 ? -30.344 -12.539 -8.508 1 86.69 95 ARG B C 1
ATOM 5121 O O . ARG B 1 95 ? -30.766 -13.695 -8.508 1 86.69 95 ARG B O 1
ATOM 5128 N N . ASP B 1 96 ? -29.5 -12.125 -7.594 1 88 96 ASP B N 1
ATOM 5129 C CA . ASP B 1 96 ? -28.891 -13.07 -6.656 1 88 96 ASP B CA 1
ATOM 5130 C C . ASP B 1 96 ? -29.672 -13.125 -5.348 1 88 96 ASP B C 1
ATOM 5132 O O . ASP B 1 96 ? -29.328 -13.883 -4.438 1 88 96 ASP B O 1
ATOM 5136 N N . GLN B 1 97 ? -30.75 -12.289 -5.16 1 90.12 97 GLN B N 1
ATOM 5137 C CA . GLN B 1 97 ? -31.688 -12.289 -4.051 1 90.12 97 GLN B CA 1
ATOM 5138 C C . GLN B 1 97 ? -30.984 -12 -2.729 1 90.12 97 GLN B C 1
ATOM 5140 O O . GLN B 1 97 ? -31.312 -12.609 -1.706 1 90.12 97 GLN B O 1
ATOM 5145 N N . ARG B 1 98 ? -29.984 -11.273 -2.783 1 91.25 98 ARG B N 1
ATOM 5146 C CA . ARG B 1 98 ? -29.25 -10.828 -1.601 1 91.25 98 ARG B CA 1
ATOM 5147 C C . ARG B 1 98 ? -28.828 -9.367 -1.735 1 91.25 98 ARG B C 1
ATOM 5149 O O . ARG B 1 98 ? -28.688 -8.859 -2.848 1 91.25 98 ARG B O 1
ATOM 5156 N N . PRO B 1 99 ? -28.672 -8.734 -0.584 1 92.56 99 PRO B N 1
ATOM 5157 C CA . PRO B 1 99 ? -28.188 -7.355 -0.67 1 92.56 99 PRO B CA 1
ATOM 5158 C C . PRO B 1 99 ? -26.75 -7.273 -1.207 1 92.56 99 PRO B C 1
ATOM 5160 O O . PRO B 1 99 ? -25.938 -8.156 -0.931 1 92.56 99 PRO B O 1
ATOM 5163 N N . HIS B 1 100 ? -26.531 -6.219 -1.995 1 93.62 100 HIS B N 1
ATOM 5164 C CA . HIS B 1 100 ? -25.203 -6.031 -2.578 1 93.62 100 HIS B CA 1
ATOM 5165 C C . HIS B 1 100 ? -24.391 -5.004 -1.79 1 93.62 100 HIS B C 1
ATOM 5167 O O . HIS B 1 100 ? -24.969 -4.078 -1.202 1 93.62 100 HIS B O 1
ATOM 5173 N N . GLY B 1 101 ? -23.094 -5.215 -1.721 1 94.12 101 GLY B N 1
ATOM 5174 C CA . GLY B 1 101 ? -22.188 -4.332 -1 1 94.12 101 GLY B CA 1
ATOM 5175 C C . GLY B 1 101 ? -20.75 -4.43 -1.478 1 94.12 101 GLY B C 1
ATOM 5176 O O . GLY B 1 101 ? -20.5 -4.691 -2.656 1 94.12 101 GLY B O 1
ATOM 5177 N N . VAL B 1 102 ? -19.875 -4.164 -0.603 1 95.31 102 VAL B N 1
ATOM 5178 C CA . VAL B 1 102 ? -18.453 -4.066 -0.933 1 95.31 102 VAL B CA 1
ATOM 5179 C C . VAL B 1 102 ? -17.922 -5.445 -1.329 1 95.31 102 VAL B C 1
ATOM 5181 O O . VAL B 1 102 ? -17.062 -5.555 -2.199 1 95.31 102 VAL B O 1
ATOM 5184 N N . ALA B 1 103 ? -18.438 -6.496 -0.724 1 93.81 103 ALA B N 1
ATOM 5185 C CA . ALA B 1 103 ? -18 -7.852 -1.047 1 93.81 103 ALA B CA 1
ATOM 5186 C C . ALA B 1 103 ? -18.234 -8.172 -2.52 1 93.81 103 ALA B C 1
ATOM 5188 O O . ALA B 1 103 ? -17.438 -8.875 -3.146 1 93.81 103 ALA B O 1
ATOM 5189 N N . ASP B 1 104 ? -19.312 -7.68 -3.064 1 94.12 104 ASP B N 1
ATOM 5190 C CA . ASP B 1 104 ? -19.625 -7.883 -4.477 1 94.12 104 ASP B CA 1
ATOM 5191 C C . ASP B 1 104 ? -18.609 -7.16 -5.367 1 94.12 104 ASP B C 1
ATOM 5193 O O . ASP B 1 104 ? -18.297 -7.633 -6.461 1 94.12 104 ASP B O 1
ATOM 5197 N N . VAL B 1 105 ? -18.203 -6.031 -4.898 1 95.62 105 VAL B N 1
ATOM 5198 C CA . VAL B 1 105 ? -17.219 -5.258 -5.645 1 95.62 105 VAL B CA 1
ATOM 5199 C C . VAL B 1 105 ? -15.875 -5.992 -5.648 1 95.62 105 VAL B C 1
ATOM 5201 O O . VAL B 1 105 ? -15.203 -6.066 -6.68 1 95.62 105 VAL B O 1
ATOM 5204 N N . ILE B 1 106 ? -15.508 -6.516 -4.496 1 91.25 106 ILE B N 1
ATOM 5205 C CA . ILE B 1 106 ? -14.273 -7.289 -4.387 1 91.25 106 ILE B CA 1
ATOM 5206 C C . ILE B 1 106 ? -14.344 -8.508 -5.309 1 91.25 106 ILE B C 1
ATOM 5208 O O . ILE B 1 106 ? -13.375 -8.828 -5.992 1 91.25 106 ILE B O 1
ATOM 5212 N N . GLU B 1 107 ? -15.461 -9.156 -5.32 1 87.75 107 GLU B N 1
ATOM 5213 C CA . GLU B 1 107 ? -15.68 -10.312 -6.191 1 87.75 107 GLU B CA 1
ATOM 5214 C C . GLU B 1 107 ? -15.531 -9.922 -7.66 1 87.75 107 GLU B C 1
ATOM 5216 O O . GLU B 1 107 ? -14.906 -10.656 -8.438 1 87.75 107 GLU B O 1
ATOM 5221 N N . ALA B 1 108 ? -16.125 -8.836 -8 1 89 108 ALA B N 1
ATOM 5222 C CA . ALA B 1 108 ? -16.047 -8.375 -9.383 1 89 108 ALA B CA 1
ATOM 5223 C C . ALA B 1 108 ? -14.609 -8.07 -9.781 1 89 108 ALA B C 1
ATOM 5225 O O . ALA B 1 108 ? -14.195 -8.375 -10.906 1 89 108 ALA B O 1
ATOM 5226 N N . SER B 1 109 ? -13.906 -7.438 -8.945 1 87.62 109 SER B N 1
ATOM 5227 C CA . SER B 1 109 ? -12.508 -7.109 -9.211 1 87.62 109 SER B CA 1
ATOM 5228 C C . SER B 1 109 ? -11.664 -8.375 -9.367 1 87.62 109 SER B C 1
ATOM 5230 O O . SER B 1 109 ? -10.828 -8.461 -10.266 1 87.62 109 SER B O 1
ATOM 5232 N N . ALA B 1 110 ? -11.93 -9.312 -8.562 1 77.44 110 ALA B N 1
ATOM 5233 C CA . ALA B 1 110 ? -11.094 -10.516 -8.516 1 77.44 110 ALA B CA 1
ATOM 5234 C C . ALA B 1 110 ? -11.492 -11.508 -9.602 1 77.44 110 ALA B C 1
ATOM 5236 O O . ALA B 1 110 ? -10.641 -12.164 -10.195 1 77.44 110 ALA B O 1
ATOM 5237 N N . LEU B 1 111 ? -12.828 -11.617 -9.82 1 73.88 111 LEU B N 1
ATOM 5238 C CA . LEU B 1 111 ? -13.281 -12.766 -10.594 1 73.88 111 LEU B CA 1
ATOM 5239 C C . LEU B 1 111 ? -13.945 -12.32 -11.891 1 73.88 111 LEU B C 1
ATOM 5241 O O . LEU B 1 111 ? -14.062 -13.102 -12.836 1 73.88 111 LEU B O 1
ATOM 5245 N N . LYS B 1 112 ? -14.359 -11.133 -11.945 1 79 112 LYS B N 1
ATOM 5246 C CA . LYS B 1 112 ? -15.148 -10.734 -13.109 1 79 112 LYS B CA 1
ATOM 5247 C C . LYS B 1 112 ? -14.422 -9.672 -13.922 1 79 112 LYS B C 1
ATOM 5249 O O . LYS B 1 112 ? -15.047 -8.922 -14.68 1 79 112 LYS B O 1
ATOM 5254 N N . GLY B 1 113 ? -13.164 -9.438 -13.664 1 76.81 113 GLY B N 1
ATOM 5255 C CA . GLY B 1 113 ? -12.352 -8.5 -14.43 1 76.81 113 GLY B CA 1
ATOM 5256 C C . GLY B 1 113 ? -12.727 -7.051 -14.18 1 76.81 113 GLY B C 1
ATOM 5257 O O . GLY B 1 113 ? -12.547 -6.203 -15.062 1 76.81 113 GLY B O 1
ATOM 5258 N N . GLY B 1 114 ? -13.445 -6.816 -13.188 1 86.06 114 GLY B N 1
ATOM 5259 C CA . GLY B 1 114 ? -13.797 -5.457 -12.82 1 86.06 114 GLY B CA 1
ATOM 5260 C C . GLY B 1 114 ? -15.062 -4.965 -13.492 1 86.06 114 GLY B C 1
ATOM 5261 O O . GLY B 1 114 ? -15.32 -3.76 -13.531 1 86.06 114 GLY B O 1
ATOM 5262 N N . ARG B 1 115 ? -15.867 -5.855 -14.055 1 88.94 115 ARG B N 1
ATOM 5263 C CA . ARG B 1 115 ? -17.094 -5.465 -14.75 1 88.94 115 ARG B CA 1
ATOM 5264 C C . ARG B 1 115 ? -18.312 -5.668 -13.859 1 88.94 115 ARG B C 1
ATOM 5266 O O . ARG B 1 115 ? -18.359 -6.625 -13.086 1 88.94 115 ARG B O 1
ATOM 5273 N N . MET B 1 116 ? -19.156 -4.668 -13.898 1 94.38 116 MET B N 1
ATOM 5274 C CA . MET B 1 116 ? -20.375 -4.699 -13.094 1 94.38 116 MET B CA 1
ATOM 5275 C C . MET B 1 116 ? -21.547 -4.086 -13.852 1 94.38 116 MET B C 1
ATOM 5277 O O . MET B 1 116 ? -21.344 -3.385 -14.844 1 94.38 116 MET B O 1
ATOM 5281 N N . SER B 1 117 ? -22.719 -4.387 -13.422 1 95 117 SER B N 1
ATOM 5282 C CA . SER B 1 117 ? -23.938 -3.869 -14.047 1 95 117 SER B CA 1
ATOM 5283 C C . SER B 1 117 ? -24.406 -2.586 -13.359 1 95 117 SER B C 1
ATOM 5285 O O . SER B 1 117 ? -24.562 -2.549 -12.141 1 95 117 SER B O 1
ATOM 5287 N N . LEU B 1 118 ? -24.641 -1.528 -14.141 1 96.69 118 LEU B N 1
ATOM 5288 C CA . LEU B 1 118 ? -25.125 -0.263 -13.594 1 96.69 118 LEU B CA 1
ATOM 5289 C C . LEU B 1 118 ? -26.562 -0.389 -13.109 1 96.69 118 LEU B C 1
ATOM 5291 O O . LEU B 1 118 ? -26.922 0.208 -12.094 1 96.69 118 LEU B O 1
ATOM 5295 N N . THR B 1 119 ? -27.328 -1.11 -13.781 1 96.44 119 THR B N 1
ATOM 5296 C CA . THR B 1 119 ? -28.734 -1.289 -13.406 1 96.44 119 THR B CA 1
ATOM 5297 C C . THR B 1 119 ? -28.844 -1.978 -12.047 1 96.44 119 THR B C 1
ATOM 5299 O O . THR B 1 119 ? -29.656 -1.574 -11.211 1 96.44 119 THR B O 1
ATOM 5302 N N . THR B 1 120 ? -28.062 -2.979 -11.891 1 95.81 120 THR B N 1
ATOM 5303 C CA . THR B 1 120 ? -28.047 -3.654 -10.594 1 95.81 120 THR B CA 1
ATOM 5304 C C . THR B 1 120 ? -27.578 -2.705 -9.492 1 95.81 120 THR B C 1
ATOM 5306 O O . THR B 1 120 ? -28.094 -2.732 -8.383 1 95.81 120 THR B O 1
ATOM 5309 N N . GLY B 1 121 ? -26.609 -1.869 -9.844 1 97.31 121 GLY B N 1
ATOM 5310 C CA . GLY B 1 121 ? -26.094 -0.903 -8.875 1 97.31 121 GLY B CA 1
ATOM 5311 C C . GLY B 1 121 ? -27.141 0.11 -8.453 1 97.31 121 GLY B C 1
ATOM 5312 O O . GLY B 1 121 ? -27.266 0.43 -7.266 1 97.31 121 GLY B O 1
ATOM 5313 N N . LEU B 1 122 ? -27.906 0.574 -9.391 1 97.69 122 LEU B N 1
ATOM 5314 C CA . LEU B 1 122 ? -28.922 1.568 -9.102 1 97.69 122 LEU B CA 1
ATOM 5315 C C . LEU B 1 122 ? -30.078 0.953 -8.305 1 97.69 122 LEU B C 1
ATOM 5317 O O . LEU B 1 122 ? -30.594 1.575 -7.371 1 97.69 122 LEU B O 1
ATOM 5321 N N . ARG B 1 123 ? -30.453 -0.223 -8.633 1 97.38 123 ARG B N 1
ATOM 5322 C CA . ARG B 1 123 ? -31.5 -0.916 -7.883 1 97.38 123 ARG B CA 1
ATOM 5323 C C . ARG B 1 123 ? -31.062 -1.181 -6.445 1 97.38 123 ARG B C 1
ATOM 5325 O O . ARG B 1 123 ? -31.828 -0.966 -5.504 1 97.38 123 ARG B O 1
ATOM 5332 N N . ALA B 1 124 ? -29.828 -1.659 -6.348 1 97.69 124 ALA B N 1
ATOM 5333 C CA . ALA B 1 124 ? -29.297 -1.932 -5.016 1 97.69 124 ALA B CA 1
ATOM 5334 C C . ALA B 1 124 ? -29.234 -0.656 -4.18 1 97.69 124 ALA B C 1
ATOM 5336 O O . ALA B 1 124 ? -29.516 -0.677 -2.982 1 97.69 124 ALA B O 1
ATOM 5337 N N . ALA B 1 125 ? -28.812 0.437 -4.805 1 98.06 125 ALA B N 1
ATOM 5338 C CA . ALA B 1 125 ? -28.75 1.714 -4.098 1 98.06 125 ALA B CA 1
ATOM 5339 C C . ALA B 1 125 ? -30.125 2.145 -3.598 1 98.06 125 ALA B C 1
ATOM 5341 O O . ALA B 1 125 ? -30.25 2.641 -2.475 1 98.06 125 ALA B O 1
ATOM 5342 N N . PHE B 1 126 ? -31.078 1.964 -4.387 1 98 126 PHE B N 1
ATOM 5343 C CA . PHE B 1 126 ? -32.438 2.316 -4.008 1 98 126 PHE B CA 1
ATOM 5344 C C . PHE B 1 126 ? -32.906 1.479 -2.826 1 98 126 PHE B C 1
ATOM 5346 O O . PHE B 1 126 ? -33.469 2.012 -1.86 1 98 126 PHE B O 1
ATOM 5353 N N . ILE B 1 127 ? -32.719 0.223 -2.896 1 97.94 127 ILE B N 1
ATOM 5354 C CA . ILE B 1 127 ? -33.125 -0.707 -1.849 1 97.94 127 ILE B CA 1
ATOM 5355 C C . ILE B 1 127 ? -32.406 -0.371 -0.55 1 97.94 127 ILE B C 1
ATOM 5357 O O . ILE B 1 127 ? -33 -0.373 0.526 1 97.94 127 ILE B O 1
ATOM 5361 N N . ASN B 1 128 ? -31.078 -0.088 -0.66 1 98.12 128 ASN B N 1
ATOM 5362 C CA . ASN B 1 128 ? -30.297 0.257 0.516 1 98.12 128 ASN B CA 1
ATOM 5363 C C . ASN B 1 128 ? -30.75 1.573 1.136 1 98.12 128 ASN B C 1
ATOM 5365 O O . ASN B 1 128 ? -30.75 1.721 2.359 1 98.12 128 ASN B O 1
ATOM 5369 N N . ALA B 1 129 ? -31.078 2.543 0.263 1 97.94 129 ALA B N 1
ATOM 5370 C CA . ALA B 1 129 ? -31.609 3.809 0.776 1 97.94 129 ALA B CA 1
ATOM 5371 C C . ALA B 1 129 ? -32.906 3.596 1.555 1 97.94 129 ALA B C 1
ATOM 5373 O O . ALA B 1 129 ? -33.094 4.195 2.613 1 97.94 129 ALA B O 1
ATOM 5374 N N . LEU B 1 130 ? -33.75 2.789 1.025 1 97.75 130 LEU B N 1
ATOM 5375 C CA . LEU B 1 130 ? -35 2.453 1.693 1 97.75 130 LEU B CA 1
ATOM 5376 C C . LEU B 1 130 ? -34.719 1.723 3.006 1 97.75 130 LEU B C 1
ATOM 5378 O O . LEU B 1 130 ? -35.375 2.018 4.023 1 97.75 130 LEU B O 1
ATOM 5382 N N . SER B 1 131 ? -33.844 0.792 2.982 1 98.12 131 SER B N 1
ATOM 5383 C CA . SER B 1 131 ? -33.469 0.01 4.156 1 98.12 131 SER B CA 1
ATOM 5384 C C . SER B 1 131 ? -33 0.911 5.297 1 98.12 131 SER B C 1
ATOM 5386 O O . SER B 1 131 ? -33.5 0.806 6.422 1 98.12 131 SER B O 1
ATOM 5388 N N . ILE B 1 132 ? -32.125 1.812 5.004 1 96.94 132 ILE B N 1
ATOM 5389 C CA . ILE B 1 132 ? -31.594 2.729 6.004 1 96.94 132 ILE B CA 1
ATOM 5390 C C . ILE B 1 132 ? -32.688 3.713 6.438 1 96.94 132 ILE B C 1
ATOM 5392 O O . ILE B 1 132 ? -32.812 4.023 7.625 1 96.94 132 ILE B O 1
ATOM 5396 N N . GLY B 1 133 ? -33.438 4.137 5.508 1 95.69 133 GLY B N 1
ATOM 5397 C CA . GLY B 1 133 ? -34.5 5.098 5.777 1 95.69 133 GLY B CA 1
ATOM 5398 C C . GLY B 1 133 ? -35.562 4.551 6.688 1 95.69 133 GLY B C 1
ATOM 5399 O O . GLY B 1 133 ? -36.219 5.309 7.422 1 95.69 133 GLY B O 1
ATOM 5400 N N . CYS B 1 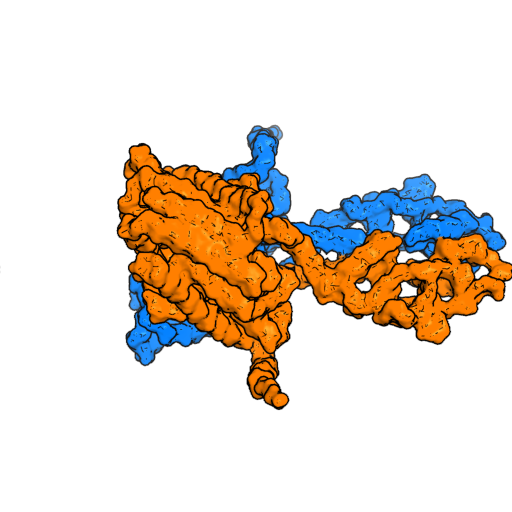134 ? -35.781 3.26 6.652 1 95.81 134 CYS B N 1
ATOM 5401 C CA . CYS B 1 134 ? -36.812 2.648 7.48 1 95.81 134 CYS B CA 1
ATOM 5402 C C . CYS B 1 134 ? -36.281 2.385 8.891 1 95.81 134 CYS B C 1
ATOM 5404 O O . CYS B 1 134 ? -37.062 1.987 9.773 1 95.81 134 CYS B O 1
ATOM 5406 N N . GLY B 1 135 ? -35.031 2.605 9.047 1 95 135 GLY B N 1
ATOM 5407 C CA . GLY B 1 135 ? -34.5 2.537 10.406 1 95 135 GLY B CA 1
ATOM 5408 C C . GLY B 1 135 ? -33.562 1.389 10.633 1 95 135 GLY B C 1
ATOM 5409 O O . GLY B 1 135 ? -33.062 1.179 11.75 1 95 135 GLY B O 1
ATOM 5410 N N . ALA B 1 136 ? -33.219 0.626 9.609 1 97.5 136 ALA B N 1
ATOM 5411 C CA . ALA B 1 136 ? -32.219 -0.439 9.758 1 97.5 136 ALA B CA 1
ATOM 5412 C C . ALA B 1 136 ? -30.906 0.109 10.289 1 97.5 136 ALA B C 1
ATOM 5414 O O . ALA B 1 136 ? -30.484 1.202 9.906 1 97.5 136 ALA B O 1
ATOM 5415 N N . SER B 1 137 ? -30.297 -0.614 11.219 1 98.06 137 SER B N 1
ATOM 5416 C CA . SER B 1 137 ? -29.031 -0.211 11.82 1 98.06 137 SER B CA 1
ATOM 5417 C C . SER B 1 137 ? -27.844 -0.638 10.961 1 98.06 137 SER B C 1
ATOM 5419 O O . SER B 1 137 ? -27.141 -1.597 11.289 1 98.06 137 SER B O 1
ATOM 5421 N N . VAL B 1 138 ? -27.641 0.051 9.867 1 97.81 138 VAL B N 1
ATOM 5422 C CA . VAL B 1 138 ? -26.609 -0.272 8.891 1 97.81 138 VAL B CA 1
ATOM 5423 C C . VAL B 1 138 ? -25.953 1.014 8.383 1 97.81 138 VAL B C 1
ATOM 5425 O O . VAL B 1 138 ? -26.375 2.115 8.75 1 97.81 138 VAL B O 1
ATOM 5428 N N . GLY B 1 139 ? -24.922 0.833 7.648 1 96.25 139 GLY B N 1
ATOM 5429 C CA . GLY B 1 139 ? -24.172 1.986 7.152 1 96.25 139 GLY B CA 1
ATOM 5430 C C . GLY B 1 139 ? -24.484 2.311 5.703 1 96.25 139 GLY B C 1
ATOM 5431 O O . GLY B 1 139 ? -25 1.47 4.969 1 96.25 139 GLY B O 1
ATOM 5432 N N . ARG B 1 140 ? -24.109 3.488 5.32 1 95.62 140 ARG B N 1
ATOM 5433 C CA . ARG B 1 140 ? -24.422 3.943 3.969 1 95.62 140 ARG B CA 1
ATOM 5434 C C . ARG B 1 140 ? -23.188 3.869 3.07 1 95.62 140 ARG B C 1
ATOM 5436 O O . ARG B 1 140 ? -23.297 3.893 1.844 1 95.62 140 ARG B O 1
ATOM 5443 N N . GLU B 1 141 ? -22 3.68 3.557 1 94.69 141 GLU B N 1
ATOM 5444 C CA . GLU B 1 141 ? -20.766 3.754 2.781 1 94.69 141 GLU B CA 1
ATOM 5445 C C . GLU B 1 141 ? -20.594 2.527 1.886 1 94.69 141 GLU B C 1
ATOM 5447 O O . GLU B 1 141 ? -20.125 2.641 0.75 1 94.69 141 GLU B O 1
ATOM 5452 N N . GLY B 1 142 ? -20.922 1.396 2.432 1 96 142 GLY B N 1
ATOM 5453 C CA . GLY B 1 142 ? -20.844 0.185 1.628 1 96 142 GLY B CA 1
ATOM 5454 C C . GLY B 1 142 ? -21.656 0.27 0.342 1 96 142 GLY B C 1
ATOM 5455 O O . GLY B 1 142 ? -21.109 0.078 -0.748 1 96 142 GLY B O 1
ATOM 5456 N N . PRO B 1 143 ? -22.891 0.586 0.507 1 97.62 143 PRO B N 1
ATOM 5457 C CA . PRO B 1 143 ? -23.719 0.765 -0.681 1 97.62 143 PRO B CA 1
ATOM 5458 C C . PRO B 1 143 ? -23.203 1.846 -1.62 1 97.62 143 PRO B C 1
ATOM 5460 O O . PRO B 1 143 ? -23.312 1.715 -2.842 1 97.62 143 PRO B O 1
ATOM 5463 N N . ALA B 1 144 ? -22.656 2.904 -1.051 1 97.81 144 ALA B N 1
ATOM 5464 C CA . ALA B 1 144 ? -22.078 3.961 -1.877 1 97.81 144 ALA B CA 1
ATOM 5465 C C . ALA B 1 144 ? -20.906 3.432 -2.701 1 97.81 144 ALA B C 1
ATOM 5467 O O . ALA B 1 144 ? -20.781 3.758 -3.883 1 97.81 144 ALA B O 1
ATOM 5468 N N . VAL B 1 145 ? -20.094 2.666 -2.061 1 97.81 145 VAL B N 1
ATOM 5469 C CA . VAL B 1 145 ? -18.953 2.055 -2.73 1 97.81 145 VAL B CA 1
ATOM 5470 C C . VAL B 1 145 ? -19.438 1.156 -3.865 1 97.81 145 VAL B C 1
ATOM 5472 O O . VAL B 1 145 ? -18.891 1.192 -4.973 1 97.81 145 VAL B O 1
ATOM 5475 N N . HIS B 1 146 ? -20.438 0.353 -3.574 1 98.12 146 HIS B N 1
ATOM 5476 C CA . HIS B 1 146 ? -21 -0.527 -4.594 1 98.12 146 HIS B CA 1
ATOM 5477 C C . HIS B 1 146 ? -21.547 0.273 -5.77 1 98.12 146 HIS B C 1
ATOM 5479 O O . HIS B 1 146 ? -21.375 -0.115 -6.926 1 98.12 146 HIS B O 1
ATOM 5485 N N . LEU B 1 147 ? -22.219 1.334 -5.441 1 98.38 147 LEU B N 1
ATOM 5486 C CA . LEU B 1 147 ? -22.812 2.189 -6.465 1 98.38 147 LEU B CA 1
ATOM 5487 C C . LEU B 1 147 ? -21.734 2.799 -7.352 1 98.38 147 LEU B C 1
ATOM 5489 O O . LEU B 1 147 ? -21.844 2.768 -8.578 1 98.38 147 LEU B O 1
ATOM 5493 N N . GLY B 1 148 ? -20.703 3.35 -6.762 1 98.38 148 GLY B N 1
ATOM 5494 C CA . GLY B 1 148 ? -19.594 3.895 -7.52 1 98.38 148 GLY B CA 1
ATOM 5495 C C . GLY B 1 148 ? -18.891 2.857 -8.375 1 98.38 148 GLY B C 1
ATOM 5496 O O . GLY B 1 148 ? -18.562 3.115 -9.531 1 98.38 148 GLY B O 1
ATOM 5497 N N . ALA B 1 149 ? -18.672 1.734 -7.816 1 98.19 149 ALA B N 1
ATOM 5498 C CA . ALA B 1 149 ? -18.016 0.64 -8.539 1 98.19 149 ALA B CA 1
ATOM 5499 C C . ALA B 1 149 ? -18.875 0.172 -9.703 1 98.19 149 ALA B C 1
ATOM 5501 O O . ALA B 1 149 ? -18.359 -0.172 -10.773 1 98.19 149 ALA B O 1
ATOM 5502 N N . SER B 1 150 ? -20.172 0.113 -9.469 1 98.19 150 SER B N 1
ATOM 5503 C CA . SER B 1 150 ? -21.094 -0.323 -10.516 1 98.19 150 SER B CA 1
ATOM 5504 C C . SER B 1 150 ? -21.031 0.615 -11.719 1 98.19 150 SER B C 1
ATOM 5506 O O . SER B 1 150 ? -21.047 0.165 -12.867 1 98.19 150 SER B O 1
ATOM 5508 N N . PHE B 1 151 ? -21 1.847 -11.469 1 98.31 151 PHE B N 1
ATOM 5509 C CA . PHE B 1 151 ? -20.906 2.801 -12.562 1 98.31 151 PHE B CA 1
ATOM 5510 C C . PHE B 1 151 ? -19.578 2.656 -13.305 1 98.31 151 PHE B C 1
ATOM 5512 O O . PHE B 1 151 ? -19.562 2.588 -14.531 1 98.31 151 PHE B O 1
ATOM 5519 N N . ALA B 1 152 ? -18.5 2.68 -12.57 1 98.19 152 ALA B N 1
ATOM 5520 C CA . ALA B 1 152 ? -17.172 2.545 -13.172 1 98.19 152 ALA B CA 1
ATOM 5521 C C . ALA B 1 152 ? -17.062 1.244 -13.961 1 98.19 152 ALA B C 1
ATOM 5523 O O . ALA B 1 152 ? -16.5 1.227 -15.062 1 98.19 152 ALA B O 1
ATOM 5524 N N . GLY B 1 153 ? -17.578 0.146 -13.344 1 96.44 153 GLY B N 1
ATOM 5525 C CA . GLY B 1 153 ? -17.562 -1.135 -14.031 1 96.44 153 GLY B CA 1
ATOM 5526 C C . GLY B 1 153 ? -18.375 -1.134 -15.312 1 96.44 153 GLY B C 1
ATOM 5527 O O . GLY B 1 153 ? -18.016 -1.788 -16.297 1 96.44 153 GLY B O 1
ATOM 5528 N N . TRP B 1 154 ? -19.469 -0.495 -15.25 1 97.19 154 TRP B N 1
ATOM 5529 C CA . TRP B 1 154 ? -20.312 -0.363 -16.438 1 97.19 154 TRP B CA 1
ATOM 5530 C C . TRP B 1 154 ? -19.609 0.41 -17.531 1 97.19 154 TRP B C 1
ATOM 5532 O O . TRP B 1 154 ? -19.688 0.044 -18.703 1 97.19 154 TRP B O 1
ATOM 5542 N N . VAL B 1 155 ? -18.938 1.505 -17.234 1 96.88 155 VAL B N 1
ATOM 5543 C CA . VAL B 1 155 ? -18.172 2.297 -18.188 1 96.88 155 VAL B CA 1
ATOM 5544 C C . VAL B 1 155 ? -17.094 1.433 -18.844 1 96.88 155 VAL B C 1
ATOM 5546 O O . VAL B 1 155 ? -16.891 1.481 -20.047 1 96.88 155 VAL B O 1
ATOM 5549 N N . ALA B 1 156 ? -16.422 0.689 -17.984 1 93.69 156 ALA B N 1
ATOM 5550 C CA . ALA B 1 156 ? -15.367 -0.191 -18.5 1 93.69 156 ALA B CA 1
ATOM 5551 C C . ALA B 1 156 ? -15.938 -1.211 -19.469 1 93.69 156 ALA B C 1
ATOM 5553 O O . ALA B 1 156 ? -15.312 -1.52 -20.5 1 93.69 156 ALA B O 1
ATOM 5554 N N . LYS B 1 157 ? -17.078 -1.729 -19.156 1 91.44 157 LYS B N 1
ATOM 5555 C CA . LYS B 1 157 ? -17.734 -2.699 -20.031 1 91.44 157 LYS B CA 1
ATOM 5556 C C . LYS B 1 157 ? -18.156 -2.061 -21.344 1 91.44 157 LYS B C 1
ATOM 5558 O O . LYS B 1 157 ? -17.969 -2.656 -22.406 1 91.44 157 LYS B O 1
ATOM 5563 N N . GLN B 1 158 ? -18.625 -0.896 -21.312 1 93.62 158 GLN B N 1
ATOM 5564 C CA . GLN B 1 158 ? -19.078 -0.19 -22.516 1 93.62 158 GLN B CA 1
ATOM 5565 C C . GLN B 1 158 ? -17.906 0.124 -23.438 1 93.62 158 GLN B C 1
ATOM 5567 O O . GLN B 1 158 ? -18.062 0.124 -24.656 1 93.62 158 GLN B O 1
ATOM 5572 N N . LEU B 1 159 ? -16.797 0.346 -22.844 1 91.19 159 LEU B N 1
ATOM 5573 C CA . LEU B 1 159 ? -15.625 0.719 -23.625 1 91.19 159 LEU B CA 1
ATOM 5574 C C . LEU B 1 159 ? -14.766 -0.502 -23.938 1 91.19 159 LEU B C 1
ATOM 5576 O O . LEU B 1 159 ? -13.719 -0.384 -24.578 1 91.19 159 LEU B O 1
ATOM 5580 N N . ASP B 1 160 ? -15.141 -1.609 -23.484 1 86.94 160 ASP B N 1
ATOM 5581 C CA . ASP B 1 160 ? -14.461 -2.883 -23.703 1 86.94 160 ASP B CA 1
ATOM 5582 C C . ASP B 1 160 ? -12.977 -2.779 -23.359 1 86.94 160 ASP B C 1
ATOM 5584 O O . ASP B 1 160 ? -12.125 -3.105 -24.188 1 86.94 160 ASP B O 1
ATOM 5588 N N . LEU B 1 161 ? -12.797 -2.348 -22.234 1 84.5 161 LEU B N 1
ATOM 5589 C CA . LEU B 1 161 ? -11.414 -2.148 -21.781 1 84.5 161 LEU B CA 1
ATOM 5590 C C . LEU B 1 161 ? -10.797 -3.467 -21.328 1 84.5 161 LEU B C 1
ATOM 5592 O O . LEU B 1 161 ? -11.516 -4.422 -21.031 1 84.5 161 LEU B O 1
ATOM 5596 N N . SER B 1 162 ? -9.484 -3.475 -21.281 1 75.69 162 SER B N 1
ATOM 5597 C CA . SER B 1 162 ? -8.758 -4.645 -20.781 1 75.69 162 SER B CA 1
ATOM 5598 C C . SER B 1 162 ? -9.039 -4.887 -19.297 1 75.69 162 SER B C 1
ATOM 5600 O O . SER B 1 162 ? -9.539 -4 -18.609 1 75.69 162 SER B O 1
ATOM 5602 N N . ARG B 1 163 ? -8.742 -6.086 -18.875 1 76.31 163 ARG B N 1
ATOM 5603 C CA . ARG B 1 163 ? -8.977 -6.477 -17.484 1 76.31 163 ARG B CA 1
ATOM 5604 C C . ARG B 1 163 ? -8.266 -5.527 -16.531 1 76.31 163 ARG B C 1
ATOM 5606 O O . ARG B 1 163 ? -8.836 -5.121 -15.508 1 76.31 163 ARG B O 1
ATOM 5613 N N . SER B 1 164 ? -7.07 -5.172 -16.828 1 76.75 164 SER B N 1
ATOM 5614 C CA . SER B 1 164 ? -6.273 -4.305 -15.969 1 76.75 164 SER B CA 1
ATOM 5615 C C . SER B 1 164 ? -6.871 -2.904 -15.891 1 76.75 164 SER B C 1
ATOM 5617 O O . SER B 1 164 ? -6.969 -2.328 -14.805 1 76.75 164 SER B O 1
ATOM 5619 N N . LEU B 1 165 ? -7.254 -2.441 -17.016 1 83 165 LEU B N 1
ATOM 5620 C CA . LEU B 1 165 ? -7.828 -1.102 -17.047 1 83 165 LEU B CA 1
ATOM 5621 C C . LEU B 1 165 ? -9.195 -1.074 -16.375 1 83 165 LEU B C 1
ATOM 5623 O O . LEU B 1 165 ? -9.539 -0.102 -15.703 1 83 165 LEU B O 1
ATOM 5627 N N . SER B 1 166 ? -9.953 -2.156 -16.578 1 87.81 166 SER B N 1
ATOM 5628 C CA . SER B 1 166 ? -11.273 -2.248 -15.969 1 87.81 166 SER B CA 1
ATOM 5629 C C . SER B 1 166 ? -11.172 -2.266 -14.445 1 87.81 166 SER B C 1
ATOM 5631 O O . SER B 1 166 ? -11.977 -1.635 -13.758 1 87.81 166 SER B O 1
ATOM 5633 N N . ARG B 1 167 ? -10.227 -2.963 -13.953 1 86.88 167 ARG B N 1
ATOM 5634 C CA . ARG B 1 167 ? -10.016 -3.031 -12.516 1 86.88 167 ARG B CA 1
ATOM 5635 C C . ARG B 1 167 ? -9.594 -1.676 -11.953 1 86.88 167 ARG B C 1
ATOM 5637 O O . ARG B 1 167 ? -10.031 -1.284 -10.867 1 86.88 167 ARG B O 1
ATOM 5644 N N . THR B 1 168 ? -8.758 -1.011 -12.695 1 88.69 168 THR B N 1
ATOM 5645 C CA . THR B 1 168 ? -8.336 0.322 -12.289 1 88.69 168 THR B CA 1
ATOM 5646 C C . THR B 1 168 ? -9.523 1.28 -12.242 1 88.69 168 THR B C 1
ATOM 5648 O O . THR B 1 168 ? -9.664 2.055 -11.289 1 88.69 168 THR B O 1
ATOM 5651 N N . LEU B 1 169 ? -10.359 1.218 -13.234 1 94.38 169 LEU B N 1
ATOM 5652 C CA . LEU B 1 169 ? -11.531 2.09 -13.258 1 94.38 169 LEU B CA 1
ATOM 5653 C C . LEU B 1 169 ? -12.484 1.749 -12.109 1 94.38 169 LEU B C 1
ATOM 5655 O O . LEU B 1 169 ? -13.086 2.643 -11.516 1 94.38 169 LEU B O 1
ATOM 5659 N N . LEU B 1 170 ? -12.617 0.443 -11.914 1 95.25 170 LEU B N 1
ATOM 5660 C CA . LEU B 1 170 ? -13.422 0.027 -10.773 1 95.25 170 LEU B CA 1
ATOM 5661 C C . LEU B 1 170 ? -12.898 0.648 -9.484 1 95.25 170 LEU B C 1
ATOM 5663 O O . LEU B 1 170 ? -13.68 1.131 -8.664 1 95.25 170 LEU B O 1
ATOM 5667 N N . GLY B 1 171 ? -11.609 0.609 -9.352 1 94.94 171 GLY B N 1
ATOM 5668 C CA . GLY B 1 171 ? -10.984 1.265 -8.219 1 94.94 171 GLY B CA 1
ATOM 5669 C C . GLY B 1 171 ? -11.266 2.754 -8.156 1 94.94 171 GLY B C 1
ATOM 5670 O O . GLY B 1 171 ? -11.43 3.314 -7.07 1 94.94 171 GLY B O 1
ATOM 5671 N N . CYS B 1 172 ? -11.328 3.404 -9.297 1 96.56 172 CYS B N 1
ATOM 5672 C CA . CYS B 1 172 ? -11.664 4.82 -9.367 1 96.56 172 CYS B CA 1
ATOM 5673 C C . CYS B 1 172 ? -13.055 5.082 -8.797 1 96.56 172 CYS B C 1
ATOM 5675 O O . CYS B 1 172 ? -13.25 6.035 -8.047 1 96.56 172 CYS B O 1
ATOM 5677 N N . GLY B 1 173 ? -13.93 4.258 -9.164 1 98.12 173 GLY B N 1
ATOM 5678 C CA . GLY B 1 173 ? -15.273 4.387 -8.633 1 98.12 173 GLY B CA 1
ATOM 5679 C C . GLY B 1 173 ? -15.344 4.215 -7.129 1 98.12 173 GLY B C 1
ATOM 5680 O O . GLY B 1 173 ? -16.016 4.98 -6.438 1 98.12 173 GLY B O 1
ATOM 5681 N N . VAL B 1 174 ? -14.68 3.229 -6.629 1 97.81 174 VAL B N 1
ATOM 5682 C CA . VAL B 1 174 ? -14.641 2.939 -5.199 1 97.81 174 VAL B CA 1
ATOM 5683 C C . VAL B 1 174 ? -14.016 4.117 -4.449 1 97.81 174 VAL B C 1
ATOM 5685 O O . VAL B 1 174 ? -14.562 4.582 -3.447 1 97.81 174 VAL B O 1
ATOM 5688 N N . ALA B 1 175 ? -12.922 4.566 -4.977 1 97.31 175 ALA B N 1
ATOM 5689 C CA . ALA B 1 175 ? -12.195 5.664 -4.344 1 97.31 175 ALA B CA 1
ATOM 5690 C C . ALA B 1 175 ? -13.039 6.93 -4.297 1 97.31 175 ALA B C 1
ATOM 5692 O O . ALA B 1 175 ? -13.086 7.621 -3.275 1 97.31 175 ALA B O 1
ATOM 5693 N N . ALA B 1 176 ? -13.648 7.242 -5.363 1 97.81 176 ALA B N 1
ATOM 5694 C CA . ALA B 1 176 ? -14.5 8.43 -5.426 1 97.81 176 ALA B CA 1
ATOM 5695 C C . ALA B 1 176 ? -15.672 8.32 -4.453 1 97.81 176 ALA B C 1
ATOM 5697 O O . ALA B 1 176 ? -16.062 9.312 -3.828 1 97.81 176 ALA B O 1
ATOM 5698 N N . ALA B 1 177 ? -16.203 7.184 -4.391 1 98 177 ALA B N 1
ATOM 5699 C CA . ALA B 1 177 ? -17.328 6.973 -3.498 1 98 177 ALA B CA 1
ATOM 5700 C C . ALA B 1 177 ? -16.922 7.156 -2.039 1 98 177 ALA B C 1
ATOM 5702 O O . ALA B 1 177 ? -17.625 7.828 -1.273 1 98 177 ALA B O 1
ATOM 5703 N N . VAL B 1 178 ? -15.867 6.57 -1.645 1 95.56 178 VAL B N 1
ATOM 5704 C CA . VAL B 1 178 ? -15.398 6.68 -0.268 1 95.56 178 VAL B CA 1
ATOM 5705 C C . VAL B 1 178 ? -14.984 8.117 0.028 1 95.56 178 VAL B C 1
ATOM 5707 O O . VAL B 1 178 ? -15.367 8.68 1.06 1 95.56 178 VAL B O 1
ATOM 5710 N N . ALA B 1 179 ? -14.242 8.68 -0.867 1 93.44 179 ALA B N 1
ATOM 5711 C CA . ALA B 1 179 ? -13.781 10.055 -0.702 1 93.44 179 ALA B CA 1
ATOM 5712 C C . ALA B 1 179 ? -14.961 11.023 -0.616 1 93.44 179 ALA B C 1
ATOM 5714 O O . ALA B 1 179 ? -14.961 11.938 0.213 1 93.44 179 ALA B O 1
ATOM 5715 N N . GLY B 1 180 ? -15.883 10.836 -1.499 1 91.06 180 GLY B N 1
ATOM 5716 C CA . GLY B 1 180 ? -17.062 11.688 -1.49 1 91.06 180 GLY B CA 1
ATOM 5717 C C . GLY B 1 180 ? -17.922 11.508 -0.251 1 91.06 180 GLY B C 1
ATOM 5718 O O . GLY B 1 180 ? -18.562 12.453 0.21 1 91.06 180 GLY B O 1
ATOM 5719 N N . SER B 1 181 ? -17.875 10.344 0.306 1 90.88 181 SER B N 1
ATOM 5720 C CA . SER B 1 181 ? -18.688 10.039 1.475 1 90.88 181 SER B CA 1
ATOM 5721 C C . SER B 1 181 ? -18.078 10.617 2.746 1 90.88 181 SER B C 1
ATOM 5723 O O . SER B 1 181 ? -18.797 11.023 3.66 1 90.88 181 SER B O 1
ATOM 5725 N N . PHE B 1 182 ? -16.797 10.664 2.816 1 87.06 182 PHE B N 1
ATOM 5726 C CA . PHE B 1 182 ? -16.125 11.016 4.066 1 87.06 182 PHE B CA 1
ATOM 5727 C C . PHE B 1 182 ? -15.32 12.305 3.91 1 87.06 182 PHE B C 1
ATOM 5729 O O . PHE B 1 182 ? -14.719 12.781 4.871 1 87.06 182 PHE B O 1
ATOM 5736 N N . ASN B 1 183 ? -15.281 12.836 2.74 1 86.06 183 ASN B N 1
ATOM 5737 C CA . ASN B 1 183 ? -14.391 13.961 2.455 1 86.06 183 ASN B CA 1
ATOM 5738 C C . ASN B 1 183 ? -12.938 13.617 2.775 1 86.06 183 ASN B C 1
ATOM 5740 O O . ASN B 1 183 ? -12.258 14.375 3.475 1 86.06 183 ASN B O 1
ATOM 5744 N N . ALA B 1 184 ? -12.617 12.477 2.381 1 88.38 184 ALA B N 1
ATOM 5745 C CA . ALA B 1 184 ? -11.289 11.938 2.662 1 88.38 184 ALA B CA 1
ATOM 5746 C C . ALA B 1 184 ? -10.648 11.367 1.401 1 88.38 184 ALA B C 1
ATOM 5748 O O . ALA B 1 184 ? -10.633 10.148 1.206 1 88.38 184 ALA B O 1
ATOM 5749 N N . PRO B 1 185 ? -10.062 12.234 0.596 1 89.88 185 PRO B N 1
ATOM 5750 C CA . PRO B 1 185 ? -9.578 11.781 -0.711 1 89.88 185 PRO B CA 1
ATOM 5751 C C . PRO B 1 185 ? -8.406 10.812 -0.604 1 89.88 185 PRO B C 1
ATOM 5753 O O . PRO B 1 185 ? -8.305 9.875 -1.4 1 89.88 185 PRO B O 1
ATOM 5756 N N . ILE B 1 186 ? -7.453 10.992 0.299 1 89.75 186 ILE B N 1
ATOM 5757 C CA . ILE B 1 186 ? -6.324 10.07 0.436 1 89.75 186 ILE B CA 1
ATOM 5758 C C . ILE B 1 186 ? -6.828 8.703 0.879 1 89.75 186 ILE B C 1
ATOM 5760 O O . ILE B 1 186 ? -6.461 7.68 0.295 1 89.75 186 ILE B O 1
ATOM 5764 N N . ALA B 1 187 ? -7.68 8.781 1.872 1 91.25 187 ALA B N 1
ATOM 5765 C CA . ALA B 1 187 ? -8.234 7.539 2.406 1 91.25 187 ALA B CA 1
ATOM 5766 C C . ALA B 1 187 ? -9.039 6.797 1.343 1 91.25 187 ALA B C 1
ATOM 5768 O O . ALA B 1 187 ? -9 5.566 1.271 1 91.25 187 ALA B O 1
ATOM 5769 N N . GLY B 1 188 ? -9.781 7.566 0.591 1 93.25 188 GLY B N 1
ATOM 5770 C CA . GLY B 1 188 ? -10.555 6.938 -0.469 1 93.25 188 GLY B CA 1
ATOM 5771 C C . GLY B 1 188 ? -9.688 6.211 -1.483 1 93.25 188 GLY B C 1
ATOM 5772 O O . GLY B 1 188 ? -10.008 5.086 -1.879 1 93.25 188 GLY B O 1
ATOM 5773 N N . ALA B 1 189 ? -8.656 6.832 -1.892 1 92.5 189 ALA B N 1
ATOM 5774 C CA . ALA B 1 189 ? -7.746 6.219 -2.855 1 92.5 189 ALA B CA 1
ATOM 5775 C C . ALA B 1 189 ? -7.098 4.965 -2.277 1 92.5 189 ALA B C 1
ATOM 5777 O O . ALA B 1 189 ? -6.992 3.941 -2.959 1 92.5 189 ALA B O 1
ATOM 5778 N N . LEU B 1 190 ? -6.719 5.074 -1.03 1 90.69 190 LEU B N 1
ATOM 5779 C CA . LEU B 1 190 ? -6.027 3.947 -0.415 1 90.69 190 LEU B CA 1
ATOM 5780 C C . LEU B 1 190 ? -7.004 2.814 -0.108 1 90.69 190 LEU B C 1
ATOM 5782 O O . LEU B 1 190 ? -6.637 1.64 -0.18 1 90.69 190 LEU B O 1
ATOM 5786 N N . PHE B 1 191 ? -8.203 3.145 0.174 1 92.62 191 PHE B N 1
ATOM 5787 C CA . PHE B 1 191 ? -9.203 2.113 0.415 1 92.62 191 PHE B CA 1
ATOM 5788 C C . PHE B 1 191 ? -9.414 1.264 -0.832 1 92.62 191 PHE B C 1
ATOM 5790 O O . PHE B 1 191 ? -9.531 0.039 -0.742 1 92.62 191 PHE B O 1
ATOM 5797 N N . ALA B 1 192 ? -9.555 1.943 -1.93 1 93.06 192 ALA B N 1
ATOM 5798 C CA . ALA B 1 192 ? -9.742 1.228 -3.189 1 93.06 192 ALA B CA 1
ATOM 5799 C C . ALA B 1 192 ? -8.609 0.23 -3.42 1 93.06 192 ALA B C 1
ATOM 5801 O O . ALA B 1 192 ? -8.844 -0.9 -3.852 1 93.06 192 ALA B O 1
ATOM 5802 N N . ASN B 1 193 ? -7.434 0.646 -3.113 1 85.56 193 ASN B N 1
ATOM 5803 C CA . ASN B 1 193 ? -6.266 -0.201 -3.344 1 85.56 193 ASN B CA 1
ATOM 5804 C C . ASN B 1 193 ? -6.121 -1.26 -2.254 1 85.56 193 ASN B C 1
ATOM 5806 O O . ASN B 1 193 ? -5.727 -2.393 -2.535 1 85.56 193 ASN B O 1
ATOM 5810 N N . GLU B 1 194 ? -6.402 -0.942 -1.074 1 84.69 194 GLU B N 1
ATOM 5811 C CA . GLU B 1 194 ? -6.199 -1.82 0.074 1 84.69 194 GLU B CA 1
ATOM 5812 C C . GLU B 1 194 ? -7.27 -2.906 0.137 1 84.69 194 GLU B C 1
ATOM 5814 O O . GLU B 1 194 ? -6.969 -4.062 0.443 1 84.69 194 GLU B O 1
ATOM 5819 N N . VAL B 1 195 ? -8.469 -2.572 -0.172 1 85.88 195 VAL B N 1
ATOM 5820 C CA . VAL B 1 195 ? -9.578 -3.482 0.093 1 85.88 195 VAL B CA 1
ATOM 5821 C C . VAL B 1 195 ? -10.062 -4.094 -1.217 1 85.88 195 VAL B C 1
ATOM 5823 O O . VAL B 1 195 ? -10.414 -5.277 -1.266 1 85.88 195 VAL B O 1
ATOM 5826 N N . VAL B 1 196 ? -10.062 -3.352 -2.285 1 85.25 196 VAL B N 1
ATOM 5827 C CA . VAL B 1 196 ? -10.766 -3.803 -3.479 1 85.25 196 VAL B CA 1
ATOM 5828 C C . VAL B 1 196 ? -9.773 -4.355 -4.496 1 85.25 196 VAL B C 1
ATOM 5830 O O . VAL B 1 196 ? -9.898 -5.496 -4.941 1 85.25 196 VAL B O 1
ATOM 5833 N N . ILE B 1 197 ? -8.789 -3.529 -4.84 1 75.81 197 ILE B N 1
ATOM 5834 C CA . ILE B 1 197 ? -7.852 -3.943 -5.879 1 75.81 197 ILE B CA 1
ATOM 5835 C C . ILE B 1 197 ? -6.836 -4.926 -5.297 1 75.81 197 ILE B C 1
ATOM 5837 O O . ILE B 1 197 ? -6.488 -5.922 -5.938 1 75.81 197 ILE B O 1
ATOM 5841 N N . GLY B 1 198 ? -6.355 -4.621 -4.098 1 69.25 198 GLY B N 1
ATOM 5842 C CA . GLY B 1 198 ? -5.473 -5.551 -3.408 1 69.25 198 GLY B CA 1
ATOM 5843 C C . GLY B 1 198 ? -4.004 -5.289 -3.68 1 69.25 198 GLY B C 1
ATOM 5844 O O . GLY B 1 198 ? -3.146 -6.098 -3.316 1 69.25 198 GLY B O 1
ATOM 5845 N N . HIS B 1 199 ? -3.676 -4.285 -4.453 1 63 199 HIS B N 1
ATOM 5846 C CA . HIS B 1 199 ? -2.271 -3.932 -4.637 1 63 199 HIS B CA 1
ATOM 5847 C C . HIS B 1 199 ? -2.107 -2.438 -4.891 1 63 199 HIS B C 1
ATOM 5849 O O . HIS B 1 199 ? -3.092 -1.729 -5.113 1 63 199 HIS B O 1
ATOM 5855 N N . TYR B 1 200 ? -0.82 -1.995 -4.762 1 56.72 200 TYR B N 1
ATOM 5856 C CA . TYR B 1 200 ? -0.532 -0.57 -4.879 1 56.72 200 TYR B CA 1
ATOM 5857 C C . TYR B 1 200 ? 0.358 -0.293 -6.086 1 56.72 200 TYR B C 1
ATOM 5859 O O . TYR B 1 200 ? 1.401 0.351 -5.961 1 56.72 200 TYR B O 1
ATOM 5867 N N . ALA B 1 201 ? -0.094 -0.759 -7.184 1 59.62 201 ALA B N 1
ATOM 5868 C CA . ALA B 1 201 ? 0.681 -0.441 -8.383 1 59.62 201 ALA B CA 1
ATOM 5869 C C . ALA B 1 201 ? 0.568 1.04 -8.734 1 59.62 201 ALA B C 1
ATOM 5871 O O . ALA B 1 201 ? -0.523 1.612 -8.688 1 59.62 201 ALA B O 1
ATOM 5872 N N . LEU B 1 202 ? 1.646 1.63 -8.977 1 62.47 202 LEU B N 1
ATOM 5873 C CA . LEU B 1 202 ? 1.732 3.064 -9.227 1 62.47 202 LEU B CA 1
ATOM 5874 C C . LEU B 1 202 ? 0.878 3.459 -10.422 1 62.47 202 LEU B C 1
ATOM 5876 O O . LEU B 1 202 ? 0.246 4.516 -10.422 1 62.47 202 LEU B O 1
ATOM 5880 N N . LYS B 1 203 ? 0.839 2.629 -11.43 1 67.25 203 LYS B N 1
ATOM 5881 C CA . LYS B 1 203 ? 0.078 2.959 -12.625 1 67.25 203 LYS B CA 1
ATOM 5882 C C . LYS B 1 203 ? -1.415 3.043 -12.328 1 67.25 203 LYS B C 1
ATOM 5884 O O . LYS B 1 203 ? -2.141 3.811 -12.961 1 67.25 203 LYS B O 1
ATOM 5889 N N . ALA B 1 204 ? -1.733 2.23 -11.445 1 74.31 204 ALA B N 1
ATOM 5890 C CA . ALA B 1 204 ? -3.145 2.215 -11.062 1 74.31 204 ALA B CA 1
ATOM 5891 C C . ALA B 1 204 ? -3.441 3.283 -10.016 1 74.31 204 ALA B C 1
ATOM 5893 O O . ALA B 1 204 ? -4.59 3.709 -9.859 1 74.31 204 ALA B O 1
ATOM 5894 N N . PHE B 1 205 ? -2.461 3.842 -9.5 1 82.62 205 PHE B N 1
ATOM 5895 C CA . PHE B 1 205 ? -2.645 4.746 -8.367 1 82.62 205 PHE B CA 1
ATOM 5896 C C . PHE B 1 205 ? -3.064 6.129 -8.844 1 82.62 205 PHE B C 1
ATOM 5898 O O . PHE B 1 205 ? -3.955 6.75 -8.258 1 82.62 205 PHE B O 1
ATOM 5905 N N . ALA B 1 206 ? -2.514 6.602 -9.938 1 85.81 206 ALA B N 1
ATOM 5906 C CA . ALA B 1 206 ? -2.744 7.969 -10.391 1 85.81 206 ALA B CA 1
ATOM 5907 C C . ALA B 1 206 ? -4.207 8.188 -10.758 1 85.81 206 ALA B C 1
ATOM 5909 O O . ALA B 1 206 ? -4.852 9.117 -10.258 1 85.81 206 ALA B O 1
ATOM 5910 N N . PRO B 1 207 ? -4.742 7.34 -11.594 1 90.56 207 PRO B N 1
ATOM 5911 C CA . PRO B 1 207 ? -6.156 7.539 -11.93 1 90.56 207 PRO B CA 1
ATOM 5912 C C . PRO B 1 207 ? -7.074 7.418 -10.711 1 90.56 207 PRO B C 1
ATOM 5914 O O . PRO B 1 207 ? -8.078 8.133 -10.617 1 90.56 207 PRO B O 1
ATOM 5917 N N . VAL B 1 208 ? -6.766 6.543 -9.82 1 93.69 208 VAL B N 1
ATOM 5918 C CA . VAL B 1 208 ? -7.578 6.324 -8.625 1 93.69 208 VAL B CA 1
ATOM 5919 C C . VAL B 1 208 ? -7.574 7.586 -7.762 1 93.69 208 VAL B C 1
ATOM 5921 O O . VAL B 1 208 ? -8.617 7.996 -7.25 1 93.69 208 VAL B O 1
ATOM 5924 N N . VAL B 1 209 ? -6.461 8.219 -7.684 1 92.75 209 VAL B N 1
ATOM 5925 C CA . VAL B 1 209 ? -6.328 9.445 -6.906 1 92.75 209 VAL B CA 1
ATOM 5926 C C . VAL B 1 209 ? -7.109 10.57 -7.586 1 92.75 209 VAL B C 1
ATOM 5928 O O . VAL B 1 209 ? -7.805 11.336 -6.918 1 92.75 209 VAL B O 1
ATOM 5931 N N . ILE B 1 210 ? -6.973 10.672 -8.859 1 92.31 210 ILE B N 1
ATOM 5932 C CA . ILE B 1 210 ? -7.68 11.703 -9.609 1 92.31 210 ILE B CA 1
ATOM 5933 C C . ILE B 1 210 ? -9.188 11.562 -9.391 1 92.31 210 ILE B C 1
ATOM 5935 O O . ILE B 1 210 ? -9.875 12.555 -9.133 1 92.31 210 ILE B O 1
ATOM 5939 N N . ALA B 1 211 ? -9.625 10.375 -9.484 1 96.5 211 ALA B N 1
ATOM 5940 C CA . ALA B 1 211 ? -11.047 10.125 -9.266 1 96.5 211 ALA B CA 1
ATOM 5941 C C . ALA B 1 211 ? -11.453 10.453 -7.836 1 96.5 211 ALA B C 1
ATOM 5943 O O . ALA B 1 211 ? -12.531 11.008 -7.598 1 96.5 211 ALA B O 1
ATOM 5944 N N . SER B 1 212 ? -10.648 10.047 -6.918 1 95.12 212 SER B N 1
ATOM 5945 C CA . SER B 1 212 ? -10.898 10.297 -5.5 1 95.12 212 SER B CA 1
ATOM 5946 C C . SER B 1 212 ? -11.008 11.789 -5.211 1 95.12 212 SER B C 1
ATOM 5948 O O . SER B 1 212 ? -11.945 12.234 -4.547 1 95.12 212 SER B O 1
ATOM 5950 N N . VAL B 1 213 ? -10.117 12.562 -5.711 1 91.38 213 VAL B N 1
ATOM 5951 C CA . VAL B 1 213 ? -10.102 14.008 -5.512 1 91.38 213 VAL B CA 1
ATOM 5952 C C . VAL B 1 213 ? -11.32 14.641 -6.18 1 91.38 213 VAL B C 1
ATOM 5954 O O . VAL B 1 213 ? -11.984 15.492 -5.59 1 91.38 213 VAL B O 1
ATOM 5957 N N . THR B 1 214 ? -11.594 14.211 -7.375 1 93.25 214 THR B N 1
ATOM 5958 C CA . THR B 1 214 ? -12.742 14.75 -8.102 1 93.25 214 THR B CA 1
ATOM 5959 C C . THR B 1 214 ? -14.039 14.445 -7.363 1 93.25 214 THR B C 1
ATOM 5961 O O . THR B 1 214 ? -14.922 15.305 -7.27 1 93.25 214 THR B O 1
ATOM 5964 N N . GLY B 1 215 ? -14.141 13.219 -6.914 1 94.12 215 GLY B N 1
ATOM 5965 C CA . GLY B 1 215 ? -15.312 12.883 -6.117 1 94.12 215 GLY B CA 1
ATOM 5966 C C . GLY B 1 215 ? -15.461 13.758 -4.887 1 94.12 215 GLY B C 1
ATOM 5967 O O . GLY B 1 215 ? -16.578 14.148 -4.531 1 94.12 215 GLY B O 1
ATOM 5968 N N . THR B 1 216 ? -14.414 14.047 -4.258 1 91 216 THR B N 1
ATOM 5969 C CA . THR B 1 216 ? -14.422 14.898 -3.076 1 91 216 THR B CA 1
ATOM 5970 C C . THR B 1 216 ? -14.852 16.328 -3.432 1 91 216 THR B C 1
ATOM 5972 O O . THR B 1 216 ? -15.617 16.953 -2.697 1 91 216 THR B O 1
ATOM 5975 N N . VAL B 1 217 ? -14.344 16.797 -4.496 1 88 217 VAL B N 1
ATOM 5976 C CA . VAL B 1 217 ? -14.672 18.156 -4.934 1 88 217 VAL B CA 1
ATOM 5977 C C . VAL B 1 217 ? -16.172 18.266 -5.191 1 88 217 VAL B C 1
ATOM 5979 O O . VAL B 1 217 ? -16.797 19.266 -4.816 1 88 217 VAL B O 1
ATOM 5982 N N . VAL B 1 218 ? -16.688 17.281 -5.789 1 92.31 218 VAL B N 1
ATOM 5983 C CA . VAL B 1 218 ? -18.125 17.281 -6.066 1 92.31 218 VAL B CA 1
ATOM 5984 C C . VAL B 1 218 ? -18.906 17.281 -4.754 1 92.31 218 VAL B C 1
ATOM 5986 O O . VAL B 1 218 ? -19.875 18.016 -4.605 1 92.31 218 VAL B O 1
ATOM 5989 N N . SER B 1 219 ? -18.5 16.438 -3.881 1 90.69 219 SER B N 1
ATOM 5990 C CA . SER B 1 219 ? -19.172 16.375 -2.586 1 90.69 219 SER B CA 1
ATOM 5991 C C . SER B 1 219 ? -19.047 17.688 -1.827 1 90.69 219 SER B C 1
ATOM 5993 O O . SER B 1 219 ? -20.016 18.156 -1.23 1 90.69 219 SER B O 1
ATOM 5995 N N . ARG B 1 220 ? -17.922 18.297 -1.84 1 85.38 220 ARG B N 1
ATOM 5996 C CA . ARG B 1 220 ? -17.703 19.562 -1.135 1 85.38 220 ARG B CA 1
ATOM 5997 C C . ARG B 1 220 ? -18.484 20.688 -1.778 1 85.38 220 ARG B C 1
ATOM 5999 O O . ARG B 1 220 ? -18.938 21.609 -1.089 1 85.38 220 ARG B O 1
ATOM 6006 N N . ALA B 1 221 ? -18.562 20.641 -3.029 1 85.5 221 ALA B N 1
ATOM 6007 C CA . ALA B 1 221 ? -19.328 21.672 -3.73 1 85.5 221 ALA B CA 1
ATOM 6008 C C . ALA B 1 221 ? -20.797 21.641 -3.303 1 85.5 221 ALA B C 1
ATOM 6010 O O . ALA B 1 221 ? -21.469 22.688 -3.27 1 85.5 221 ALA B O 1
ATOM 6011 N N . TYR B 1 222 ? -21.234 20.469 -2.936 1 88.06 222 TYR B N 1
ATOM 6012 C CA . TYR B 1 222 ? -22.625 20.328 -2.551 1 88.06 222 TYR B CA 1
ATOM 6013 C C . TYR B 1 222 ? -22.797 20.516 -1.05 1 88.06 222 TYR B C 1
ATOM 6015 O O . TYR B 1 222 ? -23.688 21.266 -0.614 1 88.06 222 TYR B O 1
ATOM 6023 N N . TYR B 1 223 ? -22.016 19.891 -0.226 1 83.88 223 TYR B N 1
ATOM 6024 C CA . TYR B 1 223 ? -22.219 19.875 1.22 1 83.88 223 TYR B CA 1
ATOM 6025 C C . TYR B 1 223 ? -21.328 20.922 1.892 1 83.88 223 TYR B C 1
ATOM 6027 O O . TYR B 1 223 ? -21.562 21.297 3.041 1 83.88 223 TYR B O 1
ATOM 6035 N N . GLY B 1 224 ? -20.281 21.422 1.254 1 74.19 224 GLY B N 1
ATOM 6036 C CA . GLY B 1 224 ? -19.312 22.328 1.866 1 74.19 224 GLY B CA 1
ATOM 6037 C C . GLY B 1 224 ? -18.094 21.594 2.396 1 74.19 224 GLY B C 1
ATOM 6038 O O . GLY B 1 224 ? -17.969 20.391 2.248 1 74.19 224 GLY B O 1
ATOM 6039 N N . ASP B 1 225 ? -17.109 22.359 2.91 1 62.31 225 ASP B N 1
ATOM 6040 C CA . ASP B 1 225 ? -15.781 21.859 3.281 1 62.31 225 ASP B CA 1
ATOM 6041 C C . ASP B 1 225 ? -15.734 21.484 4.762 1 62.31 225 ASP B C 1
ATOM 6043 O O . ASP B 1 225 ? -15.023 22.125 5.543 1 62.31 225 ASP B O 1
ATOM 6047 N N . TYR B 1 226 ? -16.797 20.875 5.164 1 53.84 226 TYR B N 1
ATOM 6048 C CA . TYR B 1 226 ? -16.781 20.609 6.598 1 53.84 226 TYR B CA 1
ATOM 6049 C C . TYR B 1 226 ? -16.328 19.172 6.875 1 53.84 226 TYR B C 1
ATOM 6051 O O . TYR B 1 226 ? -16.656 18.266 6.121 1 53.84 226 TYR B O 1
ATOM 6059 N N . PRO B 1 227 ? -15.344 19.172 7.801 1 54.34 227 PRO B N 1
ATOM 6060 C CA . PRO B 1 227 ? -15.086 17.812 8.242 1 54.34 227 PRO B CA 1
ATOM 6061 C C . PRO B 1 227 ? -16.344 17.094 8.758 1 54.34 227 PRO B C 1
ATOM 6063 O O . PRO B 1 227 ? -17.281 17.75 9.195 1 54.34 227 PRO B O 1
ATOM 6066 N N . ALA B 1 228 ? -16.344 15.852 8.438 1 45.56 228 ALA B N 1
ATOM 6067 C CA . ALA B 1 228 ? -17.516 15.078 8.828 1 45.56 228 ALA B CA 1
ATOM 6068 C C . ALA B 1 228 ? -17.781 15.203 10.32 1 45.56 228 ALA B C 1
ATOM 6070 O O . ALA B 1 228 ? -18.938 15.156 10.758 1 45.56 228 ALA B O 1
ATOM 6071 N N . PHE B 1 229 ? -16.672 15.375 11.148 1 47.16 229 PHE B N 1
ATOM 6072 C CA . PHE B 1 229 ? -16.812 15.492 12.594 1 47.16 229 PHE B CA 1
ATOM 6073 C C . PHE B 1 229 ? -16.047 16.688 13.117 1 47.16 229 PHE B C 1
ATOM 6075 O O . PHE B 1 229 ? -14.945 16.984 12.633 1 47.16 229 PHE B O 1
ATOM 6082 N N . VAL B 1 230 ? -16.547 17.5 13.883 1 50.06 230 VAL B N 1
ATOM 6083 C CA . VAL B 1 230 ? -15.891 18.672 14.469 1 50.06 230 VAL B CA 1
ATOM 6084 C C . VAL B 1 230 ? -15.273 18.297 15.812 1 50.06 230 VAL B C 1
ATOM 6086 O O . VAL B 1 230 ? -15.977 17.844 16.719 1 50.06 230 VAL B O 1
ATOM 6089 N N . LEU B 1 231 ? -13.93 18.188 15.789 1 55.5 231 LEU B N 1
ATOM 6090 C CA . LEU B 1 231 ? -13.273 17.812 17.047 1 55.5 231 LEU B CA 1
ATOM 6091 C C . LEU B 1 231 ? -12.672 19.031 17.734 1 55.5 231 LEU B C 1
ATOM 6093 O O . LEU B 1 231 ? -12.156 19.938 17.062 1 55.5 231 LEU B O 1
ATOM 6097 N N . PRO B 1 232 ? -12.93 19.172 19.016 1 53.62 232 PRO B N 1
ATOM 6098 C CA . PRO B 1 232 ? -12.117 20.141 19.75 1 53.62 232 PRO B CA 1
ATOM 6099 C C . PRO B 1 232 ? -10.625 19.828 19.688 1 53.62 232 PRO B C 1
ATOM 6101 O O . PRO B 1 232 ? -10.234 18.672 19.516 1 53.62 232 PRO B O 1
ATOM 6104 N N . PRO B 1 233 ? -9.766 20.812 19.562 1 55.66 233 PRO B N 1
ATOM 6105 C CA . PRO B 1 233 ? -8.32 20.609 19.484 1 55.66 233 PRO B CA 1
ATOM 6106 C C . PRO B 1 233 ? -7.789 19.734 20.625 1 55.66 233 PRO B C 1
ATOM 6108 O O . PRO B 1 233 ? -8.203 19.891 21.781 1 55.66 233 PRO B O 1
ATOM 6111 N N . HIS B 1 234 ? -7.328 18.484 20.266 1 56.5 234 HIS B N 1
ATOM 6112 C CA . HIS B 1 234 ? -6.797 17.578 21.281 1 56.5 234 HIS B CA 1
ATOM 6113 C C . HIS B 1 234 ? -5.285 17.422 21.141 1 56.5 234 HIS B C 1
ATOM 6115 O O . HIS B 1 234 ? -4.738 17.562 20.047 1 56.5 234 HIS B O 1
ATOM 6121 N N . GLU B 1 235 ? -4.473 17.641 22.188 1 55.53 235 GLU B N 1
ATOM 6122 C CA . GLU B 1 235 ? -3.037 17.359 22.188 1 55.53 235 GLU B CA 1
ATOM 6123 C C . GLU B 1 235 ? -2.709 16.094 22.984 1 55.53 235 GLU B C 1
ATOM 6125 O O . GLU B 1 235 ? -3.412 15.758 23.922 1 55.53 235 GLU B O 1
ATOM 6130 N N . ILE B 1 236 ? -2.002 15.18 22.312 1 56.44 236 ILE B N 1
ATOM 6131 C CA . ILE B 1 236 ? -1.461 14.094 23.109 1 56.44 236 ILE B CA 1
ATOM 6132 C C . ILE B 1 236 ? -0.496 14.648 24.156 1 56.44 236 ILE B C 1
ATOM 6134 O O . ILE B 1 236 ? 0.53 15.242 23.812 1 56.44 236 ILE B O 1
ATOM 6138 N N . LEU B 1 237 ? -0.918 14.695 25.344 1 54.62 237 LEU B N 1
ATOM 6139 C CA . LEU B 1 237 ? -0.173 15.43 26.359 1 54.62 237 LEU B CA 1
ATOM 6140 C C . LEU B 1 237 ? 0.904 14.547 26.984 1 54.62 237 LEU B C 1
ATOM 6142 O O . LEU B 1 237 ? 1.875 15.055 27.547 1 54.62 237 LEU B O 1
ATOM 6146 N N . SER B 1 238 ? 0.657 13.211 26.953 1 65.56 238 SER B N 1
ATOM 6147 C CA . SER B 1 238 ? 1.641 12.477 27.75 1 65.56 238 SER B CA 1
ATOM 6148 C C . SER B 1 238 ? 1.947 11.117 27.125 1 65.56 238 SER B C 1
ATOM 6150 O O . SER B 1 238 ? 1.041 10.422 26.656 1 65.56 238 SER B O 1
ATOM 6152 N N . TYR B 1 239 ? 3.258 10.797 27.047 1 70.19 239 TYR B N 1
ATOM 6153 C CA . TYR B 1 239 ? 3.73 9.508 26.547 1 70.19 239 TYR B CA 1
ATOM 6154 C C . TYR B 1 239 ? 3.232 8.367 27.438 1 70.19 239 TYR B C 1
ATOM 6156 O O . TYR B 1 239 ? 3.238 7.207 27.016 1 70.19 239 TYR B O 1
ATOM 6164 N N . PHE B 1 240 ? 2.691 8.695 28.516 1 73.31 240 PHE B N 1
ATOM 6165 C CA . PHE B 1 240 ? 2.201 7.695 29.453 1 73.31 240 PHE B CA 1
ATOM 6166 C C . PHE B 1 240 ? 0.827 7.188 29.031 1 73.31 240 PHE B C 1
ATOM 6168 O O . PHE B 1 240 ? 0.298 6.246 29.625 1 73.31 240 PHE B O 1
ATOM 6175 N N . GLU B 1 241 ? 0.441 7.668 27.969 1 82.75 241 GLU B N 1
ATOM 6176 C CA . GLU B 1 241 ? -0.878 7.25 27.5 1 82.75 241 GLU B CA 1
ATOM 6177 C C . GLU B 1 241 ? -0.771 6.09 26.516 1 82.75 241 GLU B C 1
ATOM 6179 O O . GLU B 1 241 ? -1.781 5.484 26.156 1 82.75 241 GLU B O 1
ATOM 6184 N N . PHE B 1 242 ? 0.383 5.676 26.203 1 84.5 242 PHE B N 1
ATOM 6185 C CA . PHE B 1 242 ? 0.554 4.656 25.188 1 84.5 242 PHE B CA 1
ATOM 6186 C C . PHE B 1 242 ? 0.01 3.314 25.656 1 84.5 242 PHE B C 1
ATOM 6188 O O . PHE B 1 242 ? -0.617 2.586 24.875 1 84.5 242 PHE B O 1
ATOM 6195 N N . PRO B 1 243 ? 0.217 2.984 26.906 1 86.94 243 PRO B N 1
ATOM 6196 C CA . PRO B 1 243 ? -0.402 1.738 27.359 1 86.94 243 PRO B CA 1
ATOM 6197 C C . PRO B 1 243 ? -1.926 1.763 27.25 1 86.94 243 PRO B C 1
ATOM 6199 O O . PRO B 1 243 ? -2.547 0.728 27 1 86.94 243 PRO B O 1
ATOM 6202 N N . ALA B 1 244 ? -2.498 2.926 27.516 1 90.69 244 ALA B N 1
ATOM 6203 C CA . ALA B 1 244 ? -3.945 3.064 27.375 1 90.69 244 ALA B CA 1
ATOM 6204 C C . ALA B 1 244 ? -4.383 2.852 25.922 1 90.69 244 ALA B C 1
ATOM 6206 O O . ALA B 1 244 ? -5.43 2.252 25.672 1 90.69 244 ALA B O 1
ATOM 6207 N N . PHE B 1 245 ? -3.574 3.314 25.047 1 91.81 245 PHE B N 1
ATOM 6208 C CA . PHE B 1 245 ? -3.893 3.129 23.625 1 91.81 245 PHE B CA 1
ATOM 6209 C C . PHE B 1 245 ? -3.812 1.655 23.25 1 91.81 245 PHE B C 1
ATOM 6211 O O . PHE B 1 245 ? -4.629 1.168 22.453 1 91.81 245 PHE B O 1
ATOM 6218 N N . ILE B 1 246 ? -2.828 0.995 23.766 1 91.38 246 ILE B N 1
ATOM 6219 C CA . ILE B 1 246 ? -2.66 -0.43 23.5 1 91.38 246 ILE B CA 1
ATOM 6220 C C . ILE B 1 246 ? -3.863 -1.201 24.047 1 91.38 246 ILE B C 1
ATOM 6222 O O . ILE B 1 246 ? -4.422 -2.057 23.359 1 91.38 246 ILE B O 1
ATOM 6226 N N . LEU B 1 247 ? -4.234 -0.856 25.203 1 94.94 247 LEU B N 1
ATOM 6227 C CA . LEU B 1 247 ? -5.367 -1.533 25.828 1 94.94 247 LEU B CA 1
ATOM 6228 C C . LEU B 1 247 ? -6.648 -1.269 25.047 1 94.94 247 LEU B C 1
ATOM 6230 O O . LEU B 1 247 ? -7.465 -2.174 24.859 1 94.94 247 LEU B O 1
ATOM 6234 N N . LEU B 1 248 ? -6.824 -0.025 24.672 1 96.38 248 LEU B N 1
ATOM 6235 C CA . LEU B 1 248 ? -7.984 0.302 23.859 1 96.38 248 LEU B CA 1
ATOM 6236 C C . LEU B 1 248 ? -7.969 -0.495 22.562 1 96.38 248 LEU B C 1
ATOM 6238 O O . LEU B 1 248 ? -9.023 -0.928 22.078 1 96.38 248 LEU B O 1
ATOM 6242 N N . GLY B 1 249 ? -6.77 -0.663 21.969 1 96.88 249 GLY B N 1
ATOM 6243 C CA . GLY B 1 249 ? -6.645 -1.482 20.781 1 96.88 249 GLY B CA 1
ATOM 6244 C C . GLY B 1 249 ? -7.074 -2.922 20.984 1 96.88 249 GLY B C 1
ATOM 6245 O O . GLY B 1 249 ? -7.75 -3.506 20.141 1 96.88 249 GLY B O 1
ATOM 6246 N N . VAL B 1 250 ? -6.719 -3.443 22.094 1 96.5 250 VAL B N 1
ATOM 6247 C CA . VAL B 1 250 ? -7.098 -4.812 22.422 1 96.5 250 VAL B CA 1
ATOM 6248 C C . VAL B 1 250 ? -8.617 -4.914 22.547 1 96.5 250 VAL B C 1
ATOM 6250 O O . VAL B 1 250 ? -9.242 -5.797 21.953 1 96.5 250 VAL B O 1
ATOM 6253 N N . LEU B 1 251 ? -9.172 -4.012 23.25 1 98.38 251 LEU B N 1
ATOM 6254 C CA . LEU B 1 251 ? -10.617 -4.012 23.453 1 98.38 251 LEU B CA 1
ATOM 6255 C C . LEU B 1 251 ? -11.352 -3.789 22.125 1 98.38 251 LEU B C 1
ATOM 6257 O O . LEU B 1 251 ? -12.406 -4.375 21.891 1 98.38 251 LEU B O 1
ATOM 6261 N N . ALA B 1 252 ? -10.789 -2.918 21.359 1 98.56 252 ALA B N 1
ATOM 6262 C CA . ALA B 1 252 ? -11.391 -2.641 20.062 1 98.56 252 ALA B CA 1
ATOM 6263 C C . ALA B 1 252 ? -11.383 -3.885 19.188 1 98.56 252 ALA B C 1
ATOM 6265 O O . ALA B 1 252 ? -12.352 -4.148 18.453 1 98.56 252 ALA B O 1
ATOM 6266 N N . GLY B 1 253 ? -10.258 -4.625 19.203 1 97.5 253 GLY B N 1
ATOM 6267 C CA . GLY B 1 253 ? -10.195 -5.867 18.453 1 97.5 253 GLY B CA 1
ATOM 6268 C C . GLY B 1 253 ? -11.227 -6.887 18.906 1 97.5 253 GLY B C 1
ATOM 6269 O O . GLY B 1 253 ? -11.852 -7.555 18.078 1 97.5 253 GLY B O 1
ATOM 6270 N N . LEU B 1 254 ? -11.391 -6.973 20.156 1 98 254 LEU B N 1
ATOM 6271 C CA . LEU B 1 254 ? -12.383 -7.887 20.719 1 98 254 LEU B CA 1
ATOM 6272 C C . LEU B 1 254 ? -13.797 -7.445 20.359 1 98 254 LEU B C 1
ATOM 6274 O O . LEU B 1 254 ? -14.648 -8.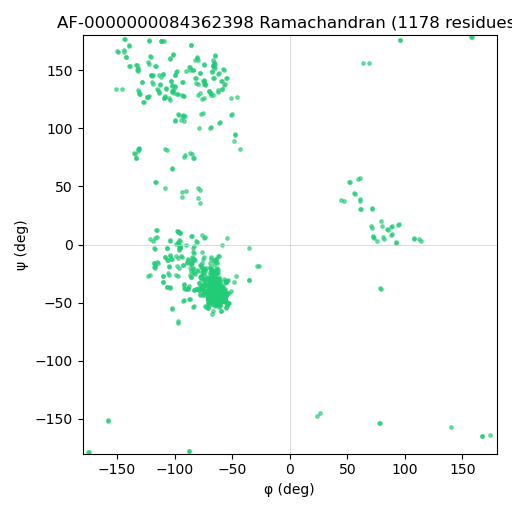281 20.031 1 98 254 LEU B O 1
ATOM 6278 N N . THR B 1 255 ? -14.016 -6.195 20.438 1 98.56 255 THR B N 1
ATOM 6279 C CA . THR B 1 255 ? -15.32 -5.648 20.094 1 98.56 255 THR B CA 1
ATOM 6280 C C . THR B 1 255 ? -15.633 -5.891 18.609 1 98.56 255 THR B C 1
ATOM 6282 O O . THR B 1 255 ? -16.766 -6.246 18.266 1 98.56 255 THR B O 1
ATOM 6285 N N . ALA B 1 256 ? -14.68 -5.613 17.797 1 98.31 256 ALA B N 1
ATOM 6286 C CA . ALA B 1 256 ? -14.859 -5.879 16.359 1 98.31 256 ALA B CA 1
ATOM 6287 C C . ALA B 1 256 ? -15.195 -7.348 16.125 1 98.31 256 ALA B C 1
ATOM 6289 O O . ALA B 1 256 ? -16.062 -7.668 15.305 1 98.31 256 ALA B O 1
ATOM 6290 N N . SER B 1 257 ? -14.5 -8.242 16.797 1 97.5 257 SER B N 1
ATOM 6291 C CA . SER B 1 257 ? -14.758 -9.672 16.656 1 97.5 257 SER B CA 1
ATOM 6292 C C . SER B 1 257 ? -16.172 -10.023 17.125 1 97.5 257 SER B C 1
ATOM 6294 O O . SER B 1 257 ? -16.828 -10.867 16.516 1 97.5 257 SER B O 1
ATOM 6296 N N . LEU B 1 258 ? -16.531 -9.391 18.156 1 98 258 LEU B N 1
ATOM 6297 C CA . LEU B 1 258 ? -17.875 -9.602 18.656 1 98 258 LEU B CA 1
ATOM 6298 C C . LEU B 1 258 ? -18.922 -9.117 17.656 1 98 258 LEU B C 1
ATOM 6300 O O . LEU B 1 258 ? -19.953 -9.773 17.469 1 98 258 LEU B O 1
ATOM 6304 N N . LEU B 1 259 ? -18.703 -8.016 17.141 1 98.06 259 LEU B N 1
ATOM 6305 C CA . LEU B 1 259 ? -19.594 -7.477 16.109 1 98.06 259 LEU B CA 1
ATOM 6306 C C . LEU B 1 259 ? -19.719 -8.445 14.945 1 98.06 259 LEU B C 1
ATOM 6308 O O . LEU B 1 259 ? -20.844 -8.727 14.492 1 98.06 259 LEU B O 1
ATOM 6312 N N . LEU B 1 260 ? -18.656 -8.977 14.453 1 97.19 260 LEU B N 1
ATOM 6313 C CA . LEU B 1 260 ? -18.656 -9.93 13.344 1 97.19 260 LEU B CA 1
ATOM 6314 C C . LEU B 1 260 ? -19.422 -11.195 13.719 1 97.19 260 LEU B C 1
ATOM 6316 O O . LEU B 1 260 ? -20.266 -11.672 12.945 1 97.19 260 LEU B O 1
ATOM 6320 N N . ARG B 1 261 ? -19.125 -11.656 14.844 1 96.88 261 ARG B N 1
ATOM 6321 C CA . ARG B 1 261 ? -19.781 -12.875 15.297 1 96.88 261 ARG B CA 1
ATOM 6322 C C . ARG B 1 261 ? -21.281 -12.672 15.406 1 96.88 261 ARG B C 1
ATOM 6324 O O . ARG B 1 261 ? -22.062 -13.57 15.07 1 96.88 261 ARG B O 1
ATOM 6331 N N . THR B 1 262 ? -21.641 -11.586 15.945 1 98.12 262 THR B N 1
ATOM 6332 C CA . THR B 1 262 ? -23.062 -11.289 16.109 1 98.12 262 THR B CA 1
ATOM 6333 C C . THR B 1 262 ? -23.766 -11.242 14.766 1 98.12 262 THR B C 1
ATOM 6335 O O . THR B 1 262 ? -24.875 -11.758 14.625 1 98.12 262 THR B O 1
ATOM 6338 N N . ILE B 1 263 ? -23.203 -10.672 13.836 1 97.56 263 ILE B N 1
ATOM 6339 C CA . ILE B 1 263 ? -23.797 -10.539 12.508 1 97.56 263 ILE B CA 1
ATOM 6340 C C . ILE B 1 263 ? -23.969 -11.922 11.891 1 97.56 263 ILE B C 1
ATOM 6342 O O . ILE B 1 263 ? -25.062 -12.258 11.414 1 97.56 263 ILE B O 1
ATOM 6346 N N . PHE B 1 264 ? -22.984 -12.734 11.891 1 95.81 264 PHE B N 1
ATOM 6347 C CA . PHE B 1 264 ? -23.047 -14.008 11.188 1 95.81 264 PHE B CA 1
ATOM 6348 C C . PHE B 1 264 ? -23.844 -15.031 11.977 1 95.81 264 PHE B C 1
ATOM 6350 O O . PHE B 1 264 ? -24.469 -15.922 11.391 1 95.81 264 PHE B O 1
ATOM 6357 N N . THR B 1 265 ? -23.859 -14.883 13.305 1 96.94 265 THR B N 1
ATOM 6358 C CA . THR B 1 265 ? -24.766 -15.719 14.094 1 96.94 265 THR B CA 1
ATOM 6359 C C . THR B 1 265 ? -26.219 -15.375 13.789 1 96.94 265 THR B C 1
ATOM 6361 O O . THR B 1 265 ? -27.062 -16.266 13.672 1 96.94 265 THR B O 1
ATOM 6364 N N . ALA B 1 266 ? -26.453 -14.094 13.695 1 97.69 266 ALA B N 1
ATOM 6365 C CA . ALA B 1 266 ? -27.797 -13.664 13.336 1 97.69 266 ALA B CA 1
ATOM 6366 C C . ALA B 1 266 ? -28.188 -14.188 11.945 1 97.69 266 ALA B C 1
ATOM 6368 O O . ALA B 1 266 ? -29.328 -14.57 11.719 1 97.69 266 ALA B O 1
ATOM 6369 N N . GLN B 1 267 ? -27.281 -14.156 11.07 1 96 267 GLN B N 1
ATOM 6370 C CA . GLN B 1 267 ? -27.531 -14.664 9.727 1 96 267 GLN B CA 1
ATOM 6371 C C . GLN B 1 267 ? -27.844 -16.156 9.75 1 96 267 GLN B C 1
ATOM 6373 O O . GLN B 1 267 ? -28.766 -16.609 9.062 1 96 267 GLN B O 1
ATOM 6378 N N . ASP B 1 268 ? -27.125 -16.891 10.5 1 95.94 268 ASP B N 1
ATOM 6379 C CA . ASP B 1 268 ? -27.359 -18.328 10.609 1 95.94 268 ASP B CA 1
ATOM 6380 C C . ASP B 1 268 ? -28.719 -18.609 11.266 1 95.94 268 ASP B C 1
ATOM 6382 O O . ASP B 1 268 ? -29.422 -19.531 10.859 1 95.94 268 ASP B O 1
ATOM 6386 N N . LEU B 1 269 ? -29 -17.828 12.219 1 96 269 LEU B N 1
ATOM 6387 C CA . LEU B 1 269 ? -30.266 -17.984 12.914 1 96 269 LEU B CA 1
ATOM 6388 C C . LEU B 1 269 ? -31.438 -17.688 11.992 1 96 269 LEU B C 1
ATOM 6390 O O . LEU B 1 269 ? -32.469 -18.344 12.055 1 96 269 LEU B O 1
ATOM 6394 N N . SER B 1 270 ? -31.312 -16.688 11.227 1 95.69 270 SER B N 1
ATOM 6395 C CA . SER B 1 270 ? -32.375 -16.297 10.312 1 95.69 270 SER B CA 1
ATOM 6396 C C . SER B 1 270 ? -32.656 -17.391 9.305 1 95.69 270 SER B C 1
ATOM 6398 O O . SER B 1 270 ? -33.812 -17.562 8.875 1 95.69 270 SER B O 1
ATOM 6400 N N . LYS B 1 271 ? -31.703 -18.156 8.945 1 91.75 271 LYS B N 1
ATOM 6401 C CA . LYS B 1 271 ? -31.859 -19.234 7.953 1 91.75 271 LYS B CA 1
ATOM 6402 C C . LYS B 1 271 ? -32.625 -20.406 8.539 1 91.75 271 LYS B C 1
ATOM 6404 O O . LYS B 1 271 ? -33.188 -21.234 7.793 1 91.75 271 LYS B O 1
ATOM 6409 N N . THR B 1 272 ? -32.656 -20.5 9.812 1 93.81 272 THR B N 1
ATOM 6410 C CA . THR B 1 272 ? -33.344 -21.609 10.453 1 93.81 272 THR B CA 1
ATOM 6411 C C . THR B 1 272 ? -34.812 -21.328 10.609 1 93.81 272 THR B C 1
ATOM 6413 O O . THR B 1 272 ? -35.625 -22.234 10.844 1 93.81 272 THR B O 1
ATOM 6416 N N . LEU B 1 273 ? -35.188 -20.156 10.484 1 94.44 273 LEU B N 1
ATOM 6417 C CA . LEU B 1 273 ? -36.594 -19.781 10.648 1 94.44 273 LEU B CA 1
ATOM 6418 C C . LEU B 1 273 ? -37.438 -20.234 9.453 1 94.44 273 LEU B C 1
ATOM 6420 O O . LEU B 1 273 ? -36.969 -20.156 8.312 1 94.44 273 LEU B O 1
ATOM 6424 N N . PRO B 1 274 ? -38.594 -20.75 9.719 1 93.38 274 PRO B N 1
ATOM 6425 C CA . PRO B 1 274 ? -39.469 -21.219 8.633 1 93.38 274 PRO B CA 1
ATOM 6426 C C . PRO B 1 274 ? -40.188 -20.078 7.922 1 93.38 274 PRO B C 1
ATOM 6428 O O . PRO B 1 274 ? -41.406 -20.062 7.883 1 93.38 274 PRO B O 1
ATOM 6431 N N . VAL B 1 275 ? -39.562 -19.047 7.559 1 93.88 275 VAL B N 1
ATOM 6432 C CA . VAL B 1 275 ? -40.094 -17.891 6.84 1 93.88 275 VAL B CA 1
ATOM 6433 C C . VAL B 1 275 ? -39.375 -17.734 5.504 1 93.88 275 VAL B C 1
ATOM 6435 O O . VAL B 1 275 ? -38.188 -18.031 5.402 1 93.88 275 VAL B O 1
ATOM 6438 N N . PRO B 1 276 ? -40.219 -17.438 4.535 1 93.19 276 PRO B N 1
ATOM 6439 C CA . PRO B 1 276 ? -39.562 -17.219 3.25 1 93.19 276 PRO B CA 1
ATOM 6440 C C . PRO B 1 276 ? -38.5 -16.109 3.311 1 93.19 276 PRO B C 1
ATOM 6442 O O . PRO B 1 276 ? -38.688 -15.141 4.062 1 93.19 276 PRO B O 1
ATOM 6445 N N . PRO B 1 277 ? -37.531 -16.219 2.525 1 92 277 PRO B N 1
ATOM 6446 C CA . PRO B 1 277 ? -36.406 -15.266 2.58 1 92 277 PRO B CA 1
ATOM 6447 C C . PRO B 1 277 ? -36.875 -13.812 2.43 1 92 277 PRO B C 1
ATOM 6449 O O . PRO B 1 277 ? -36.281 -12.914 3.021 1 92 277 PRO B O 1
ATOM 6452 N N . TRP B 1 278 ? -37.906 -13.57 1.699 1 94.12 278 TRP B N 1
ATOM 6453 C CA . TRP B 1 278 ? -38.344 -12.195 1.483 1 94.12 278 TRP B CA 1
ATOM 6454 C C . TRP B 1 278 ? -39.031 -11.641 2.73 1 94.12 278 TRP B C 1
ATOM 6456 O O . TRP B 1 278 ? -39.219 -10.422 2.854 1 94.12 278 TRP B O 1
ATOM 6466 N N . GLY B 1 279 ? -39.344 -12.438 3.729 1 96.44 279 GLY B N 1
ATOM 6467 C CA . GLY B 1 279 ? -40 -12 4.953 1 96.44 279 GLY B CA 1
ATOM 6468 C C . GLY B 1 279 ? -39.031 -11.781 6.098 1 96.44 279 GLY B C 1
ATOM 6469 O O . GLY B 1 279 ? -39.375 -11.164 7.105 1 96.44 279 GLY B O 1
ATOM 6470 N N . LEU B 1 280 ? -37.844 -12.164 5.949 1 97.12 280 LEU B N 1
ATOM 6471 C CA . LEU B 1 280 ? -36.875 -12.148 7.027 1 97.12 280 LEU B CA 1
ATOM 6472 C C . LEU B 1 280 ? -36.562 -10.711 7.465 1 97.12 280 LEU B C 1
ATOM 6474 O O . LEU B 1 280 ? -36.5 -10.422 8.664 1 97.12 280 LEU B O 1
ATOM 6478 N N . PRO B 1 281 ? -36.438 -9.781 6.496 1 97.81 281 PRO B N 1
ATOM 6479 C CA . PRO B 1 281 ? -36.188 -8.406 6.938 1 97.81 281 PRO B CA 1
ATOM 6480 C C . PRO B 1 281 ? -37.344 -7.824 7.746 1 97.81 281 PRO B C 1
ATOM 6482 O O . PRO B 1 281 ? -37.125 -6.965 8.602 1 97.81 281 PRO B O 1
ATOM 6485 N N . ALA B 1 282 ? -38.531 -8.305 7.562 1 98.19 282 ALA B N 1
ATOM 6486 C CA . ALA B 1 282 ? -39.656 -7.863 8.359 1 98.19 282 ALA B CA 1
ATOM 6487 C C . ALA B 1 282 ? -39.5 -8.281 9.82 1 98.19 282 ALA B C 1
ATOM 6489 O O . ALA B 1 282 ? -39.812 -7.512 10.734 1 98.19 282 ALA B O 1
ATOM 6490 N N . ILE B 1 283 ? -39.062 -9.461 10.016 1 98.06 283 ILE B N 1
ATOM 6491 C CA . ILE B 1 283 ? -38.812 -9.961 11.367 1 98.06 283 ILE B CA 1
ATOM 6492 C C . ILE B 1 283 ? -37.688 -9.148 12.008 1 98.06 283 ILE B C 1
ATOM 6494 O O . ILE B 1 283 ? -37.781 -8.758 13.172 1 98.06 283 ILE B O 1
ATOM 6498 N N . GLY B 1 284 ? -36.656 -8.992 11.227 1 98.06 284 GLY B N 1
ATOM 6499 C CA . GLY B 1 284 ? -35.594 -8.133 11.711 1 98.06 284 GLY B CA 1
ATOM 6500 C C . GLY B 1 284 ? -36.062 -6.738 12.07 1 98.06 284 GLY B C 1
ATOM 6501 O O . GLY B 1 284 ? -35.656 -6.188 13.102 1 98.06 284 GLY B O 1
ATOM 6502 N N . GLY B 1 285 ? -36.875 -6.195 11.195 1 98.25 285 GLY B N 1
ATOM 6503 C CA . GLY B 1 285 ? -37.438 -4.879 11.453 1 98.25 285 GLY B CA 1
ATOM 6504 C C . GLY B 1 285 ? -38.25 -4.816 12.734 1 98.25 285 GLY B C 1
ATOM 6505 O O . GLY B 1 285 ? -38.188 -3.82 13.453 1 98.25 285 GLY B O 1
ATOM 6506 N N . PHE B 1 286 ? -38.938 -5.812 12.953 1 98.19 286 PHE B N 1
ATOM 6507 C CA . PHE B 1 286 ? -39.719 -5.879 14.188 1 98.19 286 PHE B CA 1
ATOM 6508 C C . PHE B 1 286 ? -38.812 -5.852 15.406 1 98.19 286 PHE B C 1
ATOM 6510 O O . PHE B 1 286 ? -39.062 -5.117 16.359 1 98.19 286 PHE B O 1
ATOM 6517 N N . MET B 1 287 ? -37.812 -6.645 15.383 1 98.38 287 MET B N 1
ATOM 6518 C CA . MET B 1 287 ? -36.875 -6.703 16.484 1 98.38 287 MET B CA 1
ATOM 6519 C C . MET B 1 287 ? -36.188 -5.352 16.703 1 98.38 287 MET B C 1
ATOM 6521 O O . MET B 1 287 ? -36 -4.914 17.844 1 98.38 287 MET B O 1
ATOM 6525 N N . ILE B 1 288 ? -35.844 -4.695 15.625 1 97.62 288 ILE B N 1
ATOM 6526 C CA . ILE B 1 288 ? -35.219 -3.379 15.695 1 97.62 288 ILE B CA 1
ATOM 6527 C C . ILE B 1 288 ? -36.188 -2.369 16.281 1 97.62 288 ILE B C 1
ATOM 6529 O O . ILE B 1 288 ? -35.812 -1.52 17.094 1 97.62 288 ILE B O 1
ATOM 6533 N N . GLY B 1 289 ? -37.406 -2.465 15.82 1 97.25 289 GLY B N 1
ATOM 6534 C CA . GLY B 1 289 ? -38.438 -1.598 16.375 1 97.25 289 GLY B CA 1
ATOM 6535 C C . GLY B 1 289 ? -38.594 -1.745 17.875 1 97.25 289 GLY B C 1
ATOM 6536 O O . GLY B 1 289 ? -38.75 -0.752 18.594 1 97.25 289 GLY B O 1
ATOM 6537 N N . VAL B 1 290 ? -38.531 -2.926 18.344 1 97.75 290 VAL B N 1
ATOM 6538 C CA . VAL B 1 290 ? -38.625 -3.191 19.781 1 97.75 290 VAL B CA 1
ATOM 6539 C C . VAL B 1 290 ? -37.438 -2.58 20.5 1 97.75 290 VAL B C 1
ATOM 6541 O O . VAL B 1 290 ? -37.594 -1.971 21.562 1 97.75 290 VAL B O 1
ATOM 6544 N N . MET B 1 291 ? -36.312 -2.707 19.969 1 97.75 291 MET B N 1
ATOM 6545 C CA . MET B 1 291 ? -35.125 -2.139 20.562 1 97.75 291 MET B CA 1
ATOM 6546 C C . MET B 1 291 ? -35.188 -0.615 20.594 1 97.75 291 MET B C 1
ATOM 6548 O O . MET B 1 291 ? -34.75 0.015 21.547 1 97.75 291 MET B O 1
ATOM 6552 N N . ALA B 1 292 ? -35.781 -0.09 19.531 1 96.5 292 ALA B N 1
ATOM 6553 C CA . ALA B 1 292 ? -35.844 1.361 19.375 1 96.5 292 ALA B CA 1
ATOM 6554 C C . ALA B 1 292 ? -36.781 1.984 20.422 1 96.5 292 ALA B C 1
ATOM 6556 O O . ALA B 1 292 ? -36.656 3.18 20.719 1 96.5 292 ALA B O 1
ATOM 6557 N N . LEU B 1 293 ? -37.656 1.197 21.016 1 95.75 293 LEU B N 1
ATOM 6558 C CA . LEU B 1 293 ? -38.562 1.695 22.062 1 95.75 293 LEU B CA 1
ATOM 6559 C C . LEU B 1 293 ? -37.75 2.08 23.312 1 95.75 293 LEU B C 1
ATOM 6561 O O . LEU B 1 293 ? -38.125 3.02 24.016 1 95.75 293 LEU B O 1
ATOM 6565 N N . VAL B 1 294 ? -36.625 1.371 23.5 1 95.06 294 VAL B N 1
ATOM 6566 C CA . VAL B 1 294 ? -35.812 1.609 24.688 1 95.06 294 VAL B CA 1
ATOM 6567 C C . VAL B 1 294 ? -34.562 2.436 24.312 1 95.06 294 VAL B C 1
ATOM 6569 O O . VAL B 1 294 ? -34.125 3.273 25.094 1 95.06 294 VAL B O 1
ATOM 6572 N N . LEU B 1 295 ? -34.062 2.133 23.156 1 96.38 295 LEU B N 1
ATOM 6573 C CA . LEU B 1 295 ? -32.812 2.75 22.703 1 96.38 295 LEU B CA 1
ATOM 6574 C C . LEU B 1 295 ? -32.938 3.217 21.266 1 96.38 295 LEU B C 1
ATOM 6576 O O . LEU B 1 295 ? -32.281 2.643 20.375 1 96.38 295 LEU B O 1
ATOM 6580 N N . PRO B 1 296 ? -33.594 4.359 21.062 1 95.5 296 PRO B N 1
ATOM 6581 C CA . PRO B 1 296 ? -33.781 4.844 19.703 1 95.5 296 PRO B CA 1
ATOM 6582 C C . PRO B 1 296 ? -32.469 5.184 19 1 95.5 296 PRO B C 1
ATOM 6584 O O . PRO B 1 296 ? -32.438 5.297 17.766 1 95.5 296 PRO B O 1
ATOM 6587 N N . GLN B 1 297 ? -31.359 5.25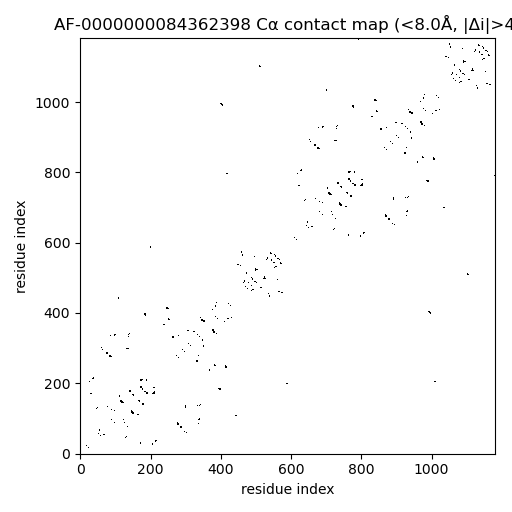4 19.75 1 95.25 297 GLN B N 1
ATOM 6588 C CA . GLN B 1 297 ? -30.047 5.617 19.203 1 95.25 297 GLN B CA 1
ATOM 6589 C C . GLN B 1 297 ? -29.516 4.531 18.281 1 95.25 297 GLN B C 1
ATOM 6591 O O . GLN B 1 297 ? -28.562 4.766 17.531 1 95.25 297 GLN B O 1
ATOM 6596 N N . VAL B 1 298 ? -30.125 3.396 18.266 1 96.25 298 VAL B N 1
ATOM 6597 C CA . VAL B 1 298 ? -29.609 2.287 17.469 1 96.25 298 VAL B CA 1
ATOM 6598 C C . VAL B 1 298 ? -30.109 2.404 16.031 1 96.25 298 VAL B C 1
ATOM 6600 O O . VAL B 1 298 ? -29.562 1.768 15.133 1 96.25 298 VAL B O 1
ATOM 6603 N N . LEU B 1 299 ? -31.109 3.275 15.805 1 95.25 299 LEU B N 1
ATOM 6604 C CA . LEU B 1 299 ? -31.719 3.391 14.492 1 95.25 299 LEU B CA 1
ATOM 6605 C C . LEU B 1 299 ? -30.812 4.121 13.516 1 95.25 299 LEU B C 1
ATOM 6607 O O . LEU B 1 299 ? -30.125 5.074 13.898 1 95.25 299 LEU B O 1
ATOM 6611 N N . GLY B 1 300 ? -30.797 3.645 12.273 1 93.69 300 GLY B N 1
ATOM 6612 C CA . GLY B 1 300 ? -30.141 4.363 11.188 1 93.69 300 GLY B CA 1
ATOM 6613 C C . GLY B 1 300 ? -28.641 4.219 11.188 1 93.69 300 GLY B C 1
ATOM 6614 O O . GLY B 1 300 ? -28.109 3.217 11.672 1 93.69 300 GLY B O 1
ATOM 6615 N N . VAL B 1 301 ? -27.984 5.195 10.633 1 92.88 301 VAL B N 1
ATOM 6616 C CA . VAL B 1 301 ? -26.547 5.156 10.398 1 92.88 301 VAL B CA 1
ATOM 6617 C C . VAL B 1 301 ? -25.797 5.379 11.719 1 92.88 301 VAL B C 1
ATOM 6619 O O . VAL B 1 301 ? -24.781 4.738 11.977 1 92.88 301 VAL B O 1
ATOM 6622 N N . GLY B 1 302 ? -26.25 6.23 12.586 1 91.56 302 GLY B N 1
ATOM 6623 C CA . GLY B 1 302 ? -25.688 6.434 13.906 1 91.56 302 GLY B CA 1
ATOM 6624 C C . GLY B 1 302 ? -24.672 7.57 13.961 1 91.56 302 GLY B C 1
ATOM 6625 O O . GLY B 1 302 ? -23.938 7.711 14.938 1 91.56 302 GLY B O 1
ATOM 6626 N N . TYR B 1 303 ? -24.609 8.5 12.969 1 88 303 TYR B N 1
ATOM 6627 C CA . TYR B 1 303 ? -23.625 9.578 12.961 1 88 303 TYR B CA 1
ATOM 6628 C C . TYR B 1 303 ? -23.984 10.648 13.984 1 88 303 TYR B C 1
ATOM 6630 O O . TYR B 1 303 ? -23.109 11.273 14.57 1 88 303 TYR B O 1
ATOM 6638 N N . GLY B 1 304 ? -25.281 10.82 14.258 1 87.62 304 GLY B N 1
ATOM 6639 C CA . GLY B 1 304 ? -25.688 11.781 15.273 1 87.62 304 GLY B CA 1
ATOM 6640 C C . GLY B 1 304 ? -25.172 11.438 16.656 1 87.62 304 GLY B C 1
ATOM 6641 O O . GLY B 1 304 ? -24.594 12.289 17.344 1 87.62 304 GLY B O 1
ATOM 6642 N N . ILE B 1 305 ? -25.344 10.227 17.031 1 91.12 305 ILE B N 1
ATOM 6643 C CA . ILE B 1 305 ? -24.906 9.797 18.359 1 91.12 305 ILE B CA 1
ATOM 6644 C C . ILE B 1 305 ? -23.375 9.773 18.422 1 91.12 305 ILE B C 1
ATOM 6646 O O . ILE B 1 305 ? -22.797 10.016 19.484 1 91.12 305 ILE B O 1
ATOM 6650 N N . THR B 1 306 ? -22.734 9.492 17.328 1 91.19 306 THR B N 1
ATOM 6651 C CA . THR B 1 306 ? -21.281 9.539 17.266 1 91.19 306 THR B CA 1
ATOM 6652 C C . THR B 1 306 ? -20.766 10.953 17.5 1 91.19 306 THR B C 1
ATOM 6654 O O . THR B 1 306 ? -19.781 11.156 18.219 1 91.19 306 THR B O 1
ATOM 6657 N N . ASP B 1 307 ? -21.453 11.883 16.922 1 88.38 307 ASP B N 1
ATOM 6658 C CA . ASP B 1 307 ? -21.094 13.289 17.125 1 88.38 307 ASP B CA 1
ATOM 6659 C C . ASP B 1 307 ? -21.234 13.68 18.609 1 88.38 307 ASP B C 1
ATOM 6661 O O . ASP B 1 307 ? -20.406 14.422 19.125 1 88.38 307 ASP B O 1
ATOM 6665 N N . ASP B 1 308 ? -22.266 13.219 19.172 1 89.06 308 ASP B N 1
ATOM 6666 C CA . ASP B 1 308 ? -22.484 13.5 20.594 1 89.06 308 ASP B CA 1
ATOM 6667 C C . ASP B 1 308 ? -21.391 12.883 21.453 1 89.06 308 ASP B C 1
ATOM 6669 O O . ASP B 1 308 ? -20.969 13.469 22.453 1 89.06 308 ASP B O 1
ATOM 6673 N N . ALA B 1 309 ? -20.969 11.711 21.062 1 90.5 309 ALA B N 1
ATOM 6674 C CA . ALA B 1 309 ? -19.906 11.055 21.797 1 90.5 309 ALA B CA 1
ATOM 6675 C C . ALA B 1 309 ? -18.578 11.812 21.656 1 90.5 309 ALA B C 1
ATOM 6677 O O . ALA B 1 309 ? -17.828 11.938 22.625 1 90.5 309 ALA B O 1
ATOM 6678 N N . LEU B 1 310 ? -18.312 12.281 20.531 1 86.25 310 LEU B N 1
ATOM 6679 C CA . LEU B 1 310 ? -17.094 13.039 20.266 1 86.25 310 LEU B CA 1
ATOM 6680 C C . LEU B 1 310 ? -17.109 14.359 21.031 1 86.25 310 LEU B C 1
ATOM 6682 O O . LEU B 1 310 ? -16.047 14.867 21.406 1 86.25 310 LEU B O 1
ATOM 6686 N N . GLY B 1 311 ? -18.297 14.867 21.219 1 82.25 311 GLY B N 1
ATOM 6687 C CA . GLY B 1 311 ? -18.453 16.125 21.938 1 82.25 311 GLY B CA 1
ATOM 6688 C C . GLY B 1 311 ? -18.5 15.961 23.453 1 82.25 311 GLY B C 1
ATOM 6689 O O . GLY B 1 311 ? -18.781 16.906 24.172 1 82.25 311 GLY B O 1
ATOM 6690 N N . ASP B 1 312 ? -18.25 14.789 23.891 1 80.31 312 ASP B N 1
ATOM 6691 C CA . ASP B 1 312 ? -18.156 14.477 25.312 1 80.31 312 ASP B CA 1
ATOM 6692 C C . ASP B 1 312 ? -19.484 14.781 26.031 1 80.31 312 ASP B C 1
ATOM 6694 O O . ASP B 1 312 ? -19.484 15.25 27.172 1 80.31 312 ASP B O 1
ATOM 6698 N N . SER B 1 313 ? -20.516 14.531 25.422 1 80.62 313 SER B N 1
ATOM 6699 C CA . SER B 1 313 ? -21.797 14.922 26 1 80.62 313 SER B CA 1
ATOM 6700 C C . SER B 1 313 ? -22.547 13.711 26.531 1 80.62 313 SER B C 1
ATOM 6702 O O . SER B 1 313 ? -23.594 13.859 27.172 1 80.62 313 SER B O 1
ATOM 6704 N N . LEU B 1 314 ? -22 12.555 26.344 1 90.94 314 LEU B N 1
ATOM 6705 C CA . LEU B 1 314 ? -22.766 11.359 26.688 1 90.94 314 LEU B CA 1
ATOM 6706 C C . LEU B 1 314 ? -22.281 10.773 28.016 1 90.94 314 LEU B C 1
ATOM 6708 O O . LEU B 1 314 ? -21.078 10.773 28.297 1 90.94 314 LEU B O 1
ATOM 6712 N N . ALA B 1 315 ? -23.25 10.312 28.781 1 94.06 315 ALA B N 1
ATOM 6713 C CA . ALA B 1 315 ? -22.953 9.625 30.031 1 94.06 315 ALA B CA 1
ATOM 6714 C C . ALA B 1 315 ? -22.438 8.219 29.781 1 94.06 315 ALA B C 1
ATOM 6716 O O . ALA B 1 315 ? -22.703 7.625 28.734 1 94.06 315 ALA B O 1
ATOM 6717 N N . LEU B 1 316 ? -21.672 7.68 30.719 1 95.5 316 LEU B N 1
ATOM 6718 C CA . LEU B 1 316 ? -21.047 6.363 30.594 1 95.5 316 LEU B CA 1
ATOM 6719 C C . LEU B 1 316 ? -22.109 5.289 30.359 1 95.5 316 LEU B C 1
ATOM 6721 O O . LEU B 1 316 ? -21.922 4.418 29.5 1 95.5 316 LEU B O 1
ATOM 6725 N N . GLY B 1 317 ? -23.172 5.34 31.094 1 96.56 317 GLY B N 1
ATOM 6726 C CA . GLY B 1 317 ? -24.234 4.355 30.938 1 96.56 317 GLY B CA 1
ATOM 6727 C C . GLY B 1 317 ? -24.812 4.309 29.547 1 96.56 317 GLY B C 1
ATOM 6728 O O . GLY B 1 317 ? -25.062 3.23 29 1 96.56 317 GLY B O 1
ATOM 6729 N N . LEU B 1 318 ? -25.094 5.461 29 1 96.38 318 LEU B N 1
ATOM 6730 C CA . LEU B 1 318 ? -25.656 5.535 27.656 1 96.38 318 LEU B CA 1
ATOM 6731 C C . LEU B 1 318 ? -24.656 5.039 26.609 1 96.38 318 LEU B C 1
ATOM 6733 O O . LEU B 1 318 ? -25.031 4.375 25.641 1 96.38 318 LEU B O 1
ATOM 6737 N N . LEU B 1 319 ? -23.375 5.363 26.844 1 97.81 319 LEU B N 1
ATOM 6738 C CA . LEU B 1 319 ? -22.328 4.898 25.938 1 97.81 319 LEU B CA 1
ATOM 6739 C C . LEU B 1 319 ? -22.297 3.373 25.875 1 97.81 319 LEU B C 1
ATOM 6741 O O . LEU B 1 319 ? -22.266 2.789 24.797 1 97.81 319 LEU B O 1
ATOM 6745 N N . VAL B 1 320 ? -22.344 2.762 26.953 1 98.06 320 VAL B N 1
ATOM 6746 C CA . VAL B 1 320 ? -22.281 1.305 27.031 1 98.06 320 VAL B CA 1
ATOM 6747 C C . VAL B 1 320 ? -23.562 0.703 26.453 1 98.06 320 VAL B C 1
ATOM 6749 O O . VAL B 1 320 ? -23.531 -0.307 25.75 1 98.06 320 VAL B O 1
ATOM 6752 N N . ALA B 1 321 ? -24.672 1.314 26.766 1 98.06 321 ALA B N 1
ATOM 6753 C CA . ALA B 1 321 ? -25.953 0.826 26.266 1 98.06 321 ALA B CA 1
ATOM 6754 C C . ALA B 1 321 ? -26 0.862 24.75 1 98.06 321 ALA B C 1
ATOM 6756 O O . ALA B 1 321 ? -26.453 -0.095 24.109 1 98.06 321 ALA B O 1
ATOM 6757 N N . VAL B 1 322 ? -25.594 1.944 24.188 1 98.06 322 VAL B N 1
ATOM 6758 C CA . VAL B 1 322 ? -25.625 2.09 22.75 1 98.06 322 VAL B CA 1
ATOM 6759 C C . VAL B 1 322 ? -24.578 1.161 22.109 1 98.06 322 VAL B C 1
ATOM 6761 O O . VAL B 1 322 ? -24.797 0.621 21.031 1 98.06 322 VAL B O 1
ATOM 6764 N N . LEU B 1 323 ? -23.406 0.995 22.781 1 98.56 323 LEU B N 1
ATOM 6765 C CA . LEU B 1 323 ? -22.391 0.069 22.312 1 98.56 323 LEU B CA 1
ATOM 6766 C C . LEU B 1 323 ? -22.969 -1.331 22.125 1 98.56 323 LEU B C 1
ATOM 6768 O O . LEU B 1 323 ? -22.859 -1.908 21.047 1 98.56 323 LEU B O 1
ATOM 6772 N N . VAL B 1 324 ? -23.594 -1.819 23.094 1 98.5 324 VAL B N 1
ATOM 6773 C CA . VAL B 1 324 ? -24.156 -3.164 23.062 1 98.5 324 VAL B CA 1
ATOM 6774 C C . VAL B 1 324 ? -25.359 -3.197 22.125 1 98.5 324 VAL B C 1
ATOM 6776 O O . VAL B 1 324 ? -25.516 -4.117 21.312 1 98.5 324 VAL B O 1
ATOM 6779 N N . GLY B 1 325 ? -26.203 -2.188 22.266 1 98.56 325 GLY B N 1
ATOM 6780 C CA . GLY B 1 325 ? -27.391 -2.115 21.422 1 98.56 325 GLY B CA 1
ATOM 6781 C C . GLY B 1 325 ? -27.078 -2.064 19.938 1 98.56 325 GLY B C 1
ATOM 6782 O O . GLY B 1 325 ? -27.734 -2.73 19.141 1 98.56 325 GLY B O 1
ATOM 6783 N N . LYS B 1 326 ? -26.109 -1.259 19.594 1 98.56 326 LYS B N 1
ATOM 6784 C CA . LYS B 1 326 ? -25.75 -1.109 18.188 1 98.56 326 LYS B CA 1
ATOM 6785 C C . LYS B 1 326 ? -25.172 -2.402 17.625 1 98.56 326 LYS B C 1
ATOM 6787 O O . LYS B 1 326 ? -25.391 -2.736 16.453 1 98.56 326 LYS B O 1
ATOM 6792 N N . ILE B 1 327 ? -24.375 -3.094 18.406 1 98.75 327 ILE B N 1
ATOM 6793 C CA . ILE B 1 327 ? -23.828 -4.375 17.984 1 98.75 327 ILE B CA 1
ATOM 6794 C C . ILE B 1 327 ? -24.953 -5.344 17.656 1 98.75 327 ILE B C 1
ATOM 6796 O O . ILE B 1 327 ? -24.969 -5.969 16.594 1 98.75 327 ILE B O 1
ATOM 6800 N N . ILE B 1 328 ? -25.922 -5.395 18.5 1 98.62 328 ILE B N 1
ATOM 6801 C CA . ILE B 1 328 ? -27.047 -6.316 18.328 1 98.62 328 ILE B CA 1
ATOM 6802 C C . ILE B 1 328 ? -27.922 -5.859 17.172 1 98.62 328 ILE B C 1
ATOM 6804 O O . ILE B 1 328 ? -28.312 -6.664 16.312 1 98.62 328 ILE B O 1
ATOM 6808 N N . ALA B 1 329 ? -28.25 -4.59 17.141 1 98.62 329 ALA B N 1
ATOM 6809 C CA . ALA B 1 329 ? -29.125 -4.051 16.094 1 98.62 329 ALA B CA 1
ATOM 6810 C C . ALA B 1 329 ? -28.516 -4.227 14.711 1 98.62 329 ALA B C 1
ATOM 6812 O O . ALA B 1 329 ? -29.219 -4.566 13.758 1 98.62 329 ALA B O 1
ATOM 6813 N N . THR B 1 330 ? -27.25 -3.947 14.617 1 98.62 330 THR B N 1
ATOM 6814 C CA . THR B 1 330 ? -26.562 -4.125 13.336 1 98.62 330 THR B CA 1
ATOM 6815 C C . THR B 1 330 ? -26.516 -5.602 12.953 1 98.62 330 THR B C 1
ATOM 6817 O O . THR B 1 330 ? -26.688 -5.945 11.781 1 98.62 330 THR B O 1
ATOM 6820 N N . GLY B 1 331 ? -26.25 -6.441 13.945 1 98.44 331 GLY B N 1
ATOM 6821 C CA . GLY B 1 331 ? -26.297 -7.871 13.695 1 98.44 331 GLY B CA 1
ATOM 6822 C C . GLY B 1 331 ? -27.641 -8.344 13.164 1 98.44 331 GLY B C 1
ATOM 6823 O O . GLY B 1 331 ? -27.688 -9.102 12.195 1 98.44 331 GLY B O 1
ATOM 6824 N N . ILE B 1 332 ? -28.656 -7.855 13.742 1 98.19 332 ILE B N 1
ATOM 6825 C CA . ILE B 1 332 ? -30.016 -8.227 13.336 1 98.19 332 ILE B CA 1
ATOM 6826 C C . ILE B 1 332 ? -30.297 -7.68 11.938 1 98.19 332 ILE B C 1
ATOM 6828 O O . ILE B 1 332 ? -30.828 -8.391 11.078 1 98.19 332 ILE B O 1
ATOM 6832 N N . SER B 1 333 ? -29.938 -6.438 11.695 1 98.38 333 SER B N 1
ATOM 6833 C CA . SER B 1 333 ? -30.219 -5.809 10.406 1 98.38 333 SER B CA 1
ATOM 6834 C C . SER B 1 333 ? -29.547 -6.559 9.266 1 98.38 333 SER B C 1
ATOM 6836 O O . SER B 1 333 ? -30.203 -6.977 8.312 1 98.38 333 SER B O 1
ATOM 6838 N N . LEU B 1 334 ? -28.297 -6.801 9.391 1 97.5 334 LEU B N 1
ATOM 6839 C CA . LEU B 1 334 ? -27.547 -7.457 8.328 1 97.5 334 LEU B CA 1
ATOM 6840 C C . LEU B 1 334 ? -27.828 -8.953 8.297 1 97.5 334 LEU B C 1
ATOM 6842 O O . LEU B 1 334 ? -27.906 -9.562 7.227 1 97.5 334 LEU B O 1
ATOM 6846 N N . GLY B 1 335 ? -28.016 -9.5 9.406 1 96.94 335 GLY B N 1
ATOM 6847 C CA . GLY B 1 335 ? -28.266 -10.93 9.492 1 96.94 335 GLY B CA 1
ATOM 6848 C C . GLY B 1 335 ? -29.625 -11.328 8.938 1 96.94 335 GLY B C 1
ATOM 6849 O O . GLY B 1 335 ? -29.781 -12.43 8.406 1 96.94 335 GLY B O 1
ATOM 6850 N N . PHE B 1 336 ? -30.578 -10.484 9.094 1 97.44 336 PHE B N 1
ATOM 6851 C CA . PHE B 1 336 ? -31.938 -10.812 8.672 1 97.44 336 PHE B CA 1
ATOM 6852 C C . PHE B 1 336 ? -32.219 -10.266 7.277 1 97.44 336 PHE B C 1
ATOM 6854 O O . PHE B 1 336 ? -33.375 -10.305 6.812 1 97.44 336 PHE B O 1
ATOM 6861 N N . GLY B 1 337 ? -31.25 -9.688 6.684 1 95.38 337 GLY B N 1
ATOM 6862 C CA . GLY B 1 337 ? -31.359 -9.5 5.246 1 95.38 337 GLY B CA 1
ATOM 6863 C C . GLY B 1 337 ? -31.594 -8.055 4.852 1 95.38 337 GLY B C 1
ATOM 6864 O O . GLY B 1 337 ? -31.828 -7.758 3.68 1 95.38 337 GLY B O 1
ATOM 6865 N N . PHE B 1 338 ? -31.578 -7.105 5.773 1 97.06 338 PHE B N 1
ATOM 6866 C CA . PHE B 1 338 ? -31.625 -5.699 5.383 1 97.06 338 PHE B CA 1
ATOM 6867 C C . PHE B 1 338 ? -30.406 -5.336 4.531 1 97.06 338 PHE B C 1
ATOM 6869 O O . PHE B 1 338 ? -29.344 -5.941 4.664 1 97.06 338 PHE B O 1
ATOM 6876 N N . GLY B 1 339 ? -30.609 -4.418 3.602 1 96.12 339 GLY B N 1
ATOM 6877 C CA . GLY B 1 339 ? -29.484 -3.879 2.85 1 96.12 339 GLY B CA 1
ATOM 6878 C C . GLY B 1 339 ? -28.75 -2.781 3.588 1 96.12 339 GLY B C 1
ATOM 6879 O O . GLY B 1 339 ? -29.359 -1.978 4.293 1 96.12 339 GLY B O 1
ATOM 6880 N N . GLY B 1 340 ? -27.469 -2.777 3.426 1 96.5 340 GLY B N 1
ATOM 6881 C CA . GLY B 1 340 ? -26.656 -1.754 4.062 1 96.5 340 GLY B CA 1
ATOM 6882 C C . GLY B 1 340 ? -25.203 -2.166 4.23 1 96.5 340 GLY B C 1
ATOM 6883 O O . GLY B 1 340 ? -24.812 -3.273 3.85 1 96.5 340 GLY B O 1
ATOM 6884 N N . GLY B 1 341 ? -24.438 -1.226 4.781 1 96.06 341 GLY B N 1
ATOM 6885 C CA . GLY B 1 341 ? -23.016 -1.475 4.988 1 96.06 341 GLY B CA 1
ATOM 6886 C C . GLY B 1 341 ? -22.641 -1.593 6.453 1 96.06 341 GLY B C 1
ATOM 6887 O O . GLY B 1 341 ? -23.484 -1.407 7.332 1 96.06 341 GLY B O 1
ATOM 6888 N N . ILE B 1 342 ? -21.406 -1.905 6.652 1 96.94 342 ILE B N 1
ATOM 6889 C CA . ILE B 1 342 ? -20.938 -2.156 8.016 1 96.94 342 ILE B CA 1
ATOM 6890 C C . ILE B 1 342 ? -20.047 -1.01 8.477 1 96.94 342 ILE B C 1
ATOM 6892 O O . ILE B 1 342 ? -19.75 -0.881 9.664 1 96.94 342 ILE B O 1
ATOM 6896 N N . PHE B 1 343 ? -19.641 -0.117 7.598 1 94.94 343 PHE B N 1
ATOM 6897 C CA . PHE B 1 343 ? -18.656 0.92 7.883 1 94.94 343 PHE B CA 1
ATOM 6898 C C . PHE B 1 343 ? -19.125 1.821 9.016 1 94.94 343 PHE B C 1
ATOM 6900 O O . PHE B 1 343 ? -18.453 1.936 10.047 1 94.94 343 PHE B O 1
ATOM 6907 N N . SER B 1 344 ? -20.266 2.426 8.859 1 94.25 344 SER B N 1
ATOM 6908 C CA . SER B 1 344 ? -20.766 3.4 9.82 1 94.25 344 SER B CA 1
ATOM 6909 C C . SER B 1 344 ? -21.062 2.746 11.164 1 94.25 344 SER B C 1
ATOM 6911 O O . SER B 1 344 ? -20.672 3.271 12.211 1 94.25 344 SER B O 1
ATOM 6913 N N . PRO B 1 345 ? -21.688 1.623 11.148 1 97.31 345 PRO B N 1
ATOM 6914 C CA . PRO B 1 345 ? -21.891 0.972 12.445 1 97.31 345 PRO B CA 1
ATOM 6915 C C . PRO B 1 345 ? -20.594 0.668 13.172 1 97.31 345 PRO B C 1
ATOM 6917 O O . PRO B 1 345 ? -20.531 0.756 14.406 1 97.31 345 PRO B O 1
ATOM 6920 N N . SER B 1 346 ? -19.578 0.289 12.438 1 97.75 346 SER B N 1
ATOM 6921 C CA . SER B 1 346 ? -18.297 0.016 13.07 1 97.75 346 SER B CA 1
ATOM 6922 C C . SER B 1 346 ? -17.703 1.278 13.695 1 97.75 346 SER B C 1
ATOM 6924 O O . SER B 1 346 ? -17.109 1.224 14.766 1 97.75 346 SER B O 1
ATOM 6926 N N . LEU B 1 347 ? -17.922 2.396 13.031 1 95.12 347 LEU B N 1
ATOM 6927 C CA . LEU B 1 347 ? -17.469 3.672 13.586 1 95.12 347 LEU B CA 1
ATOM 6928 C C . LEU B 1 347 ? -18.234 4.008 14.859 1 95.12 347 LEU B C 1
ATOM 6930 O O . LEU B 1 347 ? -17.656 4.465 15.844 1 95.12 347 LEU B O 1
ATOM 6934 N N . VAL B 1 348 ? -19.547 3.771 14.836 1 96.56 348 VAL B N 1
ATOM 6935 C CA . VAL B 1 348 ? -20.406 4.086 15.984 1 96.56 348 VAL B CA 1
ATOM 6936 C C . VAL B 1 348 ? -20 3.219 17.172 1 96.56 348 VAL B C 1
ATOM 6938 O O . VAL B 1 348 ? -19.812 3.727 18.281 1 96.56 348 VAL B O 1
ATOM 6941 N N . VAL B 1 349 ? -19.891 1.949 16.938 1 98.5 349 VAL B N 1
ATOM 6942 C CA . VAL B 1 349 ? -19.531 1.011 17.984 1 98.5 349 VAL B CA 1
ATOM 6943 C C . VAL B 1 349 ? -18.156 1.383 18.547 1 98.5 349 VAL B C 1
ATOM 6945 O O . VAL B 1 349 ? -17.969 1.369 19.766 1 98.5 349 VAL B O 1
ATOM 6948 N N . GLY B 1 350 ? -17.297 1.71 17.703 1 98.19 350 GLY B N 1
ATOM 6949 C CA . GLY B 1 350 ? -15.969 2.131 18.141 1 98.19 350 GLY B CA 1
ATOM 6950 C C . GLY B 1 350 ? -15.984 3.422 18.938 1 98.19 350 GLY B C 1
ATOM 6951 O O . GLY B 1 350 ? -15.258 3.559 19.922 1 98.19 350 GLY B O 1
ATOM 6952 N N . ALA B 1 351 ? -16.766 4.352 18.453 1 95.81 351 ALA B N 1
ATOM 6953 C CA . ALA B 1 351 ? -16.875 5.621 19.156 1 95.81 351 ALA B CA 1
ATOM 6954 C C . ALA B 1 351 ? -17.422 5.414 20.578 1 95.81 351 ALA B C 1
ATOM 6956 O O . ALA B 1 351 ? -16.938 6.02 21.531 1 95.81 351 ALA B O 1
ATOM 6957 N N . MET B 1 352 ? -18.422 4.602 20.656 1 98.19 352 MET B N 1
ATOM 6958 C CA . MET B 1 352 ? -19.016 4.324 21.953 1 98.19 352 MET B CA 1
ATOM 6959 C C . MET B 1 352 ? -18.016 3.629 22.875 1 98.19 352 MET B C 1
ATOM 6961 O O . MET B 1 352 ? -17.922 3.957 24.062 1 98.19 352 MET B O 1
ATOM 6965 N N . LEU B 1 353 ? -17.281 2.713 22.344 1 98.38 353 LEU B N 1
ATOM 6966 C CA . LEU B 1 353 ? -16.266 2.023 23.125 1 98.38 353 LEU B CA 1
ATOM 6967 C C . LEU B 1 353 ? -15.18 2.996 23.594 1 98.38 353 LEU B C 1
ATOM 6969 O O . LEU B 1 353 ? -14.812 3.004 24.766 1 98.38 353 LEU B O 1
ATOM 6973 N N . GLY B 1 354 ? -14.688 3.732 22.656 1 96.38 354 GLY B N 1
ATOM 6974 C CA . GLY B 1 354 ? -13.648 4.699 22.984 1 96.38 354 GLY B CA 1
ATOM 6975 C C . GLY B 1 354 ? -14.094 5.734 24 1 96.38 354 GLY B C 1
ATOM 6976 O O . GLY B 1 354 ? -13.328 6.098 24.891 1 96.38 354 GLY B O 1
ATOM 6977 N N . GLY B 1 355 ? -15.32 6.234 23.797 1 94.94 355 GLY B N 1
ATOM 6978 C CA . GLY B 1 355 ? -15.867 7.18 24.75 1 94.94 355 GLY B CA 1
ATOM 6979 C C . GLY B 1 355 ? -15.992 6.605 26.156 1 94.94 355 GLY B C 1
ATOM 6980 O O . GLY B 1 355 ? -15.625 7.258 27.125 1 94.94 355 GLY B O 1
ATOM 6981 N N . ALA B 1 356 ? -16.516 5.453 26.219 1 96.94 356 ALA B N 1
ATOM 6982 C CA . ALA B 1 356 ? -16.641 4.793 27.516 1 96.94 356 ALA B CA 1
ATOM 6983 C C . ALA B 1 356 ? -15.281 4.555 28.156 1 96.94 356 ALA B C 1
ATOM 6985 O O . ALA B 1 356 ? -15.094 4.789 29.344 1 96.94 356 ALA B O 1
ATOM 6986 N N . PHE B 1 357 ? -14.375 4.078 27.375 1 95.56 357 PHE B N 1
ATOM 6987 C CA . PHE B 1 357 ? -13.008 3.838 27.844 1 95.56 357 PHE B CA 1
ATOM 6988 C C . PHE B 1 357 ? -12.367 5.133 28.328 1 95.56 357 PHE B C 1
ATOM 6990 O O . PHE B 1 357 ? -11.695 5.141 29.359 1 95.56 357 PHE B O 1
ATOM 6997 N N . GLY B 1 358 ? -12.586 6.148 27.562 1 91.88 358 GLY B N 1
ATOM 6998 C CA . GLY B 1 358 ? -12.031 7.438 27.938 1 91.88 358 GLY B CA 1
ATOM 6999 C C . GLY B 1 358 ? -12.523 7.926 29.281 1 91.88 358 GLY B C 1
ATOM 7000 O O . GLY B 1 358 ? -11.742 8.453 30.094 1 91.88 358 GLY B O 1
ATOM 7001 N N . ILE B 1 359 ? -13.789 7.777 29.547 1 92.38 359 ILE B N 1
ATOM 7002 C CA . ILE B 1 359 ? -14.375 8.195 30.812 1 92.38 359 ILE B CA 1
ATOM 7003 C C . ILE B 1 359 ? -13.766 7.375 31.953 1 92.38 359 ILE B C 1
ATOM 7005 O O . ILE B 1 359 ? -13.391 7.926 33 1 92.38 359 ILE B O 1
ATOM 7009 N N . VAL B 1 360 ? -13.578 6.117 31.734 1 92.44 360 VAL B N 1
ATOM 7010 C CA . VAL B 1 360 ? -13.062 5.223 32.781 1 92.44 360 VAL B CA 1
ATOM 7011 C C . VAL B 1 360 ? -11.594 5.543 33.031 1 92.44 360 VAL B C 1
ATOM 7013 O O . VAL B 1 360 ? -11.172 5.645 34.188 1 92.44 360 VAL B O 1
ATOM 7016 N N . VAL B 1 361 ? -10.859 5.676 32.031 1 88.81 361 VAL B N 1
ATOM 7017 C CA . VAL B 1 361 ? -9.422 5.91 32.188 1 88.81 361 VAL B CA 1
ATOM 7018 C C . VAL B 1 361 ? -9.18 7.277 32.812 1 88.81 361 VAL B C 1
ATOM 7020 O O . VAL B 1 361 ? -8.273 7.434 33.656 1 88.81 361 VAL B O 1
ATOM 7023 N N . THR B 1 362 ? -9.914 8.242 32.344 1 84.38 362 THR B N 1
ATOM 7024 C CA . THR B 1 362 ? -9.75 9.586 32.906 1 84.38 362 THR B CA 1
ATOM 7025 C C . THR B 1 362 ? -10.133 9.617 34.375 1 84.38 362 THR B C 1
ATOM 7027 O O . THR B 1 362 ? -9.602 10.43 35.125 1 84.38 362 THR B O 1
ATOM 7030 N N . SER B 1 363 ? -11.039 8.828 34.75 1 84.44 363 SER B N 1
ATOM 7031 C CA . SER B 1 363 ? -11.422 8.766 36.156 1 84.44 363 SER B CA 1
ATOM 7032 C C . SER B 1 363 ? -10.297 8.188 37 1 84.44 363 SER B C 1
ATOM 7034 O O . SER B 1 363 ? -10.117 8.594 38.156 1 84.44 363 SER B O 1
ATOM 7036 N N . PHE B 1 364 ? -9.555 7.332 36.406 1 82.81 364 PHE B N 1
ATOM 7037 C CA . PHE B 1 364 ? -8.461 6.703 37.125 1 82.81 364 PHE B CA 1
ATOM 7038 C C . PHE B 1 364 ? -7.191 7.539 37.031 1 82.81 364 PHE B C 1
ATOM 7040 O O . PHE B 1 364 ? -6.387 7.559 37.969 1 82.81 364 PHE B O 1
ATOM 7047 N N . MET B 1 365 ? -7.023 8.148 35.906 1 77.81 365 MET B N 1
ATOM 7048 C CA . MET B 1 365 ? -5.824 8.953 35.688 1 77.81 365 MET B CA 1
ATOM 7049 C C . MET B 1 365 ? -6.18 10.32 35.125 1 77.81 365 MET B C 1
ATOM 7051 O O . MET B 1 365 ? -5.922 10.602 33.969 1 77.81 365 MET B O 1
ATOM 7055 N N . PRO B 1 366 ? -6.59 11.211 35.938 1 71.44 366 PRO B N 1
ATOM 7056 C CA . PRO B 1 366 ? -7.047 12.516 35.469 1 71.44 366 PRO B CA 1
ATOM 7057 C C . PRO B 1 366 ? -5.934 13.32 34.781 1 71.44 366 PRO B C 1
ATOM 7059 O O . PRO B 1 366 ? -6.215 14.203 33.969 1 71.44 366 PRO B O 1
ATOM 7062 N N . GLU B 1 367 ? -4.785 12.953 35.062 1 65.19 367 GLU B N 1
ATOM 7063 C CA . GLU B 1 367 ? -3.662 13.695 34.5 1 65.19 367 GLU B CA 1
ATOM 7064 C C . GLU B 1 367 ? -3.449 13.359 33.031 1 65.19 367 GLU B C 1
ATOM 7066 O O . GLU B 1 367 ? -2.746 14.078 32.312 1 65.19 367 GLU B O 1
ATOM 7071 N N . LEU B 1 368 ? -4.094 12.25 32.719 1 62.12 368 LEU B N 1
ATOM 7072 C CA . LEU B 1 368 ? -3.879 11.828 31.328 1 62.12 368 LEU B CA 1
ATOM 7073 C C . LEU B 1 368 ? -4.746 12.641 30.375 1 62.12 368 LEU B C 1
ATOM 7075 O O . LEU B 1 368 ? -5.918 12.898 30.656 1 62.12 368 LEU B O 1
ATOM 7079 N N . ASN B 1 369 ? -4.258 13.711 29.641 1 62.81 369 ASN B N 1
ATOM 7080 C CA . ASN B 1 369 ? -4.812 14.852 28.906 1 62.81 369 ASN B CA 1
ATOM 7081 C C . ASN B 1 369 ? -5.391 14.422 27.562 1 62.81 369 ASN B C 1
ATOM 7083 O O . ASN B 1 369 ? -5.578 15.258 26.672 1 62.81 369 ASN B O 1
ATOM 7087 N N . THR B 1 370 ? -5.57 13.289 27.109 1 64.69 370 THR B N 1
ATOM 7088 C CA . THR B 1 370 ? -6.094 13.125 25.75 1 64.69 370 THR B CA 1
ATOM 7089 C C . THR B 1 370 ? -7.59 13.406 25.719 1 64.69 370 THR B C 1
ATOM 7091 O O . THR B 1 370 ? -8.141 13.719 24.656 1 64.69 370 THR B O 1
ATOM 7094 N N . GLY B 1 371 ? -8.289 13.633 26.828 1 74.12 371 GLY B N 1
ATOM 7095 C CA . GLY B 1 371 ? -9.711 13.922 26.859 1 74.12 371 GLY B CA 1
ATOM 7096 C C . GLY B 1 371 ? -10.57 12.781 26.344 1 74.12 371 GLY B C 1
ATOM 7097 O O . GLY B 1 371 ? -10.07 11.906 25.625 1 74.12 371 GLY B O 1
ATOM 7098 N N . THR B 1 372 ? -11.758 12.688 26.703 1 83 372 THR B N 1
ATOM 7099 C CA . THR B 1 372 ? -12.703 11.648 26.312 1 83 372 THR B CA 1
ATOM 7100 C C . THR B 1 372 ? -12.906 11.648 24.797 1 83 372 THR B C 1
ATOM 7102 O O . THR B 1 372 ? -13.062 10.586 24.188 1 83 372 THR B O 1
ATOM 7105 N N . GLY B 1 373 ? -12.789 12.852 24.219 1 83.62 373 GLY B N 1
ATOM 7106 C CA . GLY B 1 373 ? -12.945 12.961 22.781 1 83.62 373 GLY B CA 1
ATOM 7107 C C . GLY B 1 373 ? -11.844 12.266 22 1 83.62 373 GLY B C 1
ATOM 7108 O O . GLY B 1 373 ? -12.102 11.656 20.969 1 83.62 373 GLY B O 1
ATOM 7109 N N . GLY B 1 374 ? -10.648 12.383 22.516 1 85.44 374 GLY B N 1
ATOM 7110 C CA . GLY B 1 374 ? -9.531 11.711 21.875 1 85.44 374 GLY B CA 1
ATOM 7111 C C . GLY B 1 374 ? -9.656 10.203 21.891 1 85.44 374 GLY B C 1
ATOM 7112 O O . GLY B 1 374 ? -9.406 9.547 20.859 1 85.44 374 GLY B O 1
ATOM 7113 N N . TYR B 1 375 ? -10.07 9.68 22.969 1 90.75 375 TYR B N 1
ATOM 7114 C CA . TYR B 1 375 ? -10.25 8.234 23.062 1 90.75 375 TYR B CA 1
ATOM 7115 C C . TYR B 1 375 ? -11.414 7.77 22.188 1 90.75 375 TYR B C 1
ATOM 7117 O O . TYR B 1 375 ? -11.383 6.664 21.641 1 90.75 375 TYR B O 1
ATOM 7125 N N . THR B 1 376 ? -12.445 8.617 22.109 1 92 376 THR B N 1
ATOM 7126 C CA . THR B 1 376 ? -13.578 8.312 21.234 1 92 376 THR B CA 1
ATOM 7127 C C . THR B 1 376 ? -13.117 8.156 19.781 1 92 376 THR B C 1
ATOM 7129 O O . THR B 1 376 ? -13.516 7.215 19.094 1 92 376 THR B O 1
ATOM 7132 N N . LEU B 1 377 ? -12.258 9.039 19.438 1 90.5 377 LEU B N 1
ATOM 7133 C CA . LEU B 1 377 ? -11.75 9.023 18.078 1 90.5 377 LEU B CA 1
ATOM 7134 C C . LEU B 1 377 ? -10.898 7.781 17.828 1 90.5 377 LEU B C 1
ATOM 7136 O O . LEU B 1 377 ? -11 7.145 16.781 1 90.5 377 LEU B O 1
ATOM 7140 N N . ILE B 1 378 ? -10.055 7.5 18.719 1 92.5 378 ILE B N 1
ATOM 7141 C CA . ILE B 1 378 ? -9.172 6.348 18.594 1 92.5 378 ILE B CA 1
ATOM 7142 C C . ILE B 1 378 ? -9.992 5.066 18.547 1 92.5 378 ILE B C 1
ATOM 7144 O O . ILE B 1 378 ? -9.727 4.176 17.734 1 92.5 378 ILE B O 1
ATOM 7148 N N . GLY B 1 379 ? -10.953 5 19.375 1 95.62 379 GLY B N 1
ATOM 7149 C CA . GLY B 1 379 ? -11.836 3.844 19.359 1 95.62 379 GLY B CA 1
ATOM 7150 C C . GLY B 1 379 ? -12.578 3.68 18.047 1 95.62 379 GLY B C 1
ATOM 7151 O O . GLY B 1 379 ? -12.719 2.564 17.531 1 95.62 379 GLY B O 1
ATOM 7152 N N . MET B 1 380 ? -13.07 4.77 17.547 1 94.56 380 MET B N 1
ATOM 7153 C CA . MET B 1 380 ? -13.781 4.785 16.266 1 94.56 380 MET B CA 1
ATOM 7154 C C . MET B 1 380 ? -12.938 4.16 15.172 1 94.56 380 MET B C 1
ATOM 7156 O O . MET B 1 380 ? -13.391 3.258 14.461 1 94.56 380 MET B O 1
ATOM 7160 N N . GLY 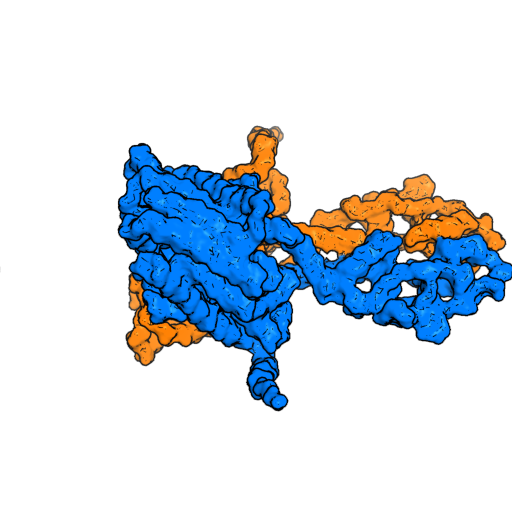B 1 381 ? -11.75 4.645 15.117 1 94.62 381 GLY B N 1
ATOM 7161 C CA . GLY B 1 381 ? -10.859 4.145 14.086 1 94.62 381 GLY B CA 1
ATOM 7162 C C . GLY B 1 381 ? -10.43 2.707 14.312 1 94.62 381 GLY B C 1
ATOM 7163 O O . GLY B 1 381 ? -10.352 1.924 13.359 1 94.62 381 GLY B O 1
ATOM 7164 N N . ALA B 1 382 ? -10.18 2.322 15.508 1 97.31 382 ALA B N 1
ATOM 7165 C CA . ALA B 1 382 ? -9.648 1.003 15.836 1 97.31 382 ALA B CA 1
ATOM 7166 C C . ALA B 1 382 ? -10.672 -0.09 15.531 1 97.31 382 ALA B C 1
ATOM 7168 O O . ALA B 1 382 ? -10.336 -1.11 14.93 1 97.31 382 ALA B O 1
ATOM 7169 N N . VAL B 1 383 ? -11.867 0.097 15.891 1 98.19 383 VAL B N 1
ATOM 7170 C CA . VAL B 1 383 ? -12.891 -0.913 15.648 1 98.19 383 VAL B CA 1
ATOM 7171 C C . VAL B 1 383 ? -13.195 -0.983 14.148 1 98.19 383 VAL B C 1
ATOM 7173 O O . VAL B 1 383 ? -13.344 -2.072 13.594 1 98.19 383 VAL B O 1
ATOM 7176 N N . ALA B 1 384 ? -13.336 0.168 13.555 1 96.94 384 ALA B N 1
ATOM 7177 C CA . ALA B 1 384 ? -13.633 0.193 12.125 1 96.94 384 ALA B CA 1
ATOM 7178 C C . ALA B 1 384 ? -12.547 -0.515 11.32 1 96.94 384 ALA B C 1
ATOM 7180 O O . ALA B 1 384 ? -12.844 -1.312 10.43 1 96.94 384 ALA B O 1
ATOM 7181 N N . ALA B 1 385 ? -11.32 -0.166 11.641 1 95.94 385 ALA B N 1
ATOM 7182 C CA . ALA B 1 385 ? -10.203 -0.772 10.922 1 95.94 385 ALA B CA 1
ATOM 7183 C C . ALA B 1 385 ? -10.203 -2.291 11.078 1 95.94 385 ALA B C 1
ATOM 7185 O O . ALA B 1 385 ? -10 -3.023 10.109 1 95.94 385 ALA B O 1
ATOM 7186 N N . ALA B 1 386 ? -10.406 -2.76 12.242 1 95.62 386 ALA B N 1
ATOM 7187 C CA . ALA B 1 386 ? -10.398 -4.191 12.539 1 95.62 386 ALA B CA 1
ATOM 7188 C C . ALA B 1 386 ? -11.57 -4.895 11.852 1 95.62 386 ALA B C 1
ATOM 7190 O O . ALA B 1 386 ? -11.438 -6.039 11.406 1 95.62 386 ALA B O 1
ATOM 7191 N N . THR B 1 387 ? -12.648 -4.281 11.789 1 96.81 387 THR B N 1
ATOM 7192 C CA . THR B 1 387 ? -13.836 -4.867 11.18 1 96.81 387 THR B CA 1
ATOM 7193 C C . THR B 1 387 ? -13.695 -4.945 9.664 1 96.81 387 THR B C 1
ATOM 7195 O O . THR B 1 387 ? -14.039 -5.957 9.055 1 96.81 387 THR B O 1
ATOM 7198 N N . LEU B 1 388 ? -13.172 -3.908 9.117 1 93.94 388 LEU B N 1
ATOM 7199 C CA . LEU B 1 388 ? -13.086 -3.801 7.66 1 93.94 388 LEU B CA 1
ATOM 7200 C C . LEU B 1 388 ? -11.852 -4.512 7.133 1 93.94 388 LEU B C 1
ATOM 7202 O O . LEU B 1 388 ? -11.773 -4.832 5.941 1 93.94 388 LEU B O 1
ATOM 7206 N N . GLY B 1 389 ? -10.938 -4.695 7.988 1 89.25 389 GLY B N 1
ATOM 7207 C CA . GLY B 1 389 ? -9.664 -5.254 7.551 1 89.25 389 GLY B CA 1
ATOM 7208 C C . GLY B 1 389 ? -8.844 -4.285 6.719 1 89.25 389 GLY B C 1
ATOM 7209 O O . GLY B 1 389 ? -8.18 -4.691 5.766 1 89.25 389 GLY B O 1
ATOM 7210 N N . ALA B 1 390 ? -8.969 -3.088 6.973 1 90.69 390 ALA B N 1
ATOM 7211 C CA . ALA B 1 390 ? -8.305 -2.029 6.219 1 90.69 390 ALA B CA 1
ATOM 7212 C C . ALA B 1 390 ? -7.66 -1.012 7.156 1 90.69 390 ALA B C 1
ATOM 7214 O O . ALA B 1 390 ? -8.117 0.129 7.254 1 90.69 390 ALA B O 1
ATOM 7215 N N . PRO B 1 391 ? -6.586 -1.302 7.789 1 90.06 391 PRO B N 1
ATOM 7216 C CA . PRO B 1 391 ? -5.992 -0.445 8.82 1 90.06 391 PRO B CA 1
ATOM 7217 C C . PRO B 1 391 ? -5.461 0.872 8.25 1 90.06 391 PRO B C 1
ATOM 7219 O O . PRO B 1 391 ? -5.59 1.918 8.898 1 90.06 391 PRO B O 1
ATOM 7222 N N . ILE B 1 392 ? -4.852 0.881 7.059 1 88.5 392 ILE B N 1
ATOM 7223 C CA . ILE B 1 392 ? -4.215 2.072 6.508 1 88.5 392 ILE B CA 1
ATOM 7224 C C . ILE B 1 392 ? -5.281 3.086 6.102 1 88.5 392 ILE B C 1
ATOM 7226 O O . ILE B 1 392 ? -5.273 4.227 6.562 1 88.5 392 ILE B O 1
ATOM 7230 N N . SER B 1 393 ? -6.172 2.633 5.301 1 90.06 393 SER B N 1
ATOM 7231 C CA . SER B 1 393 ? -7.195 3.537 4.785 1 90.06 393 SER B CA 1
ATOM 7232 C C . SER B 1 393 ? -8.094 4.055 5.906 1 90.06 393 SER B C 1
ATOM 7234 O O . SER B 1 393 ? -8.477 5.227 5.91 1 90.06 393 SER B O 1
ATOM 7236 N N . THR B 1 394 ? -8.414 3.209 6.871 1 90.88 394 THR B N 1
ATOM 7237 C CA . THR B 1 394 ? -9.297 3.631 7.953 1 90.88 394 THR B CA 1
ATOM 7238 C C . THR B 1 394 ? -8.609 4.66 8.844 1 90.88 394 THR B C 1
ATOM 7240 O O . THR B 1 394 ? -9.242 5.602 9.32 1 90.88 394 THR B O 1
ATOM 7243 N N . THR B 1 395 ? -7.355 4.449 9.109 1 88.75 395 THR B N 1
ATOM 7244 C CA . THR B 1 395 ? -6.598 5.438 9.867 1 88.75 395 THR B CA 1
ATOM 7245 C C . THR B 1 395 ? -6.633 6.797 9.172 1 88.75 395 THR B C 1
ATOM 7247 O O . THR B 1 395 ? -6.855 7.824 9.82 1 88.75 395 THR B O 1
ATOM 7250 N N . LEU B 1 396 ? -6.496 6.73 7.922 1 88.12 396 LEU B N 1
ATOM 7251 C CA . LEU B 1 396 ? -6.453 7.98 7.172 1 88.12 396 LEU B CA 1
ATOM 7252 C C . LEU B 1 396 ? -7.836 8.609 7.086 1 88.12 396 LEU B C 1
ATOM 7254 O O . LEU B 1 396 ? -7.961 9.836 7.07 1 88.12 396 LEU B O 1
ATOM 7258 N N . ILE B 1 397 ? -8.844 7.793 7 1 87.12 397 ILE B N 1
ATOM 7259 C CA . ILE B 1 397 ? -10.203 8.32 7.008 1 87.12 397 ILE B CA 1
ATOM 7260 C C . ILE B 1 397 ? -10.438 9.117 8.289 1 87.12 397 ILE B C 1
ATOM 7262 O O . ILE B 1 397 ? -10.93 10.25 8.242 1 87.12 397 ILE B O 1
ATOM 7266 N N . VAL B 1 398 ? -10.094 8.547 9.383 1 82.75 398 VAL B N 1
ATOM 7267 C CA . VAL B 1 398 ? -10.312 9.203 10.664 1 82.75 398 VAL B CA 1
ATOM 7268 C C . VAL B 1 398 ? -9.469 10.477 10.742 1 82.75 398 VAL B C 1
ATOM 7270 O O . VAL B 1 398 ? -9.938 11.508 11.234 1 82.75 398 VAL B O 1
ATOM 7273 N N . PHE B 1 399 ? -8.312 10.406 10.148 1 78.25 399 PHE B N 1
ATOM 7274 C CA . PHE B 1 399 ? -7.41 11.555 10.164 1 78.25 399 PHE B CA 1
ATOM 7275 C C . PHE B 1 399 ? -7.949 12.672 9.281 1 78.25 399 PHE B C 1
ATOM 7277 O O . PHE B 1 399 ? -7.922 13.844 9.664 1 78.25 399 PHE B O 1
ATOM 7284 N N . GLU B 1 400 ? -8.312 12.352 8.156 1 78.94 400 GLU B N 1
ATOM 7285 C CA . GLU B 1 400 ? -8.797 13.359 7.215 1 78.94 400 GLU B CA 1
ATOM 7286 C C . GLU B 1 400 ? -10.125 13.953 7.672 1 78.94 400 GLU B C 1
ATOM 7288 O O . GLU B 1 400 ? -10.406 15.125 7.422 1 78.94 400 GLU B O 1
ATOM 7293 N N . MET B 1 401 ? -10.836 13.125 8.398 1 74.56 401 MET B N 1
ATOM 7294 C CA . MET B 1 401 ? -12.148 13.578 8.852 1 74.56 401 MET B CA 1
ATOM 7295 C C . MET B 1 401 ? -12.016 14.539 10.031 1 74.56 401 MET B C 1
ATOM 7297 O O . MET B 1 401 ? -12.859 15.414 10.227 1 74.56 401 MET B O 1
ATOM 7301 N N . THR B 1 402 ? -10.922 14.375 10.766 1 67.94 402 THR B N 1
ATOM 7302 C CA . THR B 1 402 ? -10.82 15.148 11.992 1 67.94 402 THR B CA 1
ATOM 7303 C C . THR B 1 402 ? -9.742 16.219 11.875 1 67.94 402 THR B C 1
ATOM 7305 O O . THR B 1 402 ? -9.75 17.203 12.617 1 67.94 402 THR B O 1
ATOM 7308 N N . GLY B 1 403 ? -8.75 15.977 11.039 1 64.06 403 GLY B N 1
ATOM 7309 C CA . GLY B 1 403 ? -7.645 16.906 10.875 1 64.06 403 GLY B CA 1
ATOM 7310 C C . GLY B 1 403 ? -6.695 16.938 12.055 1 64.06 403 GLY B C 1
ATOM 7311 O O . GLY B 1 403 ? -5.879 17.844 12.188 1 64.06 403 GLY B O 1
ATOM 7312 N N . ASP B 1 404 ? -6.895 16.016 13.039 1 63.62 404 ASP B N 1
ATOM 7313 C CA . ASP B 1 404 ? -6.078 16.047 14.25 1 63.62 404 ASP B CA 1
ATOM 7314 C C . ASP B 1 404 ? -4.914 15.062 14.141 1 63.62 404 ASP B C 1
ATOM 7316 O O . ASP B 1 404 ? -5.102 13.844 14.258 1 63.62 404 ASP B O 1
ATOM 7320 N N . TYR B 1 405 ? -3.779 15.664 14.07 1 62.47 405 TYR B N 1
ATOM 7321 C CA . TYR B 1 405 ? -2.59 14.844 13.867 1 62.47 405 TYR B CA 1
ATOM 7322 C C . TYR B 1 405 ? -1.998 14.406 15.203 1 62.47 405 TYR B C 1
ATOM 7324 O O . TYR B 1 405 ? -1.246 13.43 15.266 1 62.47 405 TYR B O 1
ATOM 7332 N N . ALA B 1 406 ? -2.469 15.094 16.25 1 67 406 ALA B N 1
ATOM 7333 C CA . ALA B 1 406 ? -1.883 14.797 17.547 1 67 406 ALA B CA 1
ATOM 7334 C C . ALA B 1 406 ? -2.238 13.383 18 1 67 406 ALA B C 1
ATOM 7336 O O . ALA B 1 406 ? -1.469 12.734 18.719 1 67 406 ALA B O 1
ATOM 7337 N N . LEU B 1 407 ? -3.371 12.984 17.453 1 76.69 407 LEU B N 1
ATOM 7338 C CA . LEU B 1 407 ? -3.854 11.695 17.922 1 76.69 407 LEU B CA 1
ATOM 7339 C C . LEU B 1 407 ? -3.465 10.586 16.953 1 76.69 407 LEU B C 1
ATOM 7341 O O . LEU B 1 407 ? -3.865 9.43 17.125 1 76.69 407 LEU B O 1
ATOM 7345 N N . THR B 1 408 ? -2.635 10.938 16.094 1 77 408 THR B N 1
ATOM 7346 C CA . THR B 1 408 ? -2.309 10.016 15.016 1 77 408 THR B CA 1
ATOM 7347 C C . THR B 1 408 ? -1.522 8.82 15.547 1 77 408 THR B C 1
ATOM 7349 O O . THR B 1 408 ? -1.776 7.676 15.156 1 77 408 THR B O 1
ATOM 7352 N N . MET B 1 409 ? -0.668 9.078 16.438 1 83.75 409 MET B N 1
ATOM 7353 C CA . MET B 1 409 ? 0.181 7.996 16.922 1 83.75 409 MET B CA 1
ATOM 7354 C C . MET B 1 409 ? -0.634 6.992 17.734 1 83.75 409 MET B C 1
ATOM 7356 O O . MET B 1 409 ? -0.464 5.781 17.578 1 83.75 409 MET B O 1
ATOM 7360 N N . GLY B 1 410 ? -1.472 7.555 18.609 1 86.94 410 GLY B N 1
ATOM 7361 C CA . GLY B 1 410 ? -2.326 6.668 19.391 1 86.94 410 GLY B CA 1
ATOM 7362 C C . GLY B 1 410 ? -3.283 5.859 18.531 1 86.94 410 GLY B C 1
ATOM 7363 O O . GLY B 1 410 ? -3.494 4.672 18.781 1 86.94 410 GLY B O 1
ATOM 7364 N N . LEU B 1 411 ? -3.797 6.52 17.547 1 90.69 411 LEU B N 1
ATOM 7365 C CA . LEU B 1 411 ? -4.727 5.863 16.641 1 90.69 411 LEU B CA 1
ATOM 7366 C C . LEU B 1 411 ? -4.035 4.742 15.875 1 90.69 411 LEU B C 1
ATOM 7368 O O . LEU B 1 411 ? -4.574 3.641 15.758 1 90.69 411 LEU B O 1
ATOM 7372 N N . LEU B 1 412 ? -2.863 5.07 15.414 1 90 412 LEU B N 1
ATOM 7373 C CA . LEU B 1 412 ? -2.119 4.082 14.641 1 90 412 LEU B CA 1
ATOM 7374 C C . LEU B 1 412 ? -1.824 2.846 15.484 1 90 412 LEU B C 1
ATOM 7376 O O . LEU B 1 412 ? -1.979 1.717 15.016 1 90 412 LEU B O 1
ATOM 7380 N N . LEU B 1 413 ? -1.422 3.068 16.609 1 90.38 413 LEU B N 1
ATOM 7381 C CA . LEU B 1 413 ? -1.095 1.962 17.5 1 90.38 413 LEU B CA 1
ATOM 7382 C C . LEU B 1 413 ? -2.334 1.13 17.812 1 90.38 413 LEU B C 1
ATOM 7384 O O . LEU B 1 413 ? -2.289 -0.101 17.766 1 90.38 413 LEU B O 1
ATOM 7388 N N . ALA B 1 414 ? -3.371 1.781 18.156 1 94.69 414 ALA B N 1
ATOM 7389 C CA . ALA B 1 414 ? -4.609 1.08 18.484 1 94.69 414 ALA B CA 1
ATOM 7390 C C . ALA B 1 414 ? -5.133 0.294 17.281 1 94.69 414 ALA B C 1
ATOM 7392 O O . ALA B 1 414 ? -5.648 -0.816 17.438 1 94.69 414 ALA B O 1
ATOM 7393 N N . VAL B 1 415 ? -5.031 0.867 16.141 1 94.75 415 VAL B N 1
ATOM 7394 C CA . VAL B 1 415 ? -5.539 0.261 14.914 1 94.75 415 VAL B CA 1
ATOM 7395 C C . VAL B 1 415 ? -4.758 -1.014 14.609 1 94.75 415 VAL B C 1
ATOM 7397 O O . VAL B 1 415 ? -5.344 -2.045 14.273 1 94.75 415 VAL B O 1
ATOM 7400 N N . VAL B 1 416 ? -3.496 -0.923 14.727 1 90.12 416 VAL B N 1
ATOM 7401 C CA . VAL B 1 416 ? -2.67 -2.076 14.391 1 90.12 416 VAL B CA 1
ATOM 7402 C C . VAL B 1 416 ? -2.916 -3.199 15.391 1 90.12 416 VAL B C 1
ATOM 7404 O O . VAL B 1 416 ? -3.006 -4.371 15.016 1 90.12 416 VAL B O 1
ATOM 7407 N N . ILE B 1 417 ? -3.031 -2.877 16.625 1 91.25 417 ILE B N 1
ATOM 7408 C CA . ILE B 1 417 ? -3.271 -3.871 17.656 1 91.25 417 ILE B CA 1
ATOM 7409 C C . ILE B 1 417 ? -4.652 -4.492 17.484 1 91.25 417 ILE B C 1
ATOM 7411 O O . ILE B 1 417 ? -4.812 -5.711 17.578 1 91.25 417 ILE B O 1
ATOM 7415 N N . SER B 1 418 ? -5.613 -3.664 17.266 1 95.81 418 SER B N 1
ATOM 7416 C CA . SER B 1 418 ? -6.973 -4.176 17.094 1 95.81 418 SER B CA 1
ATOM 7417 C C . SER B 1 418 ? -7.07 -5.102 15.891 1 95.81 418 SER B C 1
ATOM 7419 O O . SER B 1 418 ? -7.742 -6.133 15.945 1 95.81 418 SER B O 1
ATOM 7421 N N . THR B 1 419 ? -6.461 -4.719 14.844 1 90.81 419 THR B N 1
ATOM 7422 C CA . THR B 1 419 ? -6.484 -5.539 13.633 1 90.81 419 THR B CA 1
ATOM 7423 C C . THR B 1 419 ? -5.801 -6.879 13.875 1 90.81 419 THR B C 1
ATOM 7425 O O . THR B 1 419 ? -6.27 -7.918 13.406 1 90.81 419 THR B O 1
ATOM 7428 N N . ALA B 1 420 ? -4.695 -6.852 14.586 1 85.31 420 ALA B N 1
ATOM 7429 C CA . ALA B 1 420 ? -3.986 -8.086 14.914 1 85.31 420 ALA B CA 1
ATOM 7430 C C . ALA B 1 420 ? -4.848 -9 15.781 1 85.31 420 ALA B C 1
ATOM 7432 O O . ALA B 1 420 ? -4.867 -10.219 15.578 1 85.31 420 ALA B O 1
ATOM 7433 N N . ILE B 1 421 ? -5.504 -8.438 16.703 1 90.06 421 ILE B N 1
ATOM 7434 C CA . ILE B 1 421 ? -6.352 -9.203 17.609 1 90.06 421 ILE B CA 1
ATOM 7435 C C . ILE B 1 421 ? -7.504 -9.836 16.828 1 90.06 421 ILE B C 1
ATOM 7437 O O . ILE B 1 421 ? -7.812 -11.016 17.016 1 90.06 421 ILE B O 1
ATOM 7441 N N . THR B 1 422 ? -8.141 -9.062 16.031 1 91.38 422 THR B N 1
ATOM 7442 C CA . THR B 1 422 ? -9.273 -9.562 15.25 1 91.38 422 THR B CA 1
ATOM 7443 C C . THR B 1 422 ? -8.844 -10.688 14.32 1 91.38 422 THR B C 1
ATOM 7445 O O . THR B 1 422 ? -9.578 -11.656 14.117 1 91.38 422 THR B O 1
ATOM 7448 N N . ARG B 1 423 ? -7.719 -10.539 13.734 1 82.31 423 ARG B N 1
ATOM 7449 C CA . ARG B 1 423 ? -7.211 -11.578 12.836 1 82.31 423 ARG B CA 1
ATOM 7450 C C . ARG B 1 423 ? -6.961 -12.875 13.594 1 82.31 423 ARG B C 1
ATOM 7452 O O . ARG B 1 423 ? -7.121 -13.969 13.039 1 82.31 423 ARG B O 1
ATOM 7459 N N . ASN B 1 424 ? -6.551 -12.805 14.789 1 82.44 424 ASN B N 1
ATOM 7460 C CA . ASN B 1 424 ? -6.289 -13.992 15.594 1 82.44 424 ASN B CA 1
ATOM 7461 C C . ASN B 1 424 ? -7.586 -14.633 16.078 1 82.44 424 ASN B C 1
ATOM 7463 O O . ASN B 1 424 ? -7.672 -15.859 16.188 1 82.44 424 ASN B O 1
ATOM 7467 N N . VAL B 1 425 ? -8.5 -13.789 16.344 1 87.94 425 VAL B N 1
ATOM 7468 C CA . VAL B 1 425 ? -9.742 -14.281 16.938 1 87.94 425 VAL B CA 1
ATOM 7469 C C . VAL B 1 425 ? -10.703 -14.711 15.828 1 87.94 425 VAL B C 1
ATOM 7471 O O . VAL B 1 425 ? -11.312 -15.781 15.906 1 87.94 425 VAL B O 1
ATOM 7474 N N . SER B 1 426 ? -10.867 -13.898 14.836 1 85.62 426 SER B N 1
ATOM 7475 C CA . SER B 1 426 ? -11.852 -14.156 13.789 1 85.62 426 SER B CA 1
ATOM 7476 C C . SER B 1 426 ? -11.188 -14.648 12.508 1 85.62 426 SER B C 1
ATOM 7478 O O . SER B 1 426 ? -11.867 -15.016 11.547 1 85.62 426 SER B O 1
ATOM 7480 N N . LYS B 1 427 ? -9.883 -14.609 12.391 1 75.19 427 LYS B N 1
ATOM 7481 C CA . LYS B 1 427 ? -9.062 -15.125 11.297 1 75.19 427 LYS B CA 1
ATOM 7482 C C . LYS B 1 427 ? -9.07 -14.172 10.102 1 75.19 427 LYS B C 1
ATOM 7484 O O . LYS B 1 427 ? -8.109 -14.125 9.328 1 75.19 427 LYS B O 1
ATOM 7489 N N . THR B 1 428 ? -10.359 -13.57 9.867 1 79.94 428 THR B N 1
ATOM 7490 C CA . THR B 1 428 ? -10.422 -12.711 8.695 1 79.94 428 THR B CA 1
ATOM 7491 C C . THR B 1 428 ? -11.32 -11.5 8.953 1 79.94 428 THR B C 1
ATOM 7493 O O . THR B 1 428 ? -11.891 -11.367 10.039 1 79.94 428 THR B O 1
ATOM 7496 N N . SER B 1 429 ? -11.414 -10.57 7.941 1 86.62 429 SER B N 1
ATOM 7497 C CA . SER B 1 429 ? -12.234 -9.367 8.016 1 86.62 429 SER B CA 1
ATOM 7498 C C . SER B 1 429 ? -13.672 -9.656 7.582 1 86.62 429 SER B C 1
ATOM 7500 O O . SER B 1 429 ? -13.977 -10.758 7.121 1 86.62 429 SER B O 1
ATOM 7502 N N . PHE B 1 430 ? -14.453 -8.719 7.77 1 91.94 430 PHE B N 1
ATOM 7503 C CA . PHE B 1 430 ? -15.875 -8.852 7.469 1 91.94 430 PHE B CA 1
ATOM 7504 C C . PHE B 1 430 ? -16.094 -9.242 6.012 1 91.94 430 PHE B C 1
ATOM 7506 O O . PHE B 1 430 ? -16.812 -10.195 5.719 1 91.94 430 PHE B O 1
ATOM 7513 N N . PHE B 1 431 ? -15.516 -8.625 5.066 1 90.38 431 PHE B N 1
ATOM 7514 C CA . PHE B 1 431 ? -15.734 -8.859 3.645 1 90.38 431 PHE B CA 1
ATOM 7515 C C . PHE B 1 431 ? -15.188 -10.219 3.232 1 90.38 431 PHE B C 1
ATOM 7517 O O . PHE B 1 431 ? -15.805 -10.93 2.436 1 90.38 431 PHE B O 1
ATOM 7524 N N . ALA B 1 432 ? -14.078 -10.508 3.76 1 85.19 432 ALA B N 1
ATOM 7525 C CA . ALA B 1 432 ? -13.492 -11.82 3.469 1 85.19 432 ALA B CA 1
ATOM 7526 C C . ALA B 1 432 ? -14.383 -12.945 3.98 1 85.19 432 ALA B C 1
ATOM 7528 O O . ALA B 1 432 ? -14.531 -13.977 3.318 1 85.19 432 ALA B O 1
ATOM 7529 N N . LEU B 1 433 ? -14.898 -12.719 5.129 1 87.62 433 LEU B N 1
ATOM 7530 C CA . LEU B 1 433 ? -15.789 -13.719 5.703 1 87.62 433 LEU B CA 1
ATOM 7531 C C . LEU B 1 433 ? -17.062 -13.859 4.871 1 87.62 433 LEU B C 1
ATOM 7533 O O . LEU B 1 433 ? -17.578 -14.961 4.699 1 87.62 433 LEU B O 1
ATOM 7537 N N . GLN B 1 434 ? -17.562 -12.742 4.457 1 91.5 434 GLN B N 1
ATOM 7538 C CA . GLN B 1 434 ? -18.75 -12.773 3.594 1 91.5 434 GLN B CA 1
ATOM 7539 C C . GLN B 1 434 ? -18.484 -13.586 2.33 1 91.5 434 GLN B C 1
ATOM 7541 O O . GLN B 1 434 ? -19.328 -14.367 1.899 1 91.5 434 GLN B O 1
ATOM 7546 N N . LEU B 1 435 ? -17.391 -13.383 1.724 1 88.5 435 LEU B N 1
ATOM 7547 C CA . LEU B 1 435 ? -17.031 -14.07 0.487 1 88.5 435 LEU B CA 1
ATOM 7548 C C . LEU B 1 435 ? -16.766 -15.555 0.744 1 88.5 435 LEU B C 1
ATOM 7550 O O . LEU B 1 435 ? -17.141 -16.406 -0.06 1 88.5 435 LEU B O 1
ATOM 7554 N N . GLU B 1 436 ? -16.141 -15.883 1.831 1 83.38 436 GLU B N 1
ATOM 7555 C CA . GLU B 1 436 ? -15.883 -17.281 2.197 1 83.38 436 GLU B CA 1
ATOM 7556 C C . GLU B 1 436 ? -17.188 -18.047 2.389 1 83.38 436 GLU B C 1
ATOM 7558 O O . GLU B 1 436 ? -17.297 -19.203 1.989 1 83.38 436 GLU B O 1
ATOM 7563 N N . ARG B 1 437 ? -18.062 -17.391 2.988 1 86.5 437 ARG B N 1
ATOM 7564 C CA . ARG B 1 437 ? -19.359 -18.031 3.256 1 86.5 437 ARG B CA 1
ATOM 7565 C C . ARG B 1 437 ? -20.141 -18.25 1.965 1 86.5 437 ARG B C 1
ATOM 7567 O O . ARG B 1 437 ? -21 -19.125 1.902 1 86.5 437 ARG B O 1
ATOM 7574 N N . ARG B 1 438 ? -19.781 -17.438 0.991 1 86 438 ARG B N 1
ATOM 7575 C CA . ARG B 1 438 ? -20.375 -17.625 -0.326 1 86 438 ARG B CA 1
ATOM 7576 C C . ARG B 1 438 ? -19.641 -18.688 -1.118 1 86 438 ARG B C 1
ATOM 7578 O O . ARG B 1 438 ? -19.984 -18.969 -2.266 1 86 438 ARG B O 1
ATOM 7585 N N . GLY B 1 439 ? -18.578 -19.203 -0.512 1 78.88 439 GLY B N 1
ATOM 7586 C CA . GLY B 1 439 ? -17.781 -20.234 -1.164 1 78.88 439 GLY B CA 1
ATOM 7587 C C . GLY B 1 439 ? -16.719 -19.672 -2.098 1 78.88 439 GLY B C 1
ATOM 7588 O O . GLY B 1 439 ? -16.203 -20.391 -2.955 1 78.88 439 GLY B O 1
ATOM 7589 N N . LEU B 1 440 ? -16.5 -18.453 -2.004 1 76.25 440 LEU B N 1
ATOM 7590 C CA . LEU B 1 440 ? -15.547 -17.812 -2.902 1 76.25 440 LEU B CA 1
ATOM 7591 C C . LEU B 1 440 ? -14.195 -17.625 -2.223 1 76.25 440 LEU B C 1
ATOM 7593 O O . LEU B 1 440 ? -14.102 -17 -1.168 1 76.25 440 LEU B O 1
ATOM 7597 N N . ASP B 1 441 ? -13.172 -18.391 -2.582 1 64.75 441 ASP B N 1
ATOM 7598 C CA . ASP B 1 441 ? -11.812 -18.25 -2.074 1 64.75 441 ASP B CA 1
ATOM 7599 C C . ASP B 1 441 ? -10.984 -17.344 -2.975 1 64.75 441 ASP B C 1
ATOM 7601 O O . ASP B 1 441 ? -10.68 -17.688 -4.117 1 64.75 441 ASP B O 1
ATOM 7605 N N . LEU B 1 442 ? -10.648 -16.203 -2.49 1 63.19 442 LEU B N 1
ATOM 7606 C CA . LEU B 1 442 ? -9.953 -15.227 -3.328 1 63.19 442 LEU B CA 1
ATOM 7607 C C . LEU B 1 442 ? -8.539 -15.703 -3.652 1 63.19 442 LEU B C 1
ATOM 7609 O O . LEU B 1 442 ? -8.008 -15.398 -4.719 1 63.19 442 LEU B O 1
ATOM 7613 N N . LYS B 1 443 ? -7.891 -16.406 -2.707 1 60.78 443 LYS B N 1
ATOM 7614 C CA . LYS B 1 443 ? -6.57 -16.953 -2.996 1 60.78 443 LYS B CA 1
ATOM 7615 C C . LYS B 1 443 ? -6.625 -17.938 -4.16 1 60.78 443 LYS B C 1
ATOM 7617 O O . LYS B 1 443 ? -5.828 -17.844 -5.094 1 60.78 443 LYS B O 1
ATOM 7622 N N . GLY B 1 444 ? -7.469 -18.797 -3.957 1 52 444 GLY B N 1
ATOM 7623 C CA . GLY B 1 444 ? -7.695 -19.797 -4.988 1 52 444 GLY B CA 1
ATOM 7624 C C . GLY B 1 444 ? -8.242 -19.219 -6.277 1 52 444 GLY B C 1
ATOM 7625 O O . GLY B 1 444 ? -7.887 -19.656 -7.367 1 52 444 GLY B O 1
ATOM 7626 N N . GLY B 1 445 ? -8.812 -18.188 -6.043 1 53.47 445 GLY B N 1
ATOM 7627 C CA . GLY B 1 445 ? -9.438 -17.562 -7.195 1 53.47 445 GLY B CA 1
ATOM 7628 C C . GLY B 1 445 ? -8.445 -16.859 -8.102 1 53.47 445 GLY B C 1
ATOM 7629 O O . GLY B 1 445 ? -8.57 -16.906 -9.328 1 53.47 445 GLY B O 1
ATOM 7630 N N . PHE B 1 446 ? -7.516 -16.281 -7.406 1 61.44 446 PHE B N 1
ATOM 7631 C CA . PHE B 1 446 ? -6.492 -15.617 -8.195 1 61.44 446 PHE B CA 1
ATOM 7632 C C . PHE B 1 446 ? -5.734 -16.609 -9.062 1 61.44 446 PHE B C 1
ATOM 7634 O O . PHE B 1 446 ? -5.523 -16.375 -10.258 1 61.44 446 PHE B O 1
ATOM 7641 N N . GLU B 1 447 ? -5.316 -17.656 -8.344 1 64.75 447 GLU B N 1
ATOM 7642 C CA . GLU B 1 447 ? -4.617 -18.719 -9.078 1 64.75 447 GLU B CA 1
ATOM 7643 C C . GLU B 1 447 ? -5.445 -19.203 -10.266 1 64.75 447 GLU B C 1
ATOM 7645 O O . GLU B 1 447 ? -4.945 -19.266 -11.391 1 64.75 447 GLU B O 1
ATOM 7650 N N . SER B 1 448 ? -6.605 -19.484 -9.938 1 62.81 448 SER B N 1
ATOM 7651 C CA . SER B 1 448 ? -7.516 -20 -10.961 1 62.81 448 SER B CA 1
ATOM 7652 C C . SER B 1 448 ? -7.789 -18.953 -12.031 1 62.81 448 SER B C 1
ATOM 7654 O O . SER B 1 448 ? -7.891 -19.281 -13.219 1 62.81 448 SER B O 1
ATOM 7656 N N . GLY B 1 449 ? -7.816 -17.766 -11.57 1 64.56 449 GLY B N 1
ATOM 7657 C CA . GLY B 1 449 ? -8.062 -16.688 -12.516 1 64.56 449 GLY B CA 1
ATOM 7658 C C . GLY B 1 449 ? -6.945 -16.516 -13.531 1 64.56 449 GLY B C 1
ATOM 7659 O O . GLY B 1 449 ? -7.207 -16.328 -14.719 1 64.56 449 GLY B O 1
ATOM 7660 N N . LEU B 1 450 ? -5.777 -16.688 -13.055 1 71 450 LEU B N 1
ATOM 7661 C CA . LEU B 1 450 ? -4.629 -16.562 -13.938 1 71 450 LEU B CA 1
ATOM 7662 C C . LEU B 1 450 ? -4.582 -17.703 -14.945 1 71 450 LEU B C 1
ATOM 7664 O O . LEU B 1 450 ? -4.246 -17.484 -16.109 1 71 450 LEU B O 1
ATOM 7668 N N . LEU B 1 451 ? -4.977 -18.859 -14.461 1 74.56 451 LEU B N 1
ATOM 7669 C CA . LEU B 1 451 ? -4.957 -20.031 -15.328 1 74.56 451 LEU B CA 1
ATOM 7670 C C . LEU B 1 451 ? -6.109 -19.984 -16.328 1 74.56 451 LEU B C 1
ATOM 7672 O O . LEU B 1 451 ? -5.98 -20.469 -17.453 1 74.56 451 LEU B O 1
ATOM 7676 N N . ARG B 1 452 ? -7.074 -19.344 -16 1 71.81 452 ARG B N 1
ATOM 7677 C CA . ARG B 1 452 ? -8.25 -19.25 -16.875 1 71.81 452 ARG B CA 1
ATOM 7678 C C . ARG B 1 452 ? -8.102 -18.125 -17.891 1 71.81 452 ARG B C 1
ATOM 7680 O O . ARG B 1 452 ? -8.828 -18.094 -18.891 1 71.81 452 ARG B O 1
ATOM 7687 N N . ALA B 1 453 ? -7.152 -17.297 -17.547 1 69.88 453 ALA B N 1
ATOM 7688 C CA . ALA B 1 453 ? -6.961 -16.156 -18.438 1 69.88 453 ALA B CA 1
ATOM 7689 C C . ALA B 1 453 ? -6.281 -16.578 -19.734 1 69.88 453 ALA B C 1
ATOM 7691 O O . ALA B 1 453 ? -6.352 -15.859 -20.734 1 69.88 453 ALA B O 1
ATOM 7692 N N . SER B 1 454 ? -5.566 -17.75 -19.688 1 78.44 454 SER B N 1
ATOM 7693 C CA . SER B 1 454 ? -4.879 -18.234 -20.875 1 78.44 454 SER B CA 1
ATOM 7694 C C . SER B 1 454 ? -5.547 -19.484 -21.438 1 78.44 454 SER B C 1
ATOM 7696 O O . SER B 1 454 ? -6.121 -20.281 -20.672 1 78.44 454 SER B O 1
ATOM 7698 N N . ARG B 1 455 ? -5.516 -19.641 -22.75 1 86.62 455 ARG B N 1
ATOM 7699 C CA . ARG B 1 455 ? -6.102 -20.797 -23.422 1 86.62 455 ARG B CA 1
ATOM 7700 C C . ARG B 1 455 ? -5.023 -21.781 -23.875 1 86.62 455 ARG B C 1
ATOM 7702 O O . ARG B 1 455 ? -3.857 -21.391 -24.016 1 86.62 455 ARG B O 1
ATOM 7709 N N . VAL B 1 456 ? -5.422 -22.875 -24.094 1 91.19 456 VAL B N 1
ATOM 7710 C CA . VAL B 1 456 ? -4.539 -23.953 -24.531 1 91.19 456 VAL B CA 1
ATOM 7711 C C . VAL B 1 456 ? -3.902 -23.594 -25.875 1 91.19 456 VAL B C 1
ATOM 7713 O O . VAL B 1 456 ? -2.707 -23.812 -26.078 1 91.19 456 VAL B O 1
ATOM 7716 N N . CYS B 1 457 ? -4.57 -23 -26.75 1 89.75 457 CYS B N 1
ATOM 7717 C CA . CYS B 1 457 ? -4.082 -22.688 -28.078 1 89.75 457 CYS B CA 1
ATOM 7718 C C . CYS B 1 457 ? -2.963 -21.656 -28.031 1 89.75 457 CYS B C 1
ATOM 7720 O O . CYS B 1 457 ? -2.141 -21.562 -28.938 1 89.75 457 CYS B O 1
ATOM 7722 N N . ASP B 1 458 ? -2.91 -20.859 -26.906 1 87.5 458 ASP B N 1
ATOM 7723 C CA . ASP B 1 458 ? -1.888 -19.828 -26.75 1 87.5 458 ASP B CA 1
ATOM 7724 C C . ASP B 1 458 ? -0.537 -20.453 -26.391 1 87.5 458 ASP B C 1
ATOM 7726 O O . ASP B 1 458 ? 0.507 -19.812 -26.594 1 87.5 458 ASP B O 1
ATOM 7730 N N . VAL B 1 459 ? -0.624 -21.656 -25.891 1 89.88 459 VAL B N 1
ATOM 7731 C CA . VAL B 1 459 ? 0.583 -22.25 -25.312 1 89.88 459 VAL B CA 1
ATOM 7732 C C . VAL B 1 459 ? 0.96 -23.516 -26.094 1 89.88 459 VAL B C 1
ATOM 7734 O O . VAL B 1 459 ? 2.104 -23.969 -26.016 1 89.88 459 VAL B O 1
ATOM 7737 N N . MET B 1 460 ? 0.055 -24.047 -26.875 1 90.62 460 MET B N 1
ATOM 7738 C CA . MET B 1 460 ? 0.274 -25.312 -27.547 1 90.62 460 MET B CA 1
ATOM 7739 C C . MET B 1 460 ? 1.375 -25.203 -28.594 1 90.62 460 MET B C 1
ATOM 7741 O O . MET B 1 460 ? 1.688 -24.094 -29.062 1 90.62 460 MET B O 1
ATOM 7745 N N . GLU B 1 461 ? 2.004 -26.297 -28.859 1 88.25 461 GLU B N 1
ATOM 7746 C CA . GLU B 1 461 ? 3.002 -26.391 -29.922 1 88.25 461 GLU B CA 1
ATOM 7747 C C . GLU B 1 461 ? 2.467 -27.172 -31.109 1 88.25 461 GLU B C 1
ATOM 7749 O O . GLU B 1 461 ? 1.822 -28.203 -30.938 1 88.25 461 GLU B O 1
ATOM 7754 N N . GLU B 1 462 ? 2.705 -26.625 -32.219 1 82.62 462 GLU B N 1
ATOM 7755 C CA . GLU B 1 462 ? 2.18 -27.25 -33.438 1 82.62 462 GLU B CA 1
ATOM 7756 C C . GLU B 1 462 ? 3.1 -28.359 -33.906 1 82.62 462 GLU B C 1
ATOM 7758 O O . GLU B 1 462 ? 2.678 -29.234 -34.688 1 82.62 462 GLU B O 1
ATOM 7763 N N . ASN B 1 463 ? 4.254 -28.406 -33.344 1 72.25 463 ASN B N 1
ATOM 7764 C CA . ASN B 1 463 ? 5.215 -29.359 -33.906 1 72.25 463 ASN B CA 1
ATOM 7765 C C . ASN B 1 463 ? 5.137 -30.703 -33.188 1 72.25 463 ASN B C 1
ATOM 7767 O O . ASN B 1 463 ? 5.73 -30.891 -32.125 1 72.25 463 ASN B O 1
ATOM 7771 N N . ALA B 1 464 ? 4.102 -31.453 -33.5 1 76.06 464 ALA B N 1
ATOM 7772 C CA . ALA B 1 464 ? 4.066 -32.812 -33 1 76.06 464 ALA B CA 1
ATOM 7773 C C . ALA B 1 464 ? 4.215 -33.844 -34.094 1 76.06 464 ALA B C 1
ATOM 7775 O O . ALA B 1 464 ? 3.914 -33.531 -35.25 1 76.06 464 ALA B O 1
ATOM 7776 N N . GLU B 1 465 ? 4.867 -34.906 -33.812 1 77.62 465 GLU B N 1
ATOM 7777 C CA . GLU B 1 465 ? 5.043 -36 -34.781 1 77.62 465 GLU B CA 1
ATOM 7778 C C . GLU B 1 465 ? 3.766 -36.812 -34.938 1 77.62 465 GLU B C 1
ATOM 7780 O O . GLU B 1 465 ? 3.324 -37.469 -34 1 77.62 465 GLU B O 1
ATOM 7785 N N . LEU B 1 466 ? 3.205 -36.688 -36.156 1 86.06 466 LEU B N 1
ATOM 7786 C CA . LEU B 1 466 ? 1.959 -37.406 -36.469 1 86.06 466 LEU B CA 1
ATOM 7787 C C . LEU B 1 466 ? 2.225 -38.625 -37.312 1 86.06 466 LEU B C 1
ATOM 7789 O O . LEU B 1 466 ? 3.092 -38.625 -38.188 1 86.06 466 LEU B O 1
ATOM 7793 N N . LEU B 1 467 ? 1.515 -39.656 -36.875 1 89.69 467 LEU B N 1
ATOM 7794 C CA . LEU B 1 467 ? 1.61 -40.875 -37.656 1 89.69 467 LEU B CA 1
ATOM 7795 C C . LEU B 1 467 ? 0.255 -41.281 -38.219 1 89.69 467 LEU B C 1
ATOM 7797 O O . LEU B 1 467 ? -0.783 -41.031 -37.594 1 89.69 467 LEU B O 1
ATOM 7801 N N . ASN B 1 468 ? 0.423 -41.844 -39.406 1 91.56 468 ASN B N 1
ATOM 7802 C CA . ASN B 1 468 ? -0.794 -42.406 -39.969 1 91.56 468 ASN B CA 1
ATOM 7803 C C . ASN B 1 468 ? -1.147 -43.75 -39.344 1 91.56 468 ASN B C 1
ATOM 7805 O O . ASN B 1 468 ? -0.261 -44.531 -39.031 1 91.56 468 ASN B O 1
ATOM 7809 N N . ARG B 1 469 ? -2.389 -44.031 -39.25 1 89.88 469 ARG B N 1
ATOM 7810 C CA . ARG B 1 469 ? -2.871 -45.25 -38.594 1 89.88 469 ARG B CA 1
ATOM 7811 C C . ARG B 1 469 ? -2.365 -46.5 -39.312 1 89.88 469 ARG B C 1
ATOM 7813 O O . ARG B 1 469 ? -2.211 -47.562 -38.688 1 89.88 469 ARG B O 1
ATOM 7820 N N . ASN B 1 470 ? -2.035 -46.344 -40.625 1 89 470 ASN B N 1
ATOM 7821 C CA . ASN B 1 470 ? -1.638 -47.531 -41.406 1 89 470 ASN B CA 1
ATOM 7822 C C . ASN B 1 470 ? -0.12 -47.656 -41.469 1 89 470 ASN B C 1
ATOM 7824 O O . ASN B 1 470 ? 0.399 -48.531 -42.188 1 89 470 ASN B O 1
ATOM 7828 N N . LEU B 1 471 ? 0.542 -46.969 -40.781 1 88.81 471 LEU B N 1
ATOM 7829 C CA . LEU B 1 471 ? 1.999 -47.062 -40.781 1 88.81 471 LEU B CA 1
ATOM 7830 C C . LEU B 1 471 ? 2.465 -48.406 -40.219 1 88.81 471 LEU B C 1
ATOM 7832 O O . LEU B 1 471 ? 2.053 -48.781 -39.125 1 88.81 471 LEU B O 1
ATOM 7836 N N . PRO B 1 472 ? 3.277 -49 -40.969 1 87.62 472 PRO B N 1
ATOM 7837 C CA . PRO B 1 472 ? 3.768 -50.312 -40.5 1 87.62 472 PRO B CA 1
ATOM 7838 C C . PRO B 1 472 ? 4.637 -50.188 -39.25 1 87.62 472 PRO B C 1
ATOM 7840 O O . PRO B 1 472 ? 5.238 -49.156 -39 1 87.62 472 PRO B O 1
ATOM 7843 N N . LEU B 1 473 ? 4.746 -51.219 -38.562 1 85.75 473 LEU B N 1
ATOM 7844 C CA . LEU B 1 473 ? 5.434 -51.281 -37.281 1 85.75 473 LEU B CA 1
ATOM 7845 C C . LEU B 1 473 ? 6.91 -50.938 -37.438 1 85.75 473 LEU B C 1
ATOM 7847 O O . LEU B 1 473 ? 7.492 -50.281 -36.562 1 85.75 473 LEU B O 1
ATOM 7851 N N . ALA B 1 474 ? 7.484 -51.344 -38.531 1 79.44 474 ALA B N 1
ATOM 7852 C CA . ALA B 1 474 ? 8.898 -51.062 -38.75 1 79.44 474 ALA B CA 1
ATOM 7853 C C . ALA B 1 474 ? 9.172 -49.562 -38.812 1 79.44 474 ALA B C 1
ATOM 7855 O O . ALA B 1 474 ? 10.133 -49.094 -38.219 1 79.44 474 ALA B O 1
ATOM 7856 N N . SER B 1 475 ? 8.312 -48.906 -39.469 1 85.12 475 SER B N 1
ATOM 7857 C CA . SER B 1 475 ? 8.453 -47.438 -39.594 1 85.12 475 SER B CA 1
ATOM 7858 C C . SER B 1 475 ? 8.094 -46.75 -38.281 1 85.12 475 SER B C 1
ATOM 7860 O O . SER B 1 475 ? 8.688 -45.719 -37.938 1 85.12 475 SER B O 1
ATOM 7862 N N . LEU B 1 476 ? 7.188 -47.312 -37.625 1 85.88 476 LEU B N 1
ATOM 7863 C CA . LEU B 1 476 ? 6.762 -46.781 -36.344 1 85.88 476 LEU B CA 1
ATOM 7864 C C . LEU B 1 476 ? 7.914 -46.781 -35.344 1 85.88 476 LEU B C 1
ATOM 7866 O O . LEU B 1 476 ? 8.086 -45.844 -34.562 1 85.88 476 LEU B O 1
ATOM 7870 N N . ARG B 1 477 ? 8.617 -47.781 -35.375 1 79.5 477 ARG B N 1
ATOM 7871 C CA . ARG B 1 477 ? 9.758 -47.906 -34.469 1 79.5 477 ARG B CA 1
ATOM 7872 C C . ARG B 1 477 ? 10.773 -46.812 -34.719 1 79.5 477 ARG B C 1
ATOM 7874 O O . ARG B 1 477 ? 11.312 -46.219 -33.781 1 79.5 477 ARG B O 1
ATOM 7881 N N . VAL B 1 478 ? 10.969 -46.531 -35.906 1 79.19 478 VAL B N 1
ATOM 7882 C CA . VAL B 1 478 ? 11.93 -45.5 -36.281 1 79.19 478 VAL B CA 1
ATOM 7883 C C . VAL B 1 478 ? 11.43 -44.125 -35.844 1 79.19 478 VAL B C 1
ATOM 7885 O O . VAL B 1 478 ? 12.203 -43.312 -35.344 1 79.19 478 VAL B O 1
ATOM 7888 N N . CYS B 1 479 ? 10.211 -44 -35.938 1 83.06 479 CYS B N 1
ATOM 7889 C CA . CYS B 1 479 ? 9.625 -42.719 -35.531 1 83.06 479 CYS B CA 1
ATOM 7890 C C . CYS B 1 479 ? 9.727 -42.531 -34.031 1 83.06 479 CYS B C 1
ATOM 7892 O O . CYS B 1 479 ? 9.992 -41.406 -33.562 1 83.06 479 CYS B O 1
ATOM 7894 N N . LEU B 1 480 ? 9.477 -43.5 -33.344 1 80.19 480 LEU B N 1
ATOM 7895 C CA . LEU B 1 480 ? 9.562 -43.438 -31.875 1 80.19 480 LEU B CA 1
ATOM 7896 C C . LEU B 1 480 ? 10.992 -43.156 -31.422 1 80.19 480 LEU B C 1
ATOM 7898 O O . LEU B 1 480 ? 11.211 -42.438 -30.453 1 80.19 480 LEU B O 1
ATOM 7902 N N . GLN B 1 481 ? 11.875 -43.75 -32.156 1 74.94 481 GLN B N 1
ATOM 7903 C CA . GLN B 1 481 ? 13.289 -43.562 -31.844 1 74.94 481 GLN B CA 1
ATOM 7904 C C . GLN B 1 481 ? 13.711 -42.125 -32.094 1 74.94 481 GLN B C 1
ATOM 7906 O O . GLN B 1 481 ? 14.562 -41.594 -31.359 1 74.94 481 GLN B O 1
ATOM 7911 N N . GLU B 1 482 ? 13.141 -41.562 -33 1 76.31 482 GLU B N 1
ATOM 7912 C CA . GLU B 1 482 ? 13.523 -40.219 -33.375 1 76.31 482 GLU B CA 1
ATOM 7913 C C . GLU B 1 482 ? 12.758 -39.188 -32.562 1 76.31 482 GLU B C 1
ATOM 7915 O O . GLU B 1 482 ? 13.125 -38 -32.562 1 76.31 482 GLU B O 1
ATOM 7920 N N . SER B 1 483 ? 11.773 -39.625 -31.922 1 75.44 483 SER B N 1
ATOM 7921 C CA . SER B 1 483 ? 10.93 -38.688 -31.188 1 75.44 483 SER B CA 1
ATOM 7922 C C . SER B 1 483 ? 11.625 -38.188 -29.938 1 75.44 483 SER B C 1
ATOM 7924 O O . SER B 1 483 ? 12.258 -38.938 -29.203 1 75.44 483 SER B O 1
ATOM 7926 N N . SER B 1 484 ? 11.477 -36.906 -29.719 1 70.81 484 SER B N 1
ATOM 7927 C CA . SER B 1 484 ? 12.102 -36.281 -28.562 1 70.81 484 SER B CA 1
ATOM 7928 C C . SER B 1 484 ? 11.273 -36.531 -27.297 1 70.81 484 SER B C 1
ATOM 7930 O O . SER B 1 484 ? 11.82 -36.594 -26.188 1 70.81 484 SER B O 1
ATOM 7932 N N . THR B 1 485 ? 10.008 -36.812 -27.375 1 71.81 485 THR B N 1
ATOM 7933 C CA . THR B 1 485 ? 9.125 -36.938 -26.219 1 71.81 485 THR B CA 1
ATOM 7934 C C . THR B 1 485 ? 8.781 -38.375 -25.953 1 71.81 485 THR B C 1
ATOM 7936 O O . THR B 1 485 ? 8.273 -38.719 -24.891 1 71.81 485 THR B O 1
ATOM 7939 N N . GLY B 1 486 ? 9.078 -39.25 -26.938 1 73.62 486 GLY B N 1
ATOM 7940 C CA . GLY B 1 486 ? 8.781 -40.656 -26.812 1 73.62 486 GLY B CA 1
ATOM 7941 C C . GLY B 1 486 ? 7.309 -40.969 -27 1 73.62 486 GLY B C 1
ATOM 7942 O O . GLY B 1 486 ? 6.871 -42.094 -26.734 1 73.62 486 GLY B O 1
ATOM 7943 N N . GLU B 1 487 ? 6.59 -40 -27.281 1 80.88 487 GLU B N 1
ATOM 7944 C CA . GLU B 1 487 ? 5.16 -40.188 -27.516 1 80.88 487 GLU B CA 1
ATOM 7945 C C . GLU B 1 487 ? 4.754 -39.688 -28.891 1 80.88 487 GLU B C 1
ATOM 7947 O O . GLU B 1 487 ? 5.172 -38.594 -29.312 1 80.88 487 GLU B O 1
ATOM 7952 N N . LEU B 1 488 ? 4.066 -40.594 -29.609 1 87.81 488 LEU B N 1
ATOM 7953 C CA . LEU B 1 488 ? 3.588 -40.25 -30.953 1 87.81 488 LEU B CA 1
ATOM 7954 C C . LEU B 1 488 ? 2.062 -40.281 -31 1 87.81 488 LEU B C 1
ATOM 7956 O O . LEU B 1 488 ? 1.42 -41 -30.234 1 87.81 488 LEU B O 1
ATOM 7960 N N . PHE B 1 489 ? 1.554 -39.469 -31.953 1 91.81 489 PHE B N 1
ATOM 7961 C CA . PHE B 1 489 ? 0.106 -39.375 -32.094 1 91.81 489 PHE B CA 1
ATOM 7962 C C . PHE B 1 489 ? -0.335 -39.938 -33.438 1 91.81 489 PHE B C 1
ATOM 7964 O O . PHE B 1 489 ? 0.308 -39.688 -34.469 1 91.81 489 PHE B O 1
ATOM 7971 N N . VAL B 1 490 ? -1.35 -40.75 -33.375 1 93.25 490 VAL B N 1
ATOM 7972 C CA . VAL B 1 490 ? -1.848 -41.406 -34.594 1 93.25 490 VAL B CA 1
ATOM 7973 C C . VAL B 1 490 ? -3.105 -40.688 -35.062 1 93.25 490 VAL B C 1
ATOM 7975 O O . VAL B 1 490 ? -4.031 -40.438 -34.312 1 93.25 490 VAL B O 1
ATOM 7978 N N . VAL B 1 491 ? -3.109 -40.406 -36.344 1 92.31 491 VAL B N 1
ATOM 7979 C CA . VAL B 1 491 ? -4.25 -39.719 -36.938 1 92.31 491 VAL B CA 1
ATOM 7980 C C . VAL B 1 491 ? -4.852 -40.531 -38.062 1 92.31 491 VAL B C 1
ATOM 7982 O O . VAL B 1 491 ? -4.172 -41.406 -38.625 1 92.31 491 VAL B O 1
ATOM 7985 N N . ASP B 1 492 ? -6.113 -40.312 -38.344 1 89.38 492 ASP B N 1
ATOM 7986 C CA . ASP B 1 492 ? -6.773 -41 -39.438 1 89.38 492 ASP B CA 1
ATOM 7987 C C . ASP B 1 492 ? -6.562 -40.219 -40.75 1 89.38 492 ASP B C 1
ATOM 7989 O O . ASP B 1 492 ? -5.785 -39.25 -40.812 1 89.38 492 ASP B O 1
ATOM 7993 N N . ASP B 1 493 ? -7.188 -40.75 -41.812 1 88.31 493 ASP B N 1
ATOM 7994 C CA . ASP B 1 493 ? -7.004 -40.188 -43.156 1 88.31 493 ASP B CA 1
ATOM 7995 C C . ASP B 1 493 ? -7.527 -38.781 -43.25 1 88.31 493 ASP B C 1
ATOM 7997 O O . ASP B 1 493 ? -7.113 -38 -44.094 1 88.31 493 ASP B O 1
ATOM 8001 N N . HIS B 1 494 ? -8.328 -38.344 -42.281 1 87.81 494 HIS B N 1
ATOM 8002 C CA . HIS B 1 494 ? -8.906 -37 -42.281 1 87.81 494 HIS B CA 1
ATOM 8003 C C . HIS B 1 494 ? -8.188 -36.094 -41.281 1 87.81 494 HIS B C 1
ATOM 8005 O O . HIS B 1 494 ? -8.609 -34.969 -41.062 1 87.81 494 HIS B O 1
ATOM 8011 N N . GLY B 1 495 ? -7.184 -36.625 -40.688 1 88.38 495 GLY B N 1
ATOM 8012 C CA . GLY B 1 495 ? -6.41 -35.812 -39.75 1 88.38 495 GLY B CA 1
ATOM 8013 C C . GLY B 1 495 ? -6.953 -35.844 -38.344 1 88.38 495 GLY B C 1
ATOM 8014 O O . GLY B 1 495 ? -6.547 -35.031 -37.5 1 88.38 495 GLY B O 1
ATOM 8015 N N . GLY B 1 496 ? -7.891 -36.688 -38.125 1 91.25 496 GLY B N 1
ATOM 8016 C CA . GLY B 1 496 ? -8.469 -36.844 -36.812 1 91.25 496 GLY B CA 1
ATOM 8017 C C . GLY B 1 496 ? -7.637 -37.688 -35.875 1 91.25 496 GLY B C 1
ATOM 8018 O O . GLY B 1 496 ? -7.074 -38.719 -36.312 1 91.25 496 GLY B O 1
ATOM 8019 N N . LEU B 1 497 ? -7.527 -37.25 -34.625 1 92.31 497 LEU B N 1
ATOM 8020 C CA . LEU B 1 497 ? -6.773 -38 -33.625 1 92.31 497 LEU B CA 1
ATOM 8021 C C . LEU B 1 497 ? -7.488 -39.312 -33.281 1 92.31 497 LEU B C 1
ATOM 8023 O O . LEU B 1 497 ? -8.664 -39.312 -32.906 1 92.31 497 LEU B O 1
ATOM 8027 N N . VAL B 1 498 ? -6.73 -40.406 -33.312 1 89.94 498 VAL B N 1
ATOM 8028 C CA . VAL B 1 498 ? -7.363 -41.688 -33.062 1 89.94 498 VAL B CA 1
ATOM 8029 C C . VAL B 1 498 ? -6.68 -42.375 -31.891 1 89.94 498 VAL B C 1
ATOM 8031 O O . VAL B 1 498 ? -7.27 -43.25 -31.234 1 89.94 498 VAL B O 1
ATOM 8034 N N . GLY B 1 499 ? -5.477 -42.062 -31.703 1 91 499 GLY B N 1
ATOM 8035 C CA . GLY B 1 499 ? -4.777 -42.688 -30.594 1 91 499 GLY B CA 1
ATOM 8036 C C . GLY B 1 499 ? -3.379 -42.156 -30.375 1 91 499 GLY B C 1
ATOM 8037 O O . GLY B 1 499 ? -2.994 -41.156 -30.984 1 91 499 GLY B O 1
ATOM 8038 N N . THR B 1 500 ? -2.68 -42.719 -29.391 1 90.31 500 THR B N 1
ATOM 8039 C CA . THR B 1 500 ? -1.293 -42.406 -29.078 1 90.31 500 THR B CA 1
ATOM 8040 C C . THR B 1 500 ? -0.463 -43.656 -28.922 1 90.31 500 THR B C 1
ATOM 8042 O O . THR B 1 500 ? -1.001 -44.75 -28.625 1 90.31 500 THR B O 1
ATOM 8045 N N . VAL B 1 501 ? 0.843 -43.531 -29.266 1 86.56 501 VAL B N 1
ATOM 8046 C CA . VAL B 1 501 ? 1.722 -44.688 -29.172 1 86.56 501 VAL B CA 1
ATOM 8047 C C . VAL B 1 501 ? 2.992 -44.312 -28.422 1 86.56 501 VAL B C 1
ATOM 8049 O O . VAL B 1 501 ? 3.592 -43.281 -28.672 1 86.56 501 VAL B O 1
ATOM 8052 N N . THR B 1 502 ? 3.295 -45.125 -27.438 1 82.56 502 THR B N 1
ATOM 8053 C CA . THR B 1 502 ? 4.574 -45.031 -26.734 1 82.56 502 THR B CA 1
ATOM 8054 C C . THR B 1 502 ? 5.328 -46.344 -26.828 1 82.56 502 THR B C 1
ATOM 8056 O O . THR B 1 502 ? 4.809 -47.344 -27.375 1 82.56 502 THR B O 1
ATOM 8059 N N . LEU B 1 503 ? 6.508 -46.281 -26.297 1 75.88 503 LEU B N 1
ATOM 8060 C CA . LEU B 1 503 ? 7.289 -47.531 -26.328 1 75.88 503 LEU B CA 1
ATOM 8061 C C . LEU B 1 503 ? 6.621 -48.625 -25.5 1 75.88 503 LEU B C 1
ATOM 8063 O O . LEU B 1 503 ? 6.691 -49.781 -25.859 1 75.88 503 LEU B O 1
ATOM 8067 N N . ALA B 1 504 ? 6.012 -48.156 -24.547 1 75.75 504 ALA B N 1
ATOM 8068 C CA . ALA B 1 504 ? 5.336 -49.125 -23.656 1 75.75 504 ALA B CA 1
ATOM 8069 C C . ALA B 1 504 ? 4.199 -49.844 -24.391 1 75.75 504 ALA B C 1
ATOM 8071 O O . ALA B 1 504 ? 3.854 -50.969 -24.062 1 75.75 504 ALA B O 1
ATOM 8072 N N . ASP B 1 505 ? 3.717 -49.281 -25.359 1 78.19 505 ASP B N 1
ATOM 8073 C CA . ASP B 1 505 ? 2.572 -49.844 -26.078 1 78.19 505 ASP B CA 1
ATOM 8074 C C . ASP B 1 505 ? 3.02 -50.875 -27.094 1 78.19 505 ASP B C 1
ATOM 8076 O O . ASP B 1 505 ? 2.211 -51.688 -27.562 1 78.19 505 ASP B O 1
ATOM 8080 N N . LEU B 1 506 ? 4.262 -50.812 -27.547 1 74.31 506 LEU B N 1
ATOM 8081 C CA . LEU B 1 506 ? 4.75 -51.719 -28.562 1 74.31 506 LEU B CA 1
ATOM 8082 C C . LEU B 1 506 ? 4.973 -53.125 -27.969 1 74.31 506 LEU B C 1
ATOM 8084 O O . LEU B 1 506 ? 5 -54.094 -28.703 1 74.31 506 LEU B O 1
ATOM 8088 N N . THR B 1 507 ? 4.605 -53.375 -26.766 1 63.72 507 THR B N 1
ATOM 8089 C CA . THR B 1 507 ? 4.73 -54.656 -26.062 1 63.72 507 THR B CA 1
ATOM 8090 C C . THR B 1 507 ? 5.855 -55.5 -26.672 1 63.72 507 THR B C 1
ATOM 8092 O O . THR B 1 507 ? 6.84 -54.938 -27.172 1 63.72 507 THR B O 1
ATOM 8095 N N . GLU B 1 508 ? 5.742 -56.875 -26.688 1 59.97 508 GLU B N 1
ATOM 8096 C CA . GLU B 1 508 ? 6.688 -57.875 -27.203 1 59.97 508 GLU B CA 1
ATOM 8097 C C . GLU B 1 508 ? 6.82 -57.75 -28.719 1 59.97 508 GLU B C 1
ATOM 8099 O O . GLU B 1 508 ? 7.855 -58.094 -29.297 1 59.97 508 GLU B O 1
ATOM 8104 N N . ALA B 1 509 ? 5.938 -57.125 -29.391 1 60.81 509 ALA B N 1
ATOM 8105 C CA . ALA B 1 509 ? 5.891 -57 -30.844 1 60.81 509 ALA B CA 1
ATOM 8106 C C . ALA B 1 509 ? 6.926 -56 -31.344 1 60.81 509 ALA B C 1
ATOM 8108 O O . ALA B 1 509 ? 7.34 -56.031 -32.5 1 60.81 509 ALA B O 1
ATOM 8109 N N . ALA B 1 510 ? 7.348 -55.156 -30.438 1 61 510 ALA B N 1
ATOM 8110 C CA . ALA B 1 510 ? 8.234 -54.062 -30.812 1 61 510 ALA B CA 1
ATOM 8111 C C . ALA B 1 510 ? 9.562 -54.562 -31.359 1 61 510 ALA B C 1
ATOM 8113 O O . ALA B 1 510 ? 10.188 -53.938 -32.219 1 61 510 ALA B O 1
ATOM 8114 N N . PHE B 1 511 ? 9.805 -55.844 -30.922 1 63.56 511 PHE B N 1
ATOM 8115 C CA . PHE B 1 511 ? 11.164 -56.281 -31.219 1 63.56 511 PHE B CA 1
ATOM 8116 C C . PHE B 1 511 ? 11.164 -57.5 -32.125 1 63.56 511 PHE B C 1
ATOM 8118 O O . PHE B 1 511 ? 12.211 -58.125 -32.344 1 63.56 511 PHE B O 1
ATOM 8125 N N . ASP B 1 512 ? 9.891 -57.812 -32.469 1 66.06 512 ASP B N 1
ATOM 8126 C CA . ASP B 1 512 ? 9.773 -58.969 -33.375 1 66.06 512 ASP B CA 1
ATOM 8127 C C . ASP B 1 512 ? 9.75 -58.5 -34.844 1 66.06 512 ASP B C 1
ATOM 8129 O O . ASP B 1 512 ? 8.773 -57.906 -35.281 1 66.06 512 ASP B O 1
ATOM 8133 N N . SER B 1 513 ? 10.789 -58.781 -35.562 1 67.88 513 SER B N 1
ATOM 8134 C CA . SER B 1 513 ? 10.914 -58.344 -36.969 1 67.88 513 SER B CA 1
ATOM 8135 C C . SER B 1 513 ? 9.867 -59.031 -37.844 1 67.88 513 SER B C 1
ATOM 8137 O O . SER B 1 513 ? 9.539 -58.562 -38.938 1 67.88 513 SER B O 1
ATOM 8139 N N . GLU B 1 514 ? 9.367 -60.188 -37.375 1 71.5 514 GLU B N 1
ATOM 8140 C CA . GLU B 1 514 ? 8.391 -60.906 -38.188 1 71.5 514 GLU B CA 1
ATOM 8141 C C . GLU B 1 514 ? 7.074 -60.125 -38.25 1 71.5 514 GLU B C 1
ATOM 8143 O O . GLU B 1 514 ? 6.297 -60.312 -39.188 1 71.5 514 GLU B O 1
ATOM 8148 N N . LEU B 1 515 ? 6.977 -59.344 -37.344 1 74.69 515 LEU B N 1
ATOM 8149 C CA . LEU B 1 515 ? 5.707 -58.625 -37.281 1 74.69 515 LEU B CA 1
ATOM 8150 C C . LEU B 1 515 ? 5.805 -57.281 -37.969 1 74.69 515 LEU B C 1
ATOM 8152 O O . LEU B 1 515 ? 4.836 -56.5 -37.969 1 74.69 515 LEU B O 1
ATOM 8156 N N . ASP B 1 516 ? 6.84 -57 -38.656 1 76.62 516 ASP B N 1
ATOM 8157 C CA . ASP B 1 516 ? 7.148 -55.656 -39.188 1 76.62 516 ASP B CA 1
ATOM 8158 C C . ASP B 1 516 ? 6.109 -55.25 -40.25 1 76.62 516 ASP B C 1
ATOM 8160 O O . ASP B 1 516 ? 5.773 -54.062 -40.344 1 76.62 516 ASP B O 1
ATOM 8164 N N . PHE B 1 517 ? 5.609 -56.156 -40.906 1 77.38 517 PHE B N 1
ATOM 8165 C CA . PHE B 1 517 ? 4.707 -55.781 -42 1 77.38 517 PHE B CA 1
ATOM 8166 C C . PHE B 1 517 ? 3.299 -56.312 -41.75 1 77.38 517 PHE B C 1
ATOM 8168 O O . PHE B 1 517 ? 2.395 -56.125 -42.562 1 77.38 517 PHE B O 1
ATOM 8175 N N . LEU B 1 518 ? 3.115 -56.906 -40.531 1 79 518 LEU B N 1
ATOM 8176 C CA . LEU B 1 518 ? 1.81 -57.5 -40.25 1 79 518 LEU B CA 1
ATOM 8177 C C . LEU B 1 518 ? 1.024 -56.625 -39.281 1 79 518 LEU B C 1
ATOM 8179 O O . LEU B 1 518 ? -0.206 -56.688 -39.219 1 79 518 LEU B O 1
ATOM 8183 N N . VAL B 1 519 ? 1.731 -55.906 -38.562 1 85.75 519 VAL B N 1
ATOM 8184 C CA . VAL B 1 519 ? 1.126 -55.094 -37.531 1 85.75 519 VAL B CA 1
ATOM 8185 C C . VAL B 1 519 ? 1.32 -53.594 -37.906 1 85.75 519 VAL B C 1
ATOM 8187 O O . VAL B 1 519 ? 2.379 -53.219 -38.406 1 85.75 519 VAL B O 1
ATOM 8190 N N . ASN B 1 520 ? 0.234 -52.812 -37.844 1 87.5 520 ASN B N 1
ATOM 8191 C CA . ASN B 1 520 ? 0.318 -51.375 -38.094 1 87.5 520 ASN B CA 1
ATOM 8192 C C . ASN B 1 520 ? 0.075 -50.562 -36.812 1 87.5 520 ASN B C 1
ATOM 8194 O O . ASN B 1 520 ? -0.158 -51.125 -35.75 1 87.5 520 ASN B O 1
ATOM 8198 N N . ALA B 1 521 ? 0.236 -49.281 -36.938 1 89 521 ALA B N 1
ATOM 8199 C CA . ALA B 1 521 ? 0.104 -48.375 -35.812 1 89 521 ALA B CA 1
ATOM 8200 C C . ALA B 1 521 ? -1.267 -48.531 -35.156 1 89 521 ALA B C 1
ATOM 8202 O O . ALA B 1 521 ? -1.386 -48.438 -33.938 1 89 521 ALA B O 1
ATOM 8203 N N . ALA B 1 522 ? -2.293 -48.719 -35.875 1 88.25 522 ALA B N 1
ATOM 8204 C CA . ALA B 1 522 ? -3.658 -48.844 -35.344 1 88.25 522 ALA B CA 1
ATOM 8205 C C . ALA B 1 522 ? -3.793 -50.062 -34.438 1 88.25 522 ALA B C 1
ATOM 8207 O O . ALA B 1 522 ? -4.641 -50.062 -33.531 1 88.25 522 ALA B O 1
ATOM 8208 N N . ASP B 1 523 ? -2.953 -51 -34.562 1 87.31 523 ASP B N 1
ATOM 8209 C CA . ASP B 1 523 ? -3.041 -52.25 -33.812 1 87.31 523 ASP B CA 1
ATOM 8210 C C . ASP B 1 523 ? -2.373 -52.094 -32.438 1 87.31 523 ASP B C 1
ATOM 8212 O O . ASP B 1 523 ? -2.682 -52.844 -31.5 1 87.31 523 ASP B O 1
ATOM 8216 N N . VAL B 1 524 ? -1.509 -51.156 -32.344 1 86.44 524 VAL B N 1
ATOM 8217 C CA . VAL B 1 524 ? -0.716 -51.094 -31.125 1 86.44 524 VAL B CA 1
ATOM 8218 C C . VAL B 1 524 ? -1.055 -49.812 -30.359 1 86.44 524 VAL B C 1
ATOM 8220 O O . VAL B 1 524 ? -0.727 -49.688 -29.188 1 86.44 524 VAL B O 1
ATOM 8223 N N . MET B 1 525 ? -1.641 -48.938 -30.969 1 86.81 525 MET B N 1
ATOM 8224 C CA . MET B 1 525 ? -1.898 -47.656 -30.375 1 86.81 525 MET B CA 1
ATOM 8225 C C . MET B 1 525 ? -2.891 -47.75 -29.219 1 86.81 525 MET B C 1
ATOM 8227 O O . MET B 1 525 ? -3.703 -48.688 -29.188 1 86.81 525 MET B O 1
ATOM 8231 N N . ARG B 1 526 ? -2.74 -46.844 -28.234 1 88.5 526 ARG B N 1
ATOM 8232 C CA . ARG B 1 526 ? -3.758 -46.688 -27.203 1 88.5 526 ARG B CA 1
ATOM 8233 C C . ARG B 1 526 ? -4.926 -45.844 -27.703 1 88.5 526 ARG B C 1
ATOM 8235 O O . ARG B 1 526 ? -4.73 -44.719 -28.156 1 88.5 526 ARG B O 1
ATOM 8242 N N . ARG B 1 527 ? -6.047 -46.438 -27.5 1 87.38 527 ARG B N 1
ATOM 8243 C CA . ARG B 1 527 ? -7.23 -45.781 -28.031 1 87.38 527 ARG B CA 1
ATOM 8244 C C . ARG B 1 527 ? -7.797 -44.75 -27.031 1 87.38 527 ARG B C 1
ATOM 8246 O O . ARG B 1 527 ? -7.609 -44.906 -25.828 1 87.38 527 ARG B O 1
ATOM 8253 N N . ASN B 1 528 ? -8.422 -43.719 -27.516 1 83.75 528 ASN B N 1
ATOM 8254 C CA . ASN B 1 528 ? -9.117 -42.688 -26.766 1 83.75 528 ASN B CA 1
ATOM 8255 C C . ASN B 1 528 ? -8.188 -41.969 -25.812 1 83.75 528 ASN B C 1
ATOM 8257 O O . ASN B 1 528 ? -8.445 -41.906 -24.609 1 83.75 528 ASN B O 1
ATOM 8261 N N . PRO B 1 529 ? -7.168 -41.438 -26.359 1 87.62 529 PRO B N 1
ATOM 8262 C CA . PRO B 1 529 ? -6.258 -40.656 -25.5 1 87.62 529 PRO B CA 1
ATOM 8263 C C . PRO B 1 529 ? -6.891 -39.406 -24.953 1 87.62 529 PRO B C 1
ATOM 8265 O O . PRO B 1 529 ? -7.863 -38.875 -25.516 1 87.62 529 PRO B O 1
ATOM 8268 N N . PRO B 1 530 ? -6.391 -38.906 -23.766 1 90 530 PRO B N 1
ATOM 8269 C CA . PRO B 1 530 ? -6.859 -37.594 -23.312 1 90 530 PRO B CA 1
ATOM 8270 C C . PRO B 1 530 ? -6.57 -36.469 -24.312 1 90 530 PRO B C 1
ATOM 8272 O O . PRO B 1 530 ? -5.527 -36.5 -24.969 1 90 530 PRO B O 1
ATOM 8275 N N . MET B 1 531 ? -7.539 -35.688 -24.531 1 92.44 531 MET B N 1
ATOM 8276 C CA . MET B 1 531 ? -7.383 -34.594 -25.484 1 92.44 531 MET B CA 1
ATOM 8277 C C . MET B 1 531 ? -7.918 -33.281 -24.891 1 92.44 531 MET B C 1
ATOM 8279 O O . MET B 1 531 ? -8.734 -33.312 -23.969 1 92.44 531 MET B O 1
ATOM 8283 N N . LEU B 1 532 ? -7.422 -32.219 -25.344 1 93.69 532 LEU B N 1
ATOM 8284 C CA . LEU B 1 532 ? -7.863 -30.875 -24.969 1 93.69 532 LEU B CA 1
ATOM 8285 C C . LEU B 1 532 ? -8.344 -30.109 -26.188 1 93.69 532 LEU B C 1
ATOM 8287 O O . LEU B 1 532 ? -7.879 -30.344 -27.312 1 93.69 532 LEU B O 1
ATOM 8291 N N . LEU B 1 533 ? -9.281 -29.328 -25.953 1 93.38 533 LEU B N 1
ATOM 8292 C CA . LEU B 1 533 ? -9.719 -28.422 -27.016 1 93.38 533 LEU B CA 1
ATOM 8293 C C . LEU B 1 533 ? -8.852 -27.172 -27.062 1 93.38 533 LEU B C 1
ATOM 8295 O O . LEU B 1 533 ? -8.328 -26.734 -26.031 1 93.38 533 LEU B O 1
ATOM 8299 N N . CYS B 1 534 ? -8.734 -26.641 -28.203 1 90.69 534 CYS B N 1
ATOM 8300 C CA . CYS B 1 534 ? -7.934 -25.438 -28.406 1 90.69 534 CYS B CA 1
ATOM 8301 C C . CYS B 1 534 ? -8.422 -24.312 -27.5 1 90.69 534 CYS B C 1
ATOM 8303 O O . CYS B 1 534 ? -7.613 -23.578 -26.938 1 90.69 534 CYS B O 1
ATOM 8305 N N . ASN B 1 535 ? -9.641 -24.25 -27.203 1 88.94 535 ASN B N 1
ATOM 8306 C CA . ASN B 1 535 ? -10.219 -23.125 -26.469 1 88.94 535 ASN B CA 1
ATOM 8307 C C . ASN B 1 535 ? -10.328 -23.422 -24.984 1 88.94 535 ASN B C 1
ATOM 8309 O O . ASN B 1 535 ? -10.812 -22.594 -24.203 1 88.94 535 ASN B O 1
ATOM 8313 N N . ASP B 1 536 ? -9.859 -24.594 -24.641 1 89.06 536 ASP B N 1
ATOM 8314 C CA . ASP B 1 536 ? -9.836 -24.891 -23.203 1 89.06 536 ASP B CA 1
ATOM 8315 C C . ASP B 1 536 ? -8.883 -23.953 -22.469 1 89.06 536 ASP B C 1
ATOM 8317 O O . ASP B 1 536 ? -7.957 -23.406 -23.078 1 89.06 536 ASP B O 1
ATOM 8321 N N . HIS B 1 537 ? -9.188 -23.703 -21.172 1 88.31 537 HIS B N 1
ATOM 8322 C CA . HIS B 1 537 ? -8.297 -22.922 -20.328 1 88.31 537 HIS B CA 1
ATOM 8323 C C . HIS B 1 537 ? -7.137 -23.75 -19.812 1 88.31 537 HIS B C 1
ATOM 8325 O O . HIS B 1 537 ? -7.227 -24.984 -19.766 1 88.31 537 HIS B O 1
ATOM 8331 N N . LEU B 1 538 ? -6.102 -23.062 -19.438 1 89 538 LEU B N 1
ATOM 8332 C CA . LEU B 1 538 ? -4.93 -23.781 -18.938 1 89 538 LEU B CA 1
ATOM 8333 C C . LEU B 1 538 ? -5.262 -24.516 -17.641 1 89 538 LEU B C 1
ATOM 8335 O O . LEU B 1 538 ? -4.641 -25.531 -17.328 1 89 538 LEU B O 1
ATOM 8339 N N . GLU B 1 539 ? -6.238 -23.953 -16.953 1 85.94 539 GLU B N 1
ATOM 8340 C CA . GLU B 1 539 ? -6.676 -24.672 -15.758 1 85.94 539 GLU B CA 1
ATOM 8341 C C . GLU B 1 539 ? -7.18 -26.078 -16.109 1 85.94 539 GLU B C 1
ATOM 8343 O O . GLU B 1 539 ? -6.867 -27.047 -15.43 1 85.94 539 GLU B O 1
ATOM 8348 N N . THR B 1 540 ? -7.898 -26.141 -17.156 1 87.56 540 THR B N 1
ATOM 8349 C CA . THR B 1 540 ? -8.406 -27.422 -17.641 1 87.56 540 THR B CA 1
ATOM 8350 C C . THR B 1 540 ? -7.258 -28.312 -18.078 1 87.56 540 THR B C 1
ATOM 8352 O O . THR B 1 540 ? -7.297 -29.531 -17.859 1 87.56 540 THR B O 1
ATOM 8355 N N . ALA B 1 541 ? -6.355 -27.703 -18.703 1 91.25 541 ALA B N 1
ATOM 8356 C CA . ALA B 1 541 ? -5.191 -28.469 -19.141 1 91.25 541 ALA B CA 1
ATOM 8357 C C . ALA B 1 541 ? -4.473 -29.109 -17.953 1 91.25 541 ALA B C 1
ATOM 8359 O O . ALA B 1 541 ? -4.152 -30.297 -17.984 1 91.25 541 ALA B O 1
ATOM 8360 N N . LEU B 1 542 ? -4.324 -28.312 -16.969 1 85.62 542 LEU B N 1
ATOM 8361 C CA . LEU B 1 542 ? -3.621 -28.812 -15.789 1 85.62 542 LEU B CA 1
ATOM 8362 C C . LEU B 1 542 ? -4.426 -29.922 -15.109 1 85.62 542 LEU B C 1
ATOM 8364 O O . LEU B 1 542 ? -3.855 -30.906 -14.648 1 85.62 542 LEU B O 1
ATOM 8368 N N . LEU B 1 543 ? -5.645 -29.734 -15.008 1 85 543 LEU B N 1
ATOM 8369 C CA . LEU B 1 543 ? -6.512 -30.734 -14.398 1 85 543 LEU B CA 1
ATOM 8370 C C . LEU B 1 543 ? -6.492 -32.031 -15.203 1 85 543 LEU B C 1
ATOM 8372 O O . LEU B 1 543 ? -6.422 -33.125 -14.633 1 85 543 LEU B O 1
ATOM 8376 N N . THR B 1 544 ? -6.531 -31.953 -16.484 1 89.12 544 THR B N 1
ATOM 8377 C CA . THR B 1 544 ? -6.496 -33.125 -17.359 1 89.12 544 THR B CA 1
ATOM 8378 C C . THR B 1 544 ? -5.164 -33.844 -17.219 1 89.12 544 THR B C 1
ATOM 8380 O O . THR B 1 544 ? -5.129 -35.062 -17.203 1 89.12 544 THR B O 1
ATOM 8383 N N . MET B 1 545 ? -4.16 -33.125 -17.172 1 88 545 MET B N 1
ATOM 8384 C CA . MET B 1 545 ? -2.836 -33.719 -17.031 1 88 545 MET B CA 1
ATOM 8385 C C . MET B 1 545 ? -2.701 -34.438 -15.688 1 88 545 MET B C 1
ATOM 8387 O O . MET B 1 545 ? -2.145 -35.531 -15.617 1 88 545 MET B O 1
ATOM 8391 N N . ARG B 1 546 ? -3.24 -33.812 -14.703 1 80.38 546 ARG B N 1
ATOM 8392 C CA . ARG B 1 546 ? -3.193 -34.375 -13.367 1 80.38 546 ARG B CA 1
ATOM 8393 C C . ARG B 1 546 ? -4.031 -35.656 -13.305 1 80.38 546 ARG B C 1
ATOM 8395 O O . ARG B 1 546 ? -3.594 -36.656 -12.742 1 80.38 546 ARG B O 1
ATOM 8402 N N . ASP B 1 547 ? -5.152 -35.625 -13.875 1 82.12 547 ASP B N 1
ATOM 8403 C CA . ASP B 1 547 ? -6.074 -36.781 -13.836 1 82.12 547 ASP B CA 1
ATOM 8404 C C . ASP B 1 547 ? -5.555 -37.938 -14.688 1 82.12 547 ASP B C 1
ATOM 8406 O O . ASP B 1 547 ? -5.672 -39.094 -14.305 1 82.12 547 ASP B O 1
ATOM 8410 N N . SER B 1 548 ? -4.953 -37.625 -15.844 1 81.44 548 SER B N 1
ATOM 8411 C CA . SER B 1 548 ? -4.473 -38.656 -16.75 1 81.44 548 SER B CA 1
ATOM 8412 C C . SER B 1 548 ? -3.064 -39.125 -16.375 1 81.44 548 SER B C 1
ATOM 8414 O O . SER B 1 548 ? -2.643 -40.219 -16.75 1 81.44 548 SER B O 1
ATOM 8416 N N . GLY B 1 549 ? -2.33 -38.156 -15.734 1 76.94 549 GLY B N 1
ATOM 8417 C CA . GLY B 1 549 ? -0.943 -38.438 -15.406 1 76.94 549 GLY B CA 1
ATOM 8418 C C . GLY B 1 549 ? 0.005 -38.25 -16.562 1 76.94 549 GLY B C 1
ATOM 8419 O O . GLY B 1 549 ? 1.185 -38.594 -16.484 1 76.94 549 GLY B O 1
ATOM 8420 N N . GLU B 1 550 ? -0.526 -37.719 -17.703 1 81.62 550 GLU B N 1
ATOM 8421 C CA . GLU B 1 550 ? 0.294 -37.5 -18.875 1 81.62 550 GLU B CA 1
ATOM 8422 C C . GLU B 1 550 ? 0.842 -36.062 -18.891 1 81.62 550 GLU B C 1
ATOM 8424 O O . GLU B 1 550 ? 0.144 -35.125 -18.516 1 81.62 550 GLU B O 1
ATOM 8429 N N . SER B 1 551 ? 2.074 -35.906 -19.281 1 84.19 551 SER B N 1
ATOM 8430 C CA . SER B 1 551 ? 2.697 -34.594 -19.328 1 84.19 551 SER B CA 1
ATOM 8431 C C . SER B 1 551 ? 2.564 -33.969 -20.719 1 84.19 551 SER B C 1
ATOM 8433 O O . SER B 1 551 ? 2.895 -32.812 -20.906 1 84.19 551 SER B O 1
ATOM 8435 N N . LEU B 1 552 ? 2.137 -34.781 -21.641 1 87.94 552 LEU B N 1
ATOM 8436 C CA . LEU B 1 552 ? 1.915 -34.344 -23.016 1 87.94 552 LEU B CA 1
ATOM 8437 C C . LEU B 1 552 ? 0.51 -34.719 -23.484 1 87.94 552 LEU B C 1
ATOM 8439 O O . LEU B 1 552 ? 0.12 -35.875 -23.438 1 87.94 552 LEU B O 1
ATOM 8443 N N . ILE B 1 553 ? -0.275 -33.719 -23.906 1 91.56 553 ILE B N 1
ATOM 8444 C CA . ILE B 1 553 ? -1.653 -33.969 -24.312 1 91.56 553 ILE B CA 1
ATOM 8445 C C . ILE B 1 553 ? -1.908 -33.375 -25.688 1 91.56 553 ILE B C 1
ATOM 8447 O O . ILE B 1 553 ? -1.402 -32.281 -26.016 1 91.56 553 ILE B O 1
ATOM 8451 N N . ALA B 1 554 ? -2.637 -34.094 -26.469 1 92.94 554 ALA B N 1
ATOM 8452 C CA . ALA B 1 554 ? -3.006 -33.625 -27.797 1 92.94 554 ALA B CA 1
ATOM 8453 C C . ALA B 1 554 ? -4.082 -32.562 -27.734 1 92.94 554 ALA B C 1
ATOM 8455 O O . ALA B 1 554 ? -4.953 -32.594 -26.859 1 92.94 554 ALA B O 1
ATOM 8456 N N . VAL B 1 555 ? -3.932 -31.578 -28.594 1 94.44 555 VAL B N 1
ATOM 8457 C CA . VAL B 1 555 ? -4.918 -30.516 -28.719 1 94.44 555 VAL B CA 1
ATOM 8458 C C . VAL B 1 555 ? -5.691 -30.672 -30.031 1 94.44 555 VAL B C 1
ATOM 8460 O O . VAL B 1 555 ? -5.09 -30.828 -31.094 1 94.44 555 VAL B O 1
ATOM 8463 N N . VAL B 1 556 ? -7.008 -30.688 -29.922 1 93.25 556 VAL B N 1
ATOM 8464 C CA . VAL B 1 556 ? -7.84 -30.891 -31.109 1 93.25 556 VAL B CA 1
ATOM 8465 C C . VAL B 1 556 ? -8.766 -29.688 -31.297 1 93.25 556 VAL B C 1
ATOM 8467 O O . VAL B 1 556 ? -8.914 -28.859 -30.391 1 93.25 556 VAL B O 1
ATOM 8470 N N . ASP B 1 557 ? -9.234 -29.594 -32.438 1 89.19 557 ASP B N 1
ATOM 8471 C CA . ASP B 1 557 ? -10.062 -28.438 -32.781 1 89.19 557 ASP B CA 1
ATOM 8472 C C . ASP B 1 557 ? -11.438 -28.547 -32.094 1 89.19 557 ASP B C 1
ATOM 8474 O O . ASP B 1 557 ? -11.922 -27.578 -31.516 1 89.19 557 ASP B O 1
ATOM 8478 N N . ASN B 1 558 ? -12.117 -29.625 -32.281 1 88.12 558 ASN B N 1
ATOM 8479 C CA . ASN B 1 558 ? -13.43 -29.844 -31.688 1 88.12 558 ASN B CA 1
ATOM 8480 C C . ASN B 1 558 ? -13.625 -31.312 -31.297 1 88.12 558 ASN B C 1
ATOM 8482 O O . ASN B 1 558 ? -12.875 -32.188 -31.734 1 88.12 558 ASN B O 1
ATOM 8486 N N . SER B 1 559 ? -14.688 -31.578 -30.469 1 83.12 559 SER B N 1
ATOM 8487 C CA . SER B 1 559 ? -14.938 -32.938 -29.938 1 83.12 559 SER B CA 1
ATOM 8488 C C . SER B 1 559 ? -15.562 -33.812 -31 1 83.12 559 SER B C 1
ATOM 8490 O O . SER B 1 559 ? -15.508 -35.062 -30.891 1 83.12 559 SER B O 1
ATOM 8492 N N . GLU B 1 560 ? -16.094 -33.25 -32 1 80.75 560 GLU B N 1
ATOM 8493 C CA . GLU B 1 560 ? -16.797 -34.031 -33.031 1 80.75 560 GLU B CA 1
ATOM 8494 C C . GLU B 1 560 ? -15.812 -34.594 -34.062 1 80.75 560 GLU B C 1
ATOM 8496 O O . GLU B 1 560 ? -15.773 -35.781 -34.312 1 80.75 560 GLU B O 1
ATOM 8501 N N . ASN B 1 561 ? -14.945 -33.781 -34.719 1 82.88 561 ASN B N 1
ATOM 8502 C CA . ASN B 1 561 ? -14.008 -34.188 -35.75 1 82.88 561 ASN B CA 1
ATOM 8503 C C . ASN B 1 561 ? -12.633 -34.531 -35.188 1 82.88 561 ASN B C 1
ATOM 8505 O O . ASN B 1 561 ? -11.836 -35.219 -35.844 1 82.88 561 ASN B O 1
ATOM 8509 N N . CYS B 1 562 ? -12.336 -34.125 -34.031 1 89.25 562 CYS B N 1
ATOM 8510 C CA . CYS B 1 562 ? -11.086 -34.375 -33.312 1 89.25 562 CYS B CA 1
ATOM 8511 C C . CYS B 1 562 ? -9.883 -34.125 -34.188 1 89.25 562 CYS B C 1
ATOM 8513 O O . CYS B 1 562 ? -8.922 -34.875 -34.188 1 89.25 562 CYS B O 1
ATOM 8515 N N . LYS B 1 563 ? -9.969 -33.094 -35.031 1 91.56 563 LYS B N 1
ATOM 8516 C CA . LYS B 1 563 ? -8.82 -32.75 -35.875 1 91.56 563 LYS B CA 1
ATOM 8517 C C . LYS B 1 563 ? -7.621 -32.344 -35.031 1 91.56 563 LYS B C 1
ATOM 8519 O O . LYS B 1 563 ? -7.734 -31.484 -34.156 1 91.56 563 LYS B O 1
ATOM 8524 N N . PHE B 1 564 ? -6.52 -32.938 -35.375 1 92.56 564 PHE B N 1
ATOM 8525 C CA . PHE B 1 564 ? -5.305 -32.688 -34.594 1 92.56 564 PHE B CA 1
ATOM 8526 C C . PHE B 1 564 ? -4.727 -31.312 -34.875 1 92.56 564 PHE B C 1
ATOM 8528 O O . PHE B 1 564 ? -4.484 -30.984 -36.062 1 92.56 564 PHE B O 1
ATOM 8535 N N . LEU B 1 565 ? -4.488 -30.453 -33.844 1 91.94 565 LEU B N 1
ATOM 8536 C CA . LEU B 1 565 ? -3.951 -29.109 -34.031 1 91.94 565 LEU B CA 1
ATOM 8537 C C . LEU B 1 565 ? -2.52 -29.031 -33.5 1 91.94 565 LEU B C 1
ATOM 8539 O O . LEU B 1 565 ? -1.717 -28.234 -34 1 91.94 565 LEU B O 1
ATOM 8543 N N . GLY B 1 566 ? -2.268 -29.781 -32.5 1 92.19 566 GLY B N 1
ATOM 8544 C CA . GLY B 1 566 ? -0.962 -29.734 -31.859 1 92.19 566 GLY B CA 1
ATOM 8545 C C . GLY B 1 566 ? -0.924 -30.438 -30.516 1 92.19 566 GLY B C 1
ATOM 8546 O O . GLY B 1 566 ? -1.747 -31.312 -30.25 1 92.19 566 GLY B O 1
ATOM 8547 N N . VAL B 1 567 ? 0.167 -30.156 -29.703 1 92.62 567 VAL B N 1
ATOM 8548 C CA . VAL B 1 567 ? 0.326 -30.781 -28.391 1 92.62 567 VAL B CA 1
ATOM 8549 C C . VAL B 1 567 ? 0.656 -29.719 -27.344 1 92.62 567 VAL B C 1
ATOM 8551 O O . VAL B 1 567 ? 1.138 -28.641 -27.688 1 92.62 567 VAL B O 1
ATOM 8554 N N . ILE B 1 568 ? 0.284 -29.953 -26.156 1 91.38 568 ILE B N 1
ATOM 8555 C CA . ILE B 1 568 ? 0.626 -29.078 -25.031 1 91.38 568 ILE B CA 1
ATOM 8556 C C . ILE B 1 568 ? 1.339 -29.891 -23.953 1 91.38 568 ILE B C 1
ATOM 8558 O O . ILE B 1 568 ? 0.868 -30.969 -23.547 1 91.38 568 ILE B O 1
ATOM 8562 N N . GLU B 1 569 ? 2.518 -29.375 -23.562 1 88.94 569 GLU B N 1
ATOM 8563 C CA . GLU B 1 569 ? 3.316 -30.031 -22.531 1 88.94 569 GLU B CA 1
ATOM 8564 C C . GLU B 1 569 ? 3.109 -29.375 -21.172 1 88.94 569 GLU B C 1
ATOM 8566 O O . GLU B 1 569 ? 2.914 -28.172 -21.078 1 88.94 569 GLU B O 1
ATOM 8571 N N . GLU B 1 570 ? 3.199 -30.141 -20.172 1 87 570 GLU B N 1
ATOM 8572 C CA . GLU B 1 570 ? 3.006 -29.656 -18.812 1 87 570 GLU B CA 1
ATOM 8573 C C . GLU B 1 570 ? 4.02 -28.562 -18.469 1 87 570 GLU B C 1
ATOM 8575 O O . GLU B 1 570 ? 3.686 -27.578 -17.797 1 87 570 GLU B O 1
ATOM 8580 N N . LYS B 1 571 ? 5.246 -28.766 -18.906 1 82 571 LYS B N 1
ATOM 8581 C CA . LYS B 1 571 ? 6.27 -27.766 -18.625 1 82 571 LYS B CA 1
ATOM 8582 C C . LYS B 1 571 ? 5.914 -26.422 -19.25 1 82 571 LYS B C 1
ATOM 8584 O O . LYS B 1 571 ? 6.176 -25.375 -18.656 1 82 571 LYS B O 1
ATOM 8589 N N . HIS B 1 572 ? 5.312 -26.438 -20.391 1 85.06 572 HIS B N 1
ATOM 8590 C CA . HIS B 1 572 ? 4.93 -25.188 -21.047 1 85.06 572 HIS B CA 1
ATOM 8591 C C . HIS B 1 572 ? 3.748 -24.531 -20.344 1 85.06 572 HIS B C 1
ATOM 8593 O O . HIS B 1 572 ? 3.656 -23.312 -20.281 1 85.06 572 HIS B O 1
ATOM 8599 N N . VAL B 1 573 ? 2.879 -25.375 -19.859 1 86.12 573 VAL B N 1
ATOM 8600 C CA . VAL B 1 573 ? 1.759 -24.859 -19.094 1 86.12 573 VAL B CA 1
ATOM 8601 C C . VAL B 1 573 ? 2.279 -24.172 -17.828 1 86.12 573 VAL B C 1
ATOM 8603 O O . VAL B 1 573 ? 1.868 -23.062 -17.5 1 86.12 573 VAL B O 1
ATOM 8606 N N . MET B 1 574 ? 3.154 -24.797 -17.188 1 84.06 574 MET B N 1
ATOM 8607 C CA . MET B 1 574 ? 3.719 -24.266 -15.945 1 84.06 574 MET B CA 1
ATOM 8608 C C . MET B 1 574 ? 4.523 -23 -16.219 1 84.06 574 MET B C 1
ATOM 8610 O O . MET B 1 574 ? 4.508 -22.062 -15.414 1 84.06 574 MET B O 1
ATOM 8614 N N . ALA B 1 575 ? 5.195 -23.031 -17.312 1 81.12 575 ALA B N 1
ATOM 8615 C CA . ALA B 1 575 ? 5.957 -21.859 -17.688 1 81.12 575 ALA B CA 1
ATOM 8616 C C . ALA B 1 575 ? 5.031 -20.672 -17.969 1 81.12 575 ALA B C 1
ATOM 8618 O O . ALA B 1 575 ? 5.328 -19.547 -17.578 1 81.12 575 ALA B O 1
ATOM 8619 N N . ALA B 1 576 ? 4.035 -21.031 -18.625 1 81.81 576 ALA B N 1
ATOM 8620 C CA . ALA B 1 576 ? 3.053 -19.984 -18.906 1 81.81 576 ALA B CA 1
ATOM 8621 C C . ALA B 1 576 ? 2.436 -19.453 -17.609 1 81.81 576 ALA B C 1
ATOM 8623 O O . ALA B 1 576 ? 2.205 -18.234 -17.484 1 81.81 576 ALA B O 1
ATOM 8624 N N . TYR B 1 577 ? 2.125 -20.344 -16.812 1 79.19 577 TYR B N 1
ATOM 8625 C CA . TYR B 1 577 ? 1.583 -19.969 -15.508 1 79.19 577 TYR B CA 1
ATOM 8626 C C . TYR B 1 577 ? 2.57 -19.094 -14.734 1 79.19 577 TYR B C 1
ATOM 8628 O O . TYR B 1 577 ? 2.186 -18.094 -14.141 1 79.19 577 TYR B O 1
ATOM 8636 N N . ASN B 1 578 ? 3.807 -19.469 -14.758 1 76 578 ASN B N 1
ATOM 8637 C CA . ASN B 1 578 ? 4.859 -18.703 -14.109 1 76 578 ASN B CA 1
ATOM 8638 C C . ASN B 1 578 ? 4.961 -17.297 -14.688 1 76 578 ASN B C 1
ATOM 8640 O O . ASN B 1 578 ? 5.137 -16.312 -13.953 1 76 578 ASN B O 1
ATOM 8644 N N . ARG B 1 579 ? 4.934 -17.281 -15.891 1 75.38 579 ARG B N 1
ATOM 8645 C CA . ARG B 1 579 ? 4.996 -15.992 -16.562 1 75.38 579 ARG B CA 1
ATOM 8646 C C . ARG B 1 579 ? 3.818 -15.109 -16.156 1 75.38 579 ARG B C 1
ATOM 8648 O O . ARG B 1 579 ? 3.984 -13.906 -15.938 1 75.38 579 ARG B O 1
ATOM 8655 N N . ALA B 1 580 ? 2.697 -15.727 -16.125 1 73.25 580 ALA B N 1
ATOM 8656 C CA . ALA B 1 580 ? 1.5 -14.992 -15.734 1 73.25 580 ALA B CA 1
ATOM 8657 C C . ALA B 1 580 ? 1.622 -14.477 -14.305 1 73.25 580 ALA B C 1
ATOM 8659 O O . ALA B 1 580 ? 1.217 -13.344 -14.008 1 73.25 580 ALA B O 1
ATOM 8660 N N . LEU B 1 581 ? 2.137 -15.258 -13.531 1 72.56 581 LEU B N 1
ATOM 8661 C CA . LEU B 1 581 ? 2.342 -14.891 -12.133 1 72.56 581 LEU B CA 1
ATOM 8662 C C . LEU B 1 581 ? 3.34 -13.75 -12.008 1 72.56 581 LEU B C 1
ATOM 8664 O O . LEU B 1 581 ? 3.131 -12.812 -11.227 1 72.56 581 LEU B O 1
ATOM 8668 N N . LEU B 1 582 ? 4.332 -13.867 -12.766 1 69.88 582 LEU B N 1
ATOM 8669 C CA . LEU B 1 582 ? 5.363 -12.844 -12.75 1 69.88 582 LEU B CA 1
ATOM 8670 C C . LEU B 1 582 ? 4.832 -11.523 -13.297 1 69.88 582 LEU B C 1
ATOM 8672 O O . LEU B 1 582 ? 5.102 -10.461 -12.742 1 69.88 582 LEU B O 1
ATOM 8676 N N . LEU B 1 583 ? 4.141 -11.672 -14.312 1 65.19 583 LEU B N 1
ATOM 8677 C CA . LEU B 1 583 ? 3.557 -10.477 -14.914 1 65.19 583 LEU B CA 1
ATOM 8678 C C . LEU B 1 583 ? 2.604 -9.797 -13.938 1 65.19 583 LEU B C 1
ATOM 8680 O O . LEU B 1 583 ? 2.584 -8.562 -13.836 1 65.19 583 LEU B O 1
ATOM 8684 N N . SER B 1 584 ? 1.856 -10.617 -13.359 1 64.5 584 SER B N 1
ATOM 8685 C CA . SER B 1 584 ? 0.934 -10.078 -12.367 1 64.5 584 SER B CA 1
ATOM 8686 C C . SER B 1 584 ? 1.683 -9.359 -11.25 1 64.5 584 SER B C 1
ATOM 8688 O O . SER B 1 584 ? 1.246 -8.305 -10.789 1 64.5 584 SER B O 1
ATOM 8690 N N . ARG B 1 585 ? 2.67 -9.938 -10.875 1 63.75 585 ARG B N 1
ATOM 8691 C CA . ARG B 1 585 ? 3.488 -9.336 -9.828 1 63.75 585 ARG B CA 1
ATOM 8692 C C . ARG B 1 585 ? 4.098 -8.023 -10.297 1 63.75 585 ARG B C 1
ATOM 8694 O O . ARG B 1 585 ? 4.129 -7.043 -9.547 1 63.75 585 ARG B O 1
ATOM 8701 N N . TYR B 1 586 ? 4.609 -8.094 -11.531 1 61.09 586 TYR B N 1
ATOM 8702 C CA . TYR B 1 586 ? 5.215 -6.891 -12.086 1 61.09 586 TYR B CA 1
ATOM 8703 C C . TYR B 1 586 ? 4.188 -5.773 -12.211 1 61.09 586 TYR B C 1
ATOM 8705 O O . TYR B 1 586 ? 4.496 -4.605 -11.961 1 61.09 586 TYR B O 1
ATOM 8713 N N . GLU B 1 587 ? 3.092 -6.23 -12.562 1 56.97 587 GLU B N 1
ATOM 8714 C CA . GLU B 1 587 ? 2.008 -5.258 -12.672 1 56.97 587 GLU B CA 1
ATOM 8715 C C . GLU B 1 587 ? 1.665 -4.664 -11.305 1 56.97 587 GLU B C 1
ATOM 8717 O O . GLU B 1 587 ? 1.306 -3.488 -11.203 1 56.97 587 GLU B O 1
ATOM 8722 N N . GLU B 1 588 ? 1.78 -5.527 -10.391 1 57.75 588 GLU B N 1
ATOM 8723 C CA . GLU B 1 588 ? 1.445 -5.094 -9.039 1 57.75 588 GLU B CA 1
ATOM 8724 C C . GLU B 1 588 ? 2.562 -4.242 -8.438 1 57.75 588 GLU B C 1
ATOM 8726 O O . GLU B 1 588 ? 2.334 -3.486 -7.492 1 57.75 588 GLU B O 1
ATOM 8731 N N . ARG B 1 589 ? 3.816 -4.559 -8.969 1 54.09 589 ARG B N 1
ATOM 8732 C CA . ARG B 1 589 ? 4.938 -3.809 -8.406 1 54.09 589 ARG B CA 1
ATOM 8733 C C . ARG B 1 589 ? 5.301 -2.623 -9.297 1 54.09 589 ARG B C 1
ATOM 8735 O O . ARG B 1 589 ? 5.77 -1.594 -8.812 1 54.09 589 ARG B O 1
ATOM 8742 N N . ASP B 1 590 ? 5.922 -3.002 -10.727 1 48.69 590 ASP B N 1
ATOM 8743 C CA . ASP B 1 590 ? 6.473 -2.029 -11.664 1 48.69 590 ASP B CA 1
ATOM 8744 C C . ASP B 1 590 ? 5.457 -0.93 -11.969 1 48.69 590 ASP B C 1
ATOM 8746 O O . ASP B 1 590 ? 5.648 -0.152 -12.906 1 48.69 590 ASP B O 1
ATOM 8750 N N . VAL B 1 591 ? 4.453 -0.955 -11.344 1 36.75 591 VAL B N 1
ATOM 8751 C CA . VAL B 1 591 ? 3.973 0.369 -11.734 1 36.75 591 VAL B CA 1
ATOM 8752 C C . VAL B 1 591 ? 4.727 1.44 -10.945 1 36.75 591 VAL B C 1
ATOM 8754 O O . VAL B 1 591 ? 4.992 1.271 -9.75 1 36.75 591 VAL B O 1
#

InterPro domains:
  IPR000644 CBS domain [PF00571] (456-510)
  IPR000644 CBS domain [PF00571] (522-577)
  IPR000644 CBS domain [PS51371] (460-517)
  IPR000644 CBS domain [PS51371] (525-583)
  IPR001807 Chloride channel [PF00654] (82-423)
  IPR001807 Chloride channel [PR00762] (124-143)
  IPR001807 Chloride channel [PR00762] (175-194)
  IPR001807 Chloride channel [PR00762] (338-358)
  IPR001807 Chloride channel [PR00762] (373-389)
  IPR001807 Chloride channel [PR00762] (391-410)
  IPR014743 Chloride channel, core [SSF81340] (12-442)
  IPR046342 CBS domain superfamily [G3DSA:3.10.580.10] (452-583)
  IPR046342 CBS domain superfamily [SSF54631] (455-579)
  IPR050368 Voltage-gated ClC-type chloride channel [PTHR43427] (18-578)

Sequence (1182 aa):
MLRPLYSSSRLFQAARQYFRNDQLMLAMLSVIIGIVTGALVIAFREGILFFQATFYGAIGERLYDVAAGLPWWHLLAVPTLGGLVVGVLIHYGLRDQRPHGVADVIEASALKGGRMSLTTGLRAAFINALSIGCGASVGREGPAVHLGASFAGWVAKQLDLSRSLSRTLLGCGVAAAVAGSFNAPIAGALFANEVVIGHYALKAFAPVVIASVTGTVVSRAYYGDYPAFVLPPHEILSYFEFPAFILLGVLAGLTASLLLRTIFTAQDLSKTLPVPPWGLPAIGGFMIGVMALVLPQVLGVGYGITDDALGDSLALGLLVAVLVGKIIATGISLGFGFGGGIFSPSLVVGAMLGGAFGIVVTSFMPELNTGTGGYTLIGMGAVAAATLGAPISTTLIVFEMTGDYALTMGLLLAVVISTAITRNVSKTSFFALQLERRGLDLKGGFESGLLRASRVCDVMEENAELLNRNLPLASLRVCLQESSTGELFVVDDHGGLVGTVTLADLTEAAFDSELDFLVNAADVMRRNPPMLLCNDHLETALLTMRDSGESLIAVVDNSENCKFLGVIEEKHVMAAYNRALLLSRYEERDVMLRPLYSSSRLFQAARQYFRNDQLMLAMLSVIIGIVTGALVIAFREGILFFQATFYGAIGERLYDVAAGLPWWHLLAVPTLGGLVVGVLIHYGLRDQRPHGVADVIEASALKGGRMSLTTGLRAAFINALSIGCGASVGREGPAVHLGASFAGWVAKQLDLSRSLSRTLLGCGVAAAVAGSFNAPIAGALFANEVVIGHYALKAFAPVVIASVTGTVVSRAYYGDYPAFVLPPHEILSYFEFPAFILLGVLAGLTASLLLRTIFTAQDLSKTLPVPPWGLPAIGGFMIGVMALVLPQVLGVGYGITDDALGDSLALGLLVAVLVGKIIATGISLGFGFGGGIFSPSLVVGAMLGGAFGIVVTSFMPELNTGTGGYTLIGMGAVAAATLGAPISTTLIVFEMTGDYALTMGLLLAVVISTAITRNVSKTSFFALQLERRGLDLKGGFESGLLRASRVCDVMEENAELLNRNLPLASLRVCLQESSTGELFVVDDHGGLVGTVTLADLTEAAFDSELDFLVNAADVMRRNPPMLLCNDHLETALLTMRDSGESLIAVVDNSENCKFLGVIEEKHVMAAYNRALLLSRYEERDV

Foldseek 3Di:
DDDPDCPVVVVLVVCVVVPPVVQVVLQVLLLVLLQVLLVVLVVLVVLLQVLLCVLQVDRDDCSLVSLQPDDLVSLQCLQLVLQLVLLVCLCPVAPVSAQDWDLVLLCCLQFVLLAAALSNLVSNSNSQSSLQSSWFLFANLGSSLSNSSNVQNPVCVVSVHGSVSSLLSSLSSQLLSNCLVQVFNVLSLLCSCVFRNNFDFPSSSVSSSSSNVSSSVNSCVVVNDAQLAEADAFAQPDPVCLVVLLVLLLVLLVLLLLLLVLQVVLLVVLVPDPDDLSNLSSVLSNVSSVLCNVPVCLTGLNSVVLNCLLVLNDDLVNLVVSLVSNSNSNSSCNSSRRHHHHQSSQLSNQLSSQLNSLVVVCVVPVVRHSDSNLSSLLSSLQNNCLQSVNNPSSLSSSCSSHVHCNSSVSSSSSNVSSNVSNCVSVVDHNSCVVCVVVVHDSVVSNLVSLQQVDFPLVQFDQDAAEDEQFAFLQVVLVVLVPDPVQKYFYAYPVQATFFMDGPVQCPPVNPDVVRRNVDTNNRRTDGDFDEAERGHTLVVVVVSCVVRVPQKHFYAHDPPRRHTRGIHGNVSSVVSSVVSVVVVVCSSYVD/DDDPDCVVVVVLVVCVVVPPVVQVSLQVLLLVLLQVLLVVLVVLVVLLQVLLCVLQVDNDDCSLVSLQPDDLVSLQCLQLVLQLVLLVCLCPVAPVSAQDWPLVLLCCLQFVLLAAALSNLVSSSNSQSSLQSSWFLFANLGSSLSNSSNVQNPVCVVSVHGSVSSLLSSLSSQLLSNCLVQVFLVLSLLCSCVFRNNFDFPSSSVSSSSSNVSSSVNSCVPPNDAQLAEADAFAQPDPVCQVVLLVLLLVLLVLLLLLLVLQVVLLVVLVPDPDDLSNLSSVLSNVSSVLCNVPVCLTGLNSVVLNCLLVLNDDLVNLVVSLVSNSNSNSSCNSSRRHHHHQSSQLSNQLSSQLNSQVVVCVVPVVRRRHSNLSSLLSSLQNNCLQSVNNPSSLSSSCSSHVHCNSSVSSSSSNVSSNVSNCVSVVDHNSCVVCVVVVHDSVVSNLVSLQQVDFQLVQFDQDAAEDEQFAFLQVVLVVLVPDPQQKYFYAYPVQATFFMDGPVQCPPVNPDVVRRNVDTNNRRTDGDFDEAERGHTLVVVVVSCVVRVPQKHFYAHDPPRRHTRGIHGNVSSVVSSVVSVVVVVCSSYVD

Secondary structure (DSSP, 8-state):
------HHHHHHHHHHHH--SHHHHHHHHHHHHHHHHHHHHHHHHHHHHHHHHHHH---SS-HHHHHTTS-HHHHHHHHHHHHHHHHHHHHHHSTTSS---HHHHHHHHHHSTT---HHHHHHHHHHHHHHHHTT-S-BSHHHHHHHHHHHHHHHHHHTT--HHHHHHHHHHHHHHHHHHHHT-HHHHHHHIIIIII----HHHHHHHHHHHHHHHHHHHHHH-S--SS---------GGGHHHHHHHHHHHHHHHHHHHHHHHHHHHHHHHSSS-GGGHHHHHHHHHHHHHHH-GGGSSS-HHHHHHHHTT---HHHHHHHHHHHHHHHHHHHHTT---BSHHHHHHHHHHHHHHHHHHHHHH-GGG-SHHHHHHHHHHHHHHHHHHT-HHHHHHHHHHHH---TTHHHHHHHHHHHHHHHHHHHSS-HHHHHHHHTT--HHHHHHHHHHHTSBHHHH-BS---EEETT-BHHHHHHHHHH-SSSEEEEE-TTSBEEEEEEGGGGGGGGG-GGGTTT-BHHHHSEES--EEETT-BHHHHHHHHHHH--SEEEEES-TTT-BEEEEEEHHHHHHHHHHHHHHHHHHHH--/------HHHHHHHHHHHH--SHHHHHHHHHHHHHHHHHHHHHHHHHHHHHHHHHHH---SS-HHHHHTTS-HHHHHHHHHHHHHHHHHHHHHHSTTSS---HHHHHHHHHHSTT---HHHHHHHHHHHHHHHHTT-S-BSHHHHHHHHHHHHHHHHHHTT--HHHHHHHHHHHHHHHHHHHHT-HHHHHHHIIIIII----HHHHHHHHHHHHHHHHHHHHHH-S--SS---------GGGHHHHHHHHHHHHHHHHHHHHHHHHHHHHHHHSSS-GGGHHHHHHHHHHHHHHH-GGGSSS-HHHHHHHHTT---HHHHHHHHHHHHHHHHHHHHTT---BSHHHHHHHHHHHHHHHHHHHHHH-TT--SHHHHHHHHHHHHHHHHHHT-HHHHHHHHHHHH---TTHHHHHHHHHHHHHHHHHHHSS-HHHHHHHHTT--HHHHHHHHHHHTSBHHHH-BS---EEETT-BHHHHHHHHHH-SSSEEEEE-TTSBEEEEEEGGGGGGGGG-GGGTTT-BHHHHSEES--EEETT-BHHHHHHHHHHH--SEEEEES-TTT-BEEEEEEHHHHHHHHHHHHHHHHHHHH--

Organism: NCBI:txid28181

Nearest PDB structures (foldseek):
  7cvt-assembly1_B  TM=8.550E-01  e=7.851E-19  Escherichia coli MS 198-1
  2htl-assembly1_B  TM=8.356E-01  e=1.017E-18  Escherichia coli
  2hlf-assembly1_B  TM=8.471E-01  e=4.802E-18  Escherichia coli
  3ejy-assembly1_A  TM=8.181E-01  e=3.871E-18  Escherichia coli
  8ga3-assembly1_B  TM=8.387E-01  e=3.343E-17  Escherichia coli

pLDDT: mean 85.6, std 14.38, range [23.03, 98.75]

Radius of gyration: 34.25 Å; Cα contacts (8 Å, |Δi|>4): 2504; chains: 2; bounding box: 88×99×80 Å

Solvent-accessible surface area (backbone atoms only — not comparable to full-atom values): 54746 Å² total; per-residue (Å²): 134,80,77,72,81,63,62,69,50,49,60,54,46,49,50,52,63,72,40,65,50,66,63,61,48,45,43,52,50,16,40,51,36,1,42,51,19,12,50,49,42,50,51,46,53,51,44,22,48,49,37,22,30,70,73,65,64,31,90,70,63,53,46,34,69,45,52,67,72,48,58,72,65,56,48,30,45,41,17,18,54,40,17,32,52,40,16,45,45,32,51,73,68,33,94,82,48,55,70,64,26,51,50,55,47,31,45,20,40,64,73,49,42,13,45,39,53,42,67,60,22,52,52,44,41,51,45,26,21,46,26,35,19,32,37,36,22,26,8,65,56,22,33,31,24,26,34,13,23,10,47,25,2,30,53,28,56,75,64,65,51,53,52,69,57,12,32,36,38,19,28,10,5,25,1,1,17,43,0,30,71,46,59,14,33,68,17,10,27,41,34,16,25,61,66,43,70,57,47,78,16,45,66,50,43,43,33,14,39,47,0,0,40,35,0,22,49,45,30,28,72,72,77,41,94,60,55,77,47,83,62,75,93,57,55,68,72,45,84,79,42,50,65,56,28,46,51,48,5,47,51,21,6,51,49,26,39,48,38,53,49,40,22,54,52,33,31,55,52,48,69,68,46,98,58,59,77,37,46,33,12,19,56,30,15,36,54,46,15,58,46,35,75,81,41,29,66,39,42,21,46,30,62,36,62,37,51,40,33,45,64,61,68,62,53,59,68,58,26,51,49,48,29,54,44,35,40,52,36,28,9,35,24,56,18,22,52,42,33,44,16,61,56,37,41,28,31,32,39,11,21,25,47,13,27,36,49,22,52,55,48,38,71,74,39,65,84,56,55,39,46,36,33,46,32,9,50,32,22,16,34,7,12,27,12,20,32,60,56,34,51,69,25,33,50,38,33,51,34,49,17,47,59,50,66,52,51,42,59,50,29,51,50,9,17,43,42,0,33,53,44,15,35,71,72,58,64,53,25,53,50,57,48,56,34,45,75,71,68,48,52,68,73,60,36,46,57,50,42,58,30,55,71,38,40,35,59,80,64,41,38,64,87,59,66,75,34,54,37,76,37,35,38,56,59,47,51,52,50,46,31,68,38,89,76,42,64,38,38,27,20,48,100,83,41,20,60,55,25,33,38,40,62,56,46,37,59,80,60,66,57,36,74,84,40,28,82,74,38,33,40,63,76,42,35,44,70,75,58,76,69,39,44,37,81,35,29,38,48,55,50,49,52,49,26,64,73,70,68,45,57,66,37,44,26,19,67,43,89,84,68,27,32,62,62,27,32,37,44,48,46,53,51,36,46,51,49,38,49,49,51,49,48,50,47,38,52,39,52,72,56,134,81,76,72,81,63,64,70,51,50,62,54,47,48,49,52,62,73,39,65,50,64,62,60,47,43,43,53,50,17,42,51,37,1,42,52,20,11,50,50,43,50,52,46,53,51,44,23,47,49,36,23,29,73,72,65,63,29,93,64,63,50,46,33,68,46,53,68,74,47,58,72,65,56,47,30,45,41,16,18,53,39,17,31,52,41,16,45,46,32,54,71,68,32,95,83,48,55,67,65,25,50,51,55,47,30,44,20,40,64,73,49,44,13,45,38,54,42,66,60,21,52,52,44,42,51,45,26,21,48,25,34,19,33,36,34,23,25,8,64,56,24,33,33,26,26,34,12,23,10,46,25,3,29,52,27,55,75,65,66,52,52,52,69,56,12,33,36,37,19,27,10,7,25,1,2,18,43,0,30,71,44,59,12,36,70,18,10,27,41,35,17,25,61,64,41,68,59,47,76,15,44,69,48,42,42,33,14,40,47,1,0,42,35,0,22,50,46,29,29,74,72,77,41,92,61,54,78,47,85,64,76,93,59,50,66,68,51,84,79,45,52,65,56,28,48,50,49,4,48,52,23,5,51,47,26,39,49,38,52,48,40,22,54,49,33,30,56,54,50,69,70,45,97,58,59,77,36,47,35,12,19,56,30,15,36,54,46,15,58,46,35,76,79,42,30,66,39,41,21,46,30,62,34,61,38,52,38,36,44,65,63,70,63,52,60,68,59,26,52,49,48,29,54,44,34,39,51,36,26,9,35,24,56,19,23,53,42,32,46,17,62,56,36,41,29,32,32,39,12,20,23,48,12,26,34,48,23,52,54,48,36,71,75,37,67,81,57,51,44,53,36,33,48,32,8,51,33,22,15,33,8,11,28,11,21,32,60,57,34,51,67,25,32,50,37,34,52,32,48,18,49,59,50,66,51,51,42,59,50,30,51,49,10,17,40,43,0,32,54,44,16,35,72,73,58,66,54,25,52,49,57,48,55,35,46,75,69,67,47,52,66,72,60,36,46,57,49,44,59,28,54,71,39,39,34,60,80,64,40,39,65,87,58,66,76,36,54,37,76,37,33,38,56,60,48,52,54,50,46,33,68,40,92,76,43,65,36,37,25,21,48,99,83,41,20,59,55,25,34,38,40,62,54,46,37,59,81,58,65,57,36,74,84,41,28,83,75,38,32,38,65,75,42,36,42,70,76,57,74,69,40,45,36,81,34,30,39,47,54,50,51,52,49,27,63,74,70,68,45,56,65,37,42,25,18,68,43,92,84,67,27,33,62,62,28,32,37,43,49,47,55,53,35,46,50,50,37,50,50,52,48,48,50,47,40,54,40,48,74,56